Protein 4R21 (pdb70)

InterPro domains:
  IPR001128 Cytochrome P450 [PF00067] (37-490)
  IPR001128 Cytochrome P450 [PR00385] (302-319)
  IPR001128 Cytochrome P450 [PR00385] (355-366)
  IPR001128 Cytochrome P450 [PR00385] (431-440)
  IPR001128 Cytochrome P450 [PR00385] (440-451)
  IPR002401 Cytochrome P450, E-class, group I [PR00463] (64-83)
  IPR002401 Cytochrome P450, E-class, group I [PR00463] (88-109)
  IPR002401 Cytochrome P450, E-class, group I [PR00463] (181-199)
  IPR002401 Cytochrome P450, E-class, group I [PR00463] (291-308)
  IPR002401 Cytochrome P450, E-class, group I [PR00463] (311-337)
  IPR002401 Cytochrome P450, E-class, group I [PR00463] (354-372)
  IPR002401 Cytochrome P450, E-class, group I [PR00463] (395-419)
  IPR002401 Cytochrome P450, E-class, group I [PR00463] (430-440)
  IPR002401 Cytochrome P450, E-class, group I [PR00463] (440-463)
  IPR017972 Cytochrome P450, conserved site [PS00086] (433-442)
  IPR036396 Cytochrome P450 superfamily [G3DSA:1.10.630.10] (53-495)
  IPR036396 Cytochrome P450 superfamily [SSF48264] (35-494)

Structure (mmCIF, N/CA/C/O backbone):
data_4R21
#
_entry.id   4R21
#
_cell.length_a   55.940
_cell.length_b   78.630
_cell.length_c   95.410
_cell.angle_alpha   90.00
_cell.angle_beta   92.03
_cell.angle_gamma   90.00
#
_symmetry.space_group_name_H-M   'P 1 21 1'
#
loop_
_entity.id
_entity.type
_entity.pdbx_description
1 polymer 'Cytochrome P450 family 17 polypeptide 2'
2 non-polymer 'PROTOPORPHYRIN IX CONTAINING FE'
3 non-polymer PROGESTERONE
4 water water
#
loop_
_atom_site.group_PDB
_atom_site.id
_atom_site.type_symbol
_atom_site.label_atom_id
_atom_site.label_alt_id
_atom_site.label_comp_id
_atom_site.label_asym_id
_atom_site.label_entity_id
_atom_site.label_seq_id
_atom_site.pdbx_PDB_ins_code
_atom_site.Cartn_x
_atom_site.Cartn_y
_atom_site.Cartn_z
_atom_site.occupancy
_atom_site.B_iso_or_equiv
_atom_site.auth_seq_id
_atom_site.auth_comp_id
_atom_site.auth_asym_id
_atom_site.auth_atom_id
_atom_site.pdbx_PDB_model_num
ATOM 1 N N . ASN A 1 38 ? -3.729 -8.159 -18.399 1.00 74.66 53 ASN A N 1
ATOM 2 C CA . ASN A 1 38 ? -2.854 -8.609 -19.537 1.00 74.09 53 ASN A CA 1
ATOM 3 C C . ASN A 1 38 ? -1.376 -8.519 -19.155 1.00 71.40 53 ASN A C 1
ATOM 4 O O . ASN A 1 38 ? -0.669 -9.532 -19.172 1.00 80.39 53 ASN A O 1
ATOM 6 N N . LEU A 1 39 ? -0.910 -7.326 -18.788 1.00 62.84 54 LEU A N 1
ATOM 7 C CA . LEU A 1 39 ? 0.523 -7.101 -18.580 1.00 56.11 54 LEU A CA 1
ATOM 8 C C . LEU A 1 39 ? 0.756 -5.927 -17.639 1.00 50.36 54 LEU A C 1
ATOM 9 O O . LEU A 1 39 ? 0.180 -4.871 -17.807 1.00 49.12 54 LEU A O 1
ATOM 14 N N . PRO A 1 40 ? 1.611 -6.097 -16.638 1.00 47.20 55 PRO A N 1
ATOM 15 C CA . PRO A 1 40 ? 1.663 -5.019 -15.653 1.00 44.21 55 PRO A CA 1
ATOM 16 C C . PRO A 1 40 ? 2.110 -3.690 -16.247 1.00 42.39 55 PRO A C 1
ATOM 17 O O . PRO A 1 40 ? 2.906 -3.646 -17.170 1.00 43.18 55 PRO A O 1
ATOM 21 N N . PRO A 1 41 ? 1.597 -2.594 -15.719 1.00 40.51 56 PRO A N 1
ATOM 22 C CA . PRO A 1 41 ? 1.999 -1.325 -16.310 1.00 40.08 56 PRO A CA 1
ATOM 23 C C . PRO A 1 41 ? 3.521 -1.093 -16.472 1.00 39.57 56 PRO A C 1
ATOM 24 O O . PRO A 1 41 ? 3.921 -0.469 -17.468 1.00 41.12 56 PRO A O 1
ATOM 28 N N . HIS A 1 42 ? 4.357 -1.559 -15.541 1.00 37.72 57 HIS A N 1
ATOM 29 C CA . HIS A 1 42 ? 5.785 -1.243 -15.638 1.00 36.97 57 HIS A CA 1
ATOM 30 C C . HIS A 1 42 ? 6.407 -1.893 -16.846 1.00 37.77 57 HIS A C 1
ATOM 31 O O . HIS A 1 42 ? 7.247 -1.271 -17.499 1.00 37.92 57 HIS A O 1
ATOM 38 N N . LEU A 1 43 ? 5.996 -3.125 -17.146 1.00 38.07 58 LEU A N 1
ATOM 39 C CA . LEU A 1 43 ? 6.449 -3.801 -18.370 1.00 39.38 58 LEU A CA 1
ATOM 40 C C . LEU A 1 43 ? 5.773 -3.255 -19.633 1.00 40.50 58 LEU A C 1
ATOM 41 O O . LEU A 1 43 ? 6.401 -3.126 -20.684 1.00 40.59 58 LEU A O 1
ATOM 46 N N . LEU A 1 44 ? 4.493 -2.926 -19.523 1.00 41.05 59 LEU A N 1
ATOM 47 C CA . LEU A 1 44 ? 3.748 -2.454 -20.680 1.00 42.80 59 LEU A CA 1
ATOM 48 C C . LEU A 1 44 ? 4.403 -1.217 -21.255 1.00 41.76 59 LEU A C 1
ATOM 49 O O . LEU A 1 44 ? 4.699 -1.176 -22.432 1.00 42.27 59 LEU A O 1
ATOM 54 N N . PHE A 1 45 ? 4.680 -0.235 -20.404 1.00 40.49 60 PHE A N 1
ATOM 55 C CA . PHE A 1 45 ? 5.251 1.035 -20.860 1.00 39.70 60 PHE A CA 1
ATOM 56 C C . PHE A 1 45 ? 6.723 0.874 -21.190 1.00 39.50 60 PHE A C 1
ATOM 57 O O . PHE A 1 45 ? 7.270 1.629 -21.995 1.00 39.84 60 PHE A O 1
ATOM 65 N N . THR A 1 46 ? 7.369 -0.114 -20.589 1.00 38.72 61 THR A N 1
ATOM 66 C CA . THR A 1 46 ? 8.741 -0.378 -20.967 1.00 39.32 61 THR A CA 1
ATOM 67 C C . THR A 1 46 ? 8.749 -0.863 -22.423 1.00 41.37 61 THR A C 1
ATOM 68 O O . THR A 1 46 ? 9.459 -0.308 -23.252 1.00 41.16 61 THR A O 1
ATOM 72 N N . GLN A 1 47 ? 7.921 -1.870 -22.692 1.00 42.90 62 GLN A N 1
ATOM 73 C CA . GLN A 1 47 ? 7.710 -2.427 -24.012 1.00 45.78 62 GLN A CA 1
ATOM 74 C C . GLN A 1 47 ? 7.274 -1.411 -25.084 1.00 46.26 62 GLN A C 1
ATOM 75 O O . GLN A 1 47 ? 7.697 -1.505 -26.229 1.00 47.16 62 GLN A O 1
ATOM 81 N N . LEU A 1 48 ? 6.450 -0.433 -24.738 1.00 45.60 63 LEU A N 1
ATOM 82 C CA . LEU A 1 48 ? 6.020 0.520 -25.765 1.00 47.30 63 LEU A CA 1
ATOM 83 C C . LEU A 1 48 ? 7.089 1.526 -26.102 1.00 47.52 63 LEU A C 1
ATOM 84 O O . LEU A 1 48 ? 6.949 2.254 -27.069 1.00 48.73 63 LEU A O 1
ATOM 89 N N . SER A 1 49 ? 8.132 1.611 -25.294 1.00 48.01 64 SER A N 1
ATOM 90 C CA . SER A 1 49 ? 9.083 2.694 -25.443 1.00 48.84 64 SER A CA 1
ATOM 91 C C . SER A 1 49 ? 9.979 2.489 -26.629 1.00 51.37 64 SER A C 1
ATOM 92 O O . SER A 1 49 ? 10.438 3.439 -27.237 1.00 50.72 64 SER A O 1
ATOM 95 N N . SER A 1 50 ? 10.184 1.236 -26.989 1.00 54.94 65 SER A N 1
ATOM 96 C CA . SER A 1 50 ? 10.873 0.912 -28.215 1.00 59.95 65 SER A CA 1
ATOM 97 C C . SER A 1 50 ? 10.198 1.577 -29.411 1.00 63.03 65 SER A C 1
ATOM 98 O O . SER A 1 50 ? 10.806 2.389 -30.116 1.00 66.03 65 SER A O 1
ATOM 101 N N . GLN A 1 51 ? 8.931 1.249 -29.629 1.00 62.42 66 GLN A N 1
ATOM 102 C CA . GLN A 1 51 ? 8.291 1.590 -30.908 1.00 64.07 66 GLN A CA 1
ATOM 103 C C . GLN A 1 51 ? 7.712 2.992 -30.881 1.00 59.99 66 GLN A C 1
ATOM 104 O O . GLN A 1 51 ? 7.883 3.746 -31.829 1.00 59.08 66 GLN A O 1
ATOM 110 N N . TYR A 1 52 ? 7.034 3.331 -29.790 1.00 55.73 67 TYR A N 1
ATOM 111 C CA . TYR A 1 52 ? 6.463 4.660 -29.607 1.00 53.98 67 TYR A CA 1
ATOM 112 C C . TYR A 1 52 ? 7.424 5.291 -28.632 1.00 52.23 67 TYR A C 1
ATOM 113 O O . TYR A 1 52 ? 8.421 4.665 -28.300 1.00 53.65 67 TYR A O 1
ATOM 122 N N . GLY A 1 53 ? 7.225 6.521 -28.192 1.00 50.83 68 GLY A N 1
ATOM 123 C CA . GLY A 1 53 ? 8.307 7.163 -27.392 1.00 50.05 68 GLY A CA 1
ATOM 124 C C . GLY A 1 53 ? 8.589 6.577 -25.998 1.00 47.86 68 GLY A C 1
ATOM 125 O O . GLY A 1 53 ? 8.076 5.519 -25.633 1.00 48.04 68 GLY A O 1
ATOM 126 N N . PRO A 1 54 ? 9.414 7.267 -25.198 1.00 46.01 69 PRO A N 1
ATOM 127 C CA . PRO A 1 54 ? 9.598 6.936 -23.772 1.00 43.83 69 PRO A CA 1
ATOM 128 C C . PRO A 1 54 ? 8.808 7.844 -22.797 1.00 42.09 69 PRO A C 1
ATOM 129 O O . PRO A 1 54 ? 8.853 7.656 -21.605 1.00 40.76 69 PRO A O 1
ATOM 133 N N . LEU A 1 55 ? 8.071 8.796 -23.333 1.00 42.28 70 LEU A N 1
ATOM 134 C CA . LEU A 1 55 ? 7.174 9.639 -22.578 1.00 41.42 70 LEU A CA 1
ATOM 135 C C . LEU A 1 55 ? 5.716 9.458 -23.110 1.00 43.13 70 LEU A C 1
ATOM 136 O O . LEU A 1 55 ? 5.430 9.615 -24.298 1.00 45.00 70 LEU A O 1
ATOM 141 N N . PHE A 1 56 ? 4.811 9.141 -22.200 1.00 43.95 71 PHE A N 1
ATOM 142 C CA . PHE A 1 56 ? 3.445 8.764 -22.498 1.00 45.20 71 PHE A CA 1
ATOM 143 C C . PHE A 1 56 ? 2.523 9.547 -21.616 1.00 44.23 71 PHE A C 1
ATOM 144 O O . PHE A 1 56 ? 2.773 9.640 -20.428 1.00 44.02 71 PHE A O 1
ATOM 152 N N . GLY A 1 57 ? 1.432 10.041 -22.180 1.00 44.40 72 GLY A N 1
ATOM 153 C CA . GLY A 1 57 ? 0.429 10.796 -21.443 1.00 43.97 72 GLY A CA 1
ATOM 154 C C . GLY A 1 57 ? -0.904 10.064 -21.381 1.00 44.35 72 GLY A C 1
ATOM 155 O O . GLY A 1 57 ? -1.560 9.807 -22.395 1.00 45.21 72 GLY A O 1
ATOM 156 N N . LEU A 1 58 ? -1.290 9.719 -20.169 1.00 43.71 73 LEU A N 1
ATOM 157 C CA . LEU A 1 58 ? -2.548 9.080 -19.904 1.00 43.90 73 LEU A CA 1
ATOM 158 C C . LEU A 1 58 ? -3.473 10.155 -19.371 1.00 45.76 73 LEU A C 1
ATOM 159 O O . LEU A 1 58 ? -3.022 11.033 -18.619 1.00 45.15 73 LEU A O 1
ATOM 164 N N . TYR A 1 59 ? -4.749 10.100 -19.758 1.00 48.29 74 TYR A N 1
ATOM 165 C CA . TYR A 1 59 ? -5.737 11.039 -19.237 1.00 51.10 74 TYR A CA 1
ATOM 166 C C . TYR A 1 59 ? -6.816 10.361 -18.402 1.00 55.25 74 TYR A C 1
ATOM 167 O O . TYR A 1 59 ? -7.296 9.299 -18.750 1.00 59.74 74 TYR A O 1
ATOM 176 N N . ALA A 1 60 ? -7.187 10.978 -17.287 1.00 59.88 75 ALA A N 1
ATOM 177 C CA . ALA A 1 60 ? -8.272 10.470 -16.444 1.00 63.59 75 ALA A CA 1
ATOM 178 C C . ALA A 1 60 ? -8.750 11.544 -15.477 1.00 67.03 75 ALA A C 1
ATOM 179 O O . ALA A 1 60 ? -8.064 11.887 -14.541 1.00 64.31 75 ALA A O 1
ATOM 181 N N . GLY A 1 61 ? -9.946 12.063 -15.703 1.00 78.57 76 GLY A N 1
ATOM 182 C CA . GLY A 1 61 ? -10.459 13.152 -14.886 1.00 84.47 76 GLY A CA 1
ATOM 183 C C . GLY A 1 61 ? -9.806 14.441 -15.337 1.00 87.76 76 GLY A C 1
ATOM 184 O O . GLY A 1 61 ? -9.560 14.627 -16.525 1.00 86.66 76 GLY A O 1
ATOM 185 N N . PRO A 1 62 ? -9.515 15.340 -14.393 1.00 90.57 77 PRO A N 1
ATOM 186 C CA . PRO A 1 62 ? -8.884 16.580 -14.806 1.00 87.96 77 PRO A CA 1
ATOM 187 C C . PRO A 1 62 ? -7.359 16.471 -14.907 1.00 81.27 77 PRO A C 1
ATOM 188 O O . PRO A 1 62 ? -6.746 17.331 -15.534 1.00 81.12 77 PRO A O 1
ATOM 192 N N . HIS A 1 63 ? -6.754 15.437 -14.312 1.00 74.28 78 HIS A N 1
ATOM 193 C CA . HIS A 1 63 ? -5.289 15.365 -14.194 1.00 70.67 78 HIS A CA 1
ATOM 194 C C . HIS A 1 63 ? -4.607 14.600 -15.320 1.00 61.79 78 HIS A C 1
ATOM 195 O O . HIS A 1 63 ? -4.987 13.477 -15.669 1.00 60.75 78 HIS A O 1
ATOM 202 N N . LEU A 1 64 ? -3.563 15.203 -15.865 1.00 54.05 79 LEU A N 1
ATOM 203 C CA . LEU A 1 64 ? -2.734 14.510 -16.821 1.00 49.97 79 LEU A CA 1
ATOM 204 C C . LEU A 1 64 ? -1.752 13.643 -16.043 1.00 46.30 79 LEU A C 1
ATOM 205 O O . LEU A 1 64 ? -1.275 14.042 -14.980 1.00 45.61 79 LEU A O 1
ATOM 210 N N . THR A 1 65 ? -1.480 12.445 -16.558 1.00 44.07 80 THR A N 1
ATOM 211 C CA . THR A 1 65 ? -0.474 11.569 -15.969 1.00 42.08 80 THR A CA 1
ATOM 212 C C . THR A 1 65 ? 0.592 11.143 -17.011 1.00 41.97 80 THR A C 1
ATOM 213 O O . THR A 1 65 ? 0.286 10.381 -17.945 1.00 42.73 80 THR A O 1
ATOM 217 N N . LEU A 1 66 ? 1.827 11.638 -16.842 1.00 39.50 81 LEU A N 1
ATOM 218 C CA . LEU A 1 66 ? 2.933 11.296 -17.720 1.00 39.00 81 LEU A CA 1
ATOM 219 C C . LEU A 1 66 ? 3.669 10.058 -17.209 1.00 38.46 81 LEU A C 1
ATOM 220 O O . LEU A 1 66 ? 3.932 9.935 -16.037 1.00 38.64 81 LEU A O 1
ATOM 225 N N . VAL A 1 67 ? 4.047 9.146 -18.079 1.00 39.05 82 VAL A N 1
ATOM 226 C CA . VAL A 1 67 ? 4.876 8.036 -17.657 1.00 38.35 82 VAL A CA 1
ATOM 227 C C . VAL A 1 67 ? 6.226 8.165 -18.358 1.00 38.78 82 VAL A C 1
ATOM 228 O O . VAL A 1 67 ? 6.281 8.248 -19.598 1.00 39.90 82 VAL A O 1
ATOM 232 N N . VAL A 1 68 ? 7.299 8.140 -17.564 1.00 37.00 83 VAL A N 1
ATOM 233 C CA . VAL A 1 68 ? 8.658 8.402 -18.033 1.00 36.54 83 VAL A CA 1
ATOM 234 C C . VAL A 1 68 ? 9.552 7.157 -17.991 1.00 35.88 83 VAL A C 1
ATOM 235 O O . VAL A 1 68 ? 9.885 6.686 -16.896 1.00 35.31 83 VAL A O 1
ATOM 239 N N . SER A 1 69 ? 9.979 6.659 -19.159 1.00 36.01 84 SER A N 1
ATOM 240 C CA . SER A 1 69 ? 10.722 5.384 -19.249 1.00 36.27 84 SER A CA 1
ATOM 241 C C . SER A 1 69 ? 12.154 5.465 -19.791 1.00 36.71 84 SER A C 1
ATOM 242 O O . SER A 1 69 ? 12.645 4.513 -20.357 1.00 37.74 84 SER A O 1
ATOM 245 N N . GLU A 1 70 ? 12.831 6.581 -19.596 1.00 36.94 85 GLU A N 1
ATOM 246 C CA . GLU A 1 70 ? 14.160 6.748 -20.142 1.00 38.74 85 GLU A CA 1
ATOM 247 C C . GLU A 1 70 ? 14.941 7.663 -19.236 1.00 39.15 85 GLU A C 1
ATOM 248 O O . GLU A 1 70 ? 14.411 8.692 -18.801 1.00 38.15 85 GLU A O 1
ATOM 254 N N . ILE A 1 71 ? 16.210 7.286 -18.993 1.00 40.37 86 ILE A N 1
ATOM 255 C CA . ILE A 1 71 ? 17.079 7.893 -17.966 1.00 39.68 86 ILE A CA 1
ATOM 256 C C . ILE A 1 71 ? 17.199 9.399 -18.060 1.00 39.49 86 ILE A C 1
ATOM 257 O O . ILE A 1 71 ? 17.027 10.074 -17.068 1.00 39.60 86 ILE A O 1
ATOM 262 N N . GLY A 1 72 ? 17.454 9.946 -19.234 1.00 39.98 87 GLY A N 1
ATOM 263 C CA . GLY A 1 72 ? 17.546 11.409 -19.355 1.00 40.22 87 GLY A CA 1
ATOM 264 C C . GLY A 1 72 ? 16.268 12.100 -18.937 1.00 39.03 87 GLY A C 1
ATOM 265 O O . GLY A 1 72 ? 16.263 13.112 -18.246 1.00 39.11 87 GLY A O 1
ATOM 266 N N . LEU A 1 73 ? 15.154 11.551 -19.360 1.00 38.40 88 LEU A N 1
ATOM 267 C CA . LEU A 1 73 ? 13.911 12.139 -18.962 1.00 37.44 88 LEU A CA 1
ATOM 268 C C . LEU A 1 73 ? 13.803 11.988 -17.489 1.00 36.08 88 LEU A C 1
ATOM 269 O O . LEU A 1 73 ? 13.562 12.981 -16.820 1.00 36.47 88 LEU A O 1
ATOM 274 N N . VAL A 1 74 ? 14.017 10.791 -16.944 1.00 35.27 89 VAL A N 1
ATOM 275 C CA . VAL A 1 74 ? 13.814 10.691 -15.504 1.00 34.79 89 VAL A CA 1
ATOM 276 C C . VAL A 1 74 ? 14.780 11.609 -14.760 1.00 34.95 89 VAL A C 1
ATOM 277 O O . VAL A 1 74 ? 14.404 12.216 -13.774 1.00 33.86 89 VAL A O 1
ATOM 281 N N . ARG A 1 75 ? 16.001 11.761 -15.261 1.00 36.26 90 ARG A N 1
ATOM 282 C CA . ARG A 1 75 ? 16.932 12.631 -14.598 1.00 37.65 90 ARG A CA 1
ATOM 283 C C . ARG A 1 75 ? 16.392 14.038 -14.633 1.00 37.46 90 ARG A C 1
ATOM 284 O O . ARG A 1 75 ? 16.593 14.815 -13.721 1.00 37.05 90 ARG A O 1
ATOM 292 N N . GLU A 1 76 ? 15.693 14.386 -15.691 1.00 38.38 91 GLU A N 1
ATOM 293 C CA . GLU A 1 76 ? 15.169 15.734 -15.780 1.00 39.09 91 GLU A CA 1
ATOM 294 C C . GLU A 1 76 ? 14.178 15.977 -14.649 1.00 38.73 91 GLU A C 1
ATOM 295 O O . GLU A 1 76 ? 14.134 17.059 -14.073 1.00 37.17 91 GLU A O 1
ATOM 301 N N . VAL A 1 77 ? 13.389 14.945 -14.339 1.00 39.37 92 VAL A N 1
ATOM 302 C CA . VAL A 1 77 ? 12.329 15.049 -13.328 1.00 39.21 92 VAL A CA 1
ATOM 303 C C . VAL A 1 77 ? 12.907 15.012 -11.915 1.00 39.76 92 VAL A C 1
ATOM 304 O O . VAL A 1 77 ? 12.385 15.689 -11.024 1.00 42.85 92 VAL A O 1
ATOM 308 N N . LEU A 1 78 ? 13.962 14.231 -11.699 1.00 38.15 93 LEU A N 1
ATOM 309 C CA . LEU A 1 78 ? 14.427 14.008 -10.357 1.00 37.89 93 LEU A CA 1
ATOM 310 C C . LEU A 1 78 ? 15.494 15.008 -9.949 1.00 40.18 93 LEU A C 1
ATOM 311 O O . LEU A 1 78 ? 15.357 15.666 -8.920 1.00 39.96 93 LEU A O 1
ATOM 316 N N . LEU A 1 79 ? 16.569 15.085 -10.741 1.00 42.52 94 LEU A N 1
ATOM 317 C CA . LEU A 1 79 ? 17.610 16.079 -10.580 1.00 42.79 94 LEU A CA 1
ATOM 318 C C . LEU A 1 79 ? 17.283 17.414 -11.231 1.00 44.35 94 LEU A C 1
ATOM 319 O O . LEU A 1 79 ? 17.040 18.375 -10.532 1.00 45.55 94 LEU A O 1
ATOM 324 N N . GLN A 1 80 ? 17.296 17.478 -12.562 1.00 46.41 95 GLN A N 1
ATOM 325 C CA . GLN A 1 80 ? 17.390 18.765 -13.289 1.00 48.61 95 GLN A CA 1
ATOM 326 C C . GLN A 1 80 ? 16.302 19.775 -12.942 1.00 49.06 95 GLN A C 1
ATOM 327 O O . GLN A 1 80 ? 16.589 20.954 -12.815 1.00 49.14 95 GLN A O 1
ATOM 333 N N . ARG A 1 81 ? 15.058 19.324 -12.836 1.00 51.16 96 ARG A N 1
ATOM 334 C CA . ARG A 1 81 ? 13.956 20.173 -12.370 1.00 53.47 96 ARG A CA 1
ATOM 335 C C . ARG A 1 81 ? 13.300 19.430 -11.213 1.00 52.06 96 ARG A C 1
ATOM 336 O O . ARG A 1 81 ? 12.062 19.338 -11.124 1.00 50.92 96 ARG A O 1
ATOM 344 N N . GLY A 1 82 ? 14.153 18.898 -10.338 1.00 49.73 97 GLY A N 1
ATOM 345 C CA . GLY A 1 82 ? 13.725 18.180 -9.159 1.00 48.93 97 GLY A CA 1
ATOM 346 C C . GLY A 1 82 ? 12.741 18.953 -8.302 1.00 50.19 97 GLY A C 1
ATOM 347 O O . GLY A 1 82 ? 11.791 18.371 -7.774 1.00 51.51 97 GLY A O 1
ATOM 348 N N . ARG A 1 83 ? 12.953 20.258 -8.171 1.00 51.53 98 ARG A N 1
ATOM 349 C CA . ARG A 1 83 ? 12.131 21.092 -7.301 1.00 53.86 98 ARG A CA 1
ATOM 350 C C . ARG A 1 83 ? 10.724 21.310 -7.857 1.00 53.38 98 ARG A C 1
ATOM 351 O O . ARG A 1 83 ? 9.730 21.266 -7.134 1.00 53.16 98 ARG A O 1
ATOM 359 N N . GLU A 1 84 ? 10.643 21.514 -9.162 1.00 52.95 99 GLU A N 1
ATOM 360 C CA . GLU A 1 84 ? 9.360 21.706 -9.826 1.00 51.56 99 GLU A CA 1
ATOM 361 C C . GLU A 1 84 ? 8.417 20.501 -9.673 1.00 48.53 99 GLU A C 1
ATOM 362 O O . GLU A 1 84 ? 7.191 20.652 -9.542 1.00 48.85 99 GLU A O 1
ATOM 368 N N . PHE A 1 85 ? 9.001 19.310 -9.697 1.00 44.68 100 PHE A N 1
ATOM 369 C CA . PHE A 1 85 ? 8.249 18.081 -9.758 1.00 42.07 100 PHE A CA 1
ATOM 370 C C . PHE A 1 85 ? 8.280 17.388 -8.410 1.00 39.25 100 PHE A C 1
ATOM 371 O O . PHE A 1 85 ? 8.075 16.188 -8.332 1.00 36.21 100 PHE A O 1
ATOM 379 N N . ALA A 1 86 ? 8.515 18.157 -7.349 1.00 39.17 101 ALA A N 1
ATOM 380 C CA . ALA A 1 86 ? 8.676 17.612 -5.982 1.00 38.42 101 ALA A CA 1
ATOM 381 C C . ALA A 1 86 ? 7.384 17.611 -5.159 1.00 37.41 101 ALA A C 1
ATOM 382 O O . ALA A 1 86 ? 7.419 17.577 -3.902 1.00 36.80 101 ALA A O 1
ATOM 384 N N . GLY A 1 87 ? 6.249 17.618 -5.861 1.00 36.12 102 GLY A N 1
ATOM 385 C CA . GLY A 1 87 ? 4.950 17.649 -5.202 1.00 35.40 102 GLY A CA 1
ATOM 386 C C . GLY A 1 87 ? 4.465 16.240 -5.082 1.00 33.59 102 GLY A C 1
ATOM 387 O O . GLY A 1 87 ? 4.963 15.380 -5.784 1.00 32.88 102 GLY A O 1
ATOM 388 N N . ARG A 1 88 ? 3.505 16.006 -4.191 1.00 33.40 103 ARG A N 1
ATOM 389 C CA . ARG A 1 88 ? 2.841 14.693 -4.045 1.00 32.72 103 ARG A CA 1
ATOM 390 C C . ARG A 1 88 ? 1.327 14.811 -4.117 1.00 34.06 103 ARG A C 1
ATOM 391 O O . ARG A 1 88 ? 0.737 15.872 -3.903 1.00 34.68 103 ARG A O 1
ATOM 399 N N . PRO A 1 89 ? 0.683 13.713 -4.438 1.00 35.96 104 PRO A N 1
ATOM 400 C CA . PRO A 1 89 ? -0.750 13.753 -4.683 1.00 38.75 104 PRO A CA 1
ATOM 401 C C . PRO A 1 89 ? -1.515 13.455 -3.411 1.00 41.02 104 PRO A C 1
ATOM 402 O O . PRO A 1 89 ? -1.072 12.638 -2.614 1.00 40.99 104 PRO A O 1
ATOM 406 N N . LYS A 1 90 ? -2.645 14.120 -3.204 1.00 44.96 105 LYS A N 1
ATOM 407 C CA . LYS A 1 90 ? -3.369 13.970 -1.956 1.00 47.71 105 LYS A CA 1
ATOM 408 C C . LYS A 1 90 ? -4.550 13.021 -2.145 1.00 50.76 105 LYS A C 1
ATOM 409 O O . LYS A 1 90 ? -5.645 13.427 -2.507 1.00 51.36 105 LYS A O 1
ATOM 415 N N . MET A 1 91 ? -4.300 11.740 -1.908 1.00 54.73 106 MET A N 1
ATOM 416 C CA . MET A 1 91 ? -5.314 10.715 -2.063 1.00 59.31 106 MET A CA 1
ATOM 417 C C . MET A 1 91 ? -5.948 10.555 -0.688 1.00 61.50 106 MET A C 1
ATOM 418 O O . MET A 1 91 ? -5.450 11.107 0.303 1.00 62.81 106 MET A O 1
ATOM 423 N N . VAL A 1 92 ? -7.047 9.807 -0.614 1.00 60.38 107 VAL A N 1
ATOM 424 C CA . VAL A 1 92 ? -7.705 9.576 0.671 1.00 57.62 107 VAL A CA 1
ATOM 425 C C . VAL A 1 92 ? -7.103 8.439 1.488 1.00 53.69 107 VAL A C 1
ATOM 426 O O . VAL A 1 92 ? -7.087 8.528 2.698 1.00 53.90 107 VAL A O 1
ATOM 430 N N . THR A 1 93 ? -6.662 7.360 0.857 1.00 50.58 108 THR A N 1
ATOM 431 C CA . THR A 1 93 ? -5.927 6.350 1.578 1.00 51.30 108 THR A CA 1
ATOM 432 C C . THR A 1 93 ? -4.717 7.022 2.256 1.00 50.21 108 THR A C 1
ATOM 433 O O . THR A 1 93 ? -4.553 6.945 3.469 1.00 48.86 108 THR A O 1
ATOM 437 N N . THR A 1 94 ? -3.904 7.715 1.458 1.00 47.66 109 THR A N 1
ATOM 438 C CA . THR A 1 94 ? -2.707 8.368 1.950 1.00 45.93 109 THR A CA 1
ATOM 439 C C . THR A 1 94 ? -3.006 9.293 3.107 1.00 45.38 109 THR A C 1
ATOM 440 O O . THR A 1 94 ? -2.309 9.277 4.123 1.00 45.96 109 THR A O 1
ATOM 444 N N . ASP A 1 95 ? -4.022 10.118 2.958 1.00 45.74 110 ASP A N 1
ATOM 445 C CA . ASP A 1 95 ? -4.445 10.988 4.065 1.00 47.26 110 ASP A CA 1
ATOM 446 C C . ASP A 1 95 ? -4.652 10.210 5.381 1.00 48.16 110 ASP A C 1
ATOM 447 O O . ASP A 1 95 ? -4.181 10.630 6.451 1.00 48.57 110 ASP A O 1
ATOM 452 N N . LEU A 1 96 ? -5.337 9.073 5.299 1.00 47.61 111 LEU A N 1
ATOM 453 C CA . LEU A 1 96 ? -5.513 8.233 6.472 1.00 48.58 111 LEU A CA 1
ATOM 454 C C . LEU A 1 96 ? -4.169 7.804 7.022 1.00 46.35 111 LEU A C 1
ATOM 455 O O . LEU A 1 96 ? -3.909 7.870 8.217 1.00 46.73 111 LEU A O 1
ATOM 460 N N . LEU A 1 97 ? -3.336 7.334 6.118 1.00 44.79 112 LEU A N 1
ATOM 461 C CA . LEU A 1 97 ? -2.023 6.834 6.453 1.00 44.47 112 LEU A CA 1
ATOM 462 C C . LEU A 1 97 ? -1.110 7.831 7.175 1.00 42.63 112 LEU A C 1
ATOM 463 O O . LEU A 1 97 ? -0.393 7.460 8.100 1.00 40.89 112 LEU A O 1
ATOM 468 N N . THR A 1 98 ? -1.165 9.081 6.740 1.00 40.80 113 THR A N 1
ATOM 469 C CA . THR A 1 98 ? -0.169 10.059 7.095 1.00 38.97 113 THR A CA 1
ATOM 470 C C . THR A 1 98 ? -0.833 11.146 7.915 1.00 39.71 113 THR A C 1
ATOM 471 O O . THR A 1 98 ? -0.332 12.257 8.015 1.00 40.04 113 THR A O 1
ATOM 475 N N . GLN A 1 99 ? -1.982 10.837 8.491 1.00 41.02 114 GLN A N 1
ATOM 476 C CA . GLN A 1 99 ? -2.742 11.834 9.204 1.00 42.16 114 GLN A CA 1
ATOM 477 C C . GLN A 1 99 ? -2.743 13.117 8.410 1.00 41.57 114 GLN A C 1
ATOM 478 O O . GLN A 1 99 ? -2.317 14.155 8.893 1.00 41.45 114 GLN A O 1
ATOM 484 N N . GLY A 1 100 ? -3.201 13.026 7.168 1.00 41.23 115 GLY A N 1
ATOM 485 C CA . GLY A 1 100 ? -3.334 14.188 6.308 1.00 41.52 115 GLY A CA 1
ATOM 486 C C . GLY A 1 100 ? -2.021 14.719 5.751 1.00 40.80 115 GLY A C 1
ATOM 487 O O . GLY A 1 100 ? -1.806 15.921 5.745 1.00 42.34 115 GLY A O 1
ATOM 488 N N . GLY A 1 101 ? -1.138 13.849 5.280 1.00 39.12 116 GLY A N 1
ATOM 489 C CA . GLY A 1 101 ? 0.070 14.319 4.629 1.00 38.62 116 GLY A CA 1
ATOM 490 C C . GLY A 1 101 ? 1.123 14.931 5.548 1.00 39.46 116 GLY A C 1
ATOM 491 O O . GLY A 1 101 ? 1.931 15.775 5.113 1.00 39.01 116 GLY A O 1
ATOM 492 N N . LYS A 1 102 ? 1.150 14.485 6.808 1.00 39.92 117 LYS A N 1
ATOM 493 C CA . LYS A 1 102 ? 2.183 14.918 7.765 1.00 39.64 117 LYS A CA 1
ATOM 494 C C . LYS A 1 102 ? 3.436 14.025 7.785 1.00 36.86 117 LYS A C 1
ATOM 495 O O . LYS A 1 102 ? 4.329 14.238 8.591 1.00 36.81 117 LYS A O 1
ATOM 501 N N . ASP A 1 103 ? 3.530 13.039 6.901 1.00 34.38 118 ASP A N 1
ATOM 502 C CA . ASP A 1 103 ? 4.725 12.204 6.860 1.00 32.66 118 ASP A CA 1
ATOM 503 C C . ASP A 1 103 ? 5.787 12.865 5.988 1.00 32.34 118 ASP A C 1
ATOM 504 O O . ASP A 1 103 ? 5.790 14.077 5.814 1.00 32.42 118 ASP A O 1
ATOM 509 N N . ILE A 1 104 ? 6.694 12.071 5.437 1.00 32.53 119 ILE A N 1
ATOM 510 C CA . ILE A 1 104 ? 7.605 12.539 4.382 1.00 33.03 119 ILE A CA 1
ATOM 511 C C . ILE A 1 104 ? 7.192 12.157 2.940 1.00 32.67 119 ILE A C 1
ATOM 512 O O . ILE A 1 104 ? 7.244 12.988 2.015 1.00 33.13 119 ILE A O 1
ATOM 517 N N . ALA A 1 105 ? 6.808 10.906 2.746 1.00 32.41 120 ALA A N 1
ATOM 518 C CA . ALA A 1 105 ? 6.624 10.370 1.391 1.00 32.64 120 ALA A CA 1
ATOM 519 C C . ALA A 1 105 ? 5.448 11.018 0.632 1.00 32.99 120 ALA A C 1
ATOM 520 O O . ALA A 1 105 ? 5.588 11.385 -0.532 1.00 32.16 120 ALA A O 1
ATOM 522 N N . PHE A 1 106 ? 4.324 11.185 1.313 1.00 33.75 121 PHE A N 1
ATOM 523 C CA . PHE A 1 106 ? 3.133 11.724 0.690 1.00 35.16 121 PHE A CA 1
ATOM 524 C C . PHE A 1 106 ? 2.828 13.177 1.031 1.00 37.05 121 PHE A C 1
ATOM 525 O O . PHE A 1 106 ? 1.675 13.612 0.887 1.00 38.80 121 PHE A O 1
ATOM 533 N N . ALA A 1 107 ? 3.841 13.938 1.452 1.00 37.40 122 ALA A N 1
ATOM 534 C CA . ALA A 1 107 ? 3.660 15.365 1.672 1.00 38.48 122 ALA A CA 1
ATOM 535 C C . ALA A 1 107 ? 4.301 16.196 0.554 1.00 39.79 122 ALA A C 1
ATOM 536 O O . ALA A 1 107 ? 5.259 15.765 -0.065 1.00 37.98 122 ALA A O 1
ATOM 538 N N . ASP A 1 108 ? 3.770 17.398 0.333 1.00 42.34 123 ASP A N 1
ATOM 539 C CA . ASP A 1 108 ? 4.256 18.319 -0.686 1.00 43.92 123 ASP A CA 1
ATOM 540 C C . ASP A 1 108 ? 5.535 18.991 -0.246 1.00 46.05 123 ASP A C 1
ATOM 541 O O . ASP A 1 108 ? 5.716 19.235 0.941 1.00 51.03 123 ASP A O 1
ATOM 546 N N . TYR A 1 109 ? 6.410 19.302 -1.202 1.00 47.58 124 TYR A N 1
ATOM 547 C CA . TYR A 1 109 ? 7.632 20.089 -0.968 1.00 48.02 124 TYR A CA 1
ATOM 548 C C . TYR A 1 109 ? 7.293 21.476 -0.475 1.00 49.35 124 TYR A C 1
ATOM 549 O O . TYR A 1 109 ? 6.472 22.159 -1.090 1.00 51.28 124 TYR A O 1
ATOM 558 N N . SER A 1 110 ? 7.950 21.911 0.599 1.00 48.65 125 SER A N 1
ATOM 559 C CA . SER A 1 110 ? 7.555 23.123 1.302 1.00 49.62 125 SER A CA 1
ATOM 560 C C . SER A 1 110 ? 8.516 23.424 2.422 1.00 51.57 125 SER A C 1
ATOM 561 O O . SER A 1 110 ? 9.178 22.506 2.942 1.00 52.98 125 SER A O 1
ATOM 564 N N . PRO A 1 111 ? 8.548 24.691 2.867 1.00 51.46 126 PRO A N 1
ATOM 565 C CA . PRO A 1 111 ? 9.333 25.070 4.042 1.00 51.26 126 PRO A CA 1
ATOM 566 C C . PRO A 1 111 ? 9.239 24.073 5.201 1.00 50.22 126 PRO A C 1
ATOM 567 O O . PRO A 1 111 ? 10.262 23.712 5.793 1.00 50.57 126 PRO A O 1
ATOM 571 N N . LEU A 1 112 ? 8.027 23.616 5.496 1.00 49.19 127 LEU A N 1
ATOM 572 C CA . LEU A 1 112 ? 7.799 22.711 6.616 1.00 48.14 127 LEU A CA 1
ATOM 573 C C . LEU A 1 112 ? 8.397 21.371 6.307 1.00 46.89 127 LEU A C 1
ATOM 574 O O . LEU A 1 112 ? 8.952 20.705 7.182 1.00 47.82 127 LEU A O 1
ATOM 579 N N . TRP A 1 113 ? 8.299 20.974 5.048 1.00 45.98 128 TRP A N 1
ATOM 580 C CA . TRP A 1 113 ? 8.759 19.648 4.641 1.00 44.51 128 TRP A CA 1
ATOM 581 C C . TRP A 1 113 ? 10.295 19.599 4.529 1.00 46.09 128 TRP A C 1
ATOM 582 O O . TRP A 1 113 ? 10.909 18.564 4.785 1.00 46.06 128 TRP A O 1
ATOM 593 N N . LYS A 1 114 ? 10.917 20.709 4.152 1.00 49.18 129 LYS A N 1
ATOM 594 C CA . LYS A 1 114 ? 12.380 20.760 4.128 1.00 51.30 129 LYS A CA 1
ATOM 595 C C . LYS A 1 114 ? 12.990 20.651 5.548 1.00 51.88 129 LYS A C 1
ATOM 596 O O . LYS A 1 114 ? 13.926 19.886 5.761 1.00 52.95 129 LYS A O 1
ATOM 602 N N . ASN A 1 115 ? 12.465 21.393 6.520 1.00 52.43 130 ASN A N 1
ATOM 603 C CA . ASN A 1 115 ? 12.967 21.274 7.901 1.00 52.68 130 ASN A CA 1
ATOM 604 C C . ASN A 1 115 ? 12.719 19.888 8.452 1.00 50.36 130 ASN A C 1
ATOM 605 O O . ASN A 1 115 ? 13.535 19.321 9.171 1.00 47.81 130 ASN A O 1
ATOM 610 N N . HIS A 1 116 ? 11.569 19.346 8.085 1.00 49.34 131 HIS A N 1
ATOM 611 C CA . HIS A 1 116 ? 11.141 18.063 8.595 1.00 47.11 131 HIS A CA 1
ATOM 612 C C . HIS A 1 116 ? 12.088 16.989 8.111 1.00 45.54 131 HIS A C 1
ATOM 613 O O . HIS A 1 116 ? 12.537 16.156 8.906 1.00 44.93 131 HIS A O 1
ATOM 620 N N . ARG A 1 117 ? 12.419 17.043 6.823 1.00 44.22 132 ARG A N 1
ATOM 621 C CA . ARG A 1 117 ? 13.263 16.034 6.213 1.00 43.75 132 ARG A CA 1
ATOM 622 C C . ARG A 1 117 ? 14.694 16.273 6.624 1.00 43.96 132 ARG A C 1
ATOM 623 O O . ARG A 1 117 ? 15.413 15.335 6.930 1.00 43.26 132 ARG A O 1
ATOM 631 N N . ARG A 1 118 ? 15.128 17.523 6.645 1.00 45.88 133 ARG A N 1
ATOM 632 C CA . ARG A 1 118 ? 16.444 17.793 7.204 1.00 48.41 133 ARG A CA 1
ATOM 633 C C . ARG A 1 118 ? 16.553 17.139 8.589 1.00 48.34 133 ARG A C 1
ATOM 634 O O . ARG A 1 118 ? 17.551 16.463 8.872 1.00 47.66 133 ARG A O 1
ATOM 642 N N . LEU A 1 119 ? 15.521 17.299 9.425 1.00 47.46 134 LEU A N 1
ATOM 643 C CA . LEU A 1 119 ? 15.513 16.678 10.744 1.00 47.36 134 LEU A CA 1
ATOM 644 C C . LEU A 1 119 ? 15.598 15.188 10.635 1.00 47.07 134 LEU A C 1
ATOM 645 O O . LEU A 1 119 ? 16.305 14.546 11.378 1.00 47.45 134 LEU A O 1
ATOM 650 N N . VAL A 1 120 ? 14.858 14.613 9.710 1.00 48.56 135 VAL A N 1
ATOM 651 C CA . VAL A 1 120 ? 14.880 13.171 9.607 1.00 48.40 135 VAL A CA 1
ATOM 652 C C . VAL A 1 120 ? 16.276 12.717 9.181 1.00 50.00 135 VAL A C 1
ATOM 653 O O . VAL A 1 120 ? 16.919 11.931 9.882 1.00 50.37 135 VAL A O 1
ATOM 657 N N . HIS A 1 121 ? 16.737 13.241 8.047 1.00 51.14 136 HIS A N 1
ATOM 658 C CA . HIS A 1 121 ? 17.974 12.796 7.413 1.00 51.16 136 HIS A CA 1
ATOM 659 C C . HIS A 1 121 ? 19.131 12.722 8.394 1.00 50.22 136 HIS A C 1
ATOM 660 O O . HIS A 1 121 ? 19.874 11.743 8.423 1.00 49.23 136 HIS A O 1
ATOM 667 N N . SER A 1 122 ? 19.263 13.775 9.190 1.00 50.11 137 SER A N 1
ATOM 668 C CA . SER A 1 122 ? 20.322 13.876 10.175 1.00 49.34 137 SER A CA 1
ATOM 669 C C . SER A 1 122 ? 20.133 12.794 11.223 1.00 49.20 137 SER A C 1
ATOM 670 O O . SER A 1 122 ? 21.074 12.089 11.561 1.00 50.82 137 SER A O 1
ATOM 673 N N . SER A 1 123 ? 18.915 12.616 11.716 1.00 50.25 138 SER A N 1
ATOM 674 C CA . SER A 1 123 ? 18.667 11.548 12.683 1.00 51.33 138 SER A CA 1
ATOM 675 C C . SER A 1 123 ? 19.272 10.230 12.200 1.00 53.26 138 SER A C 1
ATOM 676 O O . SER A 1 123 ? 20.001 9.594 12.942 1.00 53.29 138 SER A O 1
ATOM 679 N N . PHE A 1 124 ? 18.991 9.834 10.955 1.00 55.88 139 PHE A N 1
ATOM 680 C CA . PHE A 1 124 ? 19.474 8.542 10.440 1.00 57.33 139 PHE A CA 1
ATOM 681 C C . PHE A 1 124 ? 20.983 8.505 10.347 1.00 61.72 139 PHE A C 1
ATOM 682 O O . PHE A 1 124 ? 21.604 7.514 10.730 1.00 64.45 139 PHE A O 1
ATOM 690 N N . THR A 1 125 ? 21.557 9.591 9.827 1.00 66.74 140 THR A N 1
ATOM 691 C CA . THR A 1 125 ? 22.999 9.722 9.638 1.00 67.37 140 THR A CA 1
ATOM 692 C C . THR A 1 125 ? 23.721 9.430 10.932 1.00 73.20 140 THR A C 1
ATOM 693 O O . THR A 1 125 ? 24.732 8.739 10.926 1.00 80.05 140 THR A O 1
ATOM 697 N N . LEU A 1 126 ? 23.203 9.981 12.031 1.00 75.92 141 LEU A N 1
ATOM 698 C CA . LEU A 1 126 ? 23.801 9.830 13.366 1.00 77.61 141 LEU A CA 1
ATOM 699 C C . LEU A 1 126 ? 23.824 8.375 13.857 1.00 79.73 141 LEU A C 1
ATOM 700 O O . LEU A 1 126 ? 24.792 7.923 14.490 1.00 80.69 141 LEU A O 1
ATOM 705 N N . PHE A 1 127 ? 22.758 7.646 13.564 1.00 79.28 142 PHE A N 1
ATOM 706 C CA . PHE A 1 127 ? 22.635 6.267 14.018 1.00 81.41 142 PHE A CA 1
ATOM 707 C C . PHE A 1 127 ? 23.422 5.250 13.176 1.00 83.94 142 PHE A C 1
ATOM 708 O O . PHE A 1 127 ? 23.905 4.240 13.720 1.00 80.44 142 PHE A O 1
ATOM 716 N N . GLY A 1 128 ? 23.554 5.525 11.869 1.00 82.13 143 GLY A N 1
ATOM 717 C CA . GLY A 1 128 ? 24.331 4.688 10.936 1.00 80.24 143 GLY A CA 1
ATOM 718 C C . GLY A 1 128 ? 25.813 5.038 10.786 1.00 81.39 143 GLY A C 1
ATOM 719 O O . GLY A 1 128 ? 26.677 4.316 11.277 1.00 78.35 143 GLY A O 1
ATOM 720 N N . GLU A 1 129 ? 26.104 6.126 10.079 1.00 88.15 144 GLU A N 1
ATOM 721 C CA . GLU A 1 129 ? 27.486 6.601 9.882 1.00 96.02 144 GLU A CA 1
ATOM 722 C C . GLU A 1 129 ? 28.099 7.141 11.180 1.00 97.15 144 GLU A C 1
ATOM 723 O O . GLU A 1 129 ? 29.185 6.717 11.583 1.00 101.20 144 GLU A O 1
ATOM 729 N N . GLY A 1 130 ? 27.402 8.082 11.816 1.00 98.69 145 GLY A N 1
ATOM 730 C CA . GLY A 1 130 ? 27.882 8.748 13.032 1.00 103.43 145 GLY A CA 1
ATOM 731 C C . GLY A 1 130 ? 28.432 7.834 14.120 1.00 106.62 145 GLY A C 1
ATOM 732 O O . GLY A 1 130 ? 29.403 8.189 14.797 1.00 110.70 145 GLY A O 1
ATOM 733 N N . SER A 1 131 ? 27.817 6.665 14.300 1.00 104.61 146 SER A N 1
ATOM 734 C CA . SER A 1 131 ? 28.310 5.685 15.276 1.00 104.19 146 SER A CA 1
ATOM 735 C C . SER A 1 131 ? 27.892 4.244 14.923 1.00 95.06 146 SER A C 1
ATOM 736 O O . SER A 1 131 ? 27.700 3.928 13.748 1.00 93.54 146 SER A O 1
ATOM 739 N N . ASN A 1 132 ? 27.764 3.379 15.929 1.00 86.28 147 ASN A N 1
ATOM 740 C CA . ASN A 1 132 ? 27.522 1.956 15.708 1.00 81.27 147 ASN A CA 1
ATOM 741 C C . ASN A 1 132 ? 26.242 1.453 16.372 1.00 74.46 147 ASN A C 1
ATOM 742 O O . ASN A 1 132 ? 26.109 0.257 16.622 1.00 73.81 147 ASN A O 1
ATOM 747 N N . LYS A 1 133 ? 25.298 2.349 16.650 1.00 69.57 148 LYS A N 1
ATOM 748 C CA . LYS A 1 133 ? 24.008 1.921 17.200 1.00 70.91 148 LYS A CA 1
ATOM 749 C C . LYS A 1 133 ? 23.233 1.101 16.153 1.00 64.45 148 LYS A C 1
ATOM 750 O O . LYS A 1 133 ? 22.694 0.040 16.460 1.00 61.77 148 LYS A O 1
ATOM 756 N N . LEU A 1 134 ? 23.204 1.574 14.914 1.00 58.24 149 LEU A N 1
ATOM 757 C CA . LEU A 1 134 ? 22.588 0.801 13.874 1.00 54.44 149 LEU A CA 1
ATOM 758 C C . LEU A 1 134 ? 23.347 -0.497 13.657 1.00 51.97 149 LEU A C 1
ATOM 759 O O . LEU A 1 134 ? 22.748 -1.556 13.548 1.00 53.80 149 LEU A O 1
ATOM 764 N N . GLN A 1 135 ? 24.662 -0.428 13.586 1.00 49.57 150 GLN A N 1
ATOM 765 C CA . GLN A 1 135 ? 25.449 -1.624 13.305 1.00 48.18 150 GLN A CA 1
ATOM 766 C C . GLN A 1 135 ? 25.132 -2.677 14.350 1.00 46.74 150 GLN A C 1
ATOM 767 O O . GLN A 1 135 ? 24.893 -3.838 14.047 1.00 46.65 150 GLN A O 1
ATOM 773 N N . THR A 1 136 ? 25.093 -2.245 15.593 1.00 45.73 151 THR A N 1
ATOM 774 C CA . THR A 1 136 ? 24.837 -3.143 16.681 1.00 45.49 151 THR A CA 1
ATOM 775 C C . THR A 1 136 ? 23.417 -3.671 16.570 1.00 44.22 151 THR A C 1
ATOM 776 O O . THR A 1 136 ? 23.200 -4.877 16.585 1.00 44.05 151 THR A O 1
ATOM 780 N N . ILE A 1 137 ? 22.450 -2.772 16.442 1.00 43.39 152 ILE A N 1
ATOM 781 C CA . ILE A 1 137 ? 21.066 -3.186 16.293 1.00 42.98 152 ILE A CA 1
ATOM 782 C C . ILE A 1 137 ? 21.003 -4.249 15.208 1.00 42.55 152 ILE A C 1
ATOM 783 O O . ILE A 1 137 ? 20.397 -5.291 15.382 1.00 42.79 152 ILE A O 1
ATOM 788 N N . VAL A 1 138 ? 21.650 -3.999 14.082 1.00 42.34 153 VAL A N 1
ATOM 789 C CA . VAL A 1 138 ? 21.461 -4.870 12.920 1.00 42.98 153 VAL A CA 1
ATOM 790 C C . VAL A 1 138 ? 22.261 -6.176 13.062 1.00 44.99 153 VAL A C 1
ATOM 791 O O . VAL A 1 138 ? 21.813 -7.263 12.651 1.00 44.55 153 VAL A O 1
ATOM 795 N N . GLN A 1 139 ? 23.431 -6.092 13.671 1.00 47.79 154 GLN A N 1
ATOM 796 C CA . GLN A 1 139 ? 24.174 -7.313 13.944 1.00 49.82 154 GLN A CA 1
ATOM 797 C C . GLN A 1 139 ? 23.414 -8.181 14.945 1.00 51.00 154 GLN A C 1
ATOM 798 O O . GLN A 1 139 ? 23.205 -9.369 14.702 1.00 49.88 154 GLN A O 1
ATOM 804 N N . GLU A 1 140 ? 22.955 -7.589 16.048 1.00 52.87 155 GLU A N 1
ATOM 805 C CA . GLU A 1 140 ? 22.333 -8.383 17.107 1.00 54.45 155 GLU A CA 1
ATOM 806 C C . GLU A 1 140 ? 21.044 -9.021 16.653 1.00 53.29 155 GLU A C 1
ATOM 807 O O . GLU A 1 140 ? 20.636 -10.052 17.191 1.00 52.60 155 GLU A O 1
ATOM 813 N N . ALA A 1 141 ? 20.413 -8.394 15.665 1.00 52.85 156 ALA A N 1
ATOM 814 C CA . ALA A 1 141 ? 19.209 -8.918 15.045 1.00 53.85 156 ALA A CA 1
ATOM 815 C C . ALA A 1 141 ? 19.538 -10.024 14.058 1.00 54.13 156 ALA A C 1
ATOM 816 O O . ALA A 1 141 ? 18.873 -11.058 14.028 1.00 58.04 156 ALA A O 1
ATOM 818 N N . ALA A 1 142 ? 20.566 -9.825 13.252 1.00 53.00 157 ALA A N 1
ATOM 819 C CA . ALA A 1 142 ? 21.020 -10.903 12.386 1.00 54.64 157 ALA A CA 1
ATOM 820 C C . ALA A 1 142 ? 21.366 -12.158 13.195 1.00 56.05 157 ALA A C 1
ATOM 821 O O . ALA A 1 142 ? 21.250 -13.270 12.690 1.00 56.37 157 ALA A O 1
ATOM 823 N N . ASP A 1 143 ? 21.796 -11.984 14.442 1.00 59.91 158 ASP A N 1
ATOM 824 C CA . ASP A 1 143 ? 22.010 -13.125 15.345 1.00 62.56 158 ASP A CA 1
ATOM 825 C C . ASP A 1 143 ? 20.734 -13.884 15.495 1.00 60.40 158 ASP A C 1
ATOM 826 O O . ASP A 1 143 ? 20.669 -15.078 15.203 1.00 58.54 158 ASP A O 1
ATOM 831 N N . SER A 1 144 ? 19.716 -13.168 15.964 1.00 59.22 159 SER A N 1
ATOM 832 C CA . SER A 1 144 ? 18.453 -13.789 16.240 1.00 60.03 159 SER A CA 1
ATOM 833 C C . SER A 1 144 ? 18.041 -14.474 14.961 1.00 60.62 159 SER A C 1
ATOM 834 O O . SER A 1 144 ? 17.673 -15.655 14.987 1.00 63.86 159 SER A O 1
ATOM 837 N N . LEU A 1 145 ? 18.142 -13.757 13.838 1.00 57.43 160 LEU A N 1
ATOM 838 C CA . LEU A 1 145 ? 17.720 -14.324 12.564 1.00 56.90 160 LEU A CA 1
ATOM 839 C C . LEU A 1 145 ? 18.490 -15.611 12.301 1.00 58.77 160 LEU A C 1
ATOM 840 O O . LEU A 1 145 ? 17.887 -16.637 11.969 1.00 59.07 160 LEU A O 1
ATOM 845 N N . CYS A 1 146 ? 19.813 -15.554 12.455 1.00 59.03 161 CYS A N 1
ATOM 846 C CA . CYS A 1 146 ? 20.636 -16.742 12.266 1.00 60.66 161 CYS A CA 1
ATOM 847 C C . CYS A 1 146 ? 20.180 -17.836 13.223 1.00 63.41 161 CYS A C 1
ATOM 848 O O . CYS A 1 146 ? 19.960 -18.965 12.803 1.00 65.15 161 CYS A O 1
ATOM 851 N N . GLU A 1 147 ? 19.983 -17.501 14.491 1.00 66.65 162 GLU A N 1
ATOM 852 C CA . GLU A 1 147 ? 19.519 -18.501 15.452 1.00 71.26 162 GLU A CA 1
ATOM 853 C C . GLU A 1 147 ? 18.206 -19.162 15.011 1.00 69.92 162 GLU A C 1
ATOM 854 O O . GLU A 1 147 ? 18.131 -20.382 14.913 1.00 68.81 162 GLU A O 1
ATOM 860 N N . GLU A 1 148 ? 17.188 -18.357 14.718 1.00 69.82 163 GLU A N 1
ATOM 861 C CA . GLU A 1 148 ? 15.923 -18.873 14.173 1.00 70.54 163 GLU A CA 1
ATOM 862 C C . GLU A 1 148 ? 16.117 -19.842 13.018 1.00 70.55 163 GLU A C 1
ATOM 863 O O . GLU A 1 148 ? 15.391 -20.813 12.898 1.00 70.43 163 GLU A O 1
ATOM 869 N N . LEU A 1 149 ? 17.090 -19.563 12.159 1.00 72.31 164 LEU A N 1
ATOM 870 C CA . LEU A 1 149 ? 17.353 -20.408 11.000 1.00 74.43 164 LEU A CA 1
ATOM 871 C C . LEU A 1 149 ? 18.000 -21.741 11.372 1.00 79.84 164 LEU A C 1
ATOM 872 O O . LEU A 1 149 ? 17.719 -22.761 10.740 1.00 81.86 164 LEU A O 1
ATOM 877 N N . GLN A 1 150 ? 18.856 -21.749 12.392 1.00 83.33 165 GLN A N 1
ATOM 878 C CA . GLN A 1 150 ? 19.426 -23.007 12.877 1.00 86.98 165 GLN A CA 1
ATOM 879 C C . GLN A 1 150 ? 18.286 -23.981 13.186 1.00 91.52 165 GLN A C 1
ATOM 880 O O . GLN A 1 150 ? 18.216 -25.071 12.623 1.00 93.37 165 GLN A O 1
ATOM 886 N N . ALA A 1 151 ? 17.369 -23.551 14.048 1.00 94.62 166 ALA A N 1
ATOM 887 C CA . ALA A 1 151 ? 16.239 -24.374 14.467 1.00 97.75 166 ALA A CA 1
ATOM 888 C C . ALA A 1 151 ? 15.382 -24.849 13.292 1.00 104.73 166 ALA A C 1
ATOM 889 O O . ALA A 1 151 ? 14.753 -25.905 13.367 1.00 105.68 166 ALA A O 1
ATOM 891 N N . CYS A 1 152 ? 15.346 -24.066 12.215 1.00 114.48 167 CYS A N 1
ATOM 892 C CA . CYS A 1 152 ? 14.587 -24.441 11.019 1.00 122.45 167 CYS A CA 1
ATOM 893 C C . CYS A 1 152 ? 15.271 -25.552 10.204 1.00 124.07 167 CYS A C 1
ATOM 894 O O . CYS A 1 152 ? 14.610 -26.198 9.401 1.00 124.90 167 CYS A O 1
ATOM 897 N N . ARG A 1 153 ? 16.579 -25.770 10.383 1.00 122.96 168 ARG A N 1
ATOM 898 C CA . ARG A 1 153 ? 17.211 -26.987 9.851 1.00 121.10 168 ARG A CA 1
ATOM 899 C C . ARG A 1 153 ? 16.530 -28.185 10.536 1.00 121.57 168 ARG A C 1
ATOM 900 O O . ARG A 1 153 ? 16.163 -28.090 11.708 1.00 121.65 168 ARG A O 1
ATOM 908 N N . GLY A 1 154 ? 16.316 -29.294 9.828 1.00 121.95 169 GLY A N 1
ATOM 909 C CA . GLY A 1 154 ? 16.666 -29.454 8.419 1.00 123.35 169 GLY A CA 1
ATOM 910 C C . GLY A 1 154 ? 15.441 -29.386 7.537 1.00 124.75 169 GLY A C 1
ATOM 911 O O . GLY A 1 154 ? 15.237 -30.252 6.687 1.00 131.22 169 GLY A O 1
ATOM 912 N N . GLN A 1 155 ? 14.622 -28.355 7.735 1.00 122.20 170 GLN A N 1
ATOM 913 C CA . GLN A 1 155 ? 13.416 -28.174 6.930 1.00 116.55 170 GLN A CA 1
ATOM 914 C C . GLN A 1 155 ? 13.758 -27.513 5.602 1.00 107.20 170 GLN A C 1
ATOM 915 O O . GLN A 1 155 ? 14.884 -27.071 5.371 1.00 100.98 170 GLN A O 1
ATOM 921 N N . SER A 1 156 ? 12.766 -27.466 4.728 1.00 101.42 171 SER A N 1
ATOM 922 C CA . SER A 1 156 ? 12.850 -26.675 3.527 1.00 96.91 171 SER A CA 1
ATOM 923 C C . SER A 1 156 ? 11.963 -25.459 3.770 1.00 95.14 171 SER A C 1
ATOM 924 O O . SER A 1 156 ? 10.959 -25.231 3.098 1.00 97.39 171 SER A O 1
ATOM 927 N N . SER A 1 157 ? 12.377 -24.678 4.761 1.00 92.92 172 SER A N 1
ATOM 928 C CA . SER A 1 157 ? 11.570 -23.611 5.334 1.00 88.47 172 SER A CA 1
ATOM 929 C C . SER A 1 157 ? 11.139 -22.585 4.300 1.00 85.94 172 SER A C 1
ATOM 930 O O . SER A 1 157 ? 11.801 -22.419 3.284 1.00 82.13 172 SER A O 1
ATOM 933 N N . ASP A 1 158 ? 10.016 -21.915 4.553 1.00 85.89 173 ASP A N 1
ATOM 934 C CA . ASP A 1 158 ? 9.790 -20.610 3.952 1.00 83.28 173 ASP A CA 1
ATOM 935 C C . ASP A 1 158 ? 10.266 -19.540 4.930 1.00 79.44 173 ASP A C 1
ATOM 936 O O . ASP A 1 158 ? 9.755 -19.421 6.046 1.00 78.46 173 ASP A O 1
ATOM 941 N N . LEU A 1 159 ? 11.255 -18.770 4.501 1.00 74.95 174 LEU A N 1
ATOM 942 C CA . LEU A 1 159 ? 11.643 -17.558 5.208 1.00 72.06 174 LEU A CA 1
ATOM 943 C C . LEU A 1 159 ? 10.829 -16.473 4.586 1.00 68.41 174 LEU A C 1
ATOM 944 O O . LEU A 1 159 ? 10.266 -16.679 3.527 1.00 78.23 174 LEU A O 1
ATOM 949 N N . SER A 1 160 ? 10.754 -15.323 5.221 1.00 62.84 175 SER A N 1
ATOM 950 C CA . SER A 1 160 ? 9.851 -14.262 4.780 1.00 61.10 175 SER A CA 1
ATOM 951 C C . SER A 1 160 ? 9.149 -13.741 5.989 1.00 59.91 175 SER A C 1
ATOM 952 O O . SER A 1 160 ? 9.097 -12.541 6.210 1.00 59.90 175 SER A O 1
ATOM 955 N N . VAL A 1 161 ? 8.588 -14.668 6.751 1.00 58.48 176 VAL A N 1
ATOM 956 C CA . VAL A 1 161 ? 8.083 -14.369 8.064 1.00 57.85 176 VAL A CA 1
ATOM 957 C C . VAL A 1 161 ? 9.258 -14.030 8.920 1.00 56.11 176 VAL A C 1
ATOM 958 O O . VAL A 1 161 ? 9.302 -12.978 9.562 1.00 55.71 176 VAL A O 1
ATOM 962 N N . VAL A 1 162 ? 10.225 -14.936 8.898 1.00 56.80 177 VAL A N 1
ATOM 963 C CA . VAL A 1 162 ? 11.373 -14.817 9.761 1.00 57.98 177 VAL A CA 1
ATOM 964 C C . VAL A 1 162 ? 12.065 -13.493 9.448 1.00 57.63 177 VAL A C 1
ATOM 965 O O . VAL A 1 162 ? 12.320 -12.736 10.366 1.00 60.17 177 VAL A O 1
ATOM 969 N N . LEU A 1 163 ? 12.280 -13.175 8.165 1.00 56.68 178 LEU A N 1
ATOM 970 C CA . LEU A 1 163 ? 12.971 -11.931 7.760 1.00 56.13 178 LEU A CA 1
ATOM 971 C C . LEU A 1 163 ? 12.165 -10.701 8.066 1.00 55.51 178 LEU A C 1
ATOM 972 O O . LEU A 1 163 ? 12.695 -9.678 8.489 1.00 52.57 178 LEU A O 1
ATOM 977 N N . MET A 1 164 ? 10.881 -10.795 7.762 1.00 59.84 179 MET A N 1
ATOM 978 C CA . MET A 1 164 ? 9.914 -9.786 8.150 1.00 60.72 179 MET A CA 1
ATOM 979 C C . MET A 1 164 ? 10.092 -9.477 9.595 1.00 55.66 179 MET A C 1
ATOM 980 O O . MET A 1 164 ? 10.157 -8.328 9.987 1.00 55.42 179 MET A O 1
ATOM 985 N N . ARG A 1 165 ? 10.146 -10.518 10.397 1.00 52.31 180 ARG A N 1
ATOM 986 C CA . ARG A 1 165 ? 10.294 -10.315 11.801 1.00 53.05 180 ARG A CA 1
ATOM 987 C C . ARG A 1 165 ? 11.579 -9.541 12.098 1.00 49.92 180 ARG A C 1
ATOM 988 O O . ARG A 1 165 ? 11.584 -8.539 12.812 1.00 50.32 180 ARG A O 1
ATOM 996 N N . ALA A 1 166 ? 12.670 -10.007 11.521 1.00 46.96 181 ALA A N 1
ATOM 997 C CA . ALA A 1 166 ? 13.952 -9.455 11.806 1.00 43.98 181 ALA A CA 1
ATOM 998 C C . ALA A 1 166 ? 14.004 -7.995 11.435 1.00 42.67 181 ALA A C 1
ATOM 999 O O . ALA A 1 166 ? 14.435 -7.183 12.260 1.00 41.58 181 ALA A O 1
ATOM 1001 N N . VAL A 1 167 ? 13.538 -7.627 10.235 1.00 41.80 182 VAL A N 1
ATOM 1002 C CA . VAL A 1 167 ? 13.650 -6.200 9.837 1.00 41.77 182 VAL A CA 1
ATOM 1003 C C . VAL A 1 167 ? 12.672 -5.347 10.623 1.00 41.34 182 VAL A C 1
ATOM 1004 O O . VAL A 1 167 ? 13.009 -4.238 11.041 1.00 41.96 182 VAL A O 1
ATOM 1008 N N . THR A 1 168 ? 11.479 -5.870 10.860 1.00 41.08 183 THR A N 1
ATOM 1009 C CA . THR A 1 168 ? 10.551 -5.185 11.748 1.00 41.38 183 THR A CA 1
ATOM 1010 C C . THR A 1 168 ? 11.193 -4.946 13.108 1.00 40.34 183 THR A C 1
ATOM 1011 O O . THR A 1 168 ? 11.157 -3.827 13.583 1.00 38.54 183 THR A O 1
ATOM 1015 N N . ASN A 1 169 ? 11.834 -5.968 13.689 1.00 41.69 184 ASN A N 1
ATOM 1016 C CA . ASN A 1 169 ? 12.467 -5.818 15.013 1.00 43.12 184 ASN A CA 1
ATOM 1017 C C . ASN A 1 169 ? 13.547 -4.767 14.971 1.00 42.04 184 ASN A C 1
ATOM 1018 O O . ASN A 1 169 ? 13.630 -3.929 15.853 1.00 41.97 184 ASN A O 1
ATOM 1023 N N . VAL A 1 170 ? 14.354 -4.780 13.918 1.00 41.54 185 VAL A N 1
ATOM 1024 C CA . VAL A 1 170 ? 15.387 -3.751 13.752 1.00 41.25 185 VAL A CA 1
ATOM 1025 C C . VAL A 1 170 ? 14.799 -2.341 13.866 1.00 40.80 185 VAL A C 1
ATOM 1026 O O . VAL A 1 170 ? 15.408 -1.477 14.496 1.00 40.87 185 VAL A O 1
ATOM 1030 N N . ILE A 1 171 ? 13.631 -2.118 13.234 1.00 39.24 186 ILE A N 1
ATOM 1031 C CA . ILE A 1 171 ? 13.002 -0.802 13.152 1.00 37.26 186 ILE A CA 1
ATOM 1032 C C . ILE A 1 171 ? 12.304 -0.472 14.473 1.00 37.41 186 ILE A C 1
ATOM 1033 O O . ILE A 1 171 ? 12.341 0.677 14.908 1.00 36.33 186 ILE A O 1
ATOM 1038 N N . CYS A 1 172 ? 11.662 -1.455 15.105 1.00 38.48 187 CYS A N 1
ATOM 1039 C CA . CYS A 1 172 ? 11.213 -1.277 16.506 1.00 41.57 187 CYS A CA 1
ATOM 1040 C C . CYS A 1 172 ? 12.352 -0.790 17.388 1.00 42.47 187 CYS A C 1
ATOM 1041 O O . CYS A 1 172 ? 12.168 0.153 18.143 1.00 41.84 187 CYS A O 1
ATOM 1044 N N . ARG A 1 173 ? 13.513 -1.445 17.266 1.00 44.02 188 ARG A N 1
ATOM 1045 C CA . ARG A 1 173 ? 14.731 -1.118 18.040 1.00 46.84 188 ARG A CA 1
ATOM 1046 C C . ARG A 1 173 ? 15.218 0.294 17.746 1.00 46.85 188 ARG A C 1
ATOM 1047 O O . ARG A 1 173 ? 15.438 1.088 18.648 1.00 49.77 188 ARG A O 1
ATOM 1055 N N . LEU A 1 174 ? 15.380 0.598 16.471 1.00 45.51 189 LEU A N 1
ATOM 1056 C CA . LEU A 1 174 ? 15.933 1.870 16.041 1.00 45.39 189 LEU A CA 1
ATOM 1057 C C . LEU A 1 174 ? 15.009 3.063 16.345 1.00 45.85 189 LEU A C 1
ATOM 1058 O O . LEU A 1 174 ? 15.470 4.165 16.713 1.00 46.54 189 LEU A O 1
ATOM 1063 N N . VAL A 1 175 ? 13.709 2.851 16.197 1.00 45.18 190 VAL A N 1
ATOM 1064 C CA . VAL A 1 175 ? 12.758 3.896 16.513 1.00 45.85 190 VAL A CA 1
ATOM 1065 C C . VAL A 1 175 ? 12.354 4.014 17.999 1.00 47.38 190 VAL A C 1
ATOM 1066 O O . VAL A 1 175 ? 12.271 5.135 18.481 1.00 47.60 190 VAL A O 1
ATOM 1070 N N . PHE A 1 176 ? 12.065 2.915 18.711 1.00 49.46 191 PHE A N 1
ATOM 1071 C CA . PHE A 1 176 ? 11.635 3.022 20.150 1.00 52.45 191 PHE A CA 1
ATOM 1072 C C . PHE A 1 176 ? 12.628 2.520 21.163 1.00 53.03 191 PHE A C 1
ATOM 1073 O O . PHE A 1 176 ? 12.363 2.665 22.352 1.00 57.96 191 PHE A O 1
ATOM 1081 N N . SER A 1 177 ? 13.708 1.877 20.732 1.00 50.85 192 SER A N 1
ATOM 1082 C CA . SER A 1 177 ? 14.570 1.094 21.644 1.00 50.10 192 SER A CA 1
ATOM 1083 C C . SER A 1 177 ? 13.789 -0.073 22.220 1.00 51.55 192 SER A C 1
ATOM 1084 O O . SER A 1 177 ? 13.954 -0.407 23.384 1.00 52.08 192 SER A O 1
ATOM 1087 N N . SER A 1 178 ? 12.938 -0.690 21.402 1.00 51.69 193 SER A N 1
ATOM 1088 C CA . SER A 1 178 ? 12.275 -1.922 21.806 1.00 53.07 193 SER A CA 1
ATOM 1089 C C . SER A 1 178 ? 13.299 -3.003 22.143 1.00 54.58 193 SER A C 1
ATOM 1090 O O . SER A 1 178 ? 14.446 -2.995 21.662 1.00 54.75 193 SER A O 1
ATOM 1093 N N . SER A 1 179 ? 12.869 -3.958 22.953 1.00 57.12 194 SER A N 1
ATOM 1094 C CA . SER A 1 179 ? 13.737 -5.052 23.341 1.00 58.96 194 SER A CA 1
ATOM 1095 C C . SER A 1 179 ? 13.072 -6.398 23.156 1.00 60.25 194 SER A C 1
ATOM 1096 O O . SER A 1 179 ? 13.459 -7.392 23.770 1.00 61.01 194 SER A O 1
ATOM 1099 N N . TYR A 1 180 ? 12.093 -6.415 22.264 1.00 62.37 195 TYR A N 1
ATOM 1100 C CA . TYR A 1 180 ? 11.347 -7.611 21.931 1.00 64.62 195 TYR A CA 1
ATOM 1101 C C . TYR A 1 180 ? 12.290 -8.703 21.552 1.00 66.58 195 TYR A C 1
ATOM 1102 O O . TYR A 1 180 ? 13.326 -8.454 20.945 1.00 68.41 195 TYR A O 1
ATOM 1111 N N . GLN A 1 181 ? 11.912 -9.919 21.899 1.00 71.58 196 GLN A N 1
ATOM 1112 C CA . GLN A 1 181 ? 12.507 -11.097 21.301 1.00 74.67 196 GLN A CA 1
ATOM 1113 C C . GLN A 1 181 ? 11.470 -11.661 20.324 1.00 73.34 196 GLN A C 1
ATOM 1114 O O . GLN A 1 181 ? 10.354 -11.164 20.278 1.00 76.63 196 GLN A O 1
ATOM 1120 N N . PRO A 1 182 ? 11.844 -12.645 19.495 1.00 73.58 197 PRO A N 1
ATOM 1121 C CA . PRO A 1 182 ? 10.947 -13.131 18.437 1.00 74.17 197 PRO A CA 1
ATOM 1122 C C . PRO A 1 182 ? 9.516 -13.443 18.868 1.00 75.77 197 PRO A C 1
ATOM 1123 O O . PRO A 1 182 ? 8.566 -13.048 18.185 1.00 78.10 197 PRO A O 1
ATOM 1127 N N . SER A 1 183 ? 9.371 -14.144 19.988 1.00 75.29 198 SER A N 1
ATOM 1128 C CA . SER A 1 183 ? 8.065 -14.597 20.448 1.00 75.68 198 SER A CA 1
ATOM 1129 C C . SER A 1 183 ? 7.152 -13.429 20.856 1.00 76.35 198 SER A C 1
ATOM 1130 O O . SER A 1 183 ? 5.920 -13.526 20.768 1.00 77.73 198 SER A O 1
ATOM 1133 N N . ASP A 1 184 ? 7.776 -12.332 21.288 1.00 74.83 199 ASP A N 1
ATOM 1134 C CA . ASP A 1 184 ? 7.092 -11.220 21.950 1.00 73.54 199 ASP A CA 1
ATOM 1135 C C . ASP A 1 184 ? 5.779 -10.893 21.278 1.00 70.57 199 ASP A C 1
ATOM 1136 O O . ASP A 1 184 ? 5.721 -10.756 20.054 1.00 71.46 199 ASP A O 1
ATOM 1141 N N . PRO A 1 185 ? 4.724 -10.762 22.081 1.00 67.59 200 PRO A N 1
ATOM 1142 C CA . PRO A 1 185 ? 3.417 -10.420 21.546 1.00 65.42 200 PRO A CA 1
ATOM 1143 C C . PRO A 1 185 ? 3.286 -9.008 20.972 1.00 61.66 200 PRO A C 1
ATOM 1144 O O . PRO A 1 185 ? 2.546 -8.829 20.012 1.00 61.49 200 PRO A O 1
ATOM 1148 N N . GLU A 1 186 ? 3.951 -8.013 21.556 1.00 59.46 201 GLU A N 1
ATOM 1149 C CA . GLU A 1 186 ? 3.775 -6.629 21.098 1.00 57.85 201 GLU A CA 1
ATOM 1150 C C . GLU A 1 186 ? 4.412 -6.447 19.734 1.00 55.31 201 GLU A C 1
ATOM 1151 O O . GLU A 1 186 ? 3.918 -5.689 18.919 1.00 54.51 201 GLU A O 1
ATOM 1157 N N . LEU A 1 187 ? 5.518 -7.140 19.507 1.00 54.18 202 LEU A N 1
ATOM 1158 C CA . LEU A 1 187 ? 6.148 -7.185 18.205 1.00 53.78 202 LEU A CA 1
ATOM 1159 C C . LEU A 1 187 ? 5.165 -7.803 17.229 1.00 54.11 202 LEU A C 1
ATOM 1160 O O . LEU A 1 187 ? 4.953 -7.288 16.140 1.00 50.54 202 LEU A O 1
ATOM 1165 N N . GLN A 1 188 ? 4.570 -8.909 17.652 1.00 57.55 203 GLN A N 1
ATOM 1166 C CA . GLN A 1 188 ? 3.570 -9.619 16.869 1.00 60.62 203 GLN A CA 1
ATOM 1167 C C . GLN A 1 188 ? 2.367 -8.728 16.505 1.00 58.82 203 GLN A C 1
ATOM 1168 O O . GLN A 1 188 ? 1.824 -8.837 15.406 1.00 56.68 203 GLN A O 1
ATOM 1174 N N . THR A 1 189 ? 1.971 -7.846 17.423 1.00 57.82 204 THR A N 1
ATOM 1175 C CA . THR A 1 189 ? 0.924 -6.854 17.161 1.00 57.99 204 THR A CA 1
ATOM 1176 C C . THR A 1 189 ? 1.269 -5.965 15.975 1.00 55.88 204 THR A C 1
ATOM 1177 O O . THR A 1 189 ? 0.433 -5.723 15.110 1.00 57.88 204 THR A O 1
ATOM 1181 N N . VAL A 1 190 ? 2.507 -5.478 15.977 1.00 53.96 205 VAL A N 1
ATOM 1182 C CA . VAL A 1 190 ? 3.038 -4.538 14.992 1.00 51.79 205 VAL A CA 1
ATOM 1183 C C . VAL A 1 190 ? 3.103 -5.164 13.624 1.00 50.91 205 VAL A C 1
ATOM 1184 O O . VAL A 1 190 ? 2.738 -4.549 12.635 1.00 50.05 205 VAL A O 1
ATOM 1188 N N . ILE A 1 191 ? 3.603 -6.387 13.561 1.00 51.89 206 ILE A N 1
ATOM 1189 C CA . ILE A 1 191 ? 3.634 -7.087 12.290 1.00 52.15 206 ILE A CA 1
ATOM 1190 C C . ILE A 1 191 ? 2.215 -7.258 11.802 1.00 52.41 206 ILE A C 1
ATOM 1191 O O . ILE A 1 191 ? 1.977 -7.192 10.615 1.00 51.34 206 ILE A O 1
ATOM 1196 N N . GLN A 1 192 ? 1.284 -7.498 12.719 1.00 55.31 207 GLN A N 1
ATOM 1197 C CA . GLN A 1 192 ? -0.103 -7.696 12.326 1.00 57.61 207 GLN A CA 1
ATOM 1198 C C . GLN A 1 192 ? -0.783 -6.422 11.814 1.00 55.83 207 GLN A C 1
ATOM 1199 O O . GLN A 1 192 ? -1.533 -6.513 10.836 1.00 55.93 207 GLN A O 1
ATOM 1205 N N . TYR A 1 193 ? -0.515 -5.249 12.394 1.00 53.17 208 TYR A N 1
ATOM 1206 C CA . TYR A 1 193 ? -1.128 -4.050 11.826 1.00 53.01 208 TYR A CA 1
ATOM 1207 C C . TYR A 1 193 ? -0.424 -3.539 10.575 1.00 50.75 208 TYR A C 1
ATOM 1208 O O . TYR A 1 193 ? -1.096 -3.121 9.620 1.00 47.92 208 TYR A O 1
ATOM 1217 N N . ASN A 1 194 ? 0.912 -3.581 10.573 1.00 49.44 209 ASN A N 1
ATOM 1218 C CA . ASN A 1 194 ? 1.655 -3.359 9.346 1.00 47.29 209 ASN A CA 1
ATOM 1219 C C . ASN A 1 194 ? 1.098 -4.291 8.268 1.00 48.13 209 ASN A C 1
ATOM 1220 O O . ASN A 1 194 ? 0.639 -3.818 7.230 1.00 46.86 209 ASN A O 1
ATOM 1225 N N . ASP A 1 195 ? 1.073 -5.596 8.533 1.00 49.62 210 ASP A N 1
ATOM 1226 C CA . ASP A 1 195 ? 0.549 -6.578 7.557 1.00 52.13 210 ASP A CA 1
ATOM 1227 C C . ASP A 1 195 ? -0.848 -6.211 7.003 1.00 54.28 210 ASP A C 1
ATOM 1228 O O . ASP A 1 195 ? -1.090 -6.269 5.784 1.00 52.26 210 ASP A O 1
ATOM 1233 N N . GLY A 1 196 ? -1.752 -5.814 7.900 1.00 55.51 211 GLY A N 1
ATOM 1234 C CA . GLY A 1 196 ? -3.098 -5.401 7.499 1.00 55.44 211 GLY A CA 1
ATOM 1235 C C . GLY A 1 196 ? -3.115 -4.229 6.535 1.00 53.70 211 GLY A C 1
ATOM 1236 O O . GLY A 1 196 ? -3.896 -4.200 5.596 1.00 55.14 211 GLY A O 1
ATOM 1237 N N . ILE A 1 197 ? -2.250 -3.260 6.786 1.00 51.53 212 ILE A N 1
ATOM 1238 C CA . ILE A 1 197 ? -2.127 -2.089 5.941 1.00 50.16 212 ILE A CA 1
ATOM 1239 C C . ILE A 1 197 ? -1.624 -2.481 4.545 1.00 51.03 212 ILE A C 1
ATOM 1240 O O . ILE A 1 197 ? -2.220 -2.091 3.520 1.00 52.49 212 ILE A O 1
ATOM 1245 N N . VAL A 1 198 ? -0.554 -3.276 4.516 1.00 50.59 213 VAL A N 1
ATOM 1246 C CA . VAL A 1 198 ? -0.027 -3.827 3.277 1.00 50.61 213 VAL A CA 1
ATOM 1247 C C . VAL A 1 198 ? -1.141 -4.541 2.495 1.00 53.37 213 VAL A C 1
ATOM 1248 O O . VAL A 1 198 ? -1.384 -4.219 1.342 1.00 53.30 213 VAL A O 1
ATOM 1252 N N . GLN A 1 199 ? -1.816 -5.493 3.136 1.00 56.19 214 GLN A N 1
ATOM 1253 C CA . GLN A 1 199 ? -2.878 -6.286 2.497 1.00 57.80 214 GLN A CA 1
ATOM 1254 C C . GLN A 1 199 ? -3.917 -5.349 1.889 1.00 58.16 214 GLN A C 1
ATOM 1255 O O . GLN A 1 199 ? -4.400 -5.551 0.759 1.00 56.02 214 GLN A O 1
ATOM 1261 N N . THR A 1 200 ? -4.265 -4.323 2.656 1.00 57.71 215 THR A N 1
ATOM 1262 C CA . THR A 1 200 ? -5.383 -3.468 2.303 1.00 60.33 215 THR A CA 1
ATOM 1263 C C . THR A 1 200 ? -5.045 -2.696 1.038 1.00 59.26 215 THR A C 1
ATOM 1264 O O . THR A 1 200 ? -5.769 -2.737 0.066 1.00 60.66 215 THR A O 1
ATOM 1268 N N . ILE A 1 201 ? -3.920 -2.002 1.076 1.00 59.18 216 ILE A N 1
ATOM 1269 C CA . ILE A 1 201 ? -3.429 -1.208 -0.051 1.00 57.80 216 ILE A CA 1
ATOM 1270 C C . ILE A 1 201 ? -3.123 -2.057 -1.286 1.00 58.00 216 ILE A C 1
ATOM 1271 O O . ILE A 1 201 ? -3.317 -1.606 -2.402 1.00 57.11 216 ILE A O 1
ATOM 1276 N N . ALA A 1 202 ? -2.626 -3.272 -1.068 1.00 59.41 217 ALA A N 1
ATOM 1277 C CA . ALA A 1 202 ? -2.274 -4.191 -2.144 1.00 59.76 217 ALA A CA 1
ATOM 1278 C C . ALA A 1 202 ? -3.446 -4.435 -3.073 1.00 62.81 217 ALA A C 1
ATOM 1279 O O . ALA A 1 202 ? -3.279 -4.415 -4.290 1.00 64.59 217 ALA A O 1
ATOM 1281 N N . ARG A 1 203 ? -4.621 -4.680 -2.499 1.00 66.21 218 ARG A N 1
ATOM 1282 C CA . ARG A 1 203 ? -5.825 -4.908 -3.286 1.00 68.60 218 ARG A CA 1
ATOM 1283 C C . ARG A 1 203 ? -6.198 -3.634 -4.011 1.00 69.62 218 ARG A C 1
ATOM 1284 O O . ARG A 1 203 ? -6.497 -3.683 -5.197 1.00 68.47 218 ARG A O 1
ATOM 1292 N N . GLY A 1 204 ? -6.147 -2.502 -3.303 1.00 70.26 219 GLY A N 1
ATOM 1293 C CA . GLY A 1 204 ? -6.777 -1.257 -3.753 1.00 73.01 219 GLY A CA 1
ATOM 1294 C C . GLY A 1 204 ? -5.877 -0.125 -4.217 1.00 76.40 219 GLY A C 1
ATOM 1295 O O . GLY A 1 204 ? -4.962 -0.336 -5.010 1.00 82.75 219 GLY A O 1
ATOM 1296 N N . GLY A 1 205 ? -6.127 1.078 -3.698 1.00 81.03 220 GLY A N 1
ATOM 1297 C CA . GLY A 1 205 ? -5.650 2.317 -4.322 1.00 83.17 220 GLY A CA 1
ATOM 1298 C C . GLY A 1 205 ? -4.396 3.068 -3.858 1.00 84.12 220 GLY A C 1
ATOM 1299 O O . GLY A 1 205 ? -4.178 3.283 -2.670 1.00 79.29 220 GLY A O 1
ATOM 1300 N N . LEU A 1 206 ? -3.553 3.388 -4.850 1.00 87.43 221 LEU A N 1
ATOM 1301 C CA . LEU A 1 206 ? -2.861 4.687 -5.008 1.00 84.69 221 LEU A CA 1
ATOM 1302 C C . LEU A 1 206 ? -3.748 5.577 -5.887 1.00 80.10 221 LEU A C 1
ATOM 1303 O O . LEU A 1 206 ? -3.661 6.802 -5.925 1.00 75.81 221 LEU A O 1
ATOM 1308 N N . VAL A 1 207 ? -4.624 4.876 -6.585 1.00 77.43 222 VAL A N 1
ATOM 1309 C CA . VAL A 1 207 ? -5.180 5.224 -7.880 1.00 74.16 222 VAL A CA 1
ATOM 1310 C C . VAL A 1 207 ? -4.350 6.091 -8.831 1.00 71.43 222 VAL A C 1
ATOM 1311 O O . VAL A 1 207 ? -4.884 6.971 -9.495 1.00 71.85 222 VAL A O 1
ATOM 1315 N N . ASP A 1 208 ? -3.051 5.814 -8.938 1.00 70.41 223 ASP A N 1
ATOM 1316 C CA . ASP A 1 208 ? -2.335 6.132 -10.169 1.00 66.75 223 ASP A CA 1
ATOM 1317 C C . ASP A 1 208 ? -2.932 5.129 -11.152 1.00 66.70 223 ASP A C 1
ATOM 1318 O O . ASP A 1 208 ? -3.300 4.021 -10.742 1.00 68.33 223 ASP A O 1
ATOM 1323 N N . ILE A 1 209 ? -3.110 5.516 -12.410 1.00 65.13 224 ILE A N 1
ATOM 1324 C CA . ILE A 1 209 ? -3.652 4.585 -13.411 1.00 65.59 224 ILE A CA 1
ATOM 1325 C C . ILE A 1 209 ? -5.037 4.084 -12.955 1.00 67.74 224 ILE A C 1
ATOM 1326 O O . ILE A 1 209 ? -5.824 3.535 -13.733 1.00 69.96 224 ILE A O 1
ATOM 1331 N N . LYS A 1 219 ? -15.600 -0.919 -0.266 1.00 81.07 234 LYS A N 1
ATOM 1332 C CA . LYS A 1 219 ? -14.385 -0.715 0.500 1.00 81.15 234 LYS A CA 1
ATOM 1333 C C . LYS A 1 219 ? -14.675 -0.290 1.918 1.00 83.29 234 LYS A C 1
ATOM 1334 O O . LYS A 1 219 ? -15.526 0.549 2.116 1.00 86.76 234 LYS A O 1
ATOM 1340 N N . ASP A 1 220 ? -14.032 -0.873 2.925 1.00 93.21 235 ASP A N 1
ATOM 1341 C CA . ASP A 1 220 ? -12.721 -1.536 2.900 1.00 93.17 235 ASP A CA 1
ATOM 1342 C C . ASP A 1 220 ? -11.633 -0.491 3.099 1.00 85.51 235 ASP A C 1
ATOM 1343 O O . ASP A 1 220 ? -10.551 -0.804 3.509 1.00 76.36 235 ASP A O 1
ATOM 1348 N N . LEU A 1 221 ? -11.954 0.764 2.851 1.00 82.57 236 LEU A N 1
ATOM 1349 C CA . LEU A 1 221 ? -11.085 1.820 3.334 1.00 79.91 236 LEU A CA 1
ATOM 1350 C C . LEU A 1 221 ? -11.319 2.000 4.829 1.00 76.84 236 LEU A C 1
ATOM 1351 O O . LEU A 1 221 ? -10.724 2.865 5.443 1.00 78.15 236 LEU A O 1
ATOM 1356 N N . LYS A 1 222 ? -12.198 1.200 5.418 1.00 77.29 237 LYS A N 1
ATOM 1357 C CA . LYS A 1 222 ? -12.380 1.210 6.871 1.00 79.34 237 LYS A CA 1
ATOM 1358 C C . LYS A 1 222 ? -11.401 0.256 7.583 1.00 74.48 237 LYS A C 1
ATOM 1359 O O . LYS A 1 222 ? -11.007 0.496 8.718 1.00 73.23 237 LYS A O 1
ATOM 1365 N N . ARG A 1 223 ? -11.002 -0.811 6.904 1.00 68.95 238 ARG A N 1
ATOM 1366 C CA . ARG A 1 223 ? -10.061 -1.781 7.456 1.00 65.52 238 ARG A CA 1
ATOM 1367 C C . ARG A 1 223 ? -8.682 -1.159 7.689 1.00 63.27 238 ARG A C 1
ATOM 1368 O O . ARG A 1 223 ? -7.923 -1.574 8.571 1.00 60.32 238 ARG A O 1
ATOM 1376 N N . LEU A 1 224 ? -8.367 -0.167 6.865 1.00 62.32 239 LEU A N 1
ATOM 1377 C CA . LEU A 1 224 ? -7.129 0.575 6.964 1.00 60.28 239 LEU A CA 1
ATOM 1378 C C . LEU A 1 224 ? -7.135 1.469 8.202 1.00 63.56 239 LEU A C 1
ATOM 1379 O O . LEU A 1 224 ? -6.182 1.438 8.985 1.00 65.95 239 LEU A O 1
ATOM 1384 N N . LYS A 1 225 ? -8.204 2.261 8.359 1.00 66.80 240 LYS A N 1
ATOM 1385 C CA . LYS A 1 225 ? -8.409 3.147 9.524 1.00 66.92 240 LYS A CA 1
ATOM 1386 C C . LYS A 1 225 ? -8.236 2.389 10.813 1.00 63.10 240 LYS A C 1
ATOM 1387 O O . LYS A 1 225 ? -7.684 2.905 11.774 1.00 61.62 240 LYS A O 1
ATOM 1393 N N . GLU A 1 226 ? -8.757 1.172 10.830 1.00 61.94 241 GLU A N 1
ATOM 1394 C CA . GLU A 1 226 ? -8.665 0.322 11.996 1.00 61.88 241 GLU A CA 1
ATOM 1395 C C . GLU A 1 226 ? -7.207 -0.004 12.208 1.00 59.67 241 GLU A C 1
ATOM 1396 O O . GLU A 1 226 ? -6.666 0.235 13.296 1.00 61.74 241 GLU A O 1
ATOM 1402 N N . CYS A 1 227 ? -6.561 -0.543 11.174 1.00 55.54 242 CYS A N 1
ATOM 1403 C CA . CYS A 1 227 ? -5.133 -0.842 11.276 1.00 51.68 242 CYS A CA 1
ATOM 1404 C C . CYS A 1 227 ? -4.366 0.399 11.683 1.00 49.19 242 CYS A C 1
ATOM 1405 O O . CYS A 1 227 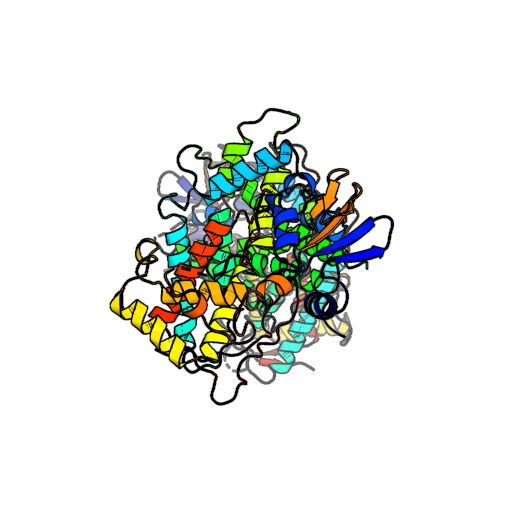? -3.496 0.359 12.537 1.00 48.03 242 CYS A O 1
ATOM 1408 N N . VAL A 1 228 ? -4.729 1.515 11.085 1.00 47.86 243 VAL A N 1
ATOM 1409 C CA . VAL A 1 228 ? -4.012 2.739 11.316 1.00 47.23 243 VAL A CA 1
ATOM 1410 C C . VAL A 1 228 ? -4.159 3.175 12.762 1.00 48.15 243 VAL A C 1
ATOM 1411 O O . VAL A 1 228 ? -3.182 3.568 13.376 1.00 48.71 243 VAL A O 1
ATOM 1415 N N . SER A 1 229 ? -5.352 3.039 13.330 1.00 49.98 244 SER A N 1
ATOM 1416 C CA . SER A 1 229 ? -5.602 3.443 14.735 1.00 50.33 244 SER A CA 1
ATOM 1417 C C . SER A 1 229 ? -4.747 2.712 15.799 1.00 49.62 244 SER A C 1
ATOM 1418 O O . SER A 1 229 ? -4.119 3.337 16.647 1.00 49.07 244 SER A O 1
ATOM 1421 N N . ILE A 1 230 ? -4.742 1.389 15.749 1.00 49.16 245 ILE A N 1
ATOM 1422 C CA . ILE A 1 230 ? -3.939 0.581 16.660 1.00 48.87 245 ILE A CA 1
ATOM 1423 C C . ILE A 1 230 ? -2.481 0.980 16.518 1.00 48.18 245 ILE A C 1
ATOM 1424 O O . ILE A 1 230 ? -1.743 1.078 17.509 1.00 46.78 245 ILE A O 1
ATOM 1429 N N . ARG A 1 231 ? -2.085 1.253 15.265 1.00 47.65 246 ARG A N 1
ATOM 1430 C CA . ARG A 1 231 ? -0.733 1.701 14.970 1.00 45.87 246 ARG A CA 1
ATOM 1431 C C . ARG A 1 231 ? -0.506 3.068 15.601 1.00 46.01 246 ARG A C 1
ATOM 1432 O O . ARG A 1 231 ? 0.429 3.256 16.383 1.00 45.33 246 ARG A O 1
ATOM 1440 N N . ASP A 1 232 ? -1.372 4.019 15.283 1.00 46.34 247 ASP A N 1
ATOM 1441 C CA . ASP A 1 232 ? -1.208 5.347 15.837 1.00 47.63 247 ASP A CA 1
ATOM 1442 C C . ASP A 1 232 ? -1.160 5.317 17.372 1.00 49.05 247 ASP A C 1
ATOM 1443 O O . ASP A 1 232 ? -0.425 6.079 17.973 1.00 48.26 247 ASP A O 1
ATOM 1448 N N . GLN A 1 233 ? -1.908 4.431 18.015 1.00 50.36 248 GLN A N 1
ATOM 1449 C CA . GLN A 1 233 ? -1.977 4.474 19.478 1.00 52.49 248 GLN A CA 1
ATOM 1450 C C . GLN A 1 233 ? -0.708 3.928 20.088 1.00 51.55 248 GLN A C 1
ATOM 1451 O O . GLN A 1 233 ? -0.046 4.593 20.849 1.00 51.46 248 GLN A O 1
ATOM 1457 N N . LEU A 1 234 ? -0.375 2.707 19.716 1.00 51.76 249 LEU A N 1
ATOM 1458 C CA . LEU A 1 234 ? 0.870 2.065 20.128 1.00 52.00 249 LEU A CA 1
ATOM 1459 C C . LEU A 1 234 ? 2.130 2.924 20.001 1.00 50.45 249 LEU A C 1
ATOM 1460 O O . LEU A 1 234 ? 2.970 2.883 20.869 1.00 49.27 249 LEU A O 1
ATOM 1465 N N . LEU A 1 235 ? 2.271 3.673 18.913 1.00 50.29 250 LEU A N 1
ATOM 1466 C CA . LEU A 1 235 ? 3.418 4.565 18.757 1.00 50.12 250 LEU A CA 1
ATOM 1467 C C . LEU A 1 235 ? 3.309 5.750 19.672 1.00 51.44 250 LEU A C 1
ATOM 1468 O O . LEU A 1 235 ? 4.294 6.095 20.341 1.00 52.69 250 LEU A O 1
ATOM 1473 N N . TYR A 1 236 ? 2.135 6.381 19.695 1.00 51.56 251 TYR A N 1
ATOM 1474 C CA . TYR A 1 236 ? 1.903 7.533 20.560 1.00 53.08 251 TYR A CA 1
ATOM 1475 C C . TYR A 1 236 ? 2.299 7.169 21.985 1.00 54.86 251 TYR A C 1
ATOM 1476 O O . TYR A 1 236 ? 2.927 7.966 22.684 1.00 55.48 251 TYR A O 1
ATOM 1485 N N . LYS A 1 237 ? 1.952 5.951 22.395 1.00 55.84 252 LYS A N 1
ATOM 1486 C CA . LYS A 1 237 ? 2.294 5.463 23.721 1.00 58.33 252 LYS A CA 1
ATOM 1487 C C . LYS A 1 237 ? 3.792 5.477 23.858 1.00 56.44 252 LYS A C 1
ATOM 1488 O O . LYS A 1 237 ? 4.342 6.139 24.714 1.00 58.53 252 LYS A O 1
ATOM 1494 N N . LYS A 1 238 ? 4.457 4.763 22.980 1.00 53.85 253 LYS A N 1
ATOM 1495 C CA . LYS A 1 238 ? 5.891 4.849 22.919 1.00 52.22 253 LYS A CA 1
ATOM 1496 C C . LYS A 1 238 ? 6.363 6.316 22.933 1.00 52.38 253 LYS A C 1
ATOM 1497 O O . LYS A 1 238 ? 7.247 6.679 23.678 1.00 52.63 253 LYS A O 1
ATOM 1503 N N . LEU A 1 239 ? 5.729 7.170 22.148 1.00 52.97 254 LEU A N 1
ATOM 1504 C CA . LEU A 1 239 ? 6.094 8.591 22.102 1.00 52.69 254 LEU A CA 1
ATOM 1505 C C . LEU A 1 239 ? 5.983 9.267 23.469 1.00 54.24 254 LEU A C 1
ATOM 1506 O O . LEU A 1 239 ? 6.895 9.988 23.882 1.00 53.94 254 LEU A O 1
ATOM 1511 N N . LEU A 1 240 ? 4.889 9.022 24.182 1.00 55.80 255 LEU A N 1
ATOM 1512 C CA . LEU A 1 240 ? 4.728 9.549 25.565 1.00 58.04 255 LEU A CA 1
ATOM 1513 C C . LEU A 1 240 ? 5.802 9.059 26.536 1.00 58.31 255 LEU A C 1
ATOM 1514 O O . LEU A 1 240 ? 6.386 9.840 27.277 1.00 59.48 255 LEU A O 1
ATOM 1519 N N . GLU A 1 241 ? 6.033 7.755 26.512 1.00 57.46 256 GLU A N 1
ATOM 1520 C CA . GLU A 1 241 ? 7.102 7.125 27.257 1.00 58.30 256 GLU A CA 1
ATOM 1521 C C . GLU A 1 241 ? 8.471 7.759 26.979 1.00 58.30 256 GLU A C 1
ATOM 1522 O O . GLU A 1 241 ? 9.314 7.849 27.869 1.00 62.40 256 GLU A O 1
ATOM 1528 N N . HIS A 1 242 ? 8.678 8.199 25.74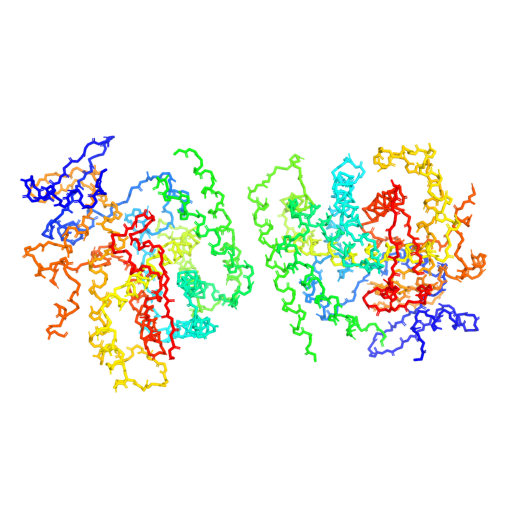8 1.00 56.25 257 HIS A N 1
ATOM 1529 C CA . HIS A 1 242 ? 9.925 8.834 25.329 1.00 55.29 257 HIS A CA 1
ATOM 1530 C C . HIS A 1 242 ? 10.017 10.299 25.725 1.00 58.21 257 HIS A C 1
ATOM 1531 O O . HIS A 1 242 ? 11.065 10.745 26.156 1.00 58.81 257 HIS A O 1
ATOM 1538 N N . LYS A 1 243 ? 8.937 11.057 25.565 1.00 61.97 258 LYS A N 1
ATOM 1539 C CA . LYS A 1 243 ? 8.990 12.489 25.862 1.00 65.71 258 LYS A CA 1
ATOM 1540 C C . LYS A 1 243 ? 9.335 12.749 27.327 1.00 71.21 258 LYS A C 1
ATOM 1541 O O . LYS A 1 243 ? 10.012 13.743 27.626 1.00 71.25 258 LYS A O 1
ATOM 1547 N N . LYS A 1 244 ? 8.863 11.852 28.214 1.00 77.15 259 LYS A N 1
ATOM 1548 C CA . LYS A 1 244 ? 9.135 11.904 29.670 1.00 82.74 259 LYS A CA 1
ATOM 1549 C C . LYS A 1 244 ? 10.620 11.700 30.028 1.00 83.35 259 LYS A C 1
ATOM 1550 O O . LYS A 1 244 ? 11.151 12.429 30.853 1.00 82.95 259 LYS A O 1
ATOM 1556 N N . SER A 1 245 ? 11.269 10.718 29.402 1.00 84.77 260 SER A N 1
ATOM 1557 C CA . SER A 1 245 ? 12.701 10.477 29.563 1.00 87.12 260 SER A CA 1
ATOM 1558 C C . SER A 1 245 ? 13.408 11.009 28.329 1.00 87.80 260 SER A C 1
ATOM 1559 O O . SER A 1 245 ? 13.373 10.360 27.278 1.00 89.68 260 SER A O 1
ATOM 1562 N N . LEU A 1 246 ? 14.047 12.177 28.444 1.00 88.09 261 LEU A N 1
ATOM 1563 C CA . LEU A 1 246 ? 14.598 12.863 27.267 1.00 86.09 261 LEU A CA 1
ATOM 1564 C C . LEU A 1 246 ? 15.853 13.675 27.540 1.00 87.41 261 LEU A C 1
ATOM 1565 O O . LEU A 1 246 ? 15.777 14.737 28.147 1.00 92.39 261 LEU A O 1
ATOM 1570 N N . THR A 1 247 ? 16.993 13.186 27.054 1.00 86.63 262 THR A N 1
ATOM 1571 C CA . THR A 1 247 ? 18.287 13.856 27.214 1.00 84.75 262 THR A CA 1
ATOM 1572 C C . THR A 1 247 ? 18.744 14.359 25.833 1.00 81.73 262 THR A C 1
ATOM 1573 O O . THR A 1 247 ? 19.125 13.556 24.984 1.00 79.16 262 THR A O 1
ATOM 1577 N N . PRO A 1 248 ? 18.665 15.684 25.593 1.00 82.96 263 PRO A N 1
ATOM 1578 C CA . PRO A 1 248 ? 19.040 16.333 24.323 1.00 85.10 263 PRO A CA 1
ATOM 1579 C C . PRO A 1 248 ? 20.477 16.142 23.822 1.00 89.57 263 PRO A C 1
ATOM 1580 O O . PRO A 1 248 ? 20.665 15.948 22.620 1.00 87.41 263 PRO A O 1
ATOM 1584 N N . GLY A 1 249 ? 21.468 16.244 24.710 1.00 98.90 264 GLY A N 1
ATOM 1585 C CA . GLY A 1 249 ? 22.868 16.010 24.335 1.00 104.30 264 GLY A CA 1
ATOM 1586 C C . GLY A 1 249 ? 22.891 14.783 23.453 1.00 107.11 264 GLY A C 1
ATOM 1587 O O . GLY A 1 249 ? 23.085 14.888 22.244 1.00 107.30 264 GLY A O 1
ATOM 1588 N N . GLU A 1 250 ? 22.690 13.624 24.079 1.00 113.75 265 GLU A N 1
ATOM 1589 C CA . GLU A 1 250 ? 22.209 12.404 23.404 1.00 116.71 265 GLU A CA 1
ATOM 1590 C C . GLU A 1 250 ? 21.417 11.606 24.454 1.00 113.81 265 GLU A C 1
ATOM 1591 O O . GLU A 1 250 ? 21.492 11.963 25.632 1.00 116.00 265 GLU A O 1
ATOM 1597 N N . PRO A 1 251 ? 20.721 10.515 24.095 1.00 105.94 266 PRO A N 1
ATOM 1598 C CA . PRO A 1 251 ? 20.935 9.744 22.868 1.00 97.38 266 PRO A CA 1
ATOM 1599 C C . PRO A 1 251 ? 19.625 9.682 22.042 1.00 83.76 266 PRO A C 1
ATOM 1600 O O . PRO A 1 251 ? 19.431 10.636 21.301 1.00 80.17 266 PRO A O 1
ATOM 1604 N N . ARG A 1 252 ? 18.754 8.657 22.058 1.00 74.73 267 ARG A N 1
ATOM 1605 C CA . ARG A 1 252 ? 19.022 7.204 22.178 1.00 70.78 267 ARG A CA 1
ATOM 1606 C C . ARG A 1 252 ? 18.151 6.430 21.205 1.00 62.55 267 ARG A C 1
ATOM 1607 O O . ARG A 1 252 ? 17.975 5.231 21.324 1.00 60.14 267 ARG A O 1
ATOM 1615 N N . ASP A 1 253 ? 17.591 7.138 20.245 1.00 57.91 268 ASP A N 1
ATOM 1616 C CA . ASP A 1 253 ? 16.471 6.647 19.490 1.00 54.77 268 ASP A CA 1
ATOM 1617 C C . ASP A 1 253 ? 16.154 7.604 18.403 1.00 53.29 268 ASP A C 1
ATOM 1618 O O . ASP A 1 253 ? 16.324 8.820 18.563 1.00 52.85 268 ASP A O 1
ATOM 1623 N N . LEU A 1 254 ? 15.618 7.063 17.324 1.00 50.76 269 LEU A N 1
ATOM 1624 C CA . LEU A 1 254 ? 15.148 7.901 16.264 1.00 50.35 269 LEU A CA 1
ATOM 1625 C C . LEU A 1 254 ? 14.028 8.774 16.792 1.00 48.19 269 LEU A C 1
ATOM 1626 O O . LEU A 1 254 ? 13.906 9.953 16.447 1.00 46.50 269 LEU A O 1
ATOM 1631 N N . LEU A 1 255 ? 13.203 8.182 17.642 1.00 48.26 270 LEU A N 1
ATOM 1632 C CA . LEU A 1 255 ? 12.054 8.886 18.213 1.00 49.31 270 LEU A CA 1
ATOM 1633 C C . LEU A 1 255 ? 12.509 10.030 19.152 1.00 51.28 270 LEU A C 1
ATOM 1634 O O . LEU A 1 255 ? 12.035 11.165 19.047 1.00 52.64 270 LEU A O 1
ATOM 1639 N N . ASP A 1 256 ? 13.452 9.738 20.041 1.00 51.10 271 ASP A N 1
ATOM 1640 C CA . ASP A 1 256 ? 14.135 10.786 20.769 1.00 52.70 271 ASP A CA 1
ATOM 1641 C C . ASP A 1 256 ? 14.624 11.892 19.863 1.00 50.00 271 ASP A C 1
ATOM 1642 O O . ASP A 1 256 ? 14.284 13.049 20.083 1.00 51.01 271 ASP A O 1
ATOM 1647 N N . ALA A 1 257 ? 15.421 11.522 18.860 1.00 47.08 272 ALA A N 1
ATOM 1648 C CA . ALA A 1 257 ? 16.021 12.469 17.876 1.00 46.02 272 ALA A CA 1
ATOM 1649 C C . ALA A 1 257 ? 15.044 13.419 17.179 1.00 45.43 272 ALA A C 1
ATOM 1650 O O . ALA A 1 257 ? 15.359 14.585 16.972 1.00 45.00 272 ALA A O 1
ATOM 1652 N N . LEU A 1 258 ? 13.876 12.906 16.807 1.00 45.47 273 LEU A N 1
ATOM 1653 C CA . LEU A 1 258 ? 12.810 13.743 16.271 1.00 46.83 273 LEU A CA 1
ATOM 1654 C C . LEU A 1 258 ? 12.239 14.661 17.347 1.00 49.36 273 LEU A C 1
ATOM 1655 O O . LEU A 1 258 ? 12.005 15.849 17.104 1.00 50.70 273 LEU A O 1
ATOM 1660 N N . LEU A 1 259 ? 11.996 14.111 18.535 1.00 50.59 274 LEU A N 1
ATOM 1661 C CA . LEU A 1 259 ? 11.373 14.890 19.605 1.00 51.87 274 LEU A CA 1
ATOM 1662 C C . LEU A 1 259 ? 12.231 16.041 20.052 1.00 53.26 274 LEU A C 1
ATOM 1663 O O . LEU A 1 259 ? 11.712 17.146 20.245 1.00 55.25 274 LEU A O 1
ATOM 1668 N N . ILE A 1 260 ? 13.529 15.787 20.216 1.00 52.82 275 ILE A N 1
ATOM 1669 C CA . ILE A 1 260 ? 14.503 16.869 20.361 1.00 53.85 275 ILE A CA 1
ATOM 1670 C C . ILE A 1 260 ? 14.286 17.904 19.252 1.00 53.05 275 ILE A C 1
ATOM 1671 O O . ILE A 1 260 ? 14.127 19.088 19.509 1.00 53.58 275 ILE A O 1
ATOM 1676 N N . GLY A 1 261 ? 14.296 17.452 18.009 1.00 51.81 276 GLY A N 1
ATOM 1677 C CA . GLY A 1 261 ? 14.208 18.376 16.889 1.00 53.27 276 GLY A CA 1
ATOM 1678 C C . GLY A 1 261 ? 12.941 19.202 16.957 1.00 54.95 276 GLY A C 1
ATOM 1679 O O . GLY A 1 261 ? 12.921 20.384 16.600 1.00 55.04 276 GLY A O 1
ATOM 1680 N N . GLN A 1 262 ? 11.886 18.557 17.430 1.00 56.16 277 GLN A N 1
ATOM 1681 C CA . GLN A 1 262 ? 10.599 19.177 17.558 1.00 58.60 277 GLN A CA 1
ATOM 1682 C C . GLN A 1 262 ? 10.558 20.026 18.839 1.00 62.23 277 GLN A C 1
ATOM 1683 O O . GLN A 1 262 ? 9.889 21.061 18.884 1.00 63.53 277 GLN A O 1
ATOM 1689 N N . GLN A 1 263 ? 11.281 19.594 19.865 1.00 65.19 278 GLN A N 1
ATOM 1690 C CA . GLN A 1 263 ? 11.605 20.458 21.008 1.00 71.25 278 GLN A CA 1
ATOM 1691 C C . GLN A 1 263 ? 11.980 21.862 20.552 1.00 72.23 278 GLN A C 1
ATOM 1692 O O . GLN A 1 263 ? 11.436 22.841 21.038 1.00 74.57 278 GLN A O 1
ATOM 1698 N N . ARG A 1 264 ? 12.914 21.944 19.612 1.00 73.84 279 ARG A N 1
ATOM 1699 C CA . ARG A 1 264 ? 13.408 23.227 19.113 1.00 77.78 279 ARG A CA 1
ATOM 1700 C C . ARG A 1 264 ? 12.386 23.754 18.116 1.00 78.73 279 ARG A C 1
ATOM 1701 O O . ARG A 1 264 ? 12.601 23.650 16.924 1.00 79.80 279 ARG A O 1
ATOM 1709 N N . GLY A 1 265 ? 11.270 24.298 18.593 1.00 79.72 280 GLY A N 1
ATOM 1710 C CA . GLY A 1 265 ? 10.111 24.518 17.735 1.00 79.08 280 GLY A CA 1
ATOM 1711 C C . GLY A 1 265 ? 9.396 25.831 17.954 1.00 81.32 280 GLY A C 1
ATOM 1712 O O . GLY A 1 265 ? 8.180 25.858 18.197 1.00 80.36 280 GLY A O 1
ATOM 1713 N N . SER A 1 266 ? 10.156 26.915 17.826 1.00 82.97 281 SER A N 1
ATOM 1714 C CA . SER A 1 266 ? 9.643 28.282 17.975 1.00 85.26 281 SER A CA 1
ATOM 1715 C C . SER A 1 266 ? 8.134 28.424 17.703 1.00 85.75 281 SER A C 1
ATOM 1716 O O . SER A 1 266 ? 7.355 28.426 18.653 1.00 84.72 281 SER A O 1
ATOM 1719 N N . GLY A 1 267 ? 7.732 28.511 16.428 1.00 86.01 282 GLY A N 1
ATOM 1720 C CA . GLY A 1 267 ? 6.347 28.845 16.062 1.00 86.82 282 GLY A CA 1
ATOM 1721 C C . GLY A 1 267 ? 5.848 28.269 14.741 1.00 87.26 282 GLY A C 1
ATOM 1722 O O . GLY A 1 267 ? 6.617 27.969 13.834 1.00 88.92 282 GLY A O 1
ATOM 1723 N N . GLY A 1 268 ? 4.531 28.169 14.632 1.00 87.55 283 GLY A N 1
ATOM 1724 C CA . GLY A 1 268 ? 3.851 27.392 13.595 1.00 86.68 283 GLY A CA 1
ATOM 1725 C C . GLY A 1 268 ? 4.405 27.281 12.187 1.00 83.88 283 GLY A C 1
ATOM 1726 O O . GLY A 1 268 ? 4.726 26.180 11.739 1.00 82.81 283 GLY A O 1
ATOM 1727 N N . ALA A 1 269 ? 4.492 28.408 11.482 1.00 84.14 284 ALA A N 1
ATOM 1728 C CA . ALA A 1 269 ? 4.701 28.412 10.017 1.00 82.38 284 ALA A CA 1
ATOM 1729 C C . ALA A 1 269 ? 5.370 27.142 9.453 1.00 77.64 284 ALA A C 1
ATOM 1730 O O . ALA A 1 269 ? 4.706 26.298 8.844 1.00 77.59 284 ALA A O 1
ATOM 1732 N N . ASP A 1 270 ? 6.676 27.007 9.670 1.00 72.36 285 ASP A N 1
ATOM 1733 C CA . ASP A 1 270 ? 7.452 25.958 9.026 1.00 68.00 285 ASP A CA 1
ATOM 1734 C C . ASP A 1 270 ? 8.021 24.990 10.062 1.00 65.48 285 ASP A C 1
ATOM 1735 O O . ASP A 1 270 ? 8.940 24.228 9.756 1.00 64.28 285 ASP A O 1
ATOM 1740 N N . ASP A 1 271 ? 7.477 25.019 11.280 1.00 64.22 286 ASP A N 1
ATOM 1741 C CA . ASP A 1 271 ? 7.922 24.133 12.362 1.00 61.71 286 ASP A CA 1
ATOM 1742 C C . ASP A 1 271 ? 7.079 22.890 12.446 1.00 60.64 286 ASP A C 1
ATOM 1743 O O . ASP A 1 271 ? 5.878 22.935 12.208 1.00 62.48 286 ASP A O 1
ATOM 1748 N N . ILE A 1 272 ? 7.709 21.784 12.822 1.00 59.27 287 ILE A N 1
ATOM 1749 C CA . ILE A 1 272 ? 7.014 20.509 12.887 1.00 58.78 287 ILE A CA 1
ATOM 1750 C C . ILE A 1 272 ? 6.240 20.377 14.188 1.00 58.88 287 ILE A C 1
ATOM 1751 O O . ILE A 1 272 ? 6.749 20.644 15.261 1.00 60.45 287 ILE A O 1
ATOM 1756 N N . THR A 1 273 ? 4.976 20.007 14.075 1.00 59.56 288 THR A N 1
ATOM 1757 C CA . THR A 1 273 ? 4.232 19.569 15.236 1.00 60.21 288 THR A CA 1
ATOM 1758 C C . THR A 1 273 ? 4.723 18.193 15.643 1.00 57.73 288 THR A C 1
ATOM 1759 O O . THR A 1 273 ? 5.522 17.564 14.967 1.00 54.28 288 THR A O 1
ATOM 1763 N N . GLU A 1 274 ? 4.194 17.748 16.773 1.00 59.10 289 GLU A N 1
ATOM 1764 C CA . GLU A 1 274 ? 4.380 16.395 17.293 1.00 57.46 289 GLU A CA 1
ATOM 1765 C C . GLU A 1 274 ? 3.768 15.306 16.367 1.00 53.81 289 GLU A C 1
ATOM 1766 O O . GLU A 1 274 ? 4.214 14.158 16.384 1.00 52.40 289 GLU A O 1
ATOM 1772 N N . ASP A 1 275 ? 2.748 15.655 15.583 1.00 50.09 290 ASP A N 1
ATOM 1773 C CA . ASP A 1 275 ? 2.081 14.680 14.751 1.00 48.33 290 ASP A CA 1
ATOM 1774 C C . ASP A 1 275 ? 3.001 14.146 13.657 1.00 45.54 290 ASP A C 1
ATOM 1775 O O . ASP A 1 275 ? 2.925 12.983 13.299 1.00 43.04 290 ASP A O 1
ATOM 1780 N N . HIS A 1 276 ? 3.887 15.002 13.152 1.00 45.49 291 HIS A N 1
ATOM 1781 C CA . HIS A 1 276 ? 4.948 14.618 12.206 1.00 43.87 291 HIS A CA 1
ATOM 1782 C C . HIS A 1 276 ? 5.958 13.644 12.809 1.00 43.23 291 HIS A C 1
ATOM 1783 O O . HIS A 1 276 ? 6.521 12.810 12.109 1.00 43.33 291 HIS A O 1
ATOM 1790 N N . VAL A 1 277 ? 6.231 13.775 14.098 1.00 43.32 292 VAL A N 1
ATOM 1791 C CA . VAL A 1 277 ? 7.145 12.852 14.758 1.00 42.64 292 VAL A CA 1
ATOM 1792 C C . VAL A 1 277 ? 6.523 11.494 14.690 1.00 41.54 292 VAL A C 1
ATOM 1793 O O . VAL A 1 277 ? 7.137 10.520 14.251 1.00 40.85 292 VAL A O 1
ATOM 1797 N N . LEU A 1 278 ? 5.289 11.426 15.148 1.00 41.81 293 LEU A N 1
ATOM 1798 C CA . LEU A 1 278 ? 4.592 10.175 15.141 1.00 41.20 293 LEU A CA 1
ATOM 1799 C C . LEU A 1 278 ? 4.540 9.634 13.699 1.00 39.96 293 LEU A C 1
ATOM 1800 O O . LEU A 1 278 ? 4.924 8.495 13.441 1.00 39.49 293 LEU A O 1
ATOM 1805 N N . MET A 1 279 ? 4.117 10.459 12.748 1.00 39.33 294 MET A N 1
ATOM 1806 C CA . MET A 1 279 ? 4.005 9.988 11.376 1.00 38.19 294 MET A CA 1
ATOM 1807 C C . MET A 1 279 ? 5.349 9.537 10.818 1.00 37.76 294 MET A C 1
ATOM 1808 O O . MET A 1 279 ? 5.437 8.509 10.147 1.00 37.88 294 MET A O 1
ATOM 1813 N N . THR A 1 280 ? 6.413 10.251 11.135 1.00 37.88 295 THR A N 1
ATOM 1814 C CA . THR A 1 280 ? 7.714 9.815 10.685 1.00 37.39 295 THR A CA 1
ATOM 1815 C C . THR A 1 280 ? 8.144 8.464 11.282 1.00 37.16 295 THR A C 1
ATOM 1816 O O . THR A 1 280 ? 8.836 7.677 10.629 1.00 36.05 295 THR A O 1
ATOM 1820 N N . ALA A 1 281 ? 7.739 8.192 12.519 1.00 37.97 296 ALA A N 1
ATOM 1821 C CA . ALA A 1 281 ? 8.018 6.894 13.143 1.00 37.18 296 ALA A CA 1
ATOM 1822 C C . ALA A 1 281 ? 7.223 5.793 12.459 1.00 36.77 296 ALA A C 1
ATOM 1823 O O . ALA A 1 281 ? 7.718 4.695 12.243 1.00 35.49 296 ALA A O 1
ATOM 1825 N N . ALA A 1 282 ? 5.972 6.093 12.128 1.00 37.13 297 ALA A N 1
ATOM 1826 C CA . ALA A 1 282 ? 5.112 5.119 11.488 1.00 36.85 297 ALA A CA 1
ATOM 1827 C C . ALA A 1 282 ? 5.692 4.805 10.142 1.00 35.90 297 ALA A C 1
ATOM 1828 O O . ALA A 1 282 ? 5.791 3.643 9.742 1.00 35.68 297 ALA A O 1
ATOM 1830 N N . GLU A 1 283 ? 6.107 5.852 9.448 1.00 35.41 298 GLU A N 1
ATOM 1831 C CA . GLU A 1 283 ? 6.679 5.687 8.120 1.00 34.89 298 GLU A CA 1
ATOM 1832 C C . GLU A 1 283 ? 7.986 4.895 8.095 1.00 34.64 298 GLU A C 1
ATOM 1833 O O . GLU A 1 283 ? 8.288 4.260 7.104 1.00 34.47 298 GLU A O 1
ATOM 1839 N N . ALA A 1 284 ? 8.772 4.926 9.171 1.00 35.08 299 ALA A N 1
ATOM 1840 C CA . ALA A 1 284 ? 10.002 4.163 9.153 1.00 34.98 299 ALA A CA 1
ATOM 1841 C C . ALA A 1 284 ? 9.704 2.689 8.919 1.00 34.47 299 ALA A C 1
ATOM 1842 O O . ALA A 1 284 ? 10.485 1.980 8.306 1.00 34.56 299 ALA A O 1
ATOM 1844 N N . PHE A 1 285 ? 8.548 2.253 9.381 1.00 35.12 300 PHE A N 1
ATOM 1845 C CA . PHE A 1 285 ? 8.037 0.925 9.084 1.00 35.12 300 PHE A CA 1
ATOM 1846 C C . PHE A 1 285 ? 7.434 0.931 7.693 1.00 34.23 300 PHE A C 1
ATOM 1847 O O . PHE A 1 285 ? 7.884 0.241 6.794 1.00 33.73 300 PHE A O 1
ATOM 1855 N N . GLY A 1 286 ? 6.412 1.732 7.507 1.00 34.51 301 GLY A N 1
ATOM 1856 C CA . GLY A 1 286 ? 5.740 1.791 6.197 1.00 35.76 301 GLY A CA 1
ATOM 1857 C C . GLY A 1 286 ? 6.664 1.689 4.991 1.00 34.99 301 GLY A C 1
ATOM 1858 O O . GLY A 1 286 ? 6.504 0.816 4.160 1.00 35.15 301 GLY A O 1
ATOM 1859 N N . ALA A 1 287 ? 7.661 2.559 4.953 1.00 35.12 302 ALA A N 1
ATOM 1860 C CA . ALA A 1 287 ? 8.640 2.605 3.886 1.00 34.52 302 ALA A CA 1
ATOM 1861 C C . ALA A 1 287 ? 9.765 1.608 4.040 1.00 34.64 302 ALA A C 1
ATOM 1862 O O . ALA A 1 287 ? 10.389 1.213 3.045 1.00 36.53 302 ALA A O 1
ATOM 1864 N N . GLY A 1 288 ? 10.076 1.230 5.269 1.00 33.77 303 GLY A N 1
ATOM 1865 C CA . GLY A 1 288 ? 11.309 0.494 5.527 1.00 32.93 303 GLY A CA 1
ATOM 1866 C C . GLY A 1 288 ? 11.245 -1.013 5.564 1.00 33.30 303 GLY A C 1
ATOM 1867 O O . GLY A 1 288 ? 12.231 -1.684 5.298 1.00 34.08 303 GLY A O 1
ATOM 1868 N N . VAL A 1 289 ? 10.098 -1.574 5.911 1.00 33.79 304 VAL A N 1
ATOM 1869 C CA . VAL A 1 289 ? 10.036 -3.000 6.165 1.00 34.19 304 VAL A CA 1
ATOM 1870 C C . VAL A 1 289 ? 9.904 -3.778 4.878 1.00 35.80 304 VAL A C 1
ATOM 1871 O O . VAL A 1 289 ? 10.805 -4.562 4.513 1.00 37.02 304 VAL A O 1
ATOM 1875 N N . GLU A 1 290 ? 8.790 -3.559 4.189 1.00 36.14 305 GLU A N 1
ATOM 1876 C CA . GLU A 1 290 ? 8.492 -4.372 3.066 1.00 37.30 305 GLU A CA 1
ATOM 1877 C C . GLU A 1 290 ? 9.550 -4.203 1.951 1.00 37.02 305 GLU A C 1
ATOM 1878 O O . GLU A 1 290 ? 9.877 -5.167 1.252 1.00 38.14 305 GLU A O 1
ATOM 1884 N N . THR A 1 291 ? 10.115 -3.005 1.806 1.00 35.90 306 THR A N 1
ATOM 1885 C CA . THR A 1 291 ? 11.209 -2.794 0.864 1.00 35.54 306 THR A CA 1
ATOM 1886 C C . THR A 1 291 ? 12.449 -3.591 1.240 1.00 38.34 306 THR A C 1
ATOM 1887 O O . THR A 1 291 ? 13.115 -4.194 0.369 1.00 38.89 306 THR A O 1
ATOM 1891 N N . THR A 1 292 ? 12.793 -3.574 2.530 1.00 39.68 307 THR A N 1
ATOM 1892 C CA . THR A 1 292 ? 14.010 -4.231 2.946 1.00 42.07 307 THR A CA 1
ATOM 1893 C C . THR A 1 292 ? 13.778 -5.726 2.912 1.00 41.06 307 THR A C 1
ATOM 1894 O O . THR A 1 292 ? 14.526 -6.429 2.221 1.00 42.24 307 THR A O 1
ATOM 1898 N N . SER A 1 293 ? 12.763 -6.222 3.628 1.00 38.84 308 SER A N 1
ATOM 1899 C CA . SER A 1 293 ? 12.470 -7.664 3.584 1.00 40.01 308 SER A CA 1
ATOM 1900 C C . SER A 1 293 ? 12.443 -8.182 2.144 1.00 38.69 308 SER A C 1
ATOM 1901 O O . SER A 1 293 ? 12.995 -9.243 1.857 1.00 39.15 308 SER A O 1
ATOM 1904 N N . THR A 1 294 ? 11.780 -7.471 1.241 1.00 36.07 309 THR A N 1
ATOM 1905 C CA . THR A 1 294 ? 11.674 -7.996 -0.116 1.00 36.41 309 THR A CA 1
ATOM 1906 C C . THR A 1 294 ? 13.035 -8.054 -0.836 1.00 35.57 309 THR A C 1
ATOM 1907 O O . THR A 1 294 ? 13.331 -9.023 -1.544 1.00 35.10 309 THR A O 1
ATOM 1911 N N . THR A 1 295 ? 13.848 -7.018 -0.656 1.00 34.44 310 THR A N 1
ATOM 1912 C CA . THR A 1 295 ? 15.151 -7.004 -1.274 1.00 34.79 310 THR A CA 1
ATOM 1913 C C . THR A 1 295 ? 15.969 -8.208 -0.800 1.00 35.76 310 THR A C 1
ATOM 1914 O O . THR A 1 295 ? 16.683 -8.821 -1.599 1.00 37.20 310 THR A O 1
ATOM 1918 N N . LEU A 1 296 ? 15.836 -8.577 0.478 1.00 35.52 311 LEU A N 1
ATOM 1919 C CA . LEU A 1 296 ? 16.434 -9.817 0.991 1.00 35.87 311 LEU A CA 1
ATOM 1920 C C . LEU A 1 296 ? 15.828 -11.061 0.330 1.00 36.32 311 LEU A C 1
ATOM 1921 O O . LEU A 1 296 ? 16.545 -12.016 -0.023 1.00 37.01 311 LEU A O 1
ATOM 1926 N N . LEU A 1 297 ? 14.502 -11.082 0.202 1.00 35.63 312 LEU A N 1
ATOM 1927 C CA . LEU A 1 297 ? 13.849 -12.243 -0.400 1.00 35.45 312 LEU A CA 1
ATOM 1928 C C . LEU A 1 297 ? 14.322 -12.451 -1.828 1.00 35.71 312 LEU A C 1
ATOM 1929 O O . LEU A 1 297 ? 14.534 -13.588 -2.219 1.00 36.92 312 LEU A O 1
ATOM 1934 N N . TRP A 1 298 ? 14.534 -11.372 -2.583 1.00 34.56 313 TRP A N 1
ATOM 1935 C CA . TRP A 1 298 ? 15.060 -11.504 -3.950 1.00 34.98 313 TRP A CA 1
ATOM 1936 C C . TRP A 1 298 ? 16.517 -12.019 -3.953 1.00 35.87 313 TRP A C 1
ATOM 1937 O O . TRP A 1 298 ? 16.878 -12.929 -4.712 1.00 35.62 313 TRP A O 1
ATOM 1948 N N . THR A 1 299 ? 17.344 -11.421 -3.093 1.00 35.84 314 THR A N 1
ATOM 1949 C CA . THR A 1 299 ? 18.742 -11.774 -3.009 1.00 36.44 314 THR A CA 1
ATOM 1950 C C . THR A 1 299 ? 18.895 -13.283 -2.903 1.00 38.76 314 THR A C 1
ATOM 1951 O O . THR A 1 299 ? 19.617 -13.917 -3.677 1.00 41.70 314 THR A O 1
ATOM 1955 N N . ILE A 1 300 ? 18.196 -13.854 -1.947 1.00 39.38 315 ILE A N 1
ATOM 1956 C CA . ILE A 1 300 ? 18.252 -15.273 -1.686 1.00 40.97 315 ILE A CA 1
ATOM 1957 C C . ILE A 1 300 ? 17.659 -16.004 -2.854 1.00 42.10 315 ILE A C 1
ATOM 1958 O O . ILE A 1 300 ? 18.180 -17.023 -3.287 1.00 43.60 315 ILE A O 1
ATOM 1963 N N . ALA A 1 301 ? 16.548 -15.495 -3.371 1.00 42.09 316 ALA A N 1
ATOM 1964 C CA . ALA A 1 301 ? 15.904 -16.151 -4.504 1.00 42.89 316 ALA A CA 1
ATOM 1965 C C . ALA A 1 301 ? 16.878 -16.288 -5.672 1.00 43.36 316 ALA A C 1
ATOM 1966 O O . ALA A 1 301 ? 16.922 -17.331 -6.329 1.00 44.75 316 ALA A O 1
ATOM 1968 N N . PHE A 1 302 ? 17.675 -15.253 -5.903 1.00 42.93 317 PHE A N 1
ATOM 1969 C CA . PHE A 1 302 ? 18.596 -15.262 -7.013 1.00 44.71 317 PHE A CA 1
ATOM 1970 C C . PHE A 1 302 ? 19.807 -16.144 -6.733 1.00 47.13 317 PHE A C 1
ATOM 1971 O O . PHE A 1 302 ? 20.362 -16.758 -7.647 1.00 50.96 317 PHE A O 1
ATOM 1979 N N . LEU A 1 303 ? 20.222 -16.230 -5.482 1.00 47.56 318 LEU A N 1
ATOM 1980 C CA . LEU A 1 303 ? 21.368 -17.061 -5.150 1.00 48.29 318 LEU A CA 1
ATOM 1981 C C . LEU A 1 303 ? 21.011 -18.519 -5.309 1.00 48.88 318 LEU A C 1
ATOM 1982 O O . LEU A 1 303 ? 21.871 -19.330 -5.575 1.00 49.55 318 LEU A O 1
ATOM 1987 N N . LEU A 1 304 ? 19.740 -18.864 -5.165 1.00 49.51 319 LEU A N 1
ATOM 1988 C CA . LEU A 1 304 ? 19.325 -20.230 -5.472 1.00 52.14 319 LEU A CA 1
ATOM 1989 C C . LEU A 1 304 ? 19.562 -20.558 -6.937 1.00 53.33 319 LEU A C 1
ATOM 1990 O O . LEU A 1 304 ? 20.097 -21.614 -7.249 1.00 55.05 319 LEU A O 1
ATOM 1995 N N . HIS A 1 305 ? 19.215 -19.644 -7.835 1.00 53.80 320 HIS A N 1
ATOM 1996 C CA . HIS A 1 305 ? 19.442 -19.884 -9.268 1.00 56.38 320 HIS A CA 1
ATOM 1997 C C . HIS A 1 305 ? 20.929 -19.873 -9.616 1.00 56.44 320 HIS A C 1
ATOM 1998 O O . HIS A 1 305 ? 21.343 -20.434 -10.628 1.00 57.46 320 HIS A O 1
ATOM 2005 N N . HIS A 1 306 ? 21.733 -19.255 -8.766 1.00 55.18 321 HIS A N 1
ATOM 2006 C CA . HIS A 1 306 ? 23.139 -19.126 -9.033 1.00 56.51 321 HIS A CA 1
ATOM 2007 C C . HIS A 1 306 ? 24.020 -19.686 -7.907 1.00 56.37 321 HIS A C 1
ATOM 2008 O O . HIS A 1 306 ? 24.760 -18.933 -7.284 1.00 55.29 321 HIS A O 1
ATOM 2015 N N . PRO A 1 307 ? 23.977 -21.019 -7.674 1.00 57.78 322 PRO A N 1
ATOM 2016 C CA . PRO A 1 307 ? 24.720 -21.582 -6.545 1.00 58.69 322 PRO A CA 1
ATOM 2017 C C . PRO A 1 307 ? 26.213 -21.277 -6.606 1.00 61.11 322 PRO A C 1
ATOM 2018 O O . PRO A 1 307 ? 26.839 -21.076 -5.558 1.00 59.80 322 PRO A O 1
ATOM 2022 N N . GLN A 1 308 ? 26.771 -21.254 -7.820 1.00 63.23 323 GLN A N 1
ATOM 2023 C CA . GLN A 1 308 ? 28.193 -20.943 -8.005 1.00 65.13 323 GLN A CA 1
ATOM 2024 C C . GLN A 1 308 ? 28.486 -19.576 -7.407 1.00 62.57 323 GLN A C 1
ATOM 2025 O O . GLN A 1 308 ? 29.384 -19.426 -6.578 1.00 63.94 323 GLN A O 1
ATOM 2031 N N . LEU A 1 309 ? 27.667 -18.602 -7.776 1.00 61.40 324 LEU A N 1
ATOM 2032 C CA . LEU A 1 309 ? 27.810 -17.223 -7.317 1.00 59.44 324 LEU A CA 1
ATOM 2033 C C . LEU A 1 309 ? 27.667 -17.129 -5.800 1.00 57.54 324 LEU A C 1
ATOM 2034 O O . LEU A 1 309 ? 28.351 -16.340 -5.166 1.00 57.29 324 LEU A O 1
ATOM 2039 N N . GLN A 1 310 ? 26.778 -17.934 -5.222 1.00 56.83 325 GLN A N 1
ATOM 2040 C CA . GLN A 1 310 ? 26.615 -17.969 -3.775 1.00 55.99 325 GLN A CA 1
ATOM 2041 C C . GLN A 1 310 ? 27.892 -18.453 -3.112 1.00 56.59 325 GLN A C 1
ATOM 2042 O O . GLN A 1 310 ? 28.291 -17.920 -2.072 1.00 55.51 325 GLN A O 1
ATOM 2048 N N . GLU A 1 311 ? 28.514 -19.469 -3.725 1.00 58.79 326 GLU A N 1
ATOM 2049 C CA . GLU A 1 311 ? 29.833 -19.988 -3.308 1.00 59.38 326 GLU A CA 1
ATOM 2050 C C . GLU A 1 311 ? 30.909 -18.927 -3.477 1.00 57.66 326 GLU A C 1
ATOM 2051 O O . GLU A 1 311 ? 31.778 -18.785 -2.622 1.00 55.97 326 GLU A O 1
ATOM 2057 N N . ARG A 1 312 ? 30.850 -18.155 -4.556 1.00 56.31 327 ARG A N 1
ATOM 2058 C CA . ARG A 1 312 ? 31.866 -17.122 -4.750 1.00 57.11 327 ARG A CA 1
ATOM 2059 C C . ARG A 1 312 ? 31.839 -15.994 -3.723 1.00 56.31 327 ARG A C 1
ATOM 2060 O O . ARG A 1 312 ? 32.885 -15.502 -3.311 1.00 56.04 327 ARG A O 1
ATOM 2068 N N . VAL A 1 313 ? 30.639 -15.591 -3.323 1.00 55.95 328 VAL A N 1
ATOM 2069 C CA . VAL A 1 313 ? 30.452 -14.600 -2.258 1.00 53.83 328 VAL A CA 1
ATOM 2070 C C . VAL A 1 313 ? 30.842 -15.201 -0.914 1.00 53.82 328 VAL A C 1
ATOM 2071 O O . VAL A 1 313 ? 31.344 -14.509 -0.045 1.00 54.04 328 VAL A O 1
ATOM 2075 N N . GLN A 1 314 ? 30.562 -16.485 -0.735 1.00 54.60 329 GLN A N 1
ATOM 2076 C CA . GLN A 1 314 ? 30.927 -17.170 0.498 1.00 55.04 329 GLN A CA 1
ATOM 2077 C C . GLN A 1 314 ? 32.450 -17.275 0.630 1.00 55.40 329 GLN A C 1
ATOM 2078 O O . GLN A 1 314 ? 32.964 -17.296 1.742 1.00 55.34 329 GLN A O 1
ATOM 2084 N N . ALA A 1 315 ? 33.162 -17.337 -0.500 1.00 56.40 330 ALA A N 1
ATOM 2085 C CA . ALA A 1 315 ? 34.638 -17.362 -0.495 1.00 56.38 330 ALA A CA 1
ATOM 2086 C C . ALA A 1 315 ? 35.133 -15.998 -0.100 1.00 55.68 330 ALA A C 1
ATOM 2087 O O . ALA A 1 315 ? 36.086 -15.871 0.669 1.00 56.84 330 ALA A O 1
ATOM 2089 N N . GLU A 1 316 ? 34.458 -14.976 -0.611 1.00 54.50 331 GLU A N 1
ATOM 2090 C CA . GLU A 1 316 ? 34.855 -13.614 -0.348 1.00 54.19 331 GLU A CA 1
ATOM 2091 C C . GLU A 1 316 ? 34.816 -13.380 1.153 1.00 54.04 331 GLU A C 1
ATOM 2092 O O . GLU A 1 316 ? 35.761 -12.866 1.729 1.00 54.65 331 GLU A O 1
ATOM 2098 N N . LEU A 1 317 ? 33.724 -13.797 1.778 1.00 53.37 332 LEU A N 1
ATOM 2099 C CA . LEU A 1 317 ? 33.527 -13.617 3.206 1.00 52.24 332 LEU A CA 1
ATOM 2100 C C . LEU A 1 317 ? 34.582 -14.347 4.044 1.00 53.57 332 LEU A C 1
ATOM 2101 O O . LEU A 1 317 ? 35.075 -13.809 5.016 1.00 52.79 332 LEU A O 1
ATOM 2106 N N . ASP A 1 318 ? 34.904 -15.568 3.639 1.00 55.10 333 ASP A N 1
ATOM 2107 C CA . ASP A 1 318 ? 35.869 -16.419 4.325 1.00 57.48 333 ASP A CA 1
ATOM 2108 C C . ASP A 1 318 ? 37.286 -15.845 4.306 1.00 60.31 333 ASP A C 1
ATOM 2109 O O . ASP A 1 318 ? 37.963 -15.870 5.332 1.00 64.16 333 ASP A O 1
ATOM 2114 N N . GLU A 1 319 ? 37.728 -15.347 3.152 1.00 60.90 334 GLU A N 1
ATOM 2115 C CA . GLU A 1 319 ? 39.043 -14.741 3.015 1.00 62.83 334 GLU A CA 1
ATOM 2116 C C . GLU A 1 319 ? 39.111 -13.476 3.838 1.00 63.11 334 GLU A C 1
ATOM 2117 O O . GLU A 1 319 ? 40.016 -13.302 4.680 1.00 67.74 334 GLU A O 1
ATOM 2123 N N . CYS A 1 320 ? 38.137 -12.607 3.610 1.00 61.72 335 CYS A N 1
ATOM 2124 C CA . CYS A 1 320 ? 38.137 -11.261 4.166 1.00 63.58 335 CYS A CA 1
ATOM 2125 C C . CYS A 1 320 ? 37.692 -11.228 5.623 1.00 61.38 335 CYS A C 1
ATOM 2126 O O . CYS A 1 320 ? 38.368 -10.669 6.471 1.00 61.39 335 CYS A O 1
ATOM 2129 N N . VAL A 1 321 ? 36.561 -11.838 5.918 1.00 61.30 336 VAL A N 1
ATOM 2130 C CA . VAL A 1 321 ? 36.085 -11.925 7.295 1.00 62.11 336 VAL A CA 1
ATOM 2131 C C . VAL A 1 321 ? 36.514 -13.268 7.839 1.00 64.39 336 VAL A C 1
ATOM 2132 O O . VAL A 1 321 ? 36.873 -14.173 7.080 1.00 64.61 336 VAL A O 1
ATOM 2136 N N . GLY A 1 322 ? 36.482 -13.423 9.150 1.00 66.47 337 GLY A N 1
ATOM 2137 C CA . GLY A 1 322 ? 36.698 -14.747 9.717 1.00 70.44 337 GLY A CA 1
ATOM 2138 C C . GLY A 1 322 ? 35.599 -15.695 9.260 1.00 70.81 337 GLY A C 1
ATOM 2139 O O . GLY A 1 322 ? 34.814 -15.380 8.379 1.00 65.78 337 GLY A O 1
ATOM 2140 N N . VAL A 1 323 ? 35.579 -16.882 9.839 1.00 75.23 338 VAL A N 1
ATOM 2141 C CA . VAL A 1 323 ? 34.371 -17.672 9.873 1.00 76.76 338 VAL A CA 1
ATOM 2142 C C . VAL A 1 323 ? 33.692 -17.487 11.242 1.00 77.90 338 VAL A C 1
ATOM 2143 O O . VAL A 1 323 ? 32.531 -17.864 11.397 1.00 82.23 338 VAL A O 1
ATOM 2147 N N . ASP A 1 324 ? 34.388 -16.881 12.214 1.00 76.95 339 ASP A N 1
ATOM 2148 C CA . ASP A 1 324 ? 33.777 -16.557 13.516 1.00 77.84 339 ASP A CA 1
ATOM 2149 C C . ASP A 1 324 ? 33.274 -15.100 13.615 1.00 76.89 339 ASP A C 1
ATOM 2150 O O . ASP A 1 324 ? 32.073 -14.870 13.836 1.00 78.89 339 ASP A O 1
ATOM 2155 N N . ARG A 1 325 ? 34.160 -14.125 13.421 1.00 73.63 340 ARG A N 1
ATOM 2156 C CA . ARG A 1 325 ? 33.803 -12.704 13.543 1.00 69.66 340 ARG A CA 1
ATOM 2157 C C . ARG A 1 325 ? 32.507 -12.420 12.803 1.00 69.24 340 ARG A C 1
ATOM 2158 O O . ARG A 1 325 ? 32.244 -13.036 11.779 1.00 72.47 340 ARG A O 1
ATOM 2166 N N . PRO A 1 326 ? 31.679 -11.497 13.319 1.00 67.26 341 PRO A N 1
ATOM 2167 C CA . PRO A 1 326 ? 30.572 -11.012 12.510 1.00 61.91 341 PRO A CA 1
ATOM 2168 C C . PRO A 1 326 ? 31.064 -9.938 11.537 1.00 60.95 341 PRO A C 1
ATOM 2169 O O . PRO A 1 326 ? 31.912 -9.129 11.907 1.00 63.59 341 PRO A O 1
ATOM 2173 N N . PRO A 1 327 ? 30.568 -9.937 10.289 1.00 59.33 342 PRO A N 1
ATOM 2174 C CA . PRO A 1 327 ? 30.990 -8.880 9.390 1.00 58.65 342 PRO A CA 1
ATOM 2175 C C . PRO A 1 327 ? 30.403 -7.548 9.818 1.00 59.00 342 PRO A C 1
ATOM 2176 O O . PRO A 1 327 ? 29.248 -7.493 10.266 1.00 60.71 342 PRO A O 1
ATOM 2180 N N . CYS A 1 328 ? 31.196 -6.487 9.672 1.00 58.52 343 CYS A N 1
ATOM 2181 C CA . CYS A 1 328 ? 30.807 -5.157 10.127 1.00 57.61 343 CYS A CA 1
ATOM 2182 C C . CYS A 1 328 ? 31.072 -4.199 8.999 1.00 54.63 343 CYS A C 1
ATOM 2183 O O . CYS A 1 328 ? 31.651 -4.584 7.993 1.00 51.86 343 CYS A O 1
ATOM 2186 N N . LEU A 1 329 ? 30.649 -2.953 9.153 1.00 53.81 344 LEU A N 1
ATOM 2187 C CA . LEU A 1 329 ? 30.630 -2.055 8.010 1.00 54.01 344 LEU A CA 1
ATOM 2188 C C . LEU A 1 329 ? 32.032 -1.807 7.444 1.00 54.25 344 LEU A C 1
ATOM 2189 O O . LEU A 1 329 ? 32.202 -1.665 6.244 1.00 51.57 344 LEU A O 1
ATOM 2194 N N . SER A 1 330 ? 33.052 -1.798 8.288 1.00 57.27 345 SER A N 1
ATOM 2195 C CA . SER A 1 330 ? 34.415 -1.544 7.783 1.00 59.20 345 SER A CA 1
ATOM 2196 C C . SER A 1 330 ? 34.899 -2.585 6.745 1.00 59.53 345 SER A C 1
ATOM 2197 O O . SER A 1 330 ? 35.824 -2.299 5.963 1.00 61.36 345 SER A O 1
ATOM 2200 N N . ASP A 1 331 ? 34.280 -3.770 6.731 1.00 57.04 346 ASP A N 1
ATOM 2201 C CA . ASP A 1 331 ? 34.616 -4.809 5.752 1.00 56.11 346 ASP A CA 1
ATOM 2202 C C . ASP A 1 331 ? 34.089 -4.491 4.363 1.00 57.96 346 ASP A C 1
ATOM 2203 O O . ASP A 1 331 ? 34.570 -5.080 3.390 1.00 59.15 346 ASP A O 1
ATOM 2208 N N . ARG A 1 332 ? 33.106 -3.579 4.276 1.00 59.03 347 ARG A N 1
ATOM 2209 C CA . ARG A 1 332 ? 32.418 -3.242 3.016 1.00 59.63 347 ARG A CA 1
ATOM 2210 C C . ARG A 1 332 ? 33.330 -3.072 1.801 1.00 59.36 347 ARG A C 1
ATOM 2211 O O . ARG A 1 332 ? 33.131 -3.749 0.798 1.00 59.18 347 ARG A O 1
ATOM 2219 N N . PRO A 1 333 ? 34.339 -2.181 1.889 1.00 59.72 348 PRO A N 1
ATOM 2220 C CA . PRO A 1 333 ? 35.304 -1.997 0.792 1.00 60.18 348 PRO A CA 1
ATOM 2221 C C . PRO A 1 333 ? 36.006 -3.291 0.374 1.00 59.85 348 PRO A C 1
ATOM 2222 O O . PRO A 1 333 ? 36.312 -3.467 -0.813 1.00 60.33 348 PRO A O 1
ATOM 2226 N N . HIS A 1 334 ? 36.227 -4.184 1.340 1.00 56.24 349 HIS A N 1
ATOM 2227 C CA . HIS A 1 334 ? 36.846 -5.473 1.091 1.00 55.92 349 HIS A CA 1
ATOM 2228 C C . HIS A 1 334 ? 35.919 -6.601 0.658 1.00 54.01 349 HIS A C 1
ATOM 2229 O O . HIS A 1 334 ? 36.366 -7.741 0.556 1.00 52.10 349 HIS A O 1
ATOM 2236 N N . LEU A 1 335 ? 34.651 -6.282 0.363 1.00 53.09 350 LEU A N 1
ATOM 2237 C CA . LEU A 1 335 ? 33.676 -7.274 -0.127 1.00 52.50 350 LEU A CA 1
ATOM 2238 C C . LEU A 1 335 ? 32.995 -6.853 -1.459 1.00 50.75 350 LEU A C 1
ATOM 2239 O O . LEU A 1 335 ? 31.783 -6.729 -1.534 1.00 48.84 350 LEU A O 1
ATOM 2244 N N . PRO A 1 336 ? 33.797 -6.675 -2.528 1.00 51.27 351 PRO A N 1
ATOM 2245 C CA . PRO A 1 336 ? 33.354 -6.051 -3.778 1.00 50.28 351 PRO A CA 1
ATOM 2246 C C . PRO A 1 336 ? 32.252 -6.808 -4.516 1.00 50.50 351 PRO A C 1
ATOM 2247 O O . PRO A 1 336 ? 31.359 -6.197 -5.134 1.00 49.31 351 PRO A O 1
ATOM 2251 N N . LEU A 1 337 ? 32.329 -8.130 -4.469 1.00 50.25 352 LEU A N 1
ATOM 2252 C CA . LEU A 1 337 ? 31.353 -8.963 -5.136 1.00 49.72 352 LEU A CA 1
ATOM 2253 C C . LEU A 1 337 ? 30.008 -8.813 -4.430 1.00 48.34 352 LEU A C 1
ATOM 2254 O O . LEU A 1 337 ? 29.029 -8.385 -5.025 1.00 47.81 352 LEU A O 1
ATOM 2259 N N . LEU A 1 338 ? 29.977 -9.131 -3.143 1.00 48.10 353 LEU A N 1
ATOM 2260 C CA . LEU A 1 338 ? 28.767 -8.940 -2.351 1.00 46.84 353 LEU A CA 1
ATOM 2261 C C . LEU A 1 338 ? 28.069 -7.645 -2.731 1.00 44.93 353 LEU A C 1
ATOM 2262 O O . LEU A 1 338 ? 26.886 -7.648 -2.998 1.00 43.11 353 LEU A O 1
ATOM 2267 N N . ASP A 1 339 ? 28.807 -6.544 -2.769 1.00 45.18 354 ASP A N 1
ATOM 2268 C CA . ASP A 1 339 ? 28.183 -5.269 -3.072 1.00 45.07 354 ASP A CA 1
ATOM 2269 C C . ASP A 1 339 ? 27.571 -5.259 -4.472 1.00 44.55 354 ASP A C 1
ATOM 2270 O O . ASP A 1 339 ? 26.514 -4.658 -4.712 1.00 43.09 354 ASP A O 1
ATOM 2275 N N . ALA A 1 340 ? 28.266 -5.921 -5.386 1.00 44.26 355 ALA A N 1
ATOM 2276 C CA . ALA A 1 340 ? 27.784 -6.086 -6.717 1.00 43.37 355 ALA A CA 1
ATOM 2277 C C . ALA A 1 340 ? 26.468 -6.868 -6.699 1.00 42.73 355 ALA A C 1
ATOM 2278 O O . ALA A 1 340 ? 25.489 -6.489 -7.340 1.00 43.24 355 ALA A O 1
ATOM 2280 N N . VAL A 1 341 ? 26.441 -7.957 -5.955 1.00 42.14 356 VAL A N 1
ATOM 2281 C CA . VAL A 1 341 ? 25.266 -8.803 -5.893 1.00 41.26 356 VAL A CA 1
ATOM 2282 C C . VAL A 1 341 ? 24.095 -7.938 -5.471 1.00 40.76 356 VAL A C 1
ATOM 2283 O O . VAL A 1 341 ? 23.070 -7.904 -6.137 1.00 40.51 356 VAL A O 1
ATOM 2287 N N . LEU A 1 342 ? 24.280 -7.211 -4.379 1.00 40.76 357 LEU A N 1
ATOM 2288 C CA . LEU A 1 342 ? 23.261 -6.339 -3.833 1.00 39.99 357 LEU A CA 1
ATOM 2289 C C . LEU A 1 342 ? 22.794 -5.296 -4.849 1.00 39.68 357 LEU A C 1
ATOM 2290 O O . LEU A 1 342 ? 21.603 -5.013 -4.981 1.00 38.29 357 LEU A O 1
ATOM 2295 N N . CYS A 1 343 ? 23.739 -4.718 -5.579 1.00 40.47 358 CYS A N 1
ATOM 2296 C CA . CYS A 1 343 ? 23.380 -3.703 -6.555 1.00 39.99 358 CYS A CA 1
ATOM 2297 C C . CYS A 1 343 ? 22.579 -4.355 -7.665 1.00 40.57 358 CYS A C 1
ATOM 2298 O O . CYS A 1 343 ? 21.674 -3.772 -8.208 1.00 40.33 358 CYS A O 1
ATOM 2301 N N . GLU A 1 344 ? 22.917 -5.582 -7.993 1.00 41.45 359 GLU A N 1
ATOM 2302 C CA . GLU A 1 344 ? 22.297 -6.224 -9.106 1.00 42.08 359 GLU A CA 1
ATOM 2303 C C . GLU A 1 344 ? 20.866 -6.579 -8.783 1.00 42.22 359 GLU A C 1
ATOM 2304 O O . GLU A 1 344 ? 19.990 -6.356 -9.608 1.00 45.40 359 GLU A O 1
ATOM 2310 N N . VAL A 1 345 ? 20.638 -7.147 -7.604 1.00 41.75 360 VAL A N 1
ATOM 2311 C CA . VAL A 1 345 ? 19.302 -7.499 -7.100 1.00 40.49 360 VAL A CA 1
ATOM 2312 C C . VAL A 1 345 ? 18.422 -6.267 -7.131 1.00 39.41 360 VAL A C 1
ATOM 2313 O O . VAL A 1 345 ? 17.282 -6.318 -7.549 1.00 41.10 360 VAL A O 1
ATOM 2317 N N . MET A 1 346 ? 18.951 -5.148 -6.673 1.00 38.41 361 MET A N 1
ATOM 2318 C CA . MET A 1 346 ? 18.177 -3.919 -6.663 1.00 37.64 361 MET A CA 1
ATOM 2319 C C . MET A 1 346 ? 17.860 -3.415 -8.059 1.00 37.45 361 MET A C 1
ATOM 2320 O O . MET A 1 346 ? 16.818 -2.801 -8.265 1.00 39.25 361 MET A O 1
ATOM 2325 N N . ARG A 1 347 ? 18.757 -3.646 -9.010 1.00 38.03 362 ARG A N 1
ATOM 2326 C CA . ARG A 1 347 ? 18.545 -3.273 -10.404 1.00 37.68 362 ARG A CA 1
ATOM 2327 C C . ARG A 1 347 ? 17.494 -4.135 -11.073 1.00 38.58 362 ARG A C 1
ATOM 2328 O O . ARG A 1 347 ? 16.534 -3.631 -11.644 1.00 38.69 362 ARG A O 1
ATOM 2336 N N . ILE A 1 348 ? 17.695 -5.441 -11.007 1.00 39.19 363 ILE A N 1
ATOM 2337 C CA . ILE A 1 348 ? 16.943 -6.378 -11.830 1.00 39.66 363 ILE A CA 1
ATOM 2338 C C . ILE A 1 348 ? 15.487 -6.547 -11.365 1.00 40.27 363 ILE A C 1
ATOM 2339 O O . ILE A 1 348 ? 14.605 -6.872 -12.186 1.00 41.84 363 ILE A O 1
ATOM 2344 N N . ARG A 1 349 ? 15.237 -6.354 -10.063 1.00 38.39 364 ARG A N 1
ATOM 2345 C CA . ARG A 1 349 ? 13.884 -6.415 -9.513 1.00 37.20 364 ARG A CA 1
ATOM 2346 C C . ARG A 1 349 ? 13.575 -5.202 -8.603 1.00 36.20 364 ARG A C 1
ATOM 2347 O O . ARG A 1 349 ? 13.463 -5.323 -7.371 1.00 36.04 364 ARG A O 1
ATOM 2355 N N . PRO A 1 350 ? 13.401 -4.025 -9.218 1.00 34.78 365 PRO A N 1
ATOM 2356 C CA . PRO A 1 350 ? 13.133 -2.858 -8.414 1.00 33.62 365 PRO A CA 1
ATOM 2357 C C . PRO A 1 350 ? 11.880 -3.025 -7.607 1.00 32.98 365 PRO A C 1
ATOM 2358 O O . PRO A 1 350 ? 10.821 -3.276 -8.182 1.00 33.74 365 PRO A O 1
ATOM 2362 N N . VAL A 1 351 ? 12.016 -2.911 -6.287 1.00 32.03 366 VAL A N 1
ATOM 2363 C CA . VAL A 1 351 ? 10.886 -2.977 -5.343 1.00 31.35 366 VAL A CA 1
ATOM 2364 C C . VAL A 1 351 ? 9.657 -2.100 -5.711 1.00 31.11 366 VAL A C 1
ATOM 2365 O O . VAL A 1 351 ? 8.537 -2.503 -5.469 1.00 31.88 366 VAL A O 1
ATOM 2369 N N . SER A 1 352 ? 9.857 -0.909 -6.257 1.00 30.86 367 SER A N 1
ATOM 2370 C CA . SER A 1 352 ? 8.747 -0.113 -6.780 1.00 31.26 367 SER A CA 1
ATOM 2371 C C . SER A 1 352 ? 9.021 0.295 -8.200 1.00 31.22 367 SER A C 1
ATOM 2372 O O . SER A 1 352 ? 9.366 1.449 -8.433 1.00 30.95 367 SER A O 1
ATOM 2375 N N . PRO A 1 353 ? 8.780 -0.632 -9.157 1.00 31.42 368 PRO A N 1
ATOM 2376 C CA . PRO A 1 353 ? 9.050 -0.440 -10.580 1.00 31.64 368 PRO A CA 1
ATOM 2377 C C . PRO A 1 353 ? 8.417 0.821 -11.147 1.00 31.11 368 PRO A C 1
ATOM 2378 O O . PRO A 1 353 ? 8.805 1.287 -12.197 1.00 30.86 368 PRO A O 1
ATOM 2382 N N . ILE A 1 354 ? 7.424 1.343 -10.458 1.00 30.91 369 ILE A N 1
ATOM 2383 C CA . ILE A 1 354 ? 6.954 2.677 -10.705 1.00 31.19 369 ILE A CA 1
ATOM 2384 C C . ILE A 1 354 ? 6.961 3.435 -9.405 1.00 31.68 369 ILE A C 1
ATOM 2385 O O . ILE A 1 354 ? 6.382 2.973 -8.437 1.00 32.53 369 ILE A O 1
ATOM 2390 N N . LEU A 1 355 ? 7.581 4.605 -9.367 1.00 32.20 370 LEU A N 1
ATOM 2391 C CA . LEU A 1 355 ? 7.623 5.367 -8.128 1.00 32.85 370 LEU A CA 1
ATOM 2392 C C . LEU A 1 355 ? 6.252 5.974 -7.779 1.00 34.19 370 LEU A C 1
ATOM 2393 O O . LEU A 1 355 ? 5.348 5.985 -8.601 1.00 35.87 370 LEU A O 1
ATOM 2398 N N . ILE A 1 356 ? 6.137 6.490 -6.551 1.00 35.27 371 ILE A N 1
ATOM 2399 C CA . ILE A 1 356 ? 4.976 7.246 -6.104 1.00 36.45 371 ILE A CA 1
ATOM 2400 C C . ILE A 1 356 ? 4.986 8.414 -7.078 1.00 36.34 371 ILE A C 1
ATOM 2401 O O . ILE A 1 356 ? 6.054 8.841 -7.504 1.00 37.66 371 ILE A O 1
ATOM 2406 N N . PRO A 1 357 ? 3.818 8.962 -7.437 1.00 35.69 372 PRO A N 1
ATOM 2407 C CA . PRO A 1 357 ? 3.894 10.022 -8.468 1.00 34.93 372 PRO A CA 1
ATOM 2408 C C . PRO A 1 357 ? 4.680 11.228 -8.011 1.00 34.01 372 PRO A C 1
ATOM 2409 O O . PRO A 1 357 ? 4.631 11.554 -6.857 1.00 33.98 372 PRO A O 1
ATOM 2413 N N . HIS A 1 358 ? 5.400 11.872 -8.917 1.00 34.41 373 HIS A N 1
ATOM 2414 C CA . HIS A 1 358 ? 5.961 13.191 -8.675 1.00 34.32 373 HIS A CA 1
ATOM 2415 C C . HIS A 1 358 ? 5.051 14.209 -9.284 1.00 36.08 373 HIS A C 1
ATOM 2416 O O . HIS A 1 358 ? 4.847 14.185 -10.514 1.00 37.77 373 HIS A O 1
ATOM 2423 N N . VAL A 1 359 ? 4.541 15.136 -8.476 1.00 36.58 374 VAL A N 1
ATOM 2424 C CA . VAL A 1 359 ? 3.623 16.145 -8.999 1.00 37.82 374 VAL A CA 1
ATOM 2425 C C . VAL A 1 359 ? 4.282 17.456 -9.375 1.00 40.45 374 VAL A C 1
ATOM 2426 O O . VAL A 1 359 ? 5.146 17.964 -8.663 1.00 43.06 374 VAL A O 1
ATOM 2430 N N . ALA A 1 360 ? 3.829 18.011 -10.494 1.00 42.75 375 ALA A N 1
ATOM 2431 C CA . ALA A 1 360 ? 4.340 19.249 -11.016 1.00 44.83 375 ALA A CA 1
ATOM 2432 C C . ALA A 1 360 ? 3.839 20.417 -10.192 1.00 47.29 375 ALA A C 1
ATOM 2433 O O . ALA A 1 360 ? 2.704 20.870 -10.382 1.00 47.52 375 ALA A O 1
ATOM 2435 N N . MET A 1 361 ? 4.727 20.935 -9.337 1.00 49.36 376 MET A N 1
ATOM 2436 C CA . MET A 1 361 ? 4.418 22.016 -8.407 1.00 52.54 376 MET A CA 1
ATOM 2437 C C . MET A 1 361 ? 4.086 23.363 -9.049 1.00 55.25 376 MET A C 1
ATOM 2438 O O . MET A 1 361 ? 3.467 24.226 -8.410 1.00 58.91 376 MET A O 1
ATOM 2443 N N . GLN A 1 362 ? 4.542 23.565 -10.278 1.00 54.95 377 GLN A N 1
ATOM 2444 C CA . GLN A 1 362 ? 4.353 24.811 -10.998 1.00 54.79 377 GLN A CA 1
ATOM 2445 C C . GLN A 1 362 ? 4.306 24.425 -12.463 1.00 53.75 377 GLN A C 1
ATOM 2446 O O . GLN A 1 362 ? 4.661 23.303 -12.798 1.00 53.45 377 GLN A O 1
ATOM 2452 N N . ASP A 1 363 ? 3.904 25.328 -13.352 1.00 53.36 378 ASP A N 1
ATOM 2453 C CA . ASP A 1 363 ? 3.937 24.986 -14.768 1.00 53.24 378 ASP A CA 1
ATOM 2454 C C . ASP A 1 363 ? 5.400 24.787 -15.125 1.00 51.64 378 ASP A C 1
ATOM 2455 O O . ASP A 1 363 ? 6.217 25.666 -14.903 1.00 51.41 378 ASP A O 1
ATOM 2460 N N . THR A 1 364 ? 5.728 23.627 -15.671 1.00 50.84 379 THR A N 1
ATOM 2461 C CA . THR A 1 364 ? 7.087 23.353 -16.102 1.00 51.19 379 THR A CA 1
ATOM 2462 C C . THR A 1 364 ? 7.134 22.655 -17.460 1.00 50.41 379 THR A C 1
ATOM 2463 O O . THR A 1 364 ? 6.233 22.823 -18.276 1.00 51.10 379 THR A O 1
ATOM 2467 N N . SER A 1 365 ? 8.193 21.895 -17.702 1.00 49.52 380 SER A N 1
ATOM 2468 C CA . SER A 1 365 ? 8.410 21.263 -18.995 1.00 51.18 380 SER A CA 1
ATOM 2469 C C . SER A 1 365 ? 9.038 19.900 -18.762 1.00 50.80 380 SER A C 1
ATOM 2470 O O . SER A 1 365 ? 9.486 19.611 -17.676 1.00 49.54 380 SER A O 1
ATOM 2473 N N . LEU A 1 366 ? 9.051 19.059 -19.784 1.00 52.13 381 LEU A N 1
ATOM 2474 C CA . LEU A 1 366 ? 9.641 17.728 -19.680 1.00 52.98 381 LEU A CA 1
ATOM 2475 C C . LEU A 1 366 ? 9.767 17.278 -21.098 1.00 53.45 381 LEU A C 1
ATOM 2476 O O . LEU A 1 366 ? 8.905 17.593 -21.894 1.00 52.94 381 LEU A O 1
ATOM 2481 N N . GLY A 1 367 ? 10.857 16.606 -21.443 1.00 55.25 382 GLY A N 1
ATOM 2482 C CA . GLY A 1 367 ? 11.249 16.563 -22.843 1.00 58.81 382 GLY A CA 1
ATOM 2483 C C . GLY A 1 367 ? 11.339 18.043 -23.160 1.00 61.09 382 GLY A C 1
ATOM 2484 O O . GLY A 1 367 ? 11.711 18.832 -22.258 1.00 66.69 382 GLY A O 1
ATOM 2485 N N . GLY A 1 368 ? 10.980 18.445 -24.377 1.00 58.29 383 GLY A N 1
ATOM 2486 C CA . GLY A 1 368 ? 10.842 19.868 -24.671 1.00 59.05 383 GLY A CA 1
ATOM 2487 C C . GLY A 1 368 ? 9.389 20.318 -24.621 1.00 59.53 383 GLY A C 1
ATOM 2488 O O . GLY A 1 368 ? 9.000 21.269 -25.309 1.00 62.60 383 GLY A O 1
ATOM 2489 N N . HIS A 1 369 ? 8.579 19.628 -23.821 1.00 56.75 384 HIS A N 1
ATOM 2490 C CA . HIS A 1 369 ? 7.124 19.758 -23.874 1.00 54.63 384 HIS A CA 1
ATOM 2491 C C . HIS A 1 369 ? 6.652 20.380 -22.593 1.00 52.86 384 HIS A C 1
ATOM 2492 O O . HIS A 1 369 ? 7.140 20.040 -21.521 1.00 52.50 384 HIS A O 1
ATOM 2499 N N . SER A 1 370 ? 5.695 21.281 -22.686 1.00 52.37 385 SER A N 1
ATOM 2500 C CA . SER A 1 370 ? 5.270 21.988 -21.501 1.00 52.94 385 SER A CA 1
ATOM 2501 C C . SER A 1 370 ? 4.464 21.026 -20.630 1.00 51.79 385 SER A C 1
ATOM 2502 O O . SER A 1 370 ? 3.835 20.088 -21.130 1.00 53.38 385 SER A O 1
ATOM 2505 N N . VAL A 1 371 ? 4.515 21.243 -19.326 1.00 49.98 386 VAL A N 1
ATOM 2506 C CA . VAL A 1 371 ? 3.878 20.346 -18.377 1.00 48.66 386 VAL A CA 1
ATOM 2507 C C . VAL A 1 371 ? 3.117 21.177 -17.344 1.00 49.39 386 VAL A C 1
ATOM 2508 O O . VAL A 1 371 ? 3.723 21.719 -16.411 1.00 48.52 386 VAL A O 1
ATOM 2512 N N . PRO A 1 372 ? 1.783 21.281 -17.508 1.00 49.31 387 PRO A N 1
ATOM 2513 C CA . PRO A 1 372 ? 0.943 22.090 -16.609 1.00 49.10 387 PRO A CA 1
ATOM 2514 C C . PRO A 1 372 ? 1.183 21.767 -15.150 1.00 47.05 387 PRO A C 1
ATOM 2515 O O . PRO A 1 3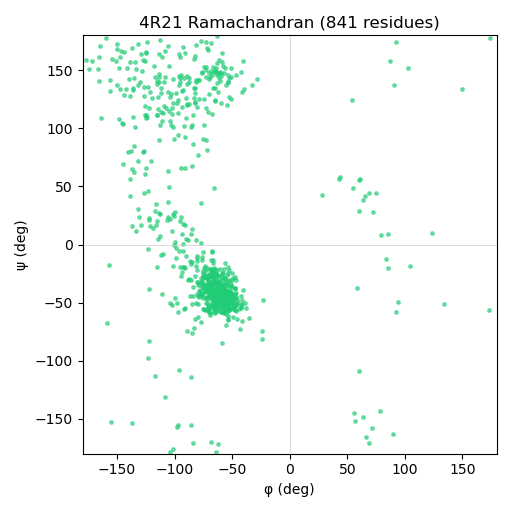72 ? 1.407 20.613 -14.822 1.00 45.88 387 PRO A O 1
ATOM 2519 N N . LYS A 1 373 ? 1.126 22.777 -14.291 1.00 46.90 388 LYS A N 1
ATOM 2520 C CA . LYS A 1 373 ? 1.031 22.555 -12.857 1.00 47.16 388 LYS A CA 1
ATOM 2521 C C . LYS A 1 373 ? 0.042 21.426 -12.575 1.00 46.63 388 LYS A C 1
ATOM 2522 O O . LYS A 1 373 ? -0.922 21.227 -13.328 1.00 49.43 388 LYS A O 1
ATOM 2528 N N . GLY A 1 374 ? 0.278 20.672 -11.516 1.00 44.12 389 GLY A N 1
ATOM 2529 C CA . GLY A 1 374 ? -0.626 19.594 -11.147 1.00 42.78 389 GLY A CA 1
ATOM 2530 C C . GLY A 1 374 ? -0.418 18.269 -11.862 1.00 42.02 389 GLY A C 1
ATOM 2531 O O . GLY A 1 374 ? -0.988 17.262 -11.431 1.00 41.58 389 GLY A O 1
ATOM 2532 N N . THR A 1 375 ? 0.379 18.251 -12.937 1.00 41.56 390 THR A N 1
ATOM 2533 C CA . THR A 1 375 ? 0.614 17.030 -13.715 1.00 41.80 390 THR A CA 1
ATOM 2534 C C . THR A 1 375 ? 1.307 15.972 -12.850 1.00 41.17 390 THR A C 1
ATOM 2535 O O . THR A 1 375 ? 2.210 16.297 -12.079 1.00 37.96 390 THR A O 1
ATOM 2539 N N . ARG A 1 376 ? 0.872 14.718 -13.000 1.00 41.76 391 ARG A N 1
ATOM 2540 C CA . ARG A 1 376 ? 1.445 13.600 -12.266 1.00 42.49 391 ARG A CA 1
ATOM 2541 C C . ARG A 1 376 ? 2.466 12.934 -13.128 1.00 41.21 391 ARG A C 1
ATOM 2542 O O . ARG A 1 376 ? 2.212 12.735 -14.295 1.00 43.11 391 ARG A O 1
ATOM 2550 N N . VAL A 1 377 ? 3.616 12.575 -12.570 1.00 39.45 392 VAL A N 1
ATOM 2551 C CA . VAL A 1 377 ? 4.694 11.982 -13.382 1.00 38.53 392 VAL A CA 1
ATOM 2552 C C . VAL A 1 377 ? 5.137 10.646 -12.794 1.00 37.29 392 VAL A C 1
ATOM 2553 O O . VAL A 1 377 ? 5.734 10.608 -11.734 1.00 36.93 392 VAL A O 1
ATOM 2557 N N . LEU A 1 378 ? 4.858 9.560 -13.502 1.00 36.44 393 LEU A N 1
ATOM 2558 C CA . LEU A 1 378 ? 5.235 8.234 -13.059 1.00 35.25 393 LEU A CA 1
ATOM 2559 C C . LEU A 1 378 ? 6.620 7.896 -13.566 1.00 34.94 393 LEU A C 1
ATOM 2560 O O . LEU A 1 378 ? 6.862 7.915 -14.757 1.00 36.02 393 LEU A O 1
ATOM 2565 N N . VAL A 1 379 ? 7.548 7.637 -12.647 1.00 34.23 394 VAL A N 1
ATOM 2566 C CA . VAL A 1 379 ? 8.899 7.284 -13.036 1.00 33.41 394 VAL A CA 1
ATOM 2567 C C . VAL A 1 379 ? 8.948 5.786 -13.167 1.00 33.33 394 VAL A C 1
ATOM 2568 O O . VAL A 1 379 ? 8.568 5.077 -12.251 1.00 31.87 394 VAL A O 1
ATOM 2572 N N . ASN A 1 380 ? 9.392 5.313 -14.329 1.00 34.66 395 ASN A N 1
ATOM 2573 C CA . ASN A 1 380 ? 9.388 3.890 -14.611 1.00 35.35 395 ASN A CA 1
ATOM 2574 C C . ASN A 1 380 ? 10.765 3.335 -14.330 1.00 36.29 395 ASN A C 1
ATOM 2575 O O . ASN A 1 380 ? 11.658 3.338 -15.149 1.00 35.73 395 ASN A O 1
ATOM 2580 N N . MET A 1 381 ? 10.894 2.831 -13.129 1.00 38.88 396 MET A N 1
ATOM 2581 C CA . MET A 1 381 ? 12.156 2.388 -12.613 1.00 41.06 396 MET A CA 1
ATOM 2582 C C . MET A 1 381 ? 12.610 1.108 -13.303 1.00 39.89 396 MET A C 1
ATOM 2583 O O . MET A 1 381 ? 13.810 0.858 -13.434 1.00 41.74 396 MET A O 1
ATOM 2588 N N . TRP A 1 382 ? 11.669 0.298 -13.755 1.00 38.96 397 TRP A N 1
ATOM 2589 C CA . TRP A 1 382 ? 12.013 -0.948 -14.442 1.00 38.45 397 TRP A CA 1
ATOM 2590 C C . TRP A 1 382 ? 12.669 -0.622 -15.782 1.00 39.13 397 TRP A C 1
ATOM 2591 O O . TRP A 1 382 ? 13.688 -1.191 -16.122 1.00 40.45 397 TRP A O 1
ATOM 2602 N N . ALA A 1 383 ? 12.091 0.322 -16.518 1.00 38.76 398 ALA A N 1
ATOM 2603 C CA . ALA A 1 383 ? 12.587 0.723 -17.820 1.00 38.93 398 ALA A CA 1
ATOM 2604 C C . ALA A 1 383 ? 14.024 1.152 -17.722 1.00 39.11 398 ALA A C 1
ATOM 2605 O O . ALA A 1 383 ? 14.902 0.599 -18.392 1.00 39.99 398 ALA A O 1
ATOM 2607 N N . ILE A 1 384 ? 14.283 2.126 -16.866 1.00 39.20 399 ILE A N 1
ATOM 2608 C CA . ILE A 1 384 ? 15.636 2.681 -16.784 1.00 39.75 399 ILE A CA 1
ATOM 2609 C C . ILE A 1 384 ? 16.634 1.666 -16.230 1.00 39.61 399 ILE A C 1
ATOM 2610 O O . ILE A 1 384 ? 17.842 1.760 -16.501 1.00 39.95 399 ILE A O 1
ATOM 2615 N N . HIS A 1 385 ? 16.126 0.682 -15.503 1.00 38.66 400 HIS A N 1
ATOM 2616 C CA . HIS A 1 385 ? 16.964 -0.410 -15.063 1.00 39.64 400 HIS A CA 1
ATOM 2617 C C . HIS A 1 385 ? 17.041 -1.580 -15.989 1.00 40.32 400 HIS A C 1
ATOM 2618 O O . HIS A 1 385 ? 17.878 -2.467 -15.784 1.00 40.47 400 HIS A O 1
ATOM 2625 N N . HIS A 1 386 ? 16.186 -1.600 -17.004 1.00 40.00 401 HIS A N 1
ATOM 2626 C CA . HIS A 1 386 ? 16.267 -2.650 -17.978 1.00 40.46 401 HIS A CA 1
ATOM 2627 C C . HIS A 1 386 ? 16.541 -2.135 -19.336 1.00 41.94 401 HIS A C 1
ATOM 2628 O O . HIS A 1 386 ? 16.425 -2.887 -20.296 1.00 44.70 401 HIS A O 1
ATOM 2635 N N . ASP A 1 387 ? 16.948 -0.876 -19.444 1.00 41.90 402 ASP A N 1
ATOM 2636 C CA . ASP A 1 387 ? 17.185 -0.313 -20.762 1.00 43.31 402 ASP A CA 1
ATOM 2637 C C . ASP A 1 387 ? 18.438 -0.899 -21.445 1.00 44.85 402 ASP A C 1
ATOM 2638 O O . ASP A 1 387 ? 19.557 -0.635 -20.990 1.00 43.61 402 ASP A O 1
ATOM 2643 N N . PRO A 1 388 ? 18.258 -1.655 -22.567 1.00 46.26 403 PRO A N 1
ATOM 2644 C CA . PRO A 1 388 ? 19.380 -2.299 -23.302 1.00 48.25 403 PRO A CA 1
ATOM 2645 C C . PRO A 1 388 ? 20.371 -1.314 -23.938 1.00 49.75 403 PRO A C 1
ATOM 2646 O O . PRO A 1 388 ? 21.542 -1.652 -24.243 1.00 49.22 403 PRO A O 1
ATOM 2650 N N . LYS A 1 389 ? 19.884 -0.101 -24.134 1.00 50.37 404 LYS A N 1
ATOM 2651 C CA . LYS A 1 389 ? 20.738 0.997 -24.489 1.00 52.49 404 LYS A CA 1
ATOM 2652 C C . LYS A 1 389 ? 21.776 1.247 -23.409 1.00 51.29 404 LYS A C 1
ATOM 2653 O O . LYS A 1 389 ? 22.861 1.662 -23.689 1.00 50.99 404 LYS A O 1
ATOM 2659 N N . HIS A 1 390 ? 21.437 1.036 -22.147 1.00 51.10 405 HIS A N 1
ATOM 2660 C CA . HIS A 1 390 ? 22.389 1.357 -21.079 1.00 48.87 405 HIS A CA 1
ATOM 2661 C C . HIS A 1 390 ? 22.923 0.155 -20.341 1.00 47.72 405 HIS A C 1
ATOM 2662 O O . HIS A 1 390 ? 23.837 0.308 -19.593 1.00 48.07 405 HIS A O 1
ATOM 2669 N N . TRP A 1 391 ? 22.393 -1.040 -20.566 1.00 48.03 406 TRP A N 1
ATOM 2670 C CA . TRP A 1 391 ? 22.811 -2.218 -19.814 1.00 48.05 406 TRP A CA 1
ATOM 2671 C C . TRP A 1 391 ? 23.002 -3.393 -20.752 1.00 51.08 406 TRP A C 1
ATOM 2672 O O . TRP A 1 391 ? 22.125 -3.658 -21.574 1.00 51.87 406 TRP A O 1
ATOM 2683 N N . ASP A 1 392 ? 24.117 -4.115 -20.624 1.00 53.39 407 ASP A N 1
ATOM 2684 C CA . ASP A 1 392 ? 24.365 -5.255 -21.493 1.00 56.93 407 ASP A CA 1
ATOM 2685 C C . ASP A 1 392 ? 23.735 -6.478 -20.899 1.00 57.72 407 ASP A C 1
ATOM 2686 O O . ASP A 1 392 ? 24.103 -6.874 -19.821 1.00 56.90 407 ASP A O 1
ATOM 2691 N N . GLN A 1 393 ? 22.820 -7.106 -21.624 1.00 61.95 408 GLN A N 1
ATOM 2692 C CA . GLN A 1 393 ? 22.107 -8.283 -21.120 1.00 64.52 408 GLN A CA 1
ATOM 2693 C C . GLN A 1 393 ? 21.353 -7.895 -19.871 1.00 63.04 408 GLN A C 1
ATOM 2694 O O . GLN A 1 393 ? 21.518 -8.507 -18.812 1.00 64.68 408 GLN A O 1
ATOM 2700 N N . PRO A 1 394 ? 20.500 -6.870 -19.989 1.00 61.51 409 PRO A N 1
ATOM 2701 C CA . PRO A 1 394 ? 19.874 -6.250 -18.807 1.00 57.76 409 PRO A CA 1
ATOM 2702 C C . PRO A 1 394 ? 18.921 -7.174 -18.080 1.00 56.90 409 PRO A C 1
ATOM 2703 O O . PRO A 1 394 ? 18.495 -6.872 -16.984 1.00 54.03 409 PRO A O 1
ATOM 2707 N N . GLU A 1 395 ? 18.552 -8.275 -18.716 1.00 61.36 410 GLU A N 1
ATOM 2708 C CA . GLU A 1 395 ? 17.576 -9.187 -18.162 1.00 63.88 410 GLU A CA 1
ATOM 2709 C C . GLU A 1 395 ? 18.293 -10.376 -17.505 1.00 61.94 410 GLU A C 1
ATOM 2710 O O . GLU A 1 395 ? 17.651 -11.279 -16.983 1.00 61.64 410 GLU A O 1
ATOM 2716 N N . GLN A 1 396 ? 19.624 -10.364 -17.511 1.00 60.94 411 GLN A N 1
ATOM 2717 C CA . GLN A 1 396 ? 20.400 -11.440 -16.899 1.00 62.40 411 GLN A CA 1
ATOM 2718 C C . GLN A 1 396 ? 21.078 -10.972 -15.590 1.00 57.47 411 GLN A C 1
ATOM 2719 O O . GLN A 1 396 ? 21.520 -9.821 -15.477 1.00 53.29 411 GLN A O 1
ATOM 2725 N N . PHE A 1 397 ? 21.144 -11.883 -14.623 1.00 54.19 412 PHE A N 1
ATOM 2726 C CA . PHE A 1 397 ? 21.636 -11.569 -13.306 1.00 55.30 412 PHE A CA 1
ATOM 2727 C C . PHE A 1 397 ? 23.153 -11.679 -13.250 1.00 57.41 412 PHE A C 1
ATOM 2728 O O . PHE A 1 397 ? 23.717 -12.780 -13.153 1.00 59.20 412 PHE A O 1
ATOM 2736 N N . ASN A 1 398 ? 23.824 -10.539 -13.276 1.00 57.24 413 ASN A N 1
ATOM 2737 C CA . ASN A 1 398 ? 25.260 -10.532 -13.499 1.00 58.34 413 ASN A CA 1
ATOM 2738 C C . ASN A 1 398 ? 26.003 -9.499 -12.643 1.00 57.18 413 ASN A C 1
ATOM 2739 O O . ASN A 1 398 ? 26.384 -8.440 -13.129 1.00 56.95 413 ASN A O 1
ATOM 2744 N N . PRO A 1 399 ? 26.241 -9.821 -11.371 1.00 56.43 414 PRO A N 1
ATOM 2745 C CA . PRO A 1 399 ? 26.823 -8.860 -10.434 1.00 57.07 414 PRO A CA 1
ATOM 2746 C C . PRO A 1 399 ? 28.103 -8.254 -10.956 1.00 57.70 414 PRO A C 1
ATOM 2747 O O . PRO A 1 399 ? 28.408 -7.110 -10.647 1.00 55.97 414 PRO A O 1
ATOM 2751 N N . GLU A 1 400 ? 28.822 -9.035 -11.758 1.00 59.93 415 GLU A N 1
ATOM 2752 C CA . GLU A 1 400 ? 30.033 -8.588 -12.452 1.00 61.07 415 GLU A CA 1
ATOM 2753 C C . GLU A 1 400 ? 29.882 -7.307 -13.284 1.00 56.32 415 GLU A C 1
ATOM 2754 O O . GLU A 1 400 ? 30.862 -6.637 -13.536 1.00 53.60 415 GLU A O 1
ATOM 2760 N N . ARG A 1 401 ? 28.665 -6.949 -13.686 1.00 54.39 416 ARG A N 1
ATOM 2761 C CA . ARG A 1 401 ? 28.443 -5.668 -14.391 1.00 52.28 416 ARG A CA 1
ATOM 2762 C C . ARG A 1 401 ? 28.668 -4.455 -13.487 1.00 51.87 416 ARG A C 1
ATOM 2763 O O . ARG A 1 401 ? 28.866 -3.367 -13.991 1.00 52.98 416 ARG A O 1
ATOM 2771 N N . PHE A 1 402 ? 28.593 -4.631 -12.168 1.00 50.82 417 PHE A N 1
ATOM 2772 C CA . PHE A 1 402 ? 28.904 -3.549 -11.230 1.00 50.99 417 PHE A CA 1
ATOM 2773 C C . PHE A 1 402 ? 30.382 -3.591 -10.806 1.00 54.65 417 PHE A C 1
ATOM 2774 O O . PHE A 1 402 ? 30.820 -2.772 -10.012 1.00 54.48 417 PHE A O 1
ATOM 2782 N N . LEU A 1 403 ? 31.135 -4.550 -11.343 1.00 59.08 418 LEU A N 1
ATOM 2783 C CA . LEU A 1 403 ? 32.564 -4.671 -11.097 1.00 62.53 418 LEU A CA 1
ATOM 2784 C C . LEU A 1 403 ? 33.396 -4.149 -12.264 1.00 70.59 418 LEU A C 1
ATOM 2785 O O . LEU A 1 403 ? 33.355 -4.671 -13.394 1.00 70.41 418 LEU A O 1
ATOM 2790 N N . GLU A 1 404 ? 34.168 -3.114 -11.979 1.00 79.74 419 GLU A N 1
ATOM 2791 C CA . GLU A 1 404 ? 35.306 -2.784 -12.818 1.00 88.96 419 GLU A CA 1
ATOM 2792 C C . GLU A 1 404 ? 36.282 -1.946 -12.011 1.00 89.87 419 GLU A C 1
ATOM 2793 O O . GLU A 1 404 ? 37.019 -2.488 -11.191 1.00 95.32 419 GLU A O 1
ATOM 2799 N N . SER A 1 413 ? 25.674 4.703 -13.994 1.00 64.62 428 SER A N 1
ATOM 2800 C CA . SER A 1 413 ? 25.284 5.923 -14.719 1.00 65.44 428 SER A CA 1
ATOM 2801 C C . SER A 1 413 ? 23.769 6.132 -14.725 1.00 63.86 428 SER A C 1
ATOM 2802 O O . SER A 1 413 ? 23.318 7.187 -14.299 1.00 67.94 428 SER A O 1
ATOM 2805 N N . SER A 1 414 ? 22.994 5.151 -15.216 1.00 57.30 429 SER A N 1
ATOM 2806 C CA . SER A 1 414 ? 21.522 5.205 -15.120 1.00 52.09 429 SER A CA 1
ATOM 2807 C C . SER A 1 414 ? 20.990 4.237 -14.046 1.00 49.57 429 SER A C 1
ATOM 2808 O O . SER A 1 414 ? 19.929 3.636 -14.187 1.00 48.97 429 SER A O 1
ATOM 2811 N N . PHE A 1 415 ? 21.749 4.110 -12.958 1.00 48.77 430 PHE A N 1
ATOM 2812 C CA . PHE A 1 415 ? 21.384 3.303 -11.772 1.00 44.60 430 PHE A CA 1
ATOM 2813 C C . PHE A 1 415 ? 20.896 4.265 -10.701 1.00 41.06 430 PHE A C 1
ATOM 2814 O O . PHE A 1 415 ? 21.661 5.083 -10.212 1.00 40.88 430 PHE A O 1
ATOM 2822 N N . LEU A 1 416 ? 19.612 4.206 -10.390 1.00 39.36 431 LEU A N 1
ATOM 2823 C CA . LEU A 1 416 ? 19.001 5.016 -9.328 1.00 37.56 431 LEU A CA 1
ATOM 2824 C C . LEU A 1 416 ? 18.073 4.205 -8.458 1.00 36.39 431 LEU A C 1
ATOM 2825 O O . LEU A 1 416 ? 16.899 4.509 -8.398 1.00 36.42 431 LEU A O 1
ATOM 2830 N N . PRO A 1 417 ? 18.602 3.189 -7.751 1.00 36.98 432 PRO A N 1
ATOM 2831 C CA . PRO A 1 417 ? 17.799 2.355 -6.838 1.00 36.30 432 PRO A CA 1
ATOM 2832 C C . PRO A 1 417 ? 17.077 3.129 -5.761 1.00 34.57 432 PRO A C 1
ATOM 2833 O O . PRO A 1 417 ? 15.994 2.703 -5.331 1.00 35.61 432 PRO A O 1
ATOM 2837 N N . PHE A 1 418 ? 17.630 4.261 -5.363 1.00 32.91 433 PHE A N 1
ATOM 2838 C CA . PHE A 1 418 ? 16.989 5.067 -4.347 1.00 32.68 433 PHE A CA 1
ATOM 2839 C C . PHE A 1 418 ? 16.329 6.364 -4.848 1.00 32.08 433 PHE A C 1
ATOM 2840 O O . PHE A 1 418 ? 16.093 7.274 -4.088 1.00 32.05 433 PHE A O 1
ATOM 2848 N N . GLY A 1 419 ? 16.000 6.464 -6.119 1.00 31.98 434 GLY A N 1
ATOM 2849 C CA . GLY A 1 419 ? 15.676 7.778 -6.667 1.00 31.74 434 GLY A CA 1
ATOM 2850 C C . GLY A 1 419 ? 16.872 8.748 -6.623 1.00 31.97 434 GLY A C 1
ATOM 2851 O O . GLY A 1 419 ? 18.020 8.351 -6.753 1.00 31.85 434 GLY A O 1
ATOM 2852 N N . ALA A 1 420 ? 16.579 10.033 -6.457 1.00 31.85 435 ALA A N 1
ATOM 2853 C CA . ALA A 1 420 ? 17.578 11.087 -6.452 1.00 31.60 435 ALA A CA 1
ATOM 2854 C C . ALA A 1 420 ? 16.824 12.417 -6.384 1.00 31.19 435 ALA A C 1
ATOM 2855 O O . ALA A 1 420 ? 15.594 12.418 -6.374 1.00 32.20 435 ALA A O 1
ATOM 2857 N N . GLY A 1 421 ? 17.546 13.530 -6.317 1.00 30.86 436 GLY A N 1
ATOM 2858 C CA . GLY A 1 421 ? 16.946 14.853 -6.267 1.00 30.88 436 GLY A CA 1
ATOM 2859 C C . GLY A 1 421 ? 16.214 15.132 -4.981 1.00 30.76 436 GLY A C 1
ATOM 2860 O O . GLY A 1 421 ? 16.276 14.336 -4.043 1.00 31.23 436 GLY A O 1
ATOM 2861 N N . PRO A 1 422 ? 15.476 16.239 -4.911 1.00 30.93 437 PRO A N 1
ATOM 2862 C CA . PRO A 1 422 ? 14.877 16.536 -3.621 1.00 31.50 437 PRO A CA 1
ATOM 2863 C C . PRO A 1 422 ? 14.145 15.376 -2.922 1.00 31.66 437 PRO A C 1
ATOM 2864 O O . PRO A 1 422 ? 14.122 15.339 -1.709 1.00 32.88 437 PRO A O 1
ATOM 2868 N N . ARG A 1 423 ? 13.609 14.422 -3.674 1.00 31.87 438 ARG A N 1
ATOM 2869 C CA . ARG A 1 423 ? 12.744 13.370 -3.131 1.00 31.82 438 ARG A CA 1
ATOM 2870 C C . ARG A 1 423 ? 13.421 12.031 -2.945 1.00 30.50 438 ARG A C 1
ATOM 2871 O O . ARG A 1 423 ? 12.741 11.028 -2.777 1.00 28.96 438 ARG A O 1
ATOM 2879 N N . VAL A 1 424 ? 14.743 12.011 -3.051 1.00 30.61 439 VAL A N 1
ATOM 2880 C CA . VAL A 1 424 ? 15.575 10.804 -2.813 1.00 31.13 439 VAL A CA 1
ATOM 2881 C C . VAL A 1 424 ? 15.312 10.068 -1.501 1.00 31.04 439 VAL A C 1
ATOM 2882 O O . VAL A 1 424 ? 14.922 10.668 -0.502 1.00 31.53 439 VAL A O 1
ATOM 2886 N N . CYS A 1 425 ? 15.556 8.772 -1.485 1.00 31.48 440 CYS A N 1
ATOM 2887 C CA . CYS A 1 425 ? 15.250 8.002 -0.299 1.00 33.19 440 CYS A CA 1
ATOM 2888 C C . CYS A 1 425 ? 15.889 8.616 0.940 1.00 34.79 440 CYS A C 1
ATOM 2889 O O . CYS A 1 425 ? 17.079 8.912 0.945 1.00 36.12 440 CYS A O 1
ATOM 2892 N N . VAL A 1 426 ? 15.097 8.862 1.970 1.00 37.02 441 VAL A N 1
ATOM 2893 C CA . VAL A 1 426 ? 15.665 9.342 3.247 1.00 39.60 441 VAL A CA 1
ATOM 2894 C C . VAL A 1 426 ? 16.253 8.226 4.112 1.00 37.98 441 VAL A C 1
ATOM 2895 O O . VAL A 1 426 ? 16.936 8.537 5.061 1.00 38.44 441 VAL A O 1
ATOM 2899 N N . GLY A 1 427 ? 15.993 6.960 3.769 1.00 36.27 442 GLY A N 1
ATOM 2900 C CA . GLY A 1 427 ? 16.494 5.799 4.509 1.00 35.59 442 GLY A CA 1
ATOM 2901 C C . GLY A 1 427 ? 17.482 4.956 3.731 1.00 35.87 442 GLY A C 1
ATOM 2902 O O . GLY A 1 427 ? 17.598 3.749 3.974 1.00 33.99 442 GLY A O 1
ATOM 2903 N N . GLU A 1 428 ? 18.191 5.600 2.796 1.00 37.19 443 GLU A N 1
ATOM 2904 C CA . GLU A 1 428 ? 19.149 4.932 1.914 1.00 38.34 443 GLU A CA 1
ATOM 2905 C C . GLU A 1 428 ? 20.350 4.421 2.668 1.00 39.86 443 GLU A C 1
ATOM 2906 O O . GLU A 1 428 ? 20.728 3.272 2.515 1.00 38.92 443 GLU A O 1
ATOM 2912 N N . SER A 1 429 ? 20.972 5.296 3.445 1.00 43.69 444 SER A N 1
ATOM 2913 C CA . SER A 1 429 ? 22.072 4.910 4.319 1.00 48.63 444 SER A CA 1
ATOM 2914 C C . SER A 1 429 ? 21.647 3.783 5.264 1.00 49.08 444 SER A C 1
ATOM 2915 O O . SER A 1 429 ? 22.381 2.821 5.516 1.00 52.08 444 SER A O 1
ATOM 2918 N N . LEU A 1 430 ? 20.452 3.888 5.784 1.00 46.54 445 LEU A N 1
ATOM 2919 C CA . LEU A 1 430 ? 20.013 2.870 6.688 1.00 47.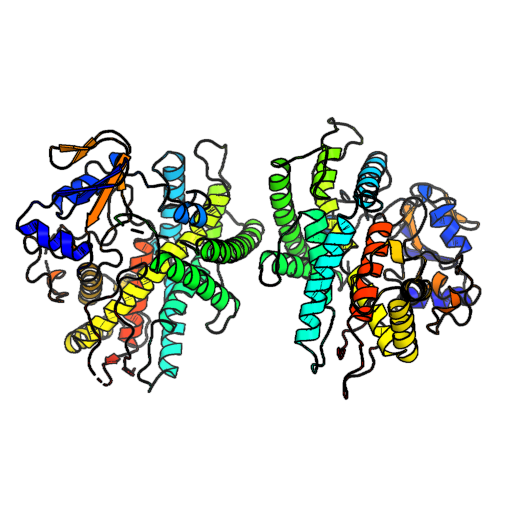57 445 LEU A CA 1
ATOM 2920 C C . LEU A 1 430 ? 19.760 1.556 5.965 1.00 43.75 445 LEU A C 1
ATOM 2921 O O . LEU A 1 430 ? 20.083 0.477 6.462 1.00 44.42 445 LEU A O 1
ATOM 2926 N N . ALA A 1 431 ? 19.149 1.658 4.801 1.00 41.12 446 ALA A N 1
ATOM 2927 C CA . ALA A 1 431 ? 18.831 0.500 3.975 1.00 39.51 446 ALA A CA 1
ATOM 2928 C C . ALA A 1 431 ? 20.079 -0.293 3.623 1.00 38.50 446 ALA A C 1
ATOM 2929 O O . ALA A 1 431 ? 20.165 -1.502 3.844 1.00 37.32 446 ALA A O 1
ATOM 2931 N N . ARG A 1 432 ? 21.038 0.424 3.062 1.00 38.46 447 ARG A N 1
ATOM 2932 C CA . ARG A 1 432 ? 22.297 -0.139 2.590 1.00 39.23 447 ARG A CA 1
ATOM 2933 C C . ARG A 1 432 ? 23.052 -0.891 3.677 1.00 39.05 447 ARG A C 1
ATOM 2934 O O . ARG A 1 432 ? 23.475 -2.032 3.494 1.00 39.90 447 ARG A O 1
ATOM 2942 N N . ILE A 1 433 ? 23.200 -0.229 4.814 1.00 37.66 448 ILE A N 1
ATOM 2943 C CA . ILE A 1 433 ? 23.712 -0.838 6.024 1.00 36.66 448 ILE A CA 1
ATOM 2944 C C . ILE A 1 433 ? 22.885 -2.049 6.474 1.00 36.15 448 ILE A C 1
ATOM 2945 O O . ILE A 1 433 ? 23.420 -3.111 6.727 1.00 36.06 448 ILE A O 1
ATOM 2950 N N . GLU A 1 434 ? 21.576 -1.899 6.580 1.00 36.15 449 GLU A N 1
ATOM 2951 C CA . GLU A 1 434 ? 20.736 -3.060 6.848 1.00 36.48 449 GLU A CA 1
ATOM 2952 C C . GLU A 1 434 ? 21.119 -4.226 5.896 1.00 35.97 449 GLU A C 1
ATOM 2953 O O . GLU A 1 434 ? 21.494 -5.304 6.338 1.00 34.55 449 GLU A O 1
ATOM 2959 N N . LEU A 1 435 ? 21.071 -4.003 4.585 1.00 36.20 450 LEU A N 1
ATOM 2960 C CA . LEU A 1 435 ? 21.224 -5.137 3.642 1.00 37.37 450 LEU A CA 1
ATOM 2961 C C . LEU A 1 435 ? 22.635 -5.682 3.636 1.00 38.57 450 LEU A C 1
ATOM 2962 O O . LEU A 1 435 ? 22.851 -6.876 3.475 1.00 38.81 450 LEU A O 1
ATOM 2967 N N . PHE A 1 436 ? 23.615 -4.810 3.800 1.00 38.81 451 PHE A N 1
ATOM 2968 C CA . PHE A 1 436 ? 24.958 -5.310 3.854 1.00 39.18 451 PHE A CA 1
ATOM 2969 C C . PHE A 1 436 ? 25.081 -6.248 5.040 1.00 38.23 451 PHE A C 1
ATOM 2970 O O . PHE A 1 436 ? 25.430 -7.422 4.875 1.00 37.75 451 PHE A O 1
ATOM 2978 N N . LEU A 1 437 ? 24.768 -5.719 6.224 1.00 37.45 452 LEU A N 1
ATOM 2979 C CA . LEU A 1 437 ? 24.964 -6.441 7.484 1.00 37.35 452 LEU A CA 1
ATOM 2980 C C . LEU A 1 437 ? 24.140 -7.712 7.484 1.00 38.06 452 LEU A C 1
ATOM 2981 O O . LEU A 1 437 ? 24.623 -8.771 7.805 1.00 39.04 452 LEU A O 1
ATOM 2986 N N . PHE A 1 438 ? 22.888 -7.626 7.079 1.00 39.35 453 PHE A N 1
ATOM 2987 C CA . PHE A 1 438 ? 22.057 -8.819 7.090 1.00 40.41 453 PHE A CA 1
ATOM 2988 C C . PHE A 1 438 ? 22.604 -9.892 6.191 1.00 41.95 453 PHE A C 1
ATOM 2989 O O . PHE A 1 438 ? 22.485 -11.039 6.540 1.00 43.28 453 PHE A O 1
ATOM 2997 N N . VAL A 1 439 ? 23.145 -9.532 5.027 1.00 41.65 454 VAL A N 1
ATOM 2998 C CA . VAL A 1 439 ? 23.372 -10.506 3.987 1.00 42.42 454 VAL A CA 1
ATOM 2999 C C . VAL A 1 439 ? 24.727 -11.150 4.158 1.00 45.32 454 VAL A C 1
ATOM 3000 O O . VAL A 1 439 ? 24.917 -12.302 3.782 1.00 46.40 454 VAL A O 1
ATOM 3004 N N . SER A 1 440 ? 25.680 -10.410 4.715 1.00 47.40 455 SER A N 1
ATOM 3005 C CA . SER A 1 440 ? 26.986 -10.963 4.999 1.00 48.81 455 SER A CA 1
ATOM 3006 C C . SER A 1 440 ? 26.887 -12.037 6.065 1.00 51.20 455 SER A C 1
ATOM 3007 O O . SER A 1 440 ? 27.531 -13.080 5.942 1.00 52.40 455 SER A O 1
ATOM 3010 N N . ARG A 1 441 ? 26.067 -11.811 7.091 1.00 53.10 456 ARG A N 1
ATOM 3011 C CA . ARG A 1 441 ? 25.947 -12.799 8.155 1.00 56.21 456 ARG A CA 1
ATOM 3012 C C . ARG A 1 441 ? 25.301 -14.115 7.747 1.00 54.64 456 ARG A C 1
ATOM 3013 O O . ARG A 1 441 ? 25.834 -15.160 8.101 1.00 57.35 456 ARG A O 1
ATOM 3021 N N . PRO A 1 442 ? 24.171 -14.100 7.011 1.00 52.62 457 PRO A N 1
ATOM 3022 C CA . PRO A 1 442 ? 23.585 -15.386 6.713 1.00 53.15 457 PRO A CA 1
ATOM 3023 C C . PRO A 1 442 ? 24.446 -16.129 5.717 1.00 52.22 457 PRO A C 1
ATOM 3024 O O . PRO A 1 442 ? 24.508 -17.350 5.782 1.00 54.05 457 PRO A O 1
ATOM 3028 N N . LEU A 1 443 ? 25.142 -15.426 4.831 1.00 50.82 458 LEU A N 1
ATOM 3029 C CA . LEU A 1 443 ? 26.008 -16.118 3.869 1.00 51.29 458 LEU A CA 1
ATOM 3030 C C . LEU A 1 443 ? 27.224 -16.703 4.559 1.00 51.71 458 LEU A C 1
ATOM 3031 O O . LEU A 1 443 ? 27.643 -17.811 4.246 1.00 54.37 458 LEU A O 1
ATOM 3036 N N . GLN A 1 444 ? 27.773 -15.965 5.514 1.00 51.01 459 GLN A N 1
ATOM 3037 C CA . GLN A 1 444 ? 28.838 -16.476 6.364 1.00 51.14 459 GLN A CA 1
ATOM 3038 C C . GLN A 1 444 ? 28.374 -17.677 7.176 1.00 53.21 459 GLN A C 1
ATOM 3039 O O . GLN A 1 444 ? 29.085 -18.639 7.279 1.00 55.62 459 GLN A O 1
ATOM 3045 N N . ARG A 1 445 ? 27.188 -17.636 7.758 1.00 55.82 460 ARG A N 1
ATOM 3046 C CA . ARG A 1 445 ? 26.763 -18.732 8.623 1.00 58.82 460 ARG A CA 1
ATOM 3047 C C . ARG A 1 445 ? 26.003 -19.843 7.902 1.00 57.70 460 ARG A C 1
ATOM 3048 O O . ARG A 1 445 ? 25.927 -20.946 8.426 1.00 59.56 460 ARG A O 1
ATOM 3056 N N . PHE A 1 446 ? 25.446 -19.572 6.723 1.00 55.96 461 PHE A N 1
ATOM 3057 C CA . PHE A 1 446 ? 24.561 -20.531 6.037 1.00 54.91 461 PHE A CA 1
ATOM 3058 C C . PHE A 1 446 ? 24.740 -20.592 4.535 1.00 53.62 461 PHE A C 1
ATOM 3059 O O . PHE A 1 446 ? 25.073 -19.602 3.881 1.00 51.59 461 PHE A O 1
ATOM 3067 N N . SER A 1 447 ? 24.438 -21.766 4.000 1.00 54.26 462 SER A N 1
ATOM 3068 C CA . SER A 1 447 ? 24.329 -22.008 2.570 1.00 54.05 462 SER A CA 1
ATOM 3069 C C . SER A 1 447 ? 22.838 -22.285 2.232 1.00 53.25 462 SER A C 1
ATOM 3070 O O . SER A 1 447 ? 22.165 -23.094 2.881 1.00 52.32 462 SER A O 1
ATOM 3073 N N . PHE A 1 448 ? 22.336 -21.587 1.218 1.00 52.71 463 PHE A N 1
ATOM 3074 C CA . PHE A 1 448 ? 20.924 -21.641 0.825 1.00 51.89 463 PHE A CA 1
ATOM 3075 C C . PHE A 1 448 ? 20.793 -22.359 -0.491 1.00 53.38 463 PHE A C 1
ATOM 3076 O O . PHE A 1 448 ? 21.246 -21.838 -1.506 1.00 53.07 463 PHE A O 1
ATOM 3084 N N . SER A 1 449 ? 20.170 -23.537 -0.482 1.00 55.50 464 SER A N 1
ATOM 3085 C CA . SER A 1 449 ? 19.957 -24.292 -1.705 1.00 58.11 464 SER A CA 1
ATOM 3086 C C . SER A 1 449 ? 18.492 -24.627 -1.900 1.00 62.19 464 SER A C 1
ATOM 3087 O O . SER A 1 449 ? 17.676 -24.502 -0.988 1.00 63.50 464 SER A O 1
ATOM 3090 N N . CYS A 1 450 ? 18.165 -25.054 -3.109 1.00 66.83 465 CYS A N 1
ATOM 3091 C CA . CYS A 1 450 ? 16.832 -25.524 -3.413 1.00 71.28 465 CYS A CA 1
ATOM 3092 C C . CYS A 1 450 ? 16.738 -26.951 -2.885 1.00 69.74 465 CYS A C 1
ATOM 3093 O O . CYS A 1 450 ? 17.707 -27.694 -2.979 1.00 70.18 465 CYS A O 1
ATOM 3096 N N . PRO A 1 451 ? 15.585 -27.341 -2.314 1.00 68.45 466 PRO A N 1
ATOM 3097 C CA . PRO A 1 451 ? 15.399 -28.740 -1.874 1.00 69.09 466 PRO A CA 1
ATOM 3098 C C . PRO A 1 451 ? 15.125 -29.734 -3.006 1.00 68.92 466 PRO A C 1
ATOM 3099 O O . PRO A 1 451 ? 15.859 -29.773 -3.990 1.00 66.10 466 PRO A O 1
ATOM 3103 N N . SER A 1 455 ? 12.522 -27.972 -7.013 1.00 73.26 470 SER A N 1
ATOM 3104 C CA . SER A 1 455 ? 12.388 -27.059 -8.145 1.00 74.20 470 SER A CA 1
ATOM 3105 C C . SER A 1 455 ? 12.559 -25.576 -7.744 1.00 73.33 470 SER A C 1
ATOM 3106 O O . SER A 1 455 ? 12.037 -25.138 -6.714 1.00 72.97 470 SER A O 1
ATOM 3109 N N . LEU A 1 456 ? 13.258 -24.816 -8.598 1.00 73.60 471 LEU A N 1
ATOM 3110 C CA . LEU A 1 456 ? 13.727 -23.446 -8.289 1.00 71.50 471 LEU A CA 1
ATOM 3111 C C . LEU A 1 456 ? 12.605 -22.406 -8.276 1.00 68.99 471 LEU A C 1
ATOM 3112 O O . LEU A 1 456 ? 11.682 -22.478 -9.090 1.00 68.09 471 LEU A O 1
ATOM 3117 N N . PRO A 1 457 ? 12.706 -21.410 -7.371 1.00 65.14 472 PRO A N 1
ATOM 3118 C CA . PRO A 1 457 ? 11.664 -20.402 -7.250 1.00 62.03 472 PRO A CA 1
ATOM 3119 C C . PRO A 1 457 ? 11.484 -19.602 -8.520 1.00 60.90 472 PRO A C 1
ATOM 3120 O O . PRO A 1 457 ? 12.388 -19.525 -9.341 1.00 61.22 472 PRO A O 1
ATOM 3124 N N . ASP A 1 458 ? 10.314 -18.996 -8.638 1.00 59.17 473 ASP A N 1
ATOM 3125 C CA . ASP A 1 458 ? 9.902 -18.314 -9.831 1.00 58.23 473 ASP A CA 1
ATOM 3126 C C . ASP A 1 458 ? 10.367 -16.890 -9.713 1.00 54.31 473 ASP A C 1
ATOM 3127 O O . ASP A 1 458 ? 9.950 -16.195 -8.787 1.00 54.70 473 ASP A O 1
ATOM 3132 N N . LEU A 1 459 ? 11.195 -16.444 -10.655 1.00 51.84 474 LEU A N 1
ATOM 3133 C CA . LEU A 1 459 ? 11.793 -15.103 -10.587 1.00 50.79 474 LEU A CA 1
ATOM 3134 C C . LEU A 1 459 ? 11.043 -14.008 -11.361 1.00 51.27 474 LEU A C 1
ATOM 3135 O O . LEU A 1 459 ? 11.602 -12.956 -11.658 1.00 50.21 474 LEU A O 1
ATOM 3140 N N . GLN A 1 460 ? 9.774 -14.231 -11.661 1.00 54.61 475 GLN A N 1
ATOM 3141 C CA . GLN A 1 460 ? 8.987 -13.221 -12.373 1.00 57.84 475 GLN A CA 1
ATOM 3142 C C . GLN A 1 460 ? 8.635 -12.073 -11.443 1.00 56.30 475 GLN A C 1
ATOM 3143 O O . GLN A 1 460 ? 8.903 -10.911 -11.759 1.00 56.68 475 GLN A O 1
ATOM 3149 N N . GLY A 1 461 ? 8.005 -12.407 -10.324 1.00 54.42 476 GLY A N 1
ATOM 3150 C CA . GLY A 1 461 ? 7.596 -11.411 -9.371 1.00 55.31 476 GLY A CA 1
ATOM 3151 C C . GLY A 1 461 ? 6.119 -11.082 -9.403 1.00 58.19 476 GLY A C 1
ATOM 3152 O O . GLY A 1 461 ? 5.462 -11.168 -10.436 1.00 61.76 476 GLY A O 1
ATOM 3153 N N . ARG A 1 462 ? 5.620 -10.672 -8.247 1.00 59.24 477 ARG A N 1
ATOM 3154 C CA . ARG A 1 462 ? 4.229 -10.367 -8.022 1.00 60.46 477 ARG A CA 1
ATOM 3155 C C . ARG A 1 462 ? 4.241 -8.994 -7.414 1.00 56.33 477 ARG A C 1
ATOM 3156 O O . ARG A 1 462 ? 5.176 -8.650 -6.711 1.00 54.22 477 ARG A O 1
ATOM 3164 N N . PHE A 1 463 ? 3.206 -8.209 -7.651 1.00 55.39 478 PHE A N 1
ATOM 3165 C CA . PHE A 1 463 ? 3.137 -6.879 -7.072 1.00 53.10 478 PHE A CA 1
ATOM 3166 C C . PHE A 1 463 ? 2.171 -6.820 -5.887 1.00 51.62 478 PHE A C 1
ATOM 3167 O O . PHE A 1 463 ? 0.977 -6.875 -6.042 1.00 51.31 478 PHE A O 1
ATOM 3175 N N . GLY A 1 464 ? 2.715 -6.739 -4.684 1.00 52.62 479 GLY A N 1
ATOM 3176 C CA . GLY A 1 464 ? 1.910 -6.450 -3.501 1.00 51.80 479 GLY A CA 1
ATOM 3177 C C . GLY A 1 464 ? 1.793 -4.944 -3.397 1.00 48.33 479 GLY A C 1
ATOM 3178 O O . GLY A 1 464 ? 1.182 -4.297 -4.254 1.00 47.24 479 GLY A O 1
ATOM 3179 N N . VAL A 1 465 ? 2.395 -4.398 -2.347 1.00 45.14 480 VAL A N 1
ATOM 3180 C CA . VAL A 1 465 ? 2.664 -2.968 -2.268 1.00 42.43 480 VAL A CA 1
ATOM 3181 C C . VAL A 1 465 ? 4.096 -2.696 -2.732 1.00 40.11 480 VAL A C 1
ATOM 3182 O O . VAL A 1 465 ? 4.501 -1.564 -2.825 1.00 39.22 480 VAL A O 1
ATOM 3186 N N . VAL A 1 466 ? 4.847 -3.762 -3.000 1.00 39.26 481 VAL A N 1
ATOM 3187 C CA . VAL A 1 466 ? 6.132 -3.719 -3.688 1.00 38.49 481 VAL A CA 1
ATOM 3188 C C . VAL A 1 466 ? 6.189 -4.868 -4.706 1.00 38.76 481 VAL A C 1
ATOM 3189 O O . VAL A 1 466 ? 5.337 -5.759 -4.685 1.00 39.46 481 VAL A O 1
ATOM 3193 N N . LEU A 1 467 ? 7.187 -4.864 -5.587 1.00 38.28 482 LEU A N 1
ATOM 3194 C CA . LEU A 1 467 ? 7.435 -6.009 -6.486 1.00 38.72 482 LEU A CA 1
ATOM 3195 C C . LEU A 1 467 ? 8.248 -7.110 -5.772 1.00 40.99 482 LEU A C 1
ATOM 3196 O O . LEU A 1 467 ? 9.383 -6.873 -5.312 1.00 42.01 482 LEU A O 1
ATOM 3201 N N . GLN A 1 468 ? 7.703 -8.320 -5.700 1.00 43.63 483 GLN A N 1
ATOM 3202 C CA . GLN A 1 468 ? 8.291 -9.344 -4.849 1.00 45.88 483 GLN A CA 1
ATOM 3203 C C . GLN A 1 468 ? 8.101 -10.735 -5.404 1.00 48.90 483 GLN A C 1
ATOM 3204 O O . GLN A 1 468 ? 7.122 -10.994 -6.104 1.00 50.19 483 GLN A O 1
ATOM 3210 N N . PRO A 1 469 ? 9.029 -11.644 -5.076 1.00 51.12 484 PRO A N 1
ATOM 3211 C CA . PRO A 1 469 ? 8.975 -12.978 -5.613 1.00 53.47 484 PRO A CA 1
ATOM 3212 C C . PRO A 1 469 ? 7.880 -13.741 -4.934 1.00 57.45 484 PRO A C 1
ATOM 3213 O O . PRO A 1 469 ? 7.570 -13.435 -3.793 1.00 59.35 484 PRO A O 1
ATOM 3217 N N . GLU A 1 470 ? 7.309 -14.730 -5.617 1.00 62.22 485 GLU A N 1
ATOM 3218 C CA . GLU A 1 470 ? 6.278 -15.568 -5.006 1.00 65.87 485 GLU A CA 1
ATOM 3219 C C . GLU A 1 470 ? 6.935 -16.393 -3.908 1.00 66.58 485 GLU A C 1
ATOM 3220 O O . GLU A 1 470 ? 8.097 -16.785 -4.040 1.00 65.33 485 GLU A O 1
ATOM 3226 N N . ARG A 1 471 ? 6.173 -16.634 -2.840 1.00 66.96 486 ARG A N 1
ATOM 3227 C CA . ARG A 1 471 ? 6.571 -17.459 -1.713 1.00 67.11 486 ARG A CA 1
ATOM 3228 C C . ARG A 1 471 ? 7.327 -18.668 -2.232 1.00 63.74 486 ARG A C 1
ATOM 3229 O O . ARG A 1 471 ? 6.889 -19.270 -3.205 1.00 60.63 486 ARG A O 1
ATOM 3237 N N . TYR A 1 472 ? 8.471 -19.000 -1.619 1.00 59.82 487 TYR A N 1
ATOM 3238 C CA . TYR A 1 472 ? 9.231 -20.193 -2.004 1.00 59.58 487 TYR A CA 1
ATOM 3239 C C . TYR A 1 472 ? 9.767 -20.933 -0.776 1.00 61.48 487 TYR A C 1
ATOM 3240 O O . TYR A 1 472 ? 9.904 -20.349 0.310 1.00 62.53 487 TYR A O 1
ATOM 3249 N N . THR A 1 473 ? 10.042 -22.228 -0.950 1.00 62.18 488 THR A N 1
ATOM 3250 C CA . THR A 1 473 ? 10.780 -23.018 0.037 1.00 61.48 488 THR A CA 1
ATOM 3251 C C . THR A 1 473 ? 12.248 -23.040 -0.339 1.00 60.23 488 THR A C 1
ATOM 3252 O O . THR A 1 473 ? 12.586 -23.135 -1.534 1.00 61.40 488 THR A O 1
ATOM 3256 N N . VAL A 1 474 ? 13.106 -22.999 0.680 1.00 57.39 489 VAL A N 1
ATOM 3257 C CA . VAL A 1 474 ? 14.543 -23.105 0.497 1.00 56.26 489 VAL A CA 1
ATOM 3258 C C . VAL A 1 474 ? 15.208 -23.911 1.621 1.00 57.16 489 VAL A C 1
ATOM 3259 O O . VAL A 1 474 ? 14.936 -23.702 2.790 1.00 57.42 489 VAL A O 1
ATOM 3263 N N . THR A 1 475 ? 16.092 -24.826 1.249 1.00 58.75 490 THR A N 1
ATOM 3264 C CA . THR A 1 475 ? 16.921 -25.529 2.213 1.00 60.12 490 THR A CA 1
ATOM 3265 C C . THR A 1 475 ? 18.049 -24.631 2.765 1.00 60.33 490 THR A C 1
ATOM 3266 O O . THR A 1 475 ? 18.843 -24.063 1.996 1.00 57.54 490 THR A O 1
ATOM 3270 N N . VAL A 1 476 ? 18.093 -24.532 4.107 1.00 62.19 491 VAL A N 1
ATOM 3271 C CA . VAL A 1 476 ? 19.053 -23.704 4.869 1.00 62.75 491 VAL A CA 1
ATOM 3272 C C . VAL A 1 476 ? 20.068 -24.584 5.614 1.00 63.65 491 VAL A C 1
ATOM 3273 O O . VAL A 1 476 ? 19.684 -25.368 6.483 1.00 64.56 491 VAL A O 1
ATOM 3277 N N . THR A 1 477 ? 21.357 -24.427 5.298 1.00 64.26 492 THR A N 1
ATOM 3278 C CA . THR A 1 477 ? 22.408 -25.314 5.830 1.00 65.54 492 THR A CA 1
ATOM 3279 C C . THR A 1 477 ? 23.669 -24.554 6.223 1.00 65.74 492 THR A C 1
ATOM 3280 O O . THR A 1 477 ? 24.199 -23.813 5.400 1.00 65.01 492 THR A O 1
ATOM 3284 N N . PRO A 1 478 ? 24.157 -24.748 7.436 1.00 68.41 493 PRO A N 1
ATOM 3285 C CA . PRO A 1 478 ? 25.308 -23.995 7.910 1.00 67.47 493 PRO A CA 1
ATOM 3286 C C . PRO A 1 478 ? 26.566 -24.775 7.764 1.00 67.41 493 PRO A C 1
ATOM 3287 O O . PRO A 1 478 ? 26.621 -25.675 6.972 1.00 65.64 493 PRO A O 1
ATOM 3291 N N . ARG A 1 479 ? 27.568 -24.423 8.550 1.00 70.75 494 ARG A N 1
ATOM 3292 C CA . ARG A 1 479 ? 28.755 -25.250 8.739 1.00 70.85 494 ARG A CA 1
ATOM 3293 C C . ARG A 1 479 ? 28.640 -26.192 9.955 1.00 71.83 494 ARG A C 1
ATOM 3294 O O . ARG A 1 479 ? 29.360 -26.078 10.944 1.00 72.00 494 ARG A O 1
ATOM 3302 N N . ASN B 1 38 ? 0.956 -5.735 62.721 1.00 77.62 53 ASN B N 1
ATOM 3303 C CA . ASN B 1 38 ? 0.236 -6.919 63.309 1.00 77.51 53 ASN B CA 1
ATOM 3304 C C . ASN B 1 38 ? -1.253 -6.911 62.949 1.00 74.97 53 ASN B C 1
ATOM 3305 O O . ASN B 1 38 ? -1.797 -7.919 62.486 1.00 74.72 53 ASN B O 1
ATOM 3310 N N . LEU B 1 39 ? -1.887 -5.757 63.172 1.00 70.52 54 LEU B N 1
ATOM 3311 C CA . LEU B 1 39 ? -3.272 -5.475 62.800 1.00 64.15 54 LEU B CA 1
ATOM 3312 C C . LEU B 1 39 ? -3.265 -4.190 61.989 1.00 61.37 54 LEU B C 1
ATOM 3313 O O . LEU B 1 39 ? -2.585 -3.233 62.373 1.00 63.95 54 LEU B O 1
ATOM 3318 N N . PRO B 1 40 ? -4.008 -4.140 60.875 1.00 57.12 55 PRO B N 1
ATOM 3319 C CA . PRO B 1 40 ? -4.055 -2.876 60.141 1.00 53.39 55 PRO B CA 1
ATOM 3320 C C . PRO B 1 40 ? -4.605 -1.798 61.054 1.00 51.23 55 PRO B C 1
ATOM 3321 O O . PRO B 1 40 ? -5.431 -2.106 61.921 1.00 51.85 55 PRO B O 1
ATOM 3325 N N . PRO B 1 41 ? -4.149 -0.547 60.887 1.00 49.15 56 PRO B N 1
ATOM 3326 C CA . PRO B 1 41 ? -4.630 0.521 61.777 1.00 48.27 56 PRO B CA 1
ATOM 3327 C C . PRO B 1 41 ? -6.159 0.488 61.982 1.00 47.79 56 PRO B C 1
ATOM 3328 O O . PRO B 1 41 ? -6.613 0.488 63.138 1.00 52.20 56 PRO B O 1
ATOM 3332 N N . HIS B 1 42 ? -6.949 0.404 60.907 1.00 43.50 57 HIS B N 1
ATOM 3333 C CA . HIS B 1 42 ? -8.406 0.448 61.073 1.00 41.54 57 HIS B CA 1
ATOM 3334 C C . HIS B 1 42 ? -8.909 -0.588 62.077 1.00 41.20 57 HIS B C 1
ATOM 3335 O O . HIS B 1 42 ? -9.724 -0.267 62.926 1.00 43.14 57 HIS B O 1
ATOM 3342 N N . LEU B 1 43 ? -8.404 -1.808 62.024 1.00 40.03 58 LEU B N 1
ATOM 3343 C CA . LEU B 1 43 ? -8.823 -2.802 62.983 1.00 40.82 58 LEU B CA 1
ATOM 3344 C C . LEU B 1 43 ? -8.221 -2.535 64.353 1.00 42.14 58 LEU B C 1
ATOM 3345 O O . LEU B 1 43 ? -8.802 -2.939 65.367 1.00 43.85 58 LEU B O 1
ATOM 3350 N N . LEU B 1 44 ? -7.048 -1.897 64.397 1.00 41.86 59 LEU B N 1
ATOM 3351 C CA . LEU B 1 44 ? -6.340 -1.680 65.681 1.00 42.32 59 LEU B CA 1
ATOM 3352 C C . LEU B 1 44 ? -7.090 -0.673 66.537 1.00 41.52 59 LEU B C 1
ATOM 3353 O O . LEU B 1 44 ? -7.550 -0.984 67.601 1.00 40.94 59 LEU B O 1
ATOM 3358 N N . PHE B 1 45 ? -7.240 0.525 66.015 1.00 42.23 60 PHE B N 1
ATOM 3359 C CA . PHE B 1 45 ? -7.929 1.583 66.698 1.00 44.15 60 PHE B CA 1
ATOM 3360 C C . PHE B 1 45 ? -9.402 1.326 66.869 1.00 45.17 60 PHE B C 1
ATOM 3361 O O . PHE B 1 45 ? -10.034 1.994 67.650 1.00 46.75 60 PHE B O 1
ATOM 3369 N N . THR B 1 46 ? -9.970 0.384 66.130 1.00 46.55 61 THR B N 1
ATOM 3370 C CA . THR B 1 46 ? -11.293 -0.103 66.461 1.00 49.03 61 THR B CA 1
ATOM 3371 C C . THR B 1 46 ? -11.197 -0.895 67.773 1.00 52.09 61 THR B C 1
ATOM 3372 O O . THR B 1 46 ? -12.003 -0.692 68.677 1.00 55.32 61 THR B O 1
ATOM 3376 N N . GLN B 1 47 ? -10.182 -1.752 67.874 1.00 53.86 62 GLN B N 1
ATOM 3377 C CA . GLN B 1 47 ? -9.954 -2.610 69.041 1.00 55.99 62 GLN B CA 1
ATOM 3378 C C . GLN B 1 47 ? -9.733 -1.810 70.310 1.00 54.70 62 GLN B C 1
ATOM 3379 O O . GLN B 1 47 ? -10.246 -2.153 71.373 1.00 52.50 62 GLN B O 1
ATOM 3385 N N . LEU B 1 48 ? -8.947 -0.748 70.184 1.00 54.04 63 LEU B N 1
ATOM 3386 C CA . LEU B 1 48 ? -8.584 0.073 71.327 1.00 55.98 63 LEU B CA 1
ATOM 3387 C C . LEU B 1 48 ? -9.755 0.898 71.842 1.00 57.68 63 LEU B C 1
ATOM 3388 O O . LEU B 1 48 ? -9.927 1.031 73.050 1.00 57.14 63 LEU B O 1
ATOM 3393 N N . SER B 1 49 ? -10.556 1.443 70.925 1.00 59.53 64 SER B N 1
ATOM 3394 C CA . SER B 1 49 ? -11.755 2.211 71.283 1.00 61.26 64 SER B CA 1
ATOM 3395 C C . SER B 1 49 ? -12.564 1.613 72.420 1.00 60.71 64 SER B C 1
ATOM 3396 O O . SER B 1 49 ? -12.958 2.307 73.353 1.00 59.96 64 SER B O 1
ATOM 3399 N N . SER B 1 50 ? -12.815 0.320 72.326 1.00 59.33 65 SER B N 1
ATOM 3400 C CA . SER B 1 50 ? -13.477 -0.396 73.392 1.00 61.15 65 SER B CA 1
ATOM 3401 C C . SER B 1 50 ? -12.943 0.019 74.744 1.00 59.99 65 SER B C 1
ATOM 3402 O O . SER B 1 50 ? -13.694 0.444 75.616 1.00 61.04 65 SER B O 1
ATOM 3405 N N . GLN B 1 51 ? -11.628 -0.075 74.892 1.00 58.30 66 GLN B N 1
ATOM 3406 C CA . GLN B 1 51 ? -11.003 -0.184 76.218 1.00 58.65 66 GLN B CA 1
ATOM 3407 C C . GLN B 1 51 ? -10.370 1.129 76.662 1.00 54.52 66 GLN B C 1
ATOM 3408 O O . GLN B 1 51 ? -10.657 1.616 77.750 1.00 55.90 66 GLN B O 1
ATOM 3414 N N . TYR B 1 52 ? -9.558 1.721 75.802 1.00 49.86 67 TYR B N 1
ATOM 3415 C CA . TYR B 1 52 ? -9.129 3.112 75.985 1.00 48.90 67 TYR B CA 1
ATOM 3416 C C . TYR B 1 52 ? -10.252 3.940 75.389 1.00 48.57 67 TYR B C 1
ATOM 3417 O O . TYR B 1 52 ? -11.277 3.372 75.080 1.00 52.33 67 TYR B O 1
ATOM 3426 N N . GLY B 1 53 ? -10.136 5.242 75.206 1.00 48.30 68 GLY B N 1
ATOM 3427 C CA . GLY B 1 53 ? -11.262 5.965 74.511 1.00 49.45 68 GLY B CA 1
ATOM 3428 C C . GLY B 1 53 ? -11.507 5.686 73.007 1.00 47.48 68 GLY B C 1
ATOM 3429 O O . GLY B 1 53 ? -10.682 5.028 72.355 1.00 46.73 68 GLY B O 1
ATOM 3430 N N . PRO B 1 54 ? -12.609 6.237 72.430 1.00 47.25 69 PRO B N 1
ATOM 3431 C CA . PRO B 1 54 ? -12.859 6.246 70.964 1.00 45.76 69 PRO B CA 1
ATOM 3432 C C . PRO B 1 54 ? -12.129 7.351 70.204 1.00 44.75 69 PRO B C 1
ATOM 3433 O O . PRO B 1 54 ? -12.316 7.490 69.020 1.00 46.49 69 PRO B O 1
ATOM 3437 N N . LEU B 1 55 ? -11.297 8.126 70.878 1.00 45.74 70 LEU B N 1
ATOM 3438 C CA . LEU B 1 55 ? -10.573 9.241 70.279 1.00 45.12 70 LEU B CA 1
ATOM 3439 C C . LEU B 1 55 ? -9.132 9.183 70.774 1.00 45.54 70 LEU B C 1
ATOM 3440 O O . LEU B 1 55 ? -8.873 9.429 71.938 1.00 47.26 70 LEU B O 1
ATOM 3445 N N . PHE B 1 56 ? -8.213 8.848 69.877 1.00 45.12 71 PHE B N 1
ATOM 3446 C CA . PHE B 1 56 ? -6.799 8.615 70.181 1.00 44.90 71 PHE B CA 1
ATOM 3447 C C . PHE B 1 56 ? -5.936 9.724 69.629 1.00 43.50 71 PHE B C 1
ATOM 3448 O O . PHE B 1 56 ? -6.139 10.162 68.503 1.00 43.57 71 PHE B O 1
ATOM 3456 N N . GLY B 1 57 ? -4.938 10.135 70.386 1.00 42.67 72 GLY B N 1
ATOM 3457 C CA . GLY B 1 57 ? -3.988 11.115 69.909 1.00 42.17 72 GLY B CA 1
ATOM 3458 C C . GLY B 1 57 ? -2.689 10.424 69.583 1.00 42.36 72 GLY B C 1
ATOM 3459 O O . GLY B 1 57 ? -2.186 9.629 70.390 1.00 41.86 72 GLY B O 1
ATOM 3460 N N . LEU B 1 58 ? -2.150 10.699 68.395 1.00 42.74 73 LEU B N 1
ATOM 3461 C CA . LEU B 1 58 ? -0.799 10.274 68.045 1.00 42.91 73 LEU B CA 1
ATOM 3462 C C . LEU B 1 58 ? 0.053 11.500 67.886 1.00 44.83 73 LEU B C 1
ATOM 3463 O O . LEU B 1 58 ? -0.420 12.541 67.488 1.00 44.74 73 LEU B O 1
ATOM 3468 N N . TYR B 1 59 ? 1.318 11.386 68.237 1.00 49.36 74 TYR B N 1
ATOM 3469 C CA . TYR B 1 59 ? 2.259 12.479 68.041 1.00 53.06 74 TYR B CA 1
ATOM 3470 C C . TYR B 1 59 ? 3.411 11.963 67.216 1.00 57.87 74 TYR B C 1
ATOM 3471 O O . TYR B 1 59 ? 4.189 11.120 67.668 1.00 63.37 74 TYR B O 1
ATOM 3480 N N . ALA B 1 60 ? 3.479 12.436 65.984 1.00 63.45 75 ALA B N 1
ATOM 3481 C CA . ALA B 1 60 ? 4.603 12.168 65.111 1.00 67.88 75 ALA B CA 1
ATOM 3482 C C . ALA B 1 60 ? 4.804 13.419 64.299 1.00 71.92 75 ALA B C 1
ATOM 3483 O O . ALA B 1 60 ? 3.856 13.940 63.711 1.00 79.79 75 ALA B O 1
ATOM 3485 N N . GLY B 1 61 ? 6.033 13.915 64.276 1.00 76.84 76 GLY B N 1
ATOM 3486 C CA . GLY B 1 61 ? 6.319 15.191 63.649 1.00 80.40 76 GLY B CA 1
ATOM 3487 C C . GLY B 1 61 ? 5.630 16.298 64.423 1.00 84.27 76 GLY B C 1
ATOM 3488 O O . GLY B 1 61 ? 5.160 16.073 65.547 1.00 81.78 76 GLY B O 1
ATOM 3489 N N . PRO B 1 62 ? 5.546 17.499 63.821 1.00 89.91 77 PRO B N 1
ATOM 3490 C CA . PRO B 1 62 ? 4.934 18.631 64.513 1.00 90.01 77 PRO B CA 1
ATOM 3491 C C . PRO B 1 62 ? 3.413 18.542 64.556 1.00 81.83 77 PRO B C 1
ATOM 3492 O O . PRO B 1 62 ? 2.776 19.364 65.214 1.00 82.54 77 PRO B O 1
ATOM 3496 N N . HIS B 1 63 ? 2.842 17.555 63.866 1.00 73.76 78 HIS B N 1
ATOM 3497 C CA . HIS B 1 63 ? 1.396 17.427 63.790 1.00 70.78 78 HIS B CA 1
ATOM 3498 C C . HIS B 1 63 ? 0.813 16.337 64.663 1.00 64.03 78 HIS B C 1
ATOM 3499 O O . HIS B 1 63 ? 1.215 15.164 64.618 1.00 63.79 78 HIS B O 1
ATOM 3506 N N . LEU B 1 64 ? -0.158 16.755 65.455 1.00 56.67 79 LEU B N 1
ATOM 3507 C CA . LEU B 1 64 ? -1.013 15.840 66.137 1.00 53.02 79 LEU B CA 1
ATOM 3508 C C . LEU B 1 64 ? -1.829 15.140 65.073 1.00 49.68 79 LEU B C 1
ATOM 3509 O O . LEU B 1 64 ? -2.309 15.772 64.128 1.00 49.09 79 LEU B O 1
ATOM 3514 N N . THR B 1 65 ? -1.939 13.826 65.206 1.00 47.69 80 THR B N 1
ATOM 3515 C CA . THR B 1 65 ? -2.874 13.039 64.418 1.00 45.34 80 THR B CA 1
ATOM 3516 C C . THR B 1 65 ? -3.926 12.415 65.354 1.00 44.54 80 THR B C 1
ATOM 3517 O O . THR B 1 65 ? -3.602 11.532 66.173 1.00 42.94 80 THR B O 1
ATOM 3521 N N . LEU B 1 66 ? -5.172 12.897 65.241 1.00 42.46 81 LEU B N 1
ATOM 3522 C CA . LEU B 1 66 ? -6.270 12.393 66.060 1.00 41.45 81 LEU B CA 1
ATOM 3523 C C . LEU B 1 66 ? -6.981 11.285 65.337 1.00 39.30 81 LEU B C 1
ATOM 3524 O O . LEU B 1 66 ? -7.305 11.431 64.195 1.00 37.90 81 LEU B O 1
ATOM 3529 N N . VAL B 1 67 ? -7.249 10.180 66.001 1.00 38.66 82 VAL B N 1
ATOM 3530 C CA . VAL B 1 67 ? -8.058 9.156 65.378 1.00 38.14 82 VAL B CA 1
ATOM 3531 C C . VAL B 1 67 ? -9.468 9.061 65.982 1.00 38.00 82 VAL B C 1
ATOM 3532 O O . VAL B 1 67 ? -9.628 8.703 67.123 1.00 39.19 82 VAL B O 1
ATOM 3536 N N . VAL B 1 68 ? -10.484 9.311 65.181 1.00 37.85 83 VAL B N 1
ATOM 3537 C CA . VAL B 1 68 ? -11.861 9.251 65.643 1.00 39.06 83 VAL B CA 1
ATOM 3538 C C . VAL B 1 68 ? -12.595 7.965 65.244 1.00 38.04 83 VAL B C 1
ATOM 3539 O O . VAL B 1 68 ? -12.729 7.664 64.060 1.00 37.10 83 VAL B O 1
ATOM 3543 N N . SER B 1 69 ? -13.093 7.232 66.240 1.00 37.35 84 SER B N 1
ATOM 3544 C CA . SER B 1 69 ? -13.706 5.927 66.006 1.00 37.28 84 SER B CA 1
ATOM 3545 C C . SER B 1 69 ? -15.166 5.815 66.504 1.00 37.81 84 SER B C 1
ATOM 3546 O O . SER B 1 69 ? -15.655 4.716 66.714 1.00 38.23 84 SER B O 1
ATOM 3549 N N . GLU B 1 70 ? -15.866 6.926 66.680 1.00 37.66 85 GLU B N 1
ATOM 3550 C CA . GLU B 1 70 ? -17.230 6.857 67.153 1.00 38.62 85 GLU B CA 1
ATOM 3551 C C . GLU B 1 70 ? -18.072 7.858 66.398 1.00 39.07 85 GLU B C 1
ATOM 3552 O O . GLU B 1 70 ? -17.617 8.962 66.093 1.00 38.57 85 GLU B O 1
ATOM 3558 N N . ILE B 1 71 ? -19.313 7.451 66.112 1.00 39.89 86 ILE B N 1
ATOM 3559 C CA . ILE B 1 71 ? -20.239 8.231 65.295 1.00 40.23 86 ILE B CA 1
ATOM 3560 C C . ILE B 1 71 ? -20.458 9.680 65.734 1.00 41.33 86 ILE B C 1
ATOM 3561 O O . ILE B 1 71 ? -20.444 10.585 64.919 1.00 41.32 86 ILE B O 1
ATOM 3566 N N . GLY B 1 72 ? -20.691 9.909 67.015 1.00 42.99 87 GLY B N 1
ATOM 3567 C CA . GLY B 1 72 ? -20.877 11.268 67.509 1.00 44.11 87 GLY B CA 1
ATOM 3568 C C . GLY B 1 72 ? -19.671 12.079 67.131 1.00 43.06 87 GLY B C 1
ATOM 3569 O O . GLY B 1 72 ? -19.775 13.146 66.528 1.00 43.54 87 GLY B O 1
ATOM 3570 N N . LEU B 1 73 ? -18.510 11.536 67.445 1.00 42.22 88 LEU B N 1
ATOM 3571 C CA . LEU B 1 73 ? -17.275 12.252 67.205 1.00 41.86 88 LEU B CA 1
ATOM 3572 C C . LEU B 1 73 ? -17.025 12.486 65.752 1.00 41.87 88 LEU B C 1
ATOM 3573 O O . LEU B 1 73 ? -16.585 13.576 65.424 1.00 42.22 88 LEU B O 1
ATOM 3578 N N . VAL B 1 74 ? -17.325 11.507 64.885 1.00 42.50 89 VAL B N 1
ATOM 3579 C CA . VAL B 1 74 ? -17.089 11.703 63.450 1.00 43.20 89 VAL B CA 1
ATOM 3580 C C . VAL B 1 74 ? -18.130 12.605 62.807 1.00 45.33 89 VAL B C 1
ATOM 3581 O O . VAL B 1 74 ? -17.819 13.276 61.830 1.00 46.11 89 VAL B O 1
ATOM 3585 N N . ARG B 1 75 ? -19.351 12.629 63.332 1.00 47.91 90 ARG B N 1
ATOM 3586 C CA . ARG B 1 75 ? -20.350 13.578 62.828 1.00 50.64 90 ARG B CA 1
ATOM 3587 C C . ARG B 1 75 ? -19.960 14.980 63.240 1.00 50.56 90 ARG B C 1
ATOM 3588 O O . ARG B 1 75 ? -20.247 15.933 62.522 1.00 51.68 90 ARG B O 1
ATOM 3596 N N . GLU B 1 76 ? -19.315 15.125 64.396 1.00 49.40 91 GLU B N 1
ATOM 3597 C CA . GLU B 1 76 ? -18.856 16.442 64.786 1.00 49.17 91 GLU B CA 1
ATOM 3598 C C . GLU B 1 76 ? -17.720 16.895 63.899 1.00 46.72 91 GLU B C 1
ATOM 3599 O O . GLU B 1 76 ? -17.597 18.068 63.639 1.00 46.84 91 GLU B O 1
ATOM 3605 N N . VAL B 1 77 ? -16.908 15.963 63.423 1.00 45.14 92 VAL B N 1
ATOM 3606 C CA . VAL B 1 77 ? -15.810 16.288 62.501 1.00 44.43 92 VAL B CA 1
ATOM 3607 C C . VAL B 1 77 ? -16.314 16.656 61.113 1.00 45.41 92 VAL B C 1
ATOM 3608 O O . VAL B 1 77 ? -16.021 17.737 60.601 1.00 46.91 92 VAL B O 1
ATOM 3612 N N . LEU B 1 78 ? -17.075 15.757 60.502 1.00 44.69 93 LEU B N 1
ATOM 3613 C CA . LEU B 1 78 ? -17.537 15.975 59.165 1.00 44.79 93 LEU B CA 1
ATOM 3614 C C . LEU B 1 78 ? -18.584 17.102 59.130 1.00 47.27 93 LEU B C 1
ATOM 3615 O O . LEU B 1 78 ? -18.376 18.092 58.455 1.00 48.52 93 LEU B O 1
ATOM 3620 N N . LEU B 1 79 ? -19.686 16.973 59.868 1.00 48.46 94 LEU B N 1
ATOM 3621 C CA . LEU B 1 79 ? -20.767 17.982 59.837 1.00 50.32 94 LEU B CA 1
ATOM 3622 C C . LEU B 1 79 ? -20.594 19.194 60.770 1.00 51.91 94 LEU B C 1
ATOM 3623 O O . LEU B 1 79 ? -20.274 20.288 60.277 1.00 52.82 94 LEU B O 1
ATOM 3628 N N . GLN B 1 80 ? -20.829 19.016 62.084 1.00 51.28 95 GLN B N 1
ATOM 3629 C CA . GLN B 1 80 ? -20.880 20.141 63.016 1.00 52.57 95 GLN B CA 1
ATOM 3630 C C . GLN B 1 80 ? -19.784 21.174 62.774 1.00 53.90 95 GLN B C 1
ATOM 3631 O O . GLN B 1 80 ? -20.080 22.365 62.678 1.00 55.66 95 GLN B O 1
ATOM 3637 N N . ARG B 1 81 ? -18.525 20.732 62.698 1.00 53.94 96 ARG B N 1
ATOM 3638 C CA . ARG B 1 81 ? -17.421 21.642 62.364 1.00 54.84 96 ARG B CA 1
ATOM 3639 C C . ARG B 1 81 ? -16.630 21.174 61.134 1.00 55.11 96 ARG B C 1
ATOM 3640 O O . ARG B 1 81 ? -15.403 21.198 61.105 1.00 55.05 96 ARG B O 1
ATOM 3648 N N . GLY B 1 82 ? -17.380 20.802 60.099 1.00 57.12 97 GLY B N 1
ATOM 3649 C CA . GLY B 1 82 ? -16.840 20.316 58.836 1.00 57.17 97 GLY B CA 1
ATOM 3650 C C . GLY B 1 82 ? -15.963 21.275 58.071 1.00 58.62 97 GLY B C 1
ATOM 3651 O O . GLY B 1 82 ? -15.019 20.841 57.379 1.00 58.06 97 GLY B O 1
ATOM 3652 N N . ARG B 1 83 ? -16.275 22.565 58.167 1.00 60.19 98 ARG B N 1
ATOM 3653 C CA . ARG B 1 83 ? -15.471 23.585 57.505 1.00 62.68 98 ARG B CA 1
ATOM 3654 C C . ARG B 1 83 ? -14.125 23.757 58.174 1.00 60.50 98 ARG B C 1
ATOM 3655 O O . ARG B 1 83 ? -13.122 23.980 57.504 1.00 62.07 98 ARG B O 1
ATOM 3663 N N . GLU B 1 84 ? -14.122 23.679 59.496 1.00 58.14 99 GLU B N 1
ATOM 3664 C CA . GLU B 1 84 ? -12.918 23.862 60.285 1.00 55.93 99 GLU B CA 1
ATOM 3665 C C . GLU B 1 84 ? -11.983 22.683 60.132 1.00 52.91 99 GLU B C 1
ATOM 3666 O O . GLU B 1 84 ? -10.774 22.849 60.274 1.00 53.21 99 GLU B O 1
ATOM 3672 N N . PHE B 1 85 ? -12.533 21.495 59.882 1.00 50.53 100 PHE B N 1
ATOM 3673 C CA . PHE B 1 85 ? -11.724 20.314 59.582 1.00 48.56 100 PHE B CA 1
ATOM 3674 C C . PHE B 1 85 ? -11.663 19.981 58.071 1.00 48.09 100 PHE B C 1
ATOM 3675 O O . PHE B 1 85 ? -11.436 18.838 57.718 1.00 46.31 100 PHE B O 1
ATOM 3683 N N . ALA B 1 86 ? -11.839 20.966 57.191 1.00 49.52 101 ALA B N 1
ATOM 3684 C CA . ALA B 1 86 ? -11.843 20.721 55.724 1.00 51.12 101 ALA B CA 1
ATOM 3685 C C . ALA B 1 86 ? -10.470 20.900 55.081 1.00 50.78 101 ALA B C 1
ATOM 3686 O O . ALA B 1 86 ? -10.361 21.053 53.852 1.00 50.30 101 ALA B O 1
ATOM 3688 N N . GLY B 1 87 ? -9.429 20.877 55.906 1.00 50.01 102 GLY B N 1
ATOM 3689 C CA . GLY B 1 87 ? -8.076 21.027 55.416 1.00 49.35 102 GLY B CA 1
ATOM 3690 C C . GLY B 1 87 ? -7.602 19.696 54.916 1.00 47.59 102 GLY B C 1
ATOM 3691 O O . GLY B 1 87 ? -8.201 18.671 55.233 1.00 46.33 102 GLY B O 1
ATOM 3692 N N . ARG B 1 88 ? -6.548 19.727 54.111 1.00 48.03 103 ARG B N 1
ATOM 3693 C CA . ARG B 1 88 ? -5.948 18.523 53.554 1.00 48.03 103 ARG B CA 1
ATOM 3694 C C . ARG B 1 88 ? -4.434 18.616 53.682 1.00 48.48 103 ARG B C 1
ATOM 3695 O O . ARG B 1 88 ? -3.862 19.697 53.528 1.00 51.42 103 ARG B O 1
ATOM 3703 N N . PRO B 1 89 ? -3.778 17.486 53.953 1.00 47.28 104 PRO B N 1
ATOM 3704 C CA . PRO B 1 89 ? -2.329 17.402 54.166 1.00 47.82 104 PRO B CA 1
ATOM 3705 C C . PRO B 1 89 ? -1.440 17.415 52.892 1.00 49.05 104 PRO B C 1
ATOM 3706 O O . PRO B 1 89 ? -1.787 16.786 51.876 1.00 46.87 104 PRO B O 1
ATOM 3710 N N . LYS B 1 90 ? -0.295 18.099 52.970 1.00 51.74 105 LYS B N 1
ATOM 3711 C CA . LYS B 1 90 ? 0.706 18.101 51.874 1.00 55.96 105 LYS B CA 1
ATOM 3712 C C . LYS B 1 90 ? 1.778 17.004 52.043 1.00 57.60 105 LYS B C 1
ATOM 3713 O O . LYS B 1 90 ? 2.712 17.139 52.830 1.00 53.67 105 LYS B O 1
ATOM 3719 N N . MET B 1 91 ? 1.615 15.919 51.285 1.00 64.48 106 MET B N 1
ATOM 3720 C CA . MET B 1 91 ? 2.594 14.820 51.220 1.00 67.97 106 MET B CA 1
ATOM 3721 C C . MET B 1 91 ? 3.287 14.883 49.845 1.00 65.02 106 MET B C 1
ATOM 3722 O O . MET B 1 91 ? 2.831 15.559 48.919 1.00 61.01 106 MET B O 1
ATOM 3727 N N . VAL B 1 92 ? 4.380 14.151 49.712 1.00 60.46 107 VAL B N 1
ATOM 3728 C CA . VAL B 1 92 ? 5.099 14.118 48.478 1.00 58.70 107 VAL B CA 1
ATOM 3729 C C . VAL B 1 92 ? 4.348 13.270 47.468 1.00 54.71 107 VAL B C 1
ATOM 3730 O O . VAL B 1 92 ? 4.217 13.642 46.285 1.00 54.00 107 VAL B O 1
ATOM 3734 N N . THR B 1 93 ? 3.867 12.126 47.925 1.00 50.13 108 THR B N 1
ATOM 3735 C CA . THR B 1 93 ? 3.135 11.245 47.059 1.00 50.12 108 THR B CA 1
ATOM 3736 C C . THR B 1 93 ? 1.961 11.976 46.426 1.00 50.26 108 THR B C 1
ATOM 3737 O O . THR B 1 93 ? 1.796 11.943 45.202 1.00 52.29 108 THR B O 1
ATOM 3741 N N . THR B 1 94 ? 1.169 12.657 47.249 1.00 47.55 109 THR B N 1
ATOM 3742 C CA . THR B 1 94 ? -0.018 13.329 46.765 1.00 47.03 109 THR B CA 1
ATOM 3743 C C . THR B 1 94 ? 0.352 14.490 45.888 1.00 47.33 109 THR B C 1
ATOM 3744 O O . THR B 1 94 ? -0.429 14.879 45.039 1.00 47.80 109 THR B O 1
ATOM 3748 N N . ASP B 1 95 ? 1.525 15.067 46.111 1.00 47.64 110 ASP B N 1
ATOM 3749 C CA . ASP B 1 95 ? 1.964 16.182 45.301 1.00 48.92 110 ASP B CA 1
ATOM 3750 C C . ASP B 1 95 ? 2.175 15.727 43.890 1.00 50.21 110 ASP B C 1
ATOM 3751 O O . ASP B 1 95 ? 1.686 16.361 42.959 1.00 51.59 110 ASP B O 1
ATOM 3756 N N . LEU B 1 96 ? 2.869 14.612 43.727 1.00 49.76 111 LEU B N 1
ATOM 3757 C CA . LEU B 1 96 ? 3.119 14.106 42.390 1.00 51.10 111 LEU B CA 1
ATOM 3758 C C . LEU B 1 96 ? 1.797 13.729 41.712 1.00 51.55 111 LEU B C 1
ATOM 3759 O O . LEU B 1 96 ? 1.642 13.882 40.499 1.00 56.25 111 LEU B O 1
ATOM 3764 N N . LEU B 1 97 ? 0.837 13.239 42.483 1.00 49.70 112 LEU B N 1
ATOM 3765 C CA . LEU B 1 97 ? -0.442 12.847 41.906 1.00 48.28 112 LEU B CA 1
ATOM 3766 C C . LEU B 1 97 ? -1.279 14.008 41.426 1.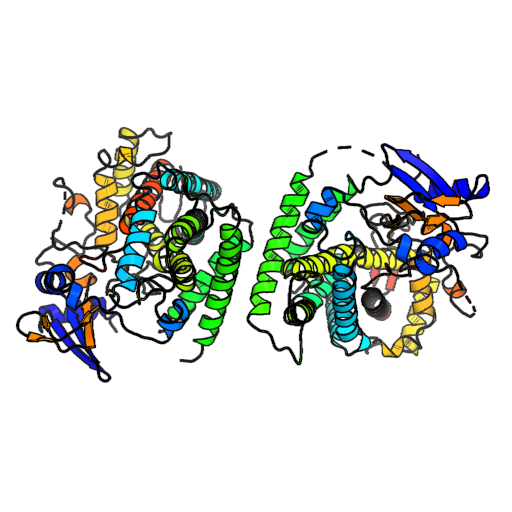00 48.03 112 LEU B C 1
ATOM 3767 O O . LEU B 1 97 ? -2.091 13.817 40.541 1.00 48.35 112 LEU B O 1
ATOM 3772 N N . THR B 1 98 ? -1.075 15.193 42.001 1.00 48.32 113 THR B N 1
ATOM 3773 C CA . THR B 1 98 ? -2.023 16.303 41.877 1.00 49.34 113 THR B CA 1
ATOM 3774 C C . THR B 1 98 ? -1.410 17.668 41.541 1.00 50.48 113 THR B C 1
ATOM 3775 O O . THR B 1 98 ? -2.076 18.685 41.643 1.00 50.80 113 THR B O 1
ATOM 3779 N N . GLN B 1 99 ? -0.146 17.705 41.170 1.00 53.34 114 GLN B N 1
ATOM 3780 C CA . GLN B 1 99 ? 0.524 18.971 40.861 1.00 56.94 114 GLN B CA 1
ATOM 3781 C C . GLN B 1 99 ? 0.394 19.933 42.047 1.00 57.73 114 GLN B C 1
ATOM 3782 O O . GLN B 1 99 ? 0.000 21.099 41.894 1.00 59.34 114 GLN B O 1
ATOM 3788 N N . GLY B 1 100 ? 0.702 19.420 43.238 1.00 56.41 115 GLY B N 1
ATOM 3789 C CA . GLY B 1 100 ? 0.618 20.213 44.462 1.00 55.74 115 GLY B CA 1
ATOM 3790 C C . GLY B 1 100 ? -0.809 20.562 44.869 1.00 55.62 115 GLY B C 1
ATOM 3791 O O . GLY B 1 100 ? -1.092 21.691 45.267 1.00 58.28 115 GLY B O 1
ATOM 3792 N N . GLY B 1 101 ? -1.718 19.602 44.804 1.00 52.82 116 GLY B N 1
ATOM 3793 C CA . GLY B 1 101 ? -3.094 19.874 45.191 1.00 52.59 116 GLY B CA 1
ATOM 3794 C C . GLY B 1 101 ? -3.806 20.867 44.287 1.00 53.63 116 GLY B C 1
ATOM 3795 O O . GLY B 1 101 ? -4.517 21.735 44.758 1.00 52.84 116 GLY B O 1
ATOM 3796 N N . LYS B 1 102 ? -3.604 20.741 42.977 1.00 56.16 117 LYS B N 1
ATOM 3797 C CA . LYS B 1 102 ? -4.497 21.391 41.983 1.00 59.05 117 LYS B CA 1
ATOM 3798 C C . LYS B 1 102 ? -5.647 20.448 41.571 1.00 57.47 117 LYS B C 1
ATOM 3799 O O . LYS B 1 102 ? -6.290 20.672 40.545 1.00 57.48 117 LYS B O 1
ATOM 3805 N N . ASP B 1 103 ? -5.873 19.402 42.388 1.00 54.01 118 ASP B N 1
ATOM 3806 C CA . ASP B 1 103 ? -6.977 18.455 42.249 1.00 50.87 118 ASP B CA 1
ATOM 3807 C C . ASP B 1 103 ? -8.099 18.881 43.186 1.00 50.86 118 ASP B C 1
ATOM 3808 O O . ASP B 1 103 ? -8.191 20.063 43.506 1.00 52.67 118 ASP B O 1
ATOM 3813 N N . ILE B 1 104 ? -8.951 17.940 43.605 1.00 49.68 119 ILE B N 1
ATOM 3814 C CA . ILE B 1 104 ? -9.941 18.175 44.657 1.00 49.36 119 ILE B CA 1
ATOM 3815 C C . ILE B 1 104 ? -9.658 17.413 45.948 1.00 48.30 119 ILE B C 1
ATOM 3816 O O . ILE B 1 104 ? -9.851 17.953 47.043 1.00 50.08 119 ILE B O 1
ATOM 3821 N N . ALA B 1 105 ? -9.259 16.148 45.850 1.00 46.37 120 ALA B N 1
ATOM 3822 C CA . ALA B 1 105 ? -9.127 15.309 47.059 1.00 44.92 120 ALA B CA 1
ATOM 3823 C C . ALA B 1 105 ? -8.119 15.846 48.104 1.00 43.98 120 ALA B C 1
ATOM 3824 O O . ALA B 1 105 ? -8.428 15.900 49.298 1.00 43.80 120 ALA B O 1
ATOM 3826 N N . PHE B 1 106 ? -6.943 16.263 47.646 1.00 43.58 121 PHE B N 1
ATOM 3827 C CA . PHE B 1 106 ? -5.869 16.713 48.528 1.00 43.42 121 PHE B CA 1
ATOM 3828 C C . PHE B 1 106 ? -5.587 18.195 48.389 1.00 44.50 121 PHE B C 1
ATOM 3829 O O . PHE B 1 106 ? -4.476 18.648 48.654 1.00 42.68 121 PHE B O 1
ATOM 3837 N N . ALA B 1 107 ? -6.605 18.944 47.976 1.00 46.82 122 ALA B N 1
ATOM 3838 C CA . ALA B 1 107 ? -6.544 20.407 47.949 1.00 50.28 122 ALA B CA 1
ATOM 3839 C C . ALA B 1 107 ? -7.175 20.994 49.214 1.00 52.95 122 ALA B C 1
ATOM 3840 O O . ALA B 1 107 ? -8.154 20.452 49.726 1.00 53.58 122 ALA B O 1
ATOM 3842 N N . ASP B 1 108 ? -6.631 22.104 49.708 1.00 54.57 123 ASP B N 1
ATOM 3843 C CA . ASP B 1 108 ? -7.210 22.771 50.861 1.00 55.34 123 ASP B CA 1
ATOM 3844 C C . ASP B 1 108 ? -8.543 23.392 50.527 1.00 58.04 123 ASP B C 1
ATOM 3845 O O . ASP B 1 108 ? -8.780 23.822 49.393 1.00 62.01 123 ASP B O 1
ATOM 3850 N N . TYR B 1 109 ? -9.413 23.452 51.524 1.00 58.13 124 TYR B N 1
ATOM 3851 C CA . TYR B 1 109 ? -10.670 24.173 51.390 1.00 60.08 124 TYR B CA 1
ATOM 3852 C C . TYR B 1 109 ? -10.336 25.651 51.203 1.00 62.69 124 TYR B C 1
ATOM 3853 O O . TYR B 1 109 ? -9.499 26.184 51.922 1.00 64.19 124 TYR B O 1
ATOM 3862 N N . SER B 1 110 ? -10.995 26.300 50.243 1.00 64.79 125 SER B N 1
ATOM 3863 C CA . SER B 1 110 ? -10.638 27.654 49.801 1.00 65.61 125 SER B CA 1
ATOM 3864 C C . SER B 1 110 ? -11.689 28.225 48.832 1.00 66.80 125 SER B C 1
ATOM 3865 O O . SER B 1 110 ? -12.425 27.475 48.182 1.00 65.95 125 SER B O 1
ATOM 3868 N N . PRO B 1 111 ? -11.750 29.558 48.708 1.00 67.92 126 PRO B N 1
ATOM 3869 C CA . PRO B 1 111 ? -12.563 30.084 47.615 1.00 69.45 126 PRO B CA 1
ATOM 3870 C C . PRO B 1 111 ? -12.248 29.385 46.271 1.00 68.95 126 PRO B C 1
ATOM 3871 O O . PRO B 1 111 ? -13.181 28.979 45.550 1.00 70.20 126 PRO B O 1
ATOM 3875 N N . LEU B 1 112 ? -10.968 29.220 45.936 1.00 66.16 127 LEU B N 1
ATOM 3876 C CA . LEU B 1 112 ? -10.640 28.502 44.707 1.00 66.00 127 LEU B CA 1
ATOM 3877 C C . LEU B 1 112 ? -11.330 27.143 44.718 1.00 64.07 127 LEU B C 1
ATOM 3878 O O . LEU B 1 112 ? -12.055 26.789 43.794 1.00 64.73 127 LEU B O 1
ATOM 3883 N N . TRP B 1 113 ? -11.144 26.409 45.805 1.00 62.66 128 TRP B N 1
ATOM 3884 C CA . TRP B 1 113 ? -11.652 25.047 45.899 1.00 61.00 128 TRP B CA 1
ATOM 3885 C C . TRP B 1 113 ? -13.177 24.949 45.841 1.00 61.81 128 TRP B C 1
ATOM 3886 O O . TRP B 1 113 ? -13.713 24.019 45.249 1.00 60.70 128 TRP B O 1
ATOM 3897 N N . LYS B 1 114 ? -13.875 25.892 46.461 1.00 64.34 129 LYS B N 1
ATOM 3898 C CA . LYS B 1 114 ? -15.329 25.847 46.470 1.00 65.86 129 LYS B CA 1
ATOM 3899 C C . LYS B 1 114 ? -15.864 25.944 45.049 1.00 68.42 129 LYS B C 1
ATOM 3900 O O . LYS B 1 114 ? -16.750 25.173 44.676 1.00 68.23 129 LYS B O 1
ATOM 3906 N N . ASN B 1 115 ? -15.324 26.881 44.260 1.00 70.75 130 ASN B N 1
ATOM 3907 C CA . ASN B 1 115 ? -15.730 27.047 42.843 1.00 72.59 130 ASN B CA 1
ATOM 3908 C C . ASN B 1 115 ? -15.374 25.808 42.068 1.00 69.75 130 ASN B C 1
ATOM 3909 O O . ASN B 1 115 ? -16.161 25.289 41.263 1.00 69.34 130 ASN B O 1
ATOM 3914 N N . HIS B 1 116 ? -14.165 25.332 42.327 1.00 66.68 131 HIS B N 1
ATOM 3915 C CA . HIS B 1 116 ? -13.688 24.147 41.663 1.00 64.82 131 HIS B CA 1
ATOM 3916 C C . HIS B 1 116 ? -14.650 22.972 41.889 1.00 65.14 131 HIS B C 1
ATOM 3917 O O . HIS B 1 116 ? -15.045 22.291 40.941 1.00 65.10 131 HIS B O 1
ATOM 3924 N N . ARG B 1 117 ? -15.078 22.778 43.133 1.00 66.14 132 ARG B N 1
ATOM 3925 C CA . ARG B 1 117 ? -15.961 21.658 43.462 1.00 66.05 132 ARG B CA 1
ATOM 3926 C C . ARG B 1 117 ? -17.378 21.787 42.890 1.00 68.71 132 ARG B C 1
ATOM 3927 O O . ARG B 1 117 ? -17.951 20.794 42.435 1.00 68.86 132 ARG B O 1
ATOM 3935 N N . ARG B 1 118 ? -17.940 22.997 42.929 1.00 72.46 133 ARG B N 1
ATOM 3936 C CA . ARG B 1 118 ? -19.309 23.249 42.431 1.00 75.45 133 ARG B CA 1
ATOM 3937 C C . ARG B 1 118 ? -19.383 22.921 40.949 1.00 78.11 133 ARG B C 1
ATOM 3938 O O . ARG B 1 118 ? -20.383 22.387 40.463 1.00 80.94 133 ARG B O 1
ATOM 3946 N N . LEU B 1 119 ? -18.311 23.238 40.234 1.00 76.46 134 LEU B N 1
ATOM 3947 C CA . LEU B 1 119 ? -18.224 22.888 38.849 1.00 77.02 134 LEU B CA 1
ATOM 3948 C C . LEU B 1 119 ? -18.332 21.370 38.688 1.00 75.16 134 LEU B C 1
ATOM 3949 O O . LEU B 1 119 ? -19.153 20.867 37.909 1.00 76.68 134 LEU B O 1
ATOM 3954 N N . VAL B 1 120 ? -17.520 20.646 39.449 1.00 72.08 135 VAL B N 1
ATOM 3955 C CA . VAL B 1 120 ? -17.468 19.190 39.340 1.00 70.12 135 VAL B CA 1
ATOM 3956 C C . VAL B 1 120 ? -18.803 18.539 39.715 1.00 71.00 135 VAL B C 1
ATOM 3957 O O . VAL B 1 120 ? -19.327 17.723 38.968 1.00 69.70 135 VAL B O 1
ATOM 3961 N N . HIS B 1 121 ? -19.353 18.897 40.871 1.00 73.85 136 HIS B N 1
ATOM 3962 C CA . HIS B 1 121 ? -20.624 18.311 41.301 1.00 76.44 136 HIS B CA 1
ATOM 3963 C C . HIS B 1 121 ? -21.713 18.602 40.268 1.00 79.61 136 HIS B C 1
ATOM 3964 O O . HIS B 1 121 ? -22.495 17.717 39.904 1.00 81.63 136 HIS B O 1
ATOM 3971 N N . SER B 1 122 ? -21.756 19.847 39.797 1.00 82.02 137 SER B N 1
ATOM 3972 C CA . SER B 1 122 ? -22.692 20.255 38.739 1.00 82.87 137 SER B CA 1
ATOM 3973 C C . SER B 1 122 ? -22.565 19.391 37.489 1.00 82.98 137 SER B C 1
ATOM 3974 O O . SER B 1 122 ? -23.568 18.991 36.895 1.00 84.70 137 SER B O 1
ATOM 3977 N N . SER B 1 123 ? -21.330 19.120 37.076 1.00 80.75 138 SER B N 1
ATOM 3978 C CA . SER B 1 123 ? -21.114 18.301 35.905 1.00 79.53 138 SER B CA 1
ATOM 3979 C C . SER B 1 123 ? -21.615 16.888 36.175 1.00 77.83 138 SER B C 1
ATOM 3980 O O . SER B 1 123 ? -22.526 16.434 35.498 1.00 78.29 138 SER B O 1
ATOM 3983 N N . PHE B 1 124 ? -21.082 16.218 37.196 1.00 75.93 139 PHE B N 1
ATOM 3984 C CA . PHE B 1 124 ? -21.556 14.867 37.547 1.00 75.51 139 PHE B CA 1
ATOM 3985 C C . PHE B 1 124 ? -23.066 14.746 37.719 1.00 76.99 139 PHE B C 1
ATOM 3986 O O . PHE B 1 124 ? -23.634 13.692 37.412 1.00 73.24 139 PHE B O 1
ATOM 3994 N N . THR B 1 125 ? -23.694 15.797 38.259 1.00 80.01 140 THR B N 1
ATOM 3995 C CA . THR B 1 125 ? -25.144 15.812 38.449 1.00 83.28 140 THR B CA 1
ATOM 3996 C C . THR B 1 125 ? -25.893 15.930 37.117 1.00 87.43 140 THR B C 1
ATOM 3997 O O . THR B 1 125 ? -27.008 15.426 37.039 1.00 91.92 140 THR B O 1
ATOM 4001 N N . LEU B 1 126 ? -25.322 16.562 36.077 1.00 88.45 141 LEU B N 1
ATOM 4002 C CA . LEU B 1 126 ? -25.957 16.540 34.730 1.00 91.53 141 LEU B CA 1
ATOM 4003 C C . LEU B 1 126 ? -25.945 15.100 34.191 1.00 94.41 141 LEU B C 1
ATOM 4004 O O . LEU B 1 126 ? -25.543 14.822 33.063 1.00 94.65 141 LEU B O 1
ATOM 4009 N N . PHE B 1 127 ? -26.393 14.197 35.062 1.00 98.19 142 PHE B N 1
ATOM 4010 C CA . PHE B 1 127 ? -26.497 12.750 34.837 1.00 97.41 142 PHE B CA 1
ATOM 4011 C C . PHE B 1 127 ? -27.565 12.165 35.816 1.00 97.55 142 PHE B C 1
ATOM 4012 O O . PHE B 1 127 ? -28.062 11.055 35.633 1.00 97.03 142 PHE B O 1
ATOM 4020 N N . GLY B 1 128 ? -27.904 12.923 36.860 1.00 99.08 143 GLY B N 1
ATOM 4021 C CA . GLY B 1 128 ? -29.236 12.879 37.462 1.00 101.62 143 GLY B CA 1
ATOM 4022 C C . GLY B 1 128 ? -30.231 13.454 36.472 1.00 107.02 143 GLY B C 1
ATOM 4023 O O . GLY B 1 128 ? -31.432 13.188 36.560 1.00 110.06 143 GLY B O 1
ATOM 4024 N N . GLU B 1 129 ? -29.736 14.294 35.561 1.00 110.46 144 GLU B N 1
ATOM 4025 C CA . GLU B 1 129 ? -30.359 14.464 34.249 1.00 115.46 144 GLU B CA 1
ATOM 4026 C C . GLU B 1 129 ? -29.320 14.006 33.225 1.00 116.64 144 GLU B C 1
ATOM 4027 O O . GLU B 1 129 ? -28.967 12.829 33.193 1.00 119.05 144 GLU B O 1
ATOM 4033 N N . GLY B 1 130 ? -28.806 14.917 32.407 1.00 116.82 145 GLY B N 1
ATOM 4034 C CA . GLY B 1 130 ? -27.803 14.584 31.422 1.00 110.94 145 GLY B CA 1
ATOM 4035 C C . GLY B 1 130 ? -28.007 13.583 30.309 1.00 107.05 145 GLY B C 1
ATOM 4036 O O . GLY B 1 130 ? -27.055 12.906 29.990 1.00 106.97 145 GLY B O 1
ATOM 4037 N N . SER B 1 131 ? -29.205 13.343 29.784 1.00 105.75 146 SER B N 1
ATOM 4038 C CA . SER B 1 131 ? -30.396 13.015 30.535 1.00 103.06 146 SER B CA 1
ATOM 4039 C C . SER B 1 131 ? -30.121 11.561 30.900 1.00 97.35 146 SER B C 1
ATOM 4040 O O . SER B 1 131 ? -30.387 11.116 31.998 1.00 95.72 146 SER B O 1
ATOM 4043 N N . ASN B 1 132 ? -29.603 10.830 29.922 1.00 96.22 147 ASN B N 1
ATOM 4044 C CA . ASN B 1 132 ? -29.171 9.467 30.083 1.00 93.67 147 ASN B CA 1
ATOM 4045 C C . ASN B 1 132 ? -27.766 9.289 29.489 1.00 94.28 147 ASN B C 1
ATOM 4046 O O . ASN B 1 132 ? -27.443 8.207 29.010 1.00 95.17 147 ASN B O 1
ATOM 4051 N N . LYS B 1 133 ? -26.932 10.338 29.514 1.00 96.64 148 LYS B N 1
ATOM 4052 C CA . LYS B 1 133 ? -25.534 10.227 29.047 1.00 96.90 148 LYS B CA 1
ATOM 4053 C C . LYS B 1 133 ? -24.831 9.149 29.815 1.00 89.25 148 LYS B C 1
ATOM 4054 O O . LYS B 1 133 ? -24.177 8.298 29.228 1.00 86.19 148 LYS B O 1
ATOM 4060 N N . LEU B 1 134 ? -24.999 9.181 31.133 1.00 86.82 149 LEU B N 1
ATOM 4061 C CA . LEU B 1 134 ? -24.298 8.270 32.021 1.00 83.67 149 LEU B CA 1
ATOM 4062 C C . LEU B 1 134 ? -24.913 6.896 31.952 1.00 80.77 149 LEU B C 1
ATOM 4063 O O . LEU B 1 134 ? -24.205 5.892 31.857 1.00 79.55 149 LEU B O 1
ATOM 4068 N N . GLN B 1 135 ? -26.237 6.851 32.004 1.00 78.22 150 GLN B N 1
ATOM 4069 C CA . GLN B 1 135 ? -26.932 5.589 31.896 1.00 76.87 150 GLN B CA 1
ATOM 4070 C C . GLN B 1 135 ? -26.455 4.803 30.682 1.00 77.06 150 GLN B C 1
ATOM 4071 O O . GLN B 1 135 ? -26.129 3.627 30.792 1.00 78.38 150 GLN B O 1
ATOM 4077 N N . THR B 1 136 ? -26.391 5.470 29.534 1.00 77.30 151 THR B N 1
ATOM 4078 C CA . THR B 1 136 ? -26.045 4.831 28.264 1.00 77.17 151 THR B CA 1
ATOM 4079 C C . THR B 1 136 ? -24.626 4.296 28.280 1.00 74.49 151 THR B C 1
ATOM 4080 O O . THR B 1 136 ? -24.371 3.102 28.064 1.00 72.21 151 THR B O 1
ATOM 4084 N N . ILE B 1 137 ? -23.704 5.207 28.541 1.00 73.07 152 ILE B N 1
ATOM 4085 C CA . ILE B 1 137 ? -22.327 4.857 28.693 1.00 70.16 152 ILE B CA 1
ATOM 4086 C C . ILE B 1 137 ? -22.288 3.572 29.518 1.00 69.76 152 ILE B C 1
ATOM 4087 O O . ILE B 1 137 ? -21.729 2.563 29.065 1.00 69.57 152 ILE B O 1
ATOM 4092 N N . VAL B 1 138 ? -22.918 3.587 30.697 1.00 68.62 153 VAL B N 1
ATOM 4093 C CA . VAL B 1 138 ? -22.743 2.481 31.651 1.00 67.53 153 VAL B CA 1
ATOM 4094 C C . VAL B 1 138 ? -23.514 1.241 31.215 1.00 67.68 153 VAL B C 1
ATOM 4095 O O . VAL B 1 138 ? -23.139 0.109 31.537 1.00 64.47 153 VAL B O 1
ATOM 4099 N N . GLN B 1 139 ? -24.584 1.457 30.463 1.00 71.30 154 GLN B N 1
ATOM 4100 C CA . GLN B 1 139 ? -25.384 0.350 29.954 1.00 73.11 154 GLN B CA 1
ATOM 4101 C C . GLN B 1 139 ? -24.624 -0.365 28.832 1.00 71.95 154 GLN B C 1
ATOM 4102 O O . GLN B 1 139 ? -24.520 -1.595 28.843 1.00 69.05 154 GLN B O 1
ATOM 4108 N N . GLU B 1 140 ? -24.058 0.402 27.900 1.00 73.34 155 GLU B N 1
ATOM 4109 C CA . GLU B 1 140 ? -23.237 -0.176 26.818 1.00 75.16 155 GLU B CA 1
ATOM 4110 C C . GLU B 1 140 ? -21.927 -0.743 27.358 1.00 73.38 155 GLU B C 1
ATOM 4111 O O . GLU B 1 140 ? -21.440 -1.773 26.885 1.00 73.11 155 GLU B O 1
ATOM 4117 N N . ALA B 1 141 ? -21.348 -0.059 28.337 1.00 71.32 156 ALA B N 1
ATOM 4118 C CA . ALA B 1 141 ? -20.181 -0.582 28.993 1.00 70.24 156 ALA B CA 1
ATOM 4119 C C . ALA B 1 141 ? -20.525 -1.901 29.678 1.00 69.54 156 ALA B C 1
ATOM 4120 O O . ALA B 1 141 ? -19.736 -2.843 29.643 1.00 71.22 156 ALA B O 1
ATOM 4122 N N . ALA B 1 142 ? -21.706 -1.992 30.274 1.00 69.32 157 ALA B N 1
ATOM 4123 C CA . ALA B 1 142 ? -22.095 -3.233 30.924 1.00 70.70 157 ALA B CA 1
ATOM 4124 C C . ALA B 1 142 ? -22.248 -4.376 29.916 1.00 73.17 157 ALA B C 1
ATOM 4125 O O . ALA B 1 142 ? -21.947 -5.525 30.231 1.00 74.41 157 ALA B O 1
ATOM 4127 N N . ASP B 1 143 ? -22.684 -4.063 28.700 1.00 77.43 158 ASP B N 1
ATOM 4128 C CA . ASP B 1 143 ? -22.828 -5.086 27.646 1.00 77.97 158 ASP B CA 1
ATOM 4129 C C . ASP B 1 143 ? -21.509 -5.714 27.150 1.00 76.36 158 ASP B C 1
ATOM 4130 O O . ASP B 1 143 ? -21.438 -6.936 26.975 1.00 75.18 158 ASP B O 1
ATOM 4135 N N . SER B 1 144 ? -20.471 -4.900 26.944 1.00 74.40 159 SER B N 1
ATOM 4136 C CA . SER B 1 144 ? -19.159 -5.434 26.540 1.00 73.31 159 SER B CA 1
ATOM 4137 C C . SER B 1 144 ? -18.721 -6.438 27.614 1.00 74.24 159 SER B C 1
ATOM 4138 O O . SER B 1 144 ? -18.339 -7.576 27.307 1.00 72.38 159 SER B O 1
ATOM 4141 N N . LEU B 1 145 ? -18.809 -5.992 28.876 1.00 75.05 160 LEU B N 1
ATOM 4142 C CA . LEU B 1 145 ? -18.514 -6.817 30.050 1.00 72.98 160 LEU B CA 1
ATOM 4143 C C . LEU B 1 145 ? -19.330 -8.094 30.019 1.00 72.93 160 LEU B C 1
ATOM 4144 O O . LEU B 1 145 ? -18.796 -9.197 30.130 1.00 69.40 160 LEU B O 1
ATOM 4149 N N . CYS B 1 146 ? -20.636 -7.934 29.852 1.00 75.53 161 CYS B N 1
ATOM 4150 C CA . CYS B 1 146 ? -21.514 -9.086 29.774 1.00 77.21 161 CYS B CA 1
ATOM 4151 C C . CYS B 1 146 ? -21.077 -10.042 28.671 1.00 79.96 161 CYS B C 1
ATOM 4152 O O . CYS B 1 146 ? -21.061 -11.256 28.884 1.00 81.01 161 CYS B O 1
ATOM 4155 N N . GLU B 1 147 ? -20.689 -9.506 27.516 1.00 82.39 162 GLU B N 1
ATOM 4156 C CA . GLU B 1 147 ? -20.217 -10.354 26.422 1.00 85.72 162 GLU B CA 1
ATOM 4157 C C . GLU B 1 147 ? -18.996 -11.138 26.831 1.00 85.03 162 GLU B C 1
ATOM 4158 O O . GLU B 1 147 ? -18.984 -12.368 26.756 1.00 85.37 162 GLU B O 1
ATOM 4164 N N . GLU B 1 148 ? -17.978 -10.419 27.288 1.00 84.55 163 GLU B N 1
ATOM 4165 C CA . GLU B 1 148 ? -16.736 -11.054 27.706 1.00 86.39 163 GLU B CA 1
ATOM 4166 C C . GLU B 1 148 ? -17.002 -12.208 28.657 1.00 86.40 163 GLU B C 1
ATOM 4167 O O . GLU B 1 148 ? -16.236 -13.159 28.709 1.00 84.86 163 GLU B O 1
ATOM 4173 N N . LEU B 1 149 ? -18.092 -12.124 29.408 1.00 89.23 164 LEU B N 1
ATOM 4174 C CA . LEU B 1 149 ? -18.349 -13.085 30.470 1.00 91.11 164 LEU B CA 1
ATOM 4175 C C . LEU B 1 149 ? -18.961 -14.389 29.957 1.00 94.64 164 LEU B C 1
ATOM 4176 O O . LEU B 1 149 ? -18.458 -15.473 30.276 1.00 92.63 164 LEU B O 1
ATOM 4181 N N . GLN B 1 150 ? -20.028 -14.296 29.165 1.00 97.62 165 GLN B N 1
ATOM 4182 C CA . GLN B 1 150 ? -20.640 -15.504 28.594 1.00 103.19 165 GLN B CA 1
ATOM 4183 C C . GLN B 1 150 ? -19.700 -16.209 27.606 1.00 104.55 165 GLN B C 1
ATOM 4184 O O . GLN B 1 150 ? -19.870 -17.397 27.337 1.00 105.45 165 GLN B O 1
ATOM 4190 N N . ALA B 1 151 ? -18.706 -15.481 27.089 1.00 103.30 166 ALA B N 1
ATOM 4191 C CA . ALA B 1 151 ? -17.653 -16.073 26.253 1.00 105.78 166 ALA B CA 1
ATOM 4192 C C . ALA B 1 151 ? -16.721 -17.035 27.012 1.00 110.33 166 ALA B C 1
ATOM 4193 O O . ALA B 1 151 ? -16.083 -17.888 26.392 1.00 112.27 166 ALA B O 1
ATOM 4195 N N . CYS B 1 152 ? -16.629 -16.886 28.334 1.00 115.27 167 CYS B N 1
ATOM 4196 C CA . CYS B 1 152 ? -15.809 -17.767 29.168 1.00 117.64 167 CYS B CA 1
ATOM 4197 C C . CYS B 1 152 ? -16.659 -18.560 30.161 1.00 124.38 167 CYS B C 1
ATOM 4198 O O . CYS B 1 152 ? -16.224 -18.811 31.285 1.00 131.16 167 CYS B O 1
ATOM 4201 N N . ARG B 1 153 ? -17.871 -18.950 29.762 1.00 129.20 168 ARG B N 1
ATOM 4202 C CA . ARG B 1 153 ? -18.680 -19.845 30.596 1.00 127.59 168 ARG B CA 1
ATOM 4203 C C . ARG B 1 153 ? -18.003 -21.224 30.550 1.00 125.00 168 ARG B C 1
ATOM 4204 O O . ARG B 1 153 ? -17.351 -21.576 29.559 1.00 121.70 168 ARG B O 1
ATOM 4212 N N . GLY B 1 154 ? -18.109 -21.970 31.646 1.00 122.16 169 GLY B N 1
ATOM 4213 C CA . GLY B 1 154 ? -17.346 -23.207 31.821 1.00 119.71 169 GLY B CA 1
ATOM 4214 C C . GLY B 1 154 ? -15.902 -22.968 32.241 1.00 112.99 169 GLY B C 1
ATOM 4215 O O . GLY B 1 154 ? -15.112 -23.908 32.291 1.00 112.12 169 GLY B O 1
ATOM 4216 N N . GLN B 1 155 ? -15.564 -21.715 32.553 1.00 107.13 170 GLN B N 1
ATOM 4217 C CA . GLN B 1 155 ? -14.197 -21.326 32.899 1.00 103.85 170 GLN B CA 1
ATOM 4218 C C . GLN B 1 155 ? -14.161 -20.705 34.291 1.00 98.30 170 GLN B C 1
ATOM 4219 O O . GLN B 1 155 ? -14.940 -19.802 34.604 1.00 94.99 170 GLN B O 1
ATOM 4225 N N . SER B 1 156 ? -13.231 -21.181 35.109 1.00 95.22 171 SER B N 1
ATOM 4226 C CA . SER B 1 156 ? -12.944 -20.582 36.397 1.00 91.98 171 SER B CA 1
ATOM 4227 C C . SER B 1 156 ? -12.232 -19.238 36.189 1.00 88.98 171 SER B C 1
ATOM 4228 O O . SER B 1 156 ? -11.006 -19.152 36.279 1.00 93.59 171 SER B O 1
ATOM 4231 N N . SER B 1 157 ? -13.007 -18.192 35.914 1.00 84.17 172 SER B N 1
ATOM 4232 C CA . SER B 1 157 ? -12.443 -16.878 35.631 1.00 78.03 172 SER B CA 1
ATOM 4233 C C . SER B 1 157 ? -12.098 -16.061 36.888 1.00 77.25 172 SER B C 1
ATOM 4234 O O . SER B 1 157 ? -12.601 -16.294 37.984 1.00 77.26 172 SER B O 1
ATOM 4237 N N . ASP B 1 158 ? -11.227 -15.085 36.688 1.00 74.47 173 ASP B N 1
ATOM 4238 C CA . ASP B 1 158 ? -10.842 -14.125 37.703 1.00 68.28 173 ASP B CA 1
ATOM 4239 C C . ASP B 1 158 ? -11.390 -12.774 37.242 1.00 64.77 173 ASP B C 1
ATOM 4240 O O . ASP B 1 158 ? -10.850 -12.144 36.328 1.00 60.66 173 ASP B O 1
ATOM 4245 N N . LEU B 1 159 ? -12.490 -12.338 37.841 1.00 64.29 174 LEU B N 1
ATOM 4246 C CA . LEU B 1 159 ? -13.062 -11.040 37.475 1.00 63.54 174 LEU B CA 1
ATOM 4247 C C . LEU B 1 159 ? -12.053 -9.976 37.839 1.00 63.25 174 LEU B C 1
ATOM 4248 O O . LEU B 1 159 ? -10.975 -10.309 38.321 1.00 68.40 174 LEU B O 1
ATOM 4253 N N . SER B 1 160 ? -12.365 -8.702 37.627 1.00 60.70 175 SER B N 1
ATOM 4254 C CA . SER B 1 160 ? -11.431 -7.615 38.018 1.00 59.10 175 SER B CA 1
ATOM 4255 C C . SER B 1 160 ? -10.564 -7.226 36.863 1.00 57.74 175 SER B C 1
ATOM 4256 O O . SER B 1 160 ? -10.426 -6.038 36.563 1.00 57.59 175 SER B O 1
ATOM 4259 N N . VAL B 1 161 ? -9.971 -8.225 36.220 1.00 56.09 176 VAL B N 1
ATOM 4260 C CA . VAL B 1 161 ? -9.304 -7.958 34.984 1.00 58.83 176 VAL B CA 1
ATOM 4261 C C . VAL B 1 161 ? -10.367 -7.390 34.070 1.00 58.97 176 VAL B C 1
ATOM 4262 O O . VAL B 1 161 ? -10.186 -6.312 33.506 1.00 63.87 176 VAL B O 1
ATOM 4266 N N . VAL B 1 162 ? -11.483 -8.099 33.959 1.00 57.42 177 VAL B N 1
ATOM 4267 C CA . VAL B 1 162 ? -12.621 -7.635 33.159 1.00 57.25 177 VAL B CA 1
ATOM 4268 C C . VAL B 1 162 ? -13.318 -6.387 33.719 1.00 56.30 177 VAL B C 1
ATOM 4269 O O . VAL B 1 162 ? -13.748 -5.530 32.955 1.00 56.41 177 VAL B O 1
ATOM 4273 N N . LEU B 1 163 ? -13.456 -6.284 35.043 1.00 56.64 178 LEU B N 1
ATOM 4274 C CA . LEU B 1 163 ? -14.211 -5.157 35.638 1.00 56.21 178 LEU B CA 1
ATOM 4275 C C . LEU B 1 163 ? -13.421 -3.859 35.660 1.00 57.25 178 LEU B C 1
ATOM 4276 O O . LEU B 1 163 ? -14.023 -2.775 35.627 1.00 57.22 178 LEU B O 1
ATOM 4281 N N . MET B 1 164 ? -12.092 -3.959 35.733 1.00 56.43 179 MET B N 1
ATOM 4282 C CA . MET B 1 164 ? -11.267 -2.781 35.606 1.00 57.77 179 MET B CA 1
ATOM 4283 C C . MET B 1 164 ? -11.554 -2.138 34.269 1.00 57.14 179 MET B C 1
ATOM 4284 O O . MET B 1 164 ? -11.967 -0.976 34.200 1.00 54.57 179 MET B O 1
ATOM 4289 N N . ARG B 1 165 ? -11.350 -2.917 33.209 1.00 58.06 180 ARG B N 1
ATOM 4290 C CA . ARG B 1 165 ? -11.602 -2.468 31.846 1.00 59.59 180 ARG B CA 1
ATOM 4291 C C . ARG B 1 165 ? -12.953 -1.762 31.735 1.00 56.76 180 ARG B C 1
ATOM 4292 O O . ARG B 1 165 ? -13.033 -0.639 31.229 1.00 53.66 180 ARG B O 1
ATOM 4300 N N . ALA B 1 166 ? -13.996 -2.431 32.239 1.00 55.50 181 ALA B N 1
ATOM 4301 C CA . ALA B 1 166 ? -15.366 -1.889 32.268 1.00 54.37 181 ALA B CA 1
ATOM 4302 C C . ALA B 1 166 ? -15.435 -0.529 32.940 1.00 53.29 181 ALA B C 1
ATOM 4303 O O . ALA B 1 166 ? -15.869 0.434 32.309 1.00 51.32 181 ALA B O 1
ATOM 4305 N N . VAL B 1 167 ? -14.972 -0.421 34.196 1.00 53.63 182 VAL B N 1
ATOM 4306 C CA . VAL B 1 167 ? -15.041 0.905 34.858 1.00 54.26 182 VAL B CA 1
ATOM 4307 C C . VAL B 1 167 ? -14.096 1.882 34.125 1.00 54.25 182 VAL B C 1
ATOM 4308 O O . VAL B 1 167 ? -14.514 2.984 33.741 1.00 53.71 182 VAL B O 1
ATOM 4312 N N . THR B 1 168 ? -12.865 1.462 33.848 1.00 54.18 183 THR B N 1
ATOM 4313 C CA . THR B 1 168 ? -11.937 2.334 33.120 1.00 54.76 183 THR B CA 1
ATOM 4314 C C . THR B 1 168 ? -12.509 2.968 31.848 1.00 57.49 183 THR B C 1
ATOM 4315 O O . THR B 1 168 ? -12.316 4.170 31.636 1.00 58.03 183 THR B O 1
ATOM 4319 N N . ASN B 1 169 ? -13.200 2.168 31.017 1.00 59.65 184 ASN B N 1
ATOM 4320 C CA . ASN B 1 169 ? -13.894 2.676 29.812 1.00 60.58 184 ASN B CA 1
ATOM 4321 C C . ASN B 1 169 ? -14.886 3.741 30.217 1.00 58.64 184 ASN B C 1
ATOM 4322 O O . ASN B 1 169 ? -14.802 4.885 29.793 1.00 57.26 184 ASN B O 1
ATOM 4327 N N . VAL B 1 170 ? -15.817 3.362 31.077 1.00 58.36 185 VAL B N 1
ATOM 4328 C CA . VAL B 1 170 ? -16.880 4.275 31.479 1.00 59.33 185 VAL B CA 1
ATOM 4329 C C . VAL B 1 170 ? -16.297 5.645 31.805 1.00 59.55 185 VAL B C 1
ATOM 4330 O O . VAL B 1 170 ? -16.785 6.655 31.331 1.00 62.43 185 VAL B O 1
ATOM 4334 N N . ILE B 1 171 ? -15.230 5.673 32.586 1.00 59.41 186 ILE B N 1
ATOM 4335 C CA . ILE B 1 171 ? -14.592 6.930 32.966 1.00 60.88 186 ILE B CA 1
ATOM 4336 C C . ILE B 1 171 ? -13.941 7.607 31.754 1.00 61.99 186 ILE B C 1
ATOM 4337 O O . ILE B 1 171 ? -14.113 8.806 31.551 1.00 60.89 186 ILE B O 1
ATOM 4342 N N . CYS B 1 172 ? -13.185 6.838 30.973 1.00 61.62 187 CYS B N 1
ATOM 4343 C CA . CYS B 1 172 ? -12.634 7.336 29.726 1.00 64.83 187 CYS B CA 1
ATOM 4344 C C . CYS B 1 172 ? -13.696 8.010 28.868 1.00 67.65 187 CYS B C 1
ATOM 4345 O O . CYS B 1 172 ? -13.454 9.073 28.265 1.00 66.32 187 CYS B O 1
ATOM 4348 N N . ARG B 1 173 ? -14.857 7.361 28.794 1.00 69.11 188 ARG B N 1
ATOM 4349 C CA . ARG B 1 173 ? -15.941 7.857 27.987 1.00 72.74 188 ARG B CA 1
ATOM 4350 C C . ARG B 1 173 ? -16.482 9.087 28.676 1.00 69.89 188 ARG B C 1
ATOM 4351 O O . ARG B 1 173 ? -16.532 10.167 28.102 1.00 69.71 188 ARG B O 1
ATOM 4359 N N . LEU B 1 174 ? -16.812 8.940 29.948 1.00 66.45 189 LEU B N 1
ATOM 4360 C CA . LEU B 1 174 ? -17.395 10.035 30.694 1.00 65.09 189 LEU B CA 1
ATOM 4361 C C . LEU B 1 174 ? -16.494 11.262 30.696 1.00 64.55 189 LEU B C 1
ATOM 4362 O O . LEU B 1 174 ? -16.951 12.384 30.812 1.00 64.32 189 LEU B O 1
ATOM 4367 N N . VAL B 1 175 ? -15.210 11.045 30.511 1.00 65.15 190 VAL B N 1
ATOM 4368 C CA . VAL B 1 175 ? -14.247 12.103 30.659 1.00 67.71 190 VAL B CA 1
ATOM 4369 C C . VAL B 1 175 ? -13.784 12.656 29.308 1.00 70.65 190 VAL B C 1
ATOM 4370 O O . VAL B 1 175 ? -13.830 13.873 29.147 1.00 71.05 190 VAL B O 1
ATOM 4374 N N . PHE B 1 176 ? -13.338 11.786 28.372 1.00 72.41 191 PHE B N 1
ATOM 4375 C CA . PHE B 1 176 ? -12.888 12.208 27.017 1.00 75.40 191 PHE B CA 1
ATOM 4376 C C . PHE B 1 176 ? -13.913 11.966 25.925 1.00 77.95 191 PHE B C 1
ATOM 4377 O O . PHE B 1 176 ? -13.785 12.500 24.837 1.00 81.59 191 PHE B O 1
ATOM 4385 N N . SER B 1 177 ? -14.878 11.101 26.183 1.00 78.74 192 SER B N 1
ATOM 4386 C CA . SER B 1 177 ? -15.635 10.453 25.127 1.00 80.21 192 SER B CA 1
ATOM 4387 C C . SER B 1 177 ? -14.670 9.618 24.256 1.00 79.72 192 SER B C 1
ATOM 4388 O O . SER B 1 177 ? -14.565 9.791 23.032 1.00 82.93 192 SER B O 1
ATOM 4391 N N . SER B 1 178 ? -13.961 8.712 24.927 1.00 77.08 193 SER B N 1
ATOM 4392 C CA . SER B 1 178 ? -13.204 7.645 24.270 1.00 76.89 193 SER B CA 1
ATOM 4393 C C . SER B 1 178 ? -14.134 6.787 23.444 1.00 78.50 193 SER B C 1
ATOM 4394 O O . SER B 1 178 ? -15.349 6.819 23.590 1.00 78.68 193 SER B O 1
ATOM 4397 N N . SER B 1 179 ? -13.536 6.001 22.578 1.00 81.14 194 SER B N 1
ATOM 4398 C CA . SER B 1 179 ? -14.285 5.146 21.705 1.00 83.25 194 SER B CA 1
ATOM 4399 C C . SER B 1 179 ? -13.707 3.742 21.819 1.00 83.91 194 SER B C 1
ATOM 4400 O O . SER B 1 179 ? -13.975 2.886 20.980 1.00 85.56 194 SER B O 1
ATOM 4403 N N . TYR B 1 180 ? -12.937 3.488 22.877 1.00 84.36 195 TYR B N 1
ATOM 4404 C CA . TYR B 1 180 ? -12.036 2.334 22.874 1.00 85.40 195 TYR B CA 1
ATOM 4405 C C . TYR B 1 180 ? -12.794 1.020 22.809 1.00 89.61 195 TYR B C 1
ATOM 4406 O O . TYR B 1 180 ? -13.909 0.912 23.328 1.00 90.70 195 TYR B O 1
ATOM 4415 N N . GLN B 1 181 ? -12.174 0.032 22.165 1.00 93.18 196 GLN B N 1
ATOM 4416 C CA . GLN B 1 181 ? -12.593 -1.354 22.288 1.00 95.81 196 GLN B CA 1
ATOM 4417 C C . GLN B 1 181 ? -11.421 -2.103 22.889 1.00 95.42 196 GLN B C 1
ATOM 4418 O O . GLN B 1 181 ? -10.285 -1.678 22.715 1.00 98.51 196 GLN B O 1
ATOM 4424 N N . PRO B 1 182 ? -11.682 -3.216 23.600 1.00 95.02 197 PRO B N 1
ATOM 4425 C CA . PRO B 1 182 ? -10.614 -3.857 24.359 1.00 92.17 197 PRO B CA 1
ATOM 4426 C C . PRO B 1 182 ? -9.265 -3.896 23.639 1.00 93.91 197 PRO B C 1
ATOM 4427 O O . PRO B 1 182 ? -8.234 -3.678 24.267 1.00 103.21 197 PRO B O 1
ATOM 4431 N N . SER B 1 183 ? -9.258 -4.137 22.334 1.00 93.33 198 SER B N 1
ATOM 4432 C CA . SER B 1 183 ? -7.995 -4.199 21.588 1.00 89.85 198 SER B CA 1
ATOM 4433 C C . SER B 1 183 ? -7.139 -2.927 21.671 1.00 85.10 198 SER B C 1
ATOM 4434 O O . SER B 1 183 ? -5.918 -3.018 21.657 1.00 85.91 198 SER B O 1
ATOM 4437 N N . ASP B 1 184 ? -7.771 -1.755 21.747 1.00 80.65 199 ASP B N 1
ATOM 4438 C CA . ASP B 1 184 ? -7.053 -0.474 21.705 1.00 78.51 199 ASP B CA 1
ATOM 4439 C C . ASP B 1 184 ? -5.888 -0.421 22.704 1.00 77.64 199 ASP B C 1
ATOM 4440 O O . ASP B 1 184 ? -6.076 -0.695 23.894 1.00 76.87 199 ASP B O 1
ATOM 4445 N N . PRO B 1 185 ? -4.666 -0.111 22.212 1.00 77.37 200 PRO B N 1
ATOM 4446 C CA . PRO B 1 185 ? -3.528 0.128 23.103 1.00 74.95 200 PRO B CA 1
ATOM 4447 C C . PRO B 1 185 ? -3.670 1.338 24.018 1.00 71.10 200 PRO B C 1
ATOM 4448 O O . PRO B 1 185 ? -3.130 1.317 25.110 1.00 69.06 200 PRO B O 1
ATOM 4452 N N . GLU B 1 186 ? -4.357 2.385 23.571 1.00 69.84 201 GLU B N 1
ATOM 4453 C CA . GLU B 1 186 ? -4.626 3.522 24.440 1.00 70.22 201 GLU B CA 1
ATOM 4454 C C . GLU B 1 186 ? -5.444 3.100 25.688 1.00 70.86 201 GLU B C 1
ATOM 4455 O O . GLU B 1 186 ? -5.165 3.557 26.813 1.00 66.90 201 GLU B O 1
ATOM 4461 N N . LEU B 1 187 ? -6.426 2.216 25.499 1.00 71.29 202 LEU B N 1
ATOM 4462 C CA . LEU B 1 187 ? -7.139 1.643 26.638 1.00 71.32 202 LEU B CA 1
ATOM 4463 C C . LEU B 1 187 ? -6.178 0.865 27.544 1.00 68.70 202 LEU B C 1
ATOM 4464 O O . LEU B 1 187 ? -6.211 0.996 28.759 1.00 63.54 202 LEU B O 1
ATOM 4469 N N . GLN B 1 188 ? -5.325 0.054 26.939 1.00 70.41 203 GLN B N 1
ATOM 4470 C CA . GLN B 1 188 ? -4.374 -0.720 27.699 1.00 70.58 203 GLN B CA 1
ATOM 4471 C C . GLN B 1 188 ? -3.416 0.167 28.477 1.00 66.81 203 GLN B C 1
ATOM 4472 O O . GLN B 1 188 ? -2.967 -0.205 29.557 1.00 65.41 203 GLN B O 1
ATOM 4478 N N . THR B 1 189 ? -3.111 1.331 27.917 1.00 64.95 204 THR B N 1
ATOM 4479 C CA . THR B 1 189 ? -2.136 2.262 28.487 1.00 64.51 204 THR B CA 1
ATOM 4480 C C . THR B 1 189 ? -2.719 2.994 29.689 1.00 61.84 204 THR B C 1
ATOM 4481 O O . THR B 1 189 ? -2.021 3.286 30.669 1.00 59.30 204 THR B O 1
ATOM 4485 N N . VAL B 1 190 ? -4.007 3.315 29.577 1.00 62.24 205 VAL B N 1
ATOM 4486 C CA . VAL B 1 190 ? -4.778 3.873 30.677 1.00 58.93 205 VAL B CA 1
ATOM 4487 C C . VAL B 1 190 ? -4.662 2.853 31.786 1.00 57.33 205 VAL B C 1
ATOM 4488 O O . VAL B 1 190 ? -4.129 3.174 32.851 1.00 58.18 205 VAL B O 1
ATOM 4492 N N . ILE B 1 191 ? -5.085 1.615 31.527 1.00 56.13 206 ILE B N 1
ATOM 4493 C CA . ILE B 1 191 ? -4.972 0.571 32.553 1.00 56.92 206 ILE B CA 1
ATOM 4494 C C . ILE B 1 191 ? -3.541 0.391 33.086 1.00 57.67 206 ILE B C 1
ATOM 4495 O O . ILE B 1 191 ? -3.361 0.210 34.279 1.00 55.70 206 ILE B O 1
ATOM 4500 N N . GLN B 1 192 ? -2.532 0.429 32.222 1.00 61.42 207 GLN B N 1
ATOM 4501 C CA . GLN B 1 192 ? -1.191 0.076 32.668 1.00 64.47 207 GLN B CA 1
ATOM 4502 C C . GLN B 1 192 ? -0.599 1.103 33.593 1.00 63.03 207 GLN B C 1
ATOM 4503 O O . GLN B 1 192 ? 0.106 0.745 34.536 1.00 61.74 207 GLN B O 1
ATOM 4509 N N . TYR B 1 193 ? -0.901 2.372 33.359 1.00 61.95 208 TYR B N 1
ATOM 4510 C CA . TYR B 1 193 ? -0.318 3.407 34.186 1.00 61.01 208 TYR B CA 1
ATOM 4511 C C . TYR B 1 193 ? -1.177 3.836 35.371 1.00 59.00 208 TYR B C 1
ATOM 4512 O O . TYR B 1 193 ? -0.617 4.312 36.360 1.00 59.65 208 TYR B O 1
ATOM 4521 N N . ASN B 1 194 ? -2.505 3.642 35.301 1.00 58.16 209 ASN B N 1
ATOM 4522 C CA . ASN B 1 194 ? -3.365 3.718 36.508 1.00 56.42 209 ASN B CA 1
ATOM 4523 C C . ASN B 1 194 ? -2.898 2.638 37.476 1.00 55.60 209 ASN B C 1
ATOM 4524 O O . ASN B 1 194 ? -2.558 2.919 38.618 1.00 54.56 209 ASN B O 1
ATOM 4529 N N . ASP B 1 195 ? -2.853 1.401 36.995 1.00 55.31 210 ASP B N 1
ATOM 4530 C CA . ASP B 1 195 ? -2.349 0.310 37.797 1.00 56.46 210 ASP B CA 1
ATOM 4531 C C . ASP B 1 195 ? -0.887 0.526 38.272 1.00 58.94 210 ASP B C 1
ATOM 4532 O O . ASP B 1 195 ? -0.548 0.183 39.414 1.00 60.51 210 ASP B O 1
ATOM 4537 N N . GLY B 1 196 ? -0.025 1.070 37.408 1.00 58.62 211 GLY B N 1
ATOM 4538 C CA . GLY B 1 196 ? 1.314 1.464 37.831 1.00 56.94 211 GLY B CA 1
ATOM 4539 C C . GLY B 1 196 ? 1.212 2.389 39.039 1.00 57.03 211 GLY B C 1
ATOM 4540 O O . GLY B 1 196 ? 1.740 2.093 40.121 1.00 55.69 211 GLY B O 1
ATOM 4541 N N . ILE B 1 197 ? 0.495 3.497 38.878 1.00 55.41 212 ILE B N 1
ATOM 4542 C CA . ILE B 1 197 ? 0.364 4.438 39.964 1.00 54.03 212 ILE B CA 1
ATOM 4543 C C . ILE B 1 197 ? -0.055 3.690 41.216 1.00 56.88 212 ILE B C 1
ATOM 4544 O O . ILE B 1 197 ? 0.559 3.840 42.261 1.00 61.84 212 ILE B O 1
ATOM 4549 N N . VAL B 1 198 ? -1.096 2.874 41.100 1.00 57.71 213 VAL B N 1
ATOM 4550 C CA . VAL B 1 198 ? -1.612 2.116 42.238 1.00 56.65 213 VAL B CA 1
ATOM 4551 C C . VAL B 1 198 ? -0.519 1.271 42.887 1.00 58.21 213 VAL B C 1
ATOM 4552 O O . VAL B 1 198 ? -0.097 1.575 43.985 1.00 54.81 213 VAL B O 1
ATOM 4556 N N . GLN B 1 199 ? -0.064 0.235 42.182 1.00 63.66 214 GLN B N 1
ATOM 4557 C CA . GLN B 1 199 ? 0.830 -0.766 42.747 1.00 68.10 214 GLN B CA 1
ATOM 4558 C C . GLN B 1 199 ? 1.944 -0.038 43.462 1.00 69.07 214 GLN B C 1
ATOM 4559 O O . GLN B 1 199 ? 2.188 -0.254 44.641 1.00 72.28 214 GLN B O 1
ATOM 4565 N N . THR B 1 200 ? 2.589 0.868 42.746 1.00 69.87 215 THR B N 1
ATOM 4566 C CA . THR B 1 200 ? 3.604 1.723 43.328 1.00 68.74 215 THR B CA 1
ATOM 4567 C C . THR B 1 200 ? 3.142 2.203 44.696 1.00 65.71 215 THR B C 1
ATOM 4568 O O . THR B 1 200 ? 3.696 1.812 45.702 1.00 66.37 215 THR B O 1
ATOM 4572 N N . ILE B 1 201 ? 2.087 2.998 44.743 1.00 66.92 216 ILE B N 1
ATOM 4573 C CA . ILE B 1 201 ? 1.625 3.559 46.021 1.00 67.32 216 ILE B CA 1
ATOM 4574 C C . ILE B 1 201 ? 1.410 2.465 47.067 1.00 70.36 216 ILE B C 1
ATOM 4575 O O . ILE B 1 201 ? 1.577 2.699 48.262 1.00 73.47 216 ILE B O 1
ATOM 4580 N N . ALA B 1 202 ? 1.024 1.273 46.625 1.00 72.90 217 ALA B N 1
ATOM 4581 C CA . ALA B 1 202 ? 0.654 0.211 47.559 1.00 74.66 217 ALA B CA 1
ATOM 4582 C C . ALA B 1 202 ? 1.714 0.001 48.635 1.00 75.22 217 ALA B C 1
ATOM 4583 O O . ALA B 1 202 ? 1.374 -0.269 49.789 1.00 71.24 217 ALA B O 1
ATOM 4585 N N . ARG B 1 203 ? 2.984 0.132 48.253 1.00 75.84 218 ARG B N 1
ATOM 4586 C CA . ARG B 1 203 ? 4.092 -0.037 49.186 1.00 78.20 218 ARG B CA 1
ATOM 4587 C C . ARG B 1 203 ? 4.564 1.302 49.779 1.00 76.25 218 ARG B C 1
ATOM 4588 O O . ARG B 1 203 ? 5.686 1.745 49.548 1.00 72.40 218 ARG B O 1
ATOM 4596 N N . GLY B 1 204 ? 3.683 1.921 50.565 1.00 77.66 219 GLY B N 1
ATOM 4597 C CA . GLY B 1 204 ? 3.957 3.192 51.237 1.00 77.38 219 GLY B CA 1
ATOM 4598 C C . GLY B 1 204 ? 3.520 4.391 50.420 1.00 77.82 219 GLY B C 1
ATOM 4599 O O . GLY B 1 204 ? 3.094 4.257 49.277 1.00 82.49 219 GLY B O 1
ATOM 4600 N N . GLY B 1 205 ? 3.633 5.575 51.008 1.00 75.02 220 GLY B N 1
ATOM 4601 C CA . GLY B 1 205 ? 3.223 6.802 50.334 1.00 72.75 220 GLY B CA 1
ATOM 4602 C C . GLY B 1 205 ? 1.752 6.812 49.948 1.00 69.83 220 GLY B C 1
ATOM 4603 O O . GLY B 1 205 ? 0.902 6.257 50.652 1.00 71.44 220 GLY B O 1
ATOM 4604 N N . ASN B 1 218 ? 10.219 6.579 50.139 1.00 66.21 233 ASN B N 1
ATOM 4605 C CA . ASN B 1 218 ? 11.557 6.140 49.719 1.00 70.58 233 ASN B CA 1
ATOM 4606 C C . ASN B 1 218 ? 11.831 6.307 48.200 1.00 74.63 233 ASN B C 1
ATOM 4607 O O . ASN B 1 218 ? 10.945 6.052 47.374 1.00 73.30 233 ASN B O 1
ATOM 4612 N N . LYS B 1 219 ? 12.745 6.913 47.700 1.00 84.91 234 LYS B N 1
ATOM 4613 C CA . LYS B 1 219 ? 12.867 7.167 46.240 1.00 84.50 234 LYS B CA 1
ATOM 4614 C C . LYS B 1 219 ? 12.428 5.888 45.540 1.00 82.01 234 LYS B C 1
ATOM 4615 O O . LYS B 1 219 ? 12.427 4.826 46.166 1.00 84.67 234 LYS B O 1
ATOM 4621 N N . ASP B 1 220 ? 12.003 5.967 44.251 1.00 76.32 235 ASP B N 1
ATOM 4622 C CA . ASP B 1 220 ? 10.969 5.073 43.640 1.00 72.79 235 ASP B CA 1
ATOM 4623 C C . ASP B 1 220 ? 9.533 5.662 43.938 1.00 68.16 235 ASP B C 1
ATOM 4624 O O . ASP B 1 220 ? 8.507 5.012 43.743 1.00 64.06 235 ASP B O 1
ATOM 4629 N N . LEU B 1 221 ? 9.520 6.887 44.477 1.00 64.72 236 LEU B N 1
ATOM 4630 C CA . LEU B 1 221 ? 8.650 7.965 44.027 1.00 63.68 236 LEU B CA 1
ATOM 4631 C C . LEU B 1 221 ? 8.901 8.310 42.551 1.00 67.85 236 LEU B C 1
ATOM 4632 O O . LEU B 1 221 ? 8.025 8.829 41.867 1.00 68.28 236 LEU B O 1
ATOM 4637 N N . LYS B 1 222 ? 10.125 8.099 42.082 1.00 71.66 237 LYS B N 1
ATOM 4638 C CA . LYS B 1 222 ? 10.462 8.398 40.701 1.00 75.38 237 LYS B CA 1
ATOM 4639 C C . LYS B 1 222 ? 9.653 7.522 39.746 1.00 72.52 237 LYS B C 1
ATOM 4640 O O . LYS B 1 222 ? 9.184 7.997 38.709 1.00 72.20 237 LYS B O 1
ATOM 4646 N N . ARG B 1 223 ? 9.462 6.258 40.110 1.00 69.16 238 ARG B N 1
ATOM 4647 C CA . ARG B 1 223 ? 8.665 5.360 39.289 1.00 68.17 238 ARG B CA 1
ATOM 4648 C C . ARG B 1 223 ? 7.211 5.808 39.284 1.00 68.51 238 ARG B C 1
ATOM 4649 O O . ARG B 1 223 ? 6.468 5.490 38.351 1.00 74.07 238 ARG B O 1
ATOM 4657 N N . LEU B 1 224 ? 6.811 6.538 40.328 1.00 64.29 239 LEU B N 1
ATOM 4658 C CA . LEU B 1 224 ? 5.498 7.169 40.391 1.00 59.05 239 LEU B CA 1
ATOM 4659 C C . LEU B 1 224 ? 5.470 8.415 39.555 1.00 58.21 239 LEU B C 1
ATOM 4660 O O . LEU B 1 224 ? 4.484 8.678 38.887 1.00 57.40 239 LEU B O 1
ATOM 4665 N N . LYS B 1 225 ? 6.534 9.208 39.622 1.00 59.63 240 LYS B N 1
ATOM 4666 C CA . LYS B 1 225 ? 6.699 10.316 38.681 1.00 61.68 240 LYS B CA 1
ATOM 4667 C C . LYS B 1 225 ? 6.545 9.831 37.234 1.00 59.92 240 LYS B C 1
ATOM 4668 O O . LYS B 1 225 ? 5.826 10.435 36.460 1.00 57.87 240 LYS B O 1
ATOM 4674 N N . GLU B 1 226 ? 7.183 8.728 36.883 1.00 59.12 241 GLU B N 1
ATOM 4675 C CA . GLU B 1 226 ? 6.976 8.170 35.563 1.00 61.65 241 GLU B CA 1
ATOM 4676 C C . GLU B 1 226 ? 5.491 7.947 35.255 1.00 61.80 241 GLU B C 1
ATOM 4677 O O . GLU B 1 226 ? 4.949 8.581 34.352 1.00 65.95 241 GLU B O 1
ATOM 4683 N N . CYS B 1 227 ? 4.838 7.049 35.986 1.00 59.25 242 CYS B N 1
ATOM 4684 C CA . CYS B 1 227 ? 3.496 6.618 35.612 1.00 57.73 242 CYS B CA 1
ATOM 4685 C C . CYS B 1 227 ? 2.551 7.790 35.498 1.00 55.50 242 CYS B C 1
ATOM 4686 O O . CYS B 1 227 ? 1.733 7.848 34.598 1.00 58.24 242 CYS B O 1
ATOM 4689 N N . VAL B 1 228 ? 2.671 8.718 36.431 1.00 53.35 243 VAL B N 1
ATOM 4690 C CA . VAL B 1 228 ? 1.889 9.945 36.429 1.00 51.75 243 VAL B CA 1
ATOM 4691 C C . VAL B 1 228 ? 2.137 10.743 35.154 1.00 51.76 243 VAL B C 1
ATOM 4692 O O . VAL B 1 228 ? 1.205 11.252 34.547 1.00 52.04 243 VAL B O 1
ATOM 4696 N N . SER B 1 229 ? 3.398 10.849 34.760 1.00 52.31 244 SER B N 1
ATOM 4697 C CA . SER B 1 229 ? 3.779 11.622 33.582 1.00 54.17 244 SER B CA 1
ATOM 4698 C C . SER B 1 229 ? 3.011 11.129 32.366 1.00 54.03 244 SER B C 1
ATOM 4699 O O . SER B 1 229 ? 2.337 11.909 31.691 1.00 53.49 244 SER B O 1
ATOM 4702 N N . ILE B 1 230 ? 3.080 9.827 32.123 1.00 53.77 245 ILE B N 1
ATOM 4703 C CA . ILE B 1 230 ? 2.341 9.230 31.022 1.00 55.01 245 ILE B CA 1
ATOM 4704 C C . ILE B 1 230 ? 0.841 9.423 31.186 1.00 55.00 245 ILE B C 1
ATOM 4705 O O . ILE B 1 230 ? 0.128 9.556 30.185 1.00 56.77 245 ILE B O 1
ATOM 4710 N N . ARG B 1 231 ? 0.356 9.450 32.425 1.00 53.19 246 ARG B N 1
ATOM 4711 C CA . ARG B 1 231 ? -1.063 9.670 32.641 1.00 53.14 246 ARG B CA 1
ATOM 4712 C C . ARG B 1 231 ? -1.443 11.085 32.227 1.00 53.80 246 ARG B C 1
ATOM 4713 O O . ARG B 1 231 ? -2.428 11.278 31.538 1.00 53.61 246 ARG B O 1
ATOM 4721 N N . ASP B 1 232 ? -0.652 12.067 32.646 1.00 54.98 247 ASP B N 1
ATOM 4722 C CA . ASP B 1 232 ? -0.987 13.483 32.433 1.00 56.74 247 ASP B CA 1
ATOM 4723 C C . ASP B 1 232 ? -0.853 13.904 30.965 1.00 58.04 247 ASP B C 1
ATOM 4724 O O . ASP B 1 232 ? -1.703 14.616 30.448 1.00 60.32 247 ASP B O 1
ATOM 4729 N N . GLN B 1 233 ? 0.238 13.499 30.320 1.00 56.97 248 GLN B N 1
ATOM 4730 C CA . GLN B 1 233 ? 0.495 13.862 28.938 1.00 58.60 248 GLN B CA 1
ATOM 4731 C C . GLN B 1 233 ? -0.700 13.477 28.098 1.00 58.35 248 GLN B C 1
ATOM 4732 O O . GLN B 1 233 ? -1.290 14.310 27.419 1.00 58.96 248 GLN B O 1
ATOM 4738 N N . LEU B 1 234 ? -1.049 12.200 28.181 1.00 56.80 249 LEU B N 1
ATOM 4739 C CA . LEU B 1 234 ? -2.135 11.635 27.419 1.00 56.95 249 LEU B CA 1
ATOM 4740 C C . LEU B 1 234 ? -3.397 12.454 27.630 1.00 59.13 249 LEU B C 1
ATOM 4741 O O . LEU B 1 234 ? -3.998 12.953 26.672 1.00 61.68 249 LEU B O 1
ATOM 4746 N N . LEU B 1 235 ? -3.793 12.603 28.887 1.00 59.21 250 LEU B N 1
ATOM 4747 C CA . LEU B 1 235 ? -4.890 13.492 29.229 1.00 60.77 250 LEU B CA 1
ATOM 4748 C C . LEU B 1 235 ? -4.698 14.874 28.603 1.00 64.20 250 LEU B C 1
ATOM 4749 O O . LEU B 1 235 ? -5.609 15.378 27.951 1.00 67.72 250 LEU B O 1
ATOM 4754 N N . TYR B 1 236 ? -3.518 15.466 28.760 1.00 64.93 251 TYR B N 1
ATOM 4755 C CA . TYR B 1 236 ? -3.273 16.814 28.260 1.00 67.61 251 TYR B CA 1
ATOM 4756 C C . TYR B 1 236 ? -3.526 16.911 26.745 1.00 71.04 251 TYR B C 1
ATOM 4757 O O . TYR B 1 236 ? -4.146 17.866 26.270 1.00 71.44 251 TYR B O 1
ATOM 4766 N N . LYS B 1 237 ? -3.063 15.912 25.997 1.00 73.04 252 LYS B N 1
ATOM 4767 C CA . LYS B 1 237 ? -3.360 15.820 24.570 1.00 75.94 252 LYS B CA 1
ATOM 4768 C C . LYS B 1 237 ? -4.858 15.785 24.430 1.00 76.38 252 LYS B C 1
ATOM 4769 O O . LYS B 1 237 ? -5.444 16.591 23.717 1.00 80.74 252 LYS B O 1
ATOM 4775 N N . LYS B 1 238 ? -5.482 14.857 25.132 1.00 74.29 253 LYS B N 1
ATOM 4776 C CA . LYS B 1 238 ? -6.919 14.684 25.024 1.00 74.77 253 LYS B CA 1
ATOM 4777 C C . LYS B 1 238 ? -7.663 15.990 25.414 1.00 75.16 253 LYS B C 1
ATOM 4778 O O . LYS B 1 238 ? -8.764 16.260 24.936 1.00 76.17 253 LYS B O 1
ATOM 4784 N N . LEU B 1 239 ? -7.031 16.814 26.246 1.00 74.40 254 LEU B N 1
ATOM 4785 C CA . LEU B 1 239 ? -7.551 18.147 26.590 1.00 75.13 254 LEU B CA 1
ATOM 4786 C C . LEU B 1 239 ? -7.484 19.128 25.426 1.00 75.73 254 LEU B C 1
ATOM 4787 O O . LEU B 1 239 ? -8.506 19.692 25.037 1.00 75.40 254 LEU B O 1
ATOM 4792 N N . LEU B 1 240 ? -6.279 19.355 24.905 1.00 74.77 255 LEU B N 1
ATOM 4793 C CA . LEU B 1 240 ? -6.090 20.257 23.768 1.00 75.91 255 LEU B CA 1
ATOM 4794 C C . LEU B 1 240 ? -7.073 19.885 22.664 1.00 77.09 255 LEU B C 1
ATOM 4795 O O . LEU B 1 240 ? -7.801 20.742 22.165 1.00 77.57 255 LEU B O 1
ATOM 4800 N N . GLU B 1 241 ? -7.116 18.591 22.341 1.00 76.62 256 GLU B N 1
ATOM 4801 C CA . GLU B 1 241 ? -8.096 18.015 21.411 1.00 77.80 256 GLU B CA 1
ATOM 4802 C C . GLU B 1 241 ? -9.542 18.398 21.715 1.00 78.69 256 GLU B C 1
ATOM 4803 O O . GLU B 1 241 ? -10.362 18.454 20.828 1.00 80.91 256 GLU B O 1
ATOM 4809 N N . HIS B 1 242 ? -9.861 18.626 22.980 1.00 80.25 257 HIS B N 1
ATOM 4810 C CA . HIS B 1 242 ? -11.217 19.038 23.376 1.00 80.30 257 HIS B CA 1
ATOM 4811 C C . HIS B 1 242 ? -11.458 20.512 23.152 1.00 82.98 257 HIS B C 1
ATOM 4812 O O . HIS B 1 242 ? -12.571 20.915 22.800 1.00 84.37 257 HIS B O 1
ATOM 4819 N N . LYS B 1 243 ? -10.412 21.307 23.359 1.00 84.02 258 LYS B N 1
ATOM 4820 C CA . LYS B 1 243 ? -10.535 22.743 23.276 1.00 87.75 258 LYS B CA 1
ATOM 4821 C C . LYS B 1 243 ? -10.943 23.196 21.875 1.00 93.40 258 LYS B C 1
ATOM 4822 O O . LYS B 1 243 ? -11.626 24.203 21.740 1.00 94.62 258 LYS B O 1
ATOM 4828 N N . LYS B 1 244 ? -10.536 22.457 20.843 1.00 97.97 259 LYS B N 1
ATOM 4829 C CA . LYS B 1 244 ? -11.124 22.653 19.532 1.00 103.13 259 LYS B CA 1
ATOM 4830 C C . LYS B 1 244 ? -12.645 22.405 19.625 1.00 105.52 259 LYS B C 1
ATOM 4831 O O . LYS B 1 244 ? -13.392 23.352 19.871 1.00 107.43 259 LYS B O 1
ATOM 4837 N N . SER B 1 245 ? -13.105 21.156 19.532 1.00 106.70 260 SER B N 1
ATOM 4838 C CA . SER B 1 245 ? -14.531 20.878 19.271 1.00 110.32 260 SER B CA 1
ATOM 4839 C C . SER B 1 245 ? -15.348 21.181 20.514 1.00 108.92 260 SER B C 1
ATOM 4840 O O . SER B 1 245 ? -15.541 20.306 21.354 1.00 108.53 260 SER B O 1
ATOM 4843 N N . LEU B 1 246 ? -15.822 22.419 20.634 1.00 109.46 261 LEU B N 1
ATOM 4844 C CA . LEU B 1 246 ? -16.300 22.910 21.924 1.00 109.88 261 LEU B CA 1
ATOM 4845 C C . LEU B 1 246 ? -17.733 23.451 21.914 1.00 112.66 261 LEU B C 1
ATOM 4846 O O . LEU B 1 246 ? -17.985 24.533 21.399 1.00 115.22 261 LEU B O 1
ATOM 4851 N N . THR B 1 247 ? -18.652 22.703 22.534 1.00 112.71 262 THR B N 1
ATOM 4852 C CA . THR B 1 247 ? -20.088 23.018 22.529 1.00 112.45 262 THR B CA 1
ATOM 4853 C C . THR B 1 247 ? -20.566 23.396 23.953 1.00 111.49 262 THR B C 1
ATOM 4854 O O . THR B 1 247 ? -20.963 22.521 24.737 1.00 109.93 262 THR B O 1
ATOM 4858 N N . PRO B 1 248 ? -20.500 24.702 24.304 1.00 111.00 263 PRO B N 1
ATOM 4859 C CA . PRO B 1 248 ? -20.988 25.190 25.601 1.00 111.17 263 PRO B CA 1
ATOM 4860 C C . PRO B 1 248 ? -22.447 24.847 25.944 1.00 115.37 263 PRO B C 1
ATOM 4861 O O . PRO B 1 248 ? -22.785 24.773 27.133 1.00 115.89 263 PRO B O 1
ATOM 4865 N N . GLY B 1 249 ? -23.290 24.644 24.929 1.00 118.34 264 GLY B N 1
ATOM 4866 C CA . GLY B 1 249 ? -24.711 24.341 25.132 1.00 120.60 264 GLY B CA 1
ATOM 4867 C C . GLY B 1 249 ? -24.978 22.908 25.557 1.00 118.56 264 GLY B C 1
ATOM 4868 O O . GLY B 1 249 ? -25.431 22.663 26.678 1.00 117.47 264 GLY B O 1
ATOM 4869 N N . GLU B 1 250 ? -24.709 21.970 24.650 1.00 119.52 265 GLU B N 1
ATOM 4870 C CA . GLU B 1 250 ? -24.823 20.537 24.932 1.00 119.26 265 GLU B CA 1
ATOM 4871 C C . GLU B 1 250 ? -23.399 19.999 25.185 1.00 117.96 265 GLU B C 1
ATOM 4872 O O . GLU B 1 250 ? -22.649 19.775 24.230 1.00 124.13 265 GLU B O 1
ATOM 4878 N N . PRO B 1 251 ? -23.010 19.800 26.460 1.00 111.75 266 PRO B N 1
ATOM 4879 C CA . PRO B 1 251 ? -21.672 19.259 26.740 1.00 107.67 266 PRO B CA 1
ATOM 4880 C C . PRO B 1 251 ? -21.599 17.730 26.632 1.00 103.70 266 PRO B C 1
ATOM 4881 O O . PRO B 1 251 ? -22.451 17.018 27.175 1.00 101.66 266 PRO B O 1
ATOM 4885 N N . ARG B 1 252 ? -20.556 17.245 25.960 1.00 100.90 267 ARG B N 1
ATOM 4886 C CA . ARG B 1 252 ? -20.422 15.820 25.609 1.00 96.88 267 ARG B CA 1
ATOM 4887 C C . ARG B 1 252 ? -19.590 15.053 26.620 1.00 91.17 267 ARG B C 1
ATOM 4888 O O . ARG B 1 252 ? -19.680 13.828 26.705 1.00 88.14 267 ARG B O 1
ATOM 4896 N N . ASP B 1 253 ? -18.806 15.784 27.405 1.00 88.53 268 ASP B N 1
ATOM 4897 C CA . ASP B 1 253 ? -17.776 15.198 28.245 1.00 84.50 268 ASP B CA 1
ATOM 4898 C C . ASP B 1 253 ? -17.594 15.979 29.522 1.00 83.19 268 ASP B C 1
ATOM 4899 O O . ASP B 1 253 ? -17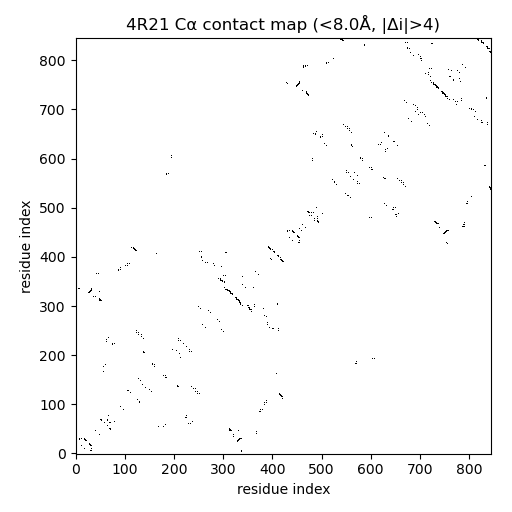.988 17.143 29.616 1.00 82.48 268 ASP B O 1
ATOM 4904 N N . LEU B 1 254 ? -16.972 15.327 30.500 1.00 80.69 269 LEU B N 1
ATOM 4905 C CA . LEU B 1 254 ? -16.591 15.990 31.734 1.00 78.87 269 LEU B CA 1
ATOM 4906 C C . LEU B 1 254 ? -15.471 16.959 31.462 1.00 76.65 269 LEU B C 1
ATOM 4907 O O . LEU B 1 254 ? -15.456 18.080 31.959 1.00 73.26 269 LEU B O 1
ATOM 4912 N N . LEU B 1 255 ? -14.525 16.503 30.656 1.00 77.70 270 LEU B N 1
ATOM 4913 C CA . LEU B 1 255 ? -13.450 17.351 30.187 1.00 79.35 270 LEU B CA 1
ATOM 4914 C C . LEU B 1 255 ? -14.037 18.613 29.560 1.00 83.03 270 LEU B C 1
ATOM 4915 O O . LEU B 1 255 ? -13.579 19.730 29.820 1.00 85.85 270 LEU B O 1
ATOM 4920 N N . ASP B 1 256 ? -15.072 18.415 28.750 1.00 84.93 271 ASP B N 1
ATOM 4921 C CA . ASP B 1 256 ? -15.841 19.515 28.166 1.00 85.86 271 ASP B CA 1
ATOM 4922 C C . ASP B 1 256 ? -16.337 20.453 29.247 1.00 82.30 271 ASP B C 1
ATOM 4923 O O . ASP B 1 256 ? -15.927 21.608 29.316 1.00 80.85 271 ASP B O 1
ATOM 4928 N N . ALA B 1 257 ? -17.200 19.932 30.107 1.00 79.70 272 ALA B N 1
ATOM 4929 C CA . ALA B 1 257 ? -17.810 20.740 31.147 1.00 81.00 272 ALA B CA 1
ATOM 4930 C C . ALA B 1 257 ? -16.750 21.540 31.888 1.00 80.31 272 ALA B C 1
ATOM 4931 O O . ALA B 1 257 ? -16.914 22.735 32.132 1.00 82.68 272 ALA B O 1
ATOM 4933 N N . LEU B 1 258 ? -15.654 20.878 32.231 1.00 77.50 273 LEU B N 1
ATOM 4934 C CA . LEU B 1 258 ? -14.602 21.533 32.962 1.00 76.84 273 LEU B CA 1
ATOM 4935 C C . LEU B 1 258 ? -14.072 22.726 32.192 1.00 79.83 273 LEU B C 1
ATOM 4936 O O . LEU B 1 258 ? -13.935 23.805 32.745 1.00 80.72 273 LEU B O 1
ATOM 4941 N N . LEU B 1 259 ? -13.824 22.556 30.904 1.00 83.16 274 LEU B N 1
ATOM 4942 C CA . LEU B 1 259 ? -13.436 23.689 30.073 1.00 87.40 274 LEU B CA 1
ATOM 4943 C C . LEU B 1 259 ? -14.544 24.760 29.985 1.00 91.66 274 LEU B C 1
ATOM 4944 O O . LEU B 1 259 ? -14.263 25.947 30.165 1.00 91.75 274 LEU B O 1
ATOM 4949 N N . ILE B 1 260 ? -15.791 24.342 29.743 1.00 95.04 275 ILE B N 1
ATOM 4950 C CA . ILE B 1 260 ? -16.938 25.278 29.671 1.00 99.62 275 ILE B CA 1
ATOM 4951 C C . ILE B 1 260 ? -16.934 26.221 30.868 1.00 102.51 275 ILE B C 1
ATOM 4952 O O . ILE B 1 260 ? -17.018 27.441 30.712 1.00 106.50 275 ILE B O 1
ATOM 4957 N N . GLY B 1 261 ? -16.864 25.636 32.061 1.00 100.93 276 GLY B N 1
ATOM 4958 C CA . GLY B 1 261 ? -16.757 26.404 33.293 1.00 102.57 276 GLY B CA 1
ATOM 4959 C C . GLY B 1 261 ? -15.457 27.183 33.389 1.00 101.98 276 GLY B C 1
ATOM 4960 O O . GLY B 1 261 ? -15.452 28.347 33.791 1.00 103.71 276 GLY B O 1
ATOM 4961 N N . GLN B 1 262 ? -14.353 26.547 33.013 1.00 99.71 277 GLN B N 1
ATOM 4962 C CA . GLN B 1 262 ? -13.047 27.187 33.086 1.00 100.91 277 GLN B CA 1
ATOM 4963 C C . GLN B 1 262 ? -12.933 28.362 32.110 1.00 104.96 277 GLN B C 1
ATOM 4964 O O . GLN B 1 262 ? -12.163 29.289 32.359 1.00 107.85 277 GLN B O 1
ATOM 4970 N N . GLN B 1 263 ? -13.703 28.326 31.018 1.00 106.83 278 GLN B N 1
ATOM 4971 C CA . GLN B 1 263 ? -13.851 29.475 30.106 1.00 109.96 278 GLN B CA 1
ATOM 4972 C C . GLN B 1 263 ? -14.199 30.751 30.857 1.00 108.61 278 GLN B C 1
ATOM 4973 O O . GLN B 1 263 ? -13.651 31.818 30.589 1.00 111.58 278 GLN B O 1
ATOM 4979 N N . ARG B 1 264 ? -15.106 30.615 31.814 1.00 104.94 279 ARG B N 1
ATOM 4980 C CA . ARG B 1 264 ? -15.782 31.746 32.432 1.00 106.26 279 ARG B CA 1
ATOM 4981 C C . ARG B 1 264 ? -14.890 32.259 33.552 1.00 105.39 279 ARG B C 1
ATOM 4982 O O . ARG B 1 264 ? -15.198 32.142 34.735 1.00 102.28 279 ARG B O 1
ATOM 4990 N N . GLY B 1 265 ? -13.756 32.819 33.162 1.00 107.03 280 GLY B N 1
ATOM 4991 C CA . GLY B 1 265 ? -12.726 33.152 34.121 1.00 107.24 280 GLY B CA 1
ATOM 4992 C C . GLY B 1 265 ? -11.820 34.245 33.616 1.00 111.29 280 GLY B C 1
ATOM 4993 O O . GLY B 1 265 ? -11.505 34.319 32.423 1.00 109.29 280 GLY B O 1
ATOM 4994 N N . SER B 1 266 ? -11.435 35.116 34.542 1.00 114.90 281 SER B N 1
ATOM 4995 C CA . SER B 1 266 ? -10.382 36.086 34.319 1.00 117.77 281 SER B CA 1
ATOM 4996 C C . SER B 1 266 ? -9.123 35.534 34.997 1.00 116.10 281 SER B C 1
ATOM 4997 O O . SER B 1 266 ? -9.122 34.401 35.495 1.00 110.42 281 SER B O 1
ATOM 5000 N N . GLY B 1 267 ? -8.046 36.318 34.978 1.00 118.92 282 GLY B N 1
ATOM 5001 C CA . GLY B 1 267 ? -6.924 36.104 35.887 1.00 116.57 282 GLY B CA 1
ATOM 5002 C C . GLY B 1 267 ? -7.355 36.606 37.256 1.00 115.75 282 GLY B C 1
ATOM 5003 O O . GLY B 1 267 ? -7.202 37.790 37.572 1.00 118.29 282 GLY B O 1
ATOM 5004 N N . GLY B 1 268 ? -7.925 35.709 38.058 1.00 110.93 283 GLY B N 1
ATOM 5005 C CA . GLY B 1 268 ? -8.520 36.093 39.333 1.00 109.90 283 GLY B CA 1
ATOM 5006 C C . GLY B 1 268 ? -7.943 35.330 40.501 1.00 105.91 283 GLY B C 1
ATOM 5007 O O . GLY B 1 268 ? -7.136 34.419 40.329 1.00 103.54 283 GLY B O 1
ATOM 5008 N N . ALA B 1 269 ? -8.359 35.705 41.702 1.00 104.57 284 ALA B N 1
ATOM 5009 C CA . ALA B 1 269 ? -7.860 35.054 42.904 1.00 101.76 284 ALA B CA 1
ATOM 5010 C C . ALA B 1 269 ? -8.375 33.619 43.038 1.00 96.95 284 ALA B C 1
ATOM 5011 O O . ALA B 1 269 ? -7.663 32.744 43.514 1.00 93.57 284 ALA B O 1
ATOM 5013 N N . ASP B 1 270 ? -9.610 33.390 42.604 1.00 96.37 285 ASP B N 1
ATOM 5014 C CA . ASP B 1 270 ? -10.317 32.145 42.887 1.00 92.66 285 ASP B CA 1
ATOM 5015 C C . ASP B 1 270 ? -10.733 31.399 41.614 1.00 91.83 285 ASP B C 1
ATOM 5016 O O . ASP B 1 270 ? -11.583 30.506 41.663 1.00 89.70 285 ASP B O 1
ATOM 5021 N N . ASP B 1 271 ? -10.144 31.763 40.475 1.00 92.17 286 ASP B N 1
ATOM 5022 C CA . ASP B 1 271 ? -10.460 31.112 39.202 1.00 90.78 286 ASP B CA 1
ATOM 5023 C C . ASP B 1 271 ? -9.577 29.890 39.020 1.00 88.03 286 ASP B C 1
ATOM 5024 O O . ASP B 1 271 ? -8.387 29.928 39.351 1.00 86.67 286 ASP B O 1
ATOM 5029 N N . ILE B 1 272 ? -10.151 28.806 38.502 1.00 85.47 287 ILE B N 1
ATOM 5030 C CA . ILE B 1 272 ? -9.367 27.594 38.281 1.00 82.80 287 ILE B CA 1
ATOM 5031 C C . ILE B 1 272 ? -8.591 27.655 36.968 1.00 82.70 287 ILE B C 1
ATOM 5032 O O . ILE B 1 272 ? -9.159 27.864 35.897 1.00 86.37 287 ILE B O 1
ATOM 5037 N N . THR B 1 273 ? -7.273 27.513 37.088 1.00 79.49 288 THR B N 1
ATOM 5038 C CA . THR B 1 273 ? -6.383 27.347 35.955 1.00 78.00 288 THR B CA 1
ATOM 5039 C C . THR B 1 273 ? -6.701 26.033 35.190 1.00 75.86 288 THR B C 1
ATOM 5040 O O . THR B 1 273 ? -7.642 25.309 35.529 1.00 74.13 288 THR B O 1
ATOM 5044 N N . GLU B 1 274 ? -5.956 25.768 34.123 1.00 76.02 289 GLU B N 1
ATOM 5045 C CA . GLU B 1 274 ? -6.154 24.557 33.328 1.00 74.40 289 GLU B CA 1
ATOM 5046 C C . GLU B 1 274 ? -5.481 23.336 33.967 1.00 70.15 289 GLU B C 1
ATOM 5047 O O . GLU B 1 274 ? -5.836 22.190 33.665 1.00 68.55 289 GLU B O 1
ATOM 5053 N N . ASP B 1 275 ? -4.489 23.589 34.815 1.00 67.64 290 ASP B N 1
ATOM 5054 C CA . ASP B 1 275 ? -3.892 22.540 35.624 1.00 65.57 290 ASP B CA 1
ATOM 5055 C C . ASP B 1 275 ? -4.990 21.828 36.445 1.00 64.57 290 ASP B C 1
ATOM 5056 O O . ASP B 1 275 ? -4.957 20.603 36.556 1.00 63.77 290 ASP B O 1
ATOM 5061 N N . HIS B 1 276 ? -5.960 22.583 36.984 1.00 64.21 291 HIS B N 1
ATOM 5062 C CA . HIS B 1 276 ? -7.087 22.021 37.751 1.00 64.17 291 HIS B CA 1
ATOM 5063 C C . HIS B 1 276 ? -8.050 21.170 36.949 1.00 64.55 291 HIS B C 1
ATOM 5064 O O . HIS B 1 276 ? -8.705 20.268 37.472 1.00 63.53 291 HIS B O 1
ATOM 5071 N N . VAL B 1 277 ? -8.174 21.509 35.681 1.00 66.59 292 VAL B N 1
ATOM 5072 C CA . VAL B 1 277 ? -9.002 20.767 34.756 1.00 66.85 292 VAL B CA 1
ATOM 5073 C C . VAL B 1 277 ? -8.386 19.395 34.550 1.00 63.06 292 VAL B C 1
ATOM 5074 O O . VAL B 1 277 ? -9.046 18.364 34.669 1.00 62.74 292 VAL B O 1
ATOM 5078 N N . LEU B 1 278 ? -7.099 19.415 34.243 1.00 60.47 293 LEU B N 1
ATOM 5079 C CA . LEU B 1 278 ? -6.337 18.220 33.996 1.00 58.19 293 LEU B CA 1
ATOM 5080 C C . LEU B 1 278 ? -6.251 17.313 35.218 1.00 56.25 293 LEU B C 1
ATOM 5081 O O . LEU B 1 278 ? -6.502 16.108 35.105 1.00 55.19 293 LEU B O 1
ATOM 5086 N N . MET B 1 279 ? -5.887 17.895 36.372 1.00 55.40 294 MET B N 1
ATOM 5087 C CA . MET B 1 279 ? -5.822 17.170 37.668 1.00 53.75 294 MET B CA 1
ATOM 5088 C C . MET B 1 279 ? -7.143 16.567 38.107 1.00 52.48 294 MET B C 1
ATOM 5089 O O . MET B 1 279 ? -7.159 15.507 38.732 1.00 49.80 294 MET B O 1
ATOM 5094 N N . THR B 1 280 ? -8.238 17.240 37.779 1.00 54.07 295 THR B N 1
ATOM 5095 C CA . THR B 1 280 ? -9.567 16.692 38.037 1.00 55.37 295 THR B CA 1
ATOM 5096 C C . THR B 1 280 ? -9.899 15.555 37.058 1.00 54.48 295 THR B C 1
ATOM 5097 O O . THR B 1 280 ? -10.474 14.525 37.440 1.00 51.28 295 THR B O 1
ATOM 5101 N N . ALA B 1 281 ? -9.525 15.744 35.799 1.00 56.11 296 ALA B N 1
ATOM 5102 C CA . ALA B 1 281 ? -9.675 14.688 34.791 1.00 57.20 296 ALA B CA 1
ATOM 5103 C C . ALA B 1 281 ? -8.931 13.437 35.244 1.00 55.10 296 ALA B C 1
ATOM 5104 O O . ALA B 1 281 ? -9.464 12.326 35.171 1.00 55.19 296 ALA B O 1
ATOM 5106 N N . ALA B 1 282 ? -7.704 13.625 35.705 1.00 53.55 297 ALA B N 1
ATOM 5107 C CA . ALA B 1 282 ? -6.945 12.530 36.279 1.00 53.48 297 ALA B CA 1
ATOM 5108 C C . ALA B 1 282 ? -7.652 11.920 37.508 1.00 52.76 297 ALA B C 1
ATOM 5109 O O . ALA B 1 282 ? -7.833 10.709 37.596 1.00 52.11 297 ALA B O 1
ATOM 5111 N N . GLU B 1 283 ? -8.069 12.757 38.449 1.00 53.03 298 GLU B N 1
ATOM 5112 C CA . GLU B 1 283 ? -8.712 12.254 39.675 1.00 53.89 298 GLU B CA 1
ATOM 5113 C C . GLU B 1 283 ? -9.958 11.379 39.478 1.00 55.51 298 GLU B C 1
ATOM 5114 O O . GLU B 1 283 ? -10.352 10.635 40.395 1.00 53.96 298 GLU B O 1
ATOM 5120 N N . ALA B 1 284 ? -10.590 11.509 38.310 1.00 55.90 299 ALA B N 1
ATOM 5121 C CA . ALA B 1 284 ? -11.764 10.737 37.988 1.00 56.50 299 ALA B CA 1
ATOM 5122 C C . ALA B 1 284 ? -11.380 9.294 37.748 1.00 55.39 299 ALA B C 1
ATOM 5123 O O . ALA B 1 284 ? -12.198 8.392 37.900 1.00 54.65 299 ALA B O 1
ATOM 5125 N N . PHE B 1 285 ? -10.145 9.068 37.338 1.00 55.72 300 PHE B N 1
ATOM 5126 C CA . PHE B 1 285 ? -9.644 7.708 37.297 1.00 57.85 300 PHE B CA 1
ATOM 5127 C C . PHE B 1 285 ? -9.106 7.306 38.662 1.00 57.14 300 PHE B C 1
ATOM 5128 O O . PHE B 1 285 ? -9.476 6.263 39.200 1.00 57.68 300 PHE B O 1
ATOM 5136 N N . GLY B 1 286 ? -8.230 8.142 39.211 1.00 56.90 301 GLY B N 1
ATOM 5137 C CA . GLY B 1 286 ? -7.648 7.902 40.526 1.00 55.79 301 GLY B CA 1
ATOM 5138 C C . GLY B 1 286 ? -8.700 7.491 41.525 1.00 54.15 301 GLY B C 1
ATOM 5139 O O . GLY B 1 286 ? -8.691 6.359 42.001 1.00 54.26 301 GLY B O 1
ATOM 5140 N N . ALA B 1 287 ? -9.633 8.400 41.794 1.00 53.03 302 ALA B N 1
ATOM 5141 C CA . ALA B 1 287 ? -10.678 8.164 42.795 1.00 52.86 302 ALA B CA 1
ATOM 5142 C C . ALA B 1 287 ? -11.843 7.313 42.312 1.00 53.14 302 ALA B C 1
ATOM 5143 O O . ALA B 1 287 ? -12.630 6.859 43.138 1.00 56.32 302 ALA B O 1
ATOM 5145 N N . GLY B 1 288 ? -11.979 7.106 41.004 1.00 50.86 303 GLY B N 1
ATOM 5146 C CA . GLY B 1 288 ? -13.186 6.480 40.467 1.00 50.63 303 GLY B CA 1
ATOM 5147 C C . GLY B 1 288 ? -13.043 5.004 40.201 1.00 50.03 303 GLY B C 1
ATOM 5148 O O . GLY B 1 288 ? -13.870 4.207 40.594 1.00 49.75 303 GLY B O 1
ATOM 5149 N N . VAL B 1 289 ? -11.984 4.647 39.496 1.00 51.65 304 VAL B N 1
ATOM 5150 C CA . VAL B 1 289 ? -11.680 3.257 39.209 1.00 50.81 304 VAL B CA 1
ATOM 5151 C C . VAL B 1 289 ? -11.209 2.781 40.536 1.00 50.23 304 VAL B C 1
ATOM 5152 O O . VAL B 1 289 ? -10.703 3.575 41.326 1.00 54.23 304 VAL B O 1
ATOM 5156 N N . GLU B 1 290 ? -11.361 1.509 40.820 1.00 49.29 305 GLU B N 1
ATOM 5157 C CA . GLU B 1 290 ? -10.785 0.990 42.059 1.00 48.56 305 GLU B CA 1
ATOM 5158 C C . GLU B 1 290 ? -11.798 1.033 43.194 1.00 44.47 305 GLU B C 1
ATOM 5159 O O . GLU B 1 290 ? -12.128 0.005 43.754 1.00 41.50 305 GLU B O 1
ATOM 5165 N N . THR B 1 291 ? -12.321 2.208 43.502 1.00 43.28 306 THR B N 1
ATOM 5166 C CA . THR B 1 291 ? -13.484 2.300 44.389 1.00 43.74 306 THR B CA 1
ATOM 5167 C C . THR B 1 291 ? -14.670 1.472 43.859 1.00 44.73 306 THR B C 1
ATOM 5168 O O . THR B 1 291 ? -15.290 0.672 44.571 1.00 44.93 306 THR B O 1
ATOM 5172 N N . THR B 1 292 ? -14.968 1.655 42.588 1.00 45.08 307 THR B N 1
ATOM 5173 C CA . THR B 1 292 ? -16.110 1.010 41.997 1.00 46.81 307 THR B CA 1
ATOM 5174 C C . THR B 1 292 ? -15.763 -0.451 41.663 1.00 46.60 307 THR B C 1
ATOM 5175 O O . THR B 1 292 ? -16.559 -1.369 41.937 1.00 48.05 307 THR B O 1
ATOM 5179 N N . SER B 1 293 ? -14.583 -0.667 41.081 1.00 44.72 308 SER B N 1
ATOM 5180 C CA . SER B 1 293 ? -14.145 -2.008 40.709 1.00 44.17 308 SER B CA 1
ATOM 5181 C C . SER B 1 293 ? -14.153 -2.834 41.968 1.00 42.26 308 SER B C 1
ATOM 5182 O O . SER B 1 293 ? -14.692 -3.931 42.021 1.00 41.60 308 SER B O 1
ATOM 5185 N N . THR B 1 294 ? -13.570 -2.259 43.004 1.00 40.94 309 THR B N 1
ATOM 5186 C CA . THR B 1 294 ? -13.437 -2.950 44.277 1.00 40.41 309 THR B CA 1
ATOM 5187 C C . THR B 1 294 ? -14.786 -3.263 44.869 1.00 39.39 309 THR B C 1
ATOM 5188 O O . THR B 1 294 ? -15.022 -4.397 45.310 1.00 37.66 309 THR B O 1
ATOM 5192 N N . THR B 1 295 ? -15.659 -2.264 44.863 1.00 39.87 310 THR B N 1
ATOM 5193 C CA . THR B 1 295 ? -17.008 -2.452 45.354 1.00 42.36 310 THR B CA 1
ATOM 5194 C C . THR B 1 295 ? -17.739 -3.538 44.554 1.00 43.83 310 THR B C 1
ATOM 5195 O O . THR B 1 295 ? -18.468 -4.369 45.114 1.00 45.92 310 THR B O 1
ATOM 5199 N N . LEU B 1 296 ? -17.529 -3.528 43.246 1.00 43.20 311 LEU B N 1
ATOM 5200 C CA . LEU B 1 296 ? -18.090 -4.536 42.397 1.00 44.23 311 LEU B CA 1
ATOM 5201 C C . LEU B 1 296 ? -17.555 -5.908 42.739 1.00 43.76 311 LEU B C 1
ATOM 5202 O O . LEU B 1 296 ? -18.321 -6.864 42.809 1.00 45.33 311 LEU B O 1
ATOM 5207 N N . LEU B 1 297 ? -16.247 -6.010 42.937 1.00 42.44 312 LEU B N 1
ATOM 5208 C CA . LEU B 1 297 ? -15.643 -7.261 43.387 1.00 41.79 312 LEU B CA 1
ATOM 5209 C C . LEU B 1 297 ? -16.164 -7.704 44.755 1.00 41.09 312 LEU B C 1
ATOM 5210 O O . LEU B 1 297 ? -16.513 -8.855 44.918 1.00 41.38 312 LEU B O 1
ATOM 5215 N N . TRP B 1 298 ? -16.209 -6.820 45.739 1.00 40.29 313 TRP B N 1
ATOM 5216 C CA . TRP B 1 298 ? -16.808 -7.209 47.042 1.00 41.73 313 TRP B CA 1
ATOM 5217 C C . TRP B 1 298 ? -18.223 -7.786 46.898 1.00 43.25 313 TRP B C 1
ATOM 5218 O O . TRP B 1 298 ? -18.532 -8.863 47.430 1.00 43.97 313 TRP B O 1
ATOM 5229 N N . THR B 1 299 ? -19.082 -7.069 46.187 1.00 43.50 314 THR B N 1
ATOM 5230 C CA . THR B 1 299 ? -20.443 -7.545 45.996 1.00 46.01 314 THR B CA 1
ATOM 5231 C C . THR B 1 299 ? -20.486 -9.004 45.560 1.00 47.42 314 THR B C 1
ATOM 5232 O O . THR B 1 299 ? -21.110 -9.839 46.198 1.00 48.43 314 THR B O 1
ATOM 5236 N N . ILE B 1 300 ? -19.796 -9.303 44.474 1.00 48.21 315 ILE B N 1
ATOM 5237 C CA . ILE B 1 300 ? -19.782 -10.648 43.942 1.00 49.80 315 ILE B CA 1
ATOM 5238 C C . ILE B 1 300 ? -19.155 -11.623 44.919 1.00 49.62 315 ILE B C 1
ATOM 5239 O O . ILE B 1 300 ? -19.649 -12.737 45.087 1.00 51.44 315 ILE B O 1
ATOM 5244 N N . ALA B 1 301 ? -18.092 -11.204 45.590 1.00 48.20 316 ALA B N 1
ATOM 5245 C CA . ALA B 1 301 ? -17.471 -12.055 46.597 1.00 47.88 316 ALA B CA 1
ATOM 5246 C C . ALA B 1 301 ? -18.498 -12.464 47.632 1.00 49.21 316 ALA B C 1
ATOM 5247 O O . ALA B 1 301 ? -18.508 -13.619 48.034 1.00 49.59 316 ALA B O 1
ATOM 5249 N N . PHE B 1 302 ? -19.362 -11.534 48.057 1.00 50.13 317 PHE B N 1
ATOM 5250 C CA . PHE B 1 302 ? -20.380 -11.854 49.076 1.00 51.75 317 PHE B CA 1
ATOM 5251 C C . PHE B 1 302 ? -21.517 -12.699 48.478 1.00 53.95 317 PHE B C 1
ATOM 5252 O O . PHE B 1 302 ? -22.071 -13.603 49.122 1.00 54.99 317 PHE B O 1
ATOM 5260 N N . LEU B 1 303 ? -21.852 -12.443 47.229 1.00 54.95 318 LEU B N 1
ATOM 5261 C CA . LEU B 1 303 ? -22.922 -13.222 46.631 1.00 57.17 318 LEU B CA 1
ATOM 5262 C C . LEU B 1 303 ? -22.454 -14.639 46.340 1.00 58.29 318 LEU B C 1
ATOM 5263 O O . LEU B 1 303 ? -23.290 -15.539 46.262 1.00 61.91 318 LEU B O 1
ATOM 5268 N N . LEU B 1 304 ? -21.141 -14.849 46.216 1.00 55.79 319 LEU B N 1
ATOM 5269 C CA . LEU B 1 304 ? -20.613 -16.203 46.139 1.00 56.60 319 LEU B CA 1
ATOM 5270 C C . LEU B 1 304 ? -20.853 -16.944 47.444 1.00 57.55 319 LEU B C 1
ATOM 5271 O O . LEU B 1 304 ? -21.242 -18.121 47.411 1.00 59.52 319 LEU B O 1
ATOM 5276 N N . HIS B 1 305 ? -20.652 -16.250 48.573 1.00 56.23 320 HIS B N 1
ATOM 5277 C CA . HIS B 1 305 ? -20.867 -16.817 49.925 1.00 57.35 320 HIS B CA 1
ATOM 5278 C C . HIS B 1 305 ? -22.339 -16.957 50.300 1.00 60.10 320 HIS B C 1
ATOM 5279 O O . HIS B 1 305 ? -22.697 -17.803 51.124 1.00 61.73 320 HIS B O 1
ATOM 5286 N N . HIS B 1 306 ? -23.194 -16.137 49.700 1.00 61.04 321 HIS B N 1
ATOM 5287 C CA . HIS B 1 306 ? -24.598 -16.154 50.029 1.00 63.05 321 HIS B CA 1
ATOM 5288 C C . HIS B 1 306 ? -25.441 -16.470 48.787 1.00 67.20 321 HIS B C 1
ATOM 5289 O O . HIS B 1 306 ? -26.143 -15.609 48.247 1.00 68.11 321 HIS B O 1
ATOM 5296 N N . PRO B 1 307 ? -25.382 -17.741 48.336 1.00 70.01 322 PRO B N 1
ATOM 5297 C CA . PRO B 1 307 ? -26.052 -18.107 47.097 1.00 71.50 322 PRO B CA 1
ATOM 5298 C C . PRO B 1 307 ? -27.558 -17.928 47.157 1.00 76.04 322 PRO B C 1
ATOM 5299 O O . PRO B 1 307 ? -28.147 -17.505 46.164 1.00 80.56 322 PRO B O 1
ATOM 5303 N N . GLN B 1 308 ? -28.182 -18.281 48.279 1.00 77.85 323 GLN B N 1
ATOM 5304 C CA . GLN B 1 308 ? -29.645 -18.086 48.445 1.00 81.27 323 GLN B CA 1
ATOM 5305 C C . GLN B 1 308 ? -30.057 -16.631 48.159 1.00 79.76 323 GLN B C 1
ATOM 5306 O O . GLN B 1 308 ? -31.054 -16.363 47.480 1.00 81.35 323 GLN B O 1
ATOM 5312 N N . LEU B 1 309 ? -29.231 -15.711 48.628 1.00 77.52 324 LEU B N 1
ATOM 5313 C CA . LEU B 1 309 ? -29.452 -14.286 48.475 1.00 77.68 324 LEU B CA 1
ATOM 5314 C C . LEU B 1 309 ? -29.223 -13.784 47.040 1.00 76.78 324 LEU B C 1
ATOM 5315 O O . LEU B 1 309 ? -29.888 -12.849 46.585 1.00 76.83 324 LEU B O 1
ATOM 5320 N N . GLN B 1 310 ? -28.268 -14.391 46.339 1.00 74.51 325 GLN B N 1
ATOM 5321 C CA . GLN B 1 310 ? -28.107 -14.158 44.905 1.00 72.84 325 GLN B CA 1
ATOM 5322 C C . GLN B 1 310 ? -29.448 -14.447 44.192 1.00 75.21 325 GLN B C 1
ATOM 5323 O O . GLN B 1 310 ? -30.009 -13.571 43.527 1.00 76.21 325 GLN B O 1
ATOM 5329 N N . GLU B 1 311 ? -29.974 -15.658 44.365 1.00 75.91 326 GLU B N 1
ATOM 5330 C CA . GLU B 1 311 ? -31.278 -16.038 43.795 1.00 77.71 326 GLU B CA 1
ATOM 5331 C C . GLU B 1 311 ? -32.377 -14.996 44.036 1.00 76.64 326 GLU B C 1
ATOM 5332 O O . GLU B 1 311 ? -33.154 -14.687 43.139 1.00 75.74 326 GLU B O 1
ATOM 5338 N N . ARG B 1 312 ? -32.435 -14.452 45.242 1.00 75.63 327 ARG B N 1
ATOM 5339 C CA . ARG B 1 312 ? -33.508 -13.534 45.582 1.00 77.60 327 ARG B CA 1
ATOM 5340 C C . ARG B 1 312 ? -33.419 -12.224 44.813 1.00 74.93 327 ARG B C 1
ATOM 5341 O O . ARG B 1 312 ? -34.421 -11.736 44.298 1.00 77.30 327 ARG B O 1
ATOM 5349 N N . VAL B 1 313 ? -32.227 -11.661 44.718 1.00 71.15 328 VAL B N 1
ATOM 5350 C CA . VAL B 1 313 ? -32.055 -10.405 43.998 1.00 69.47 328 VAL B CA 1
ATOM 5351 C C . VAL B 1 313 ? -32.428 -10.681 42.558 1.00 70.18 328 VAL B C 1
ATOM 5352 O O . VAL B 1 313 ? -33.216 -9.952 41.954 1.00 71.10 328 VAL B O 1
ATOM 5356 N N . GLN B 1 314 ? -31.874 -11.760 42.019 1.00 69.32 329 GLN B N 1
ATOM 5357 C CA . GLN B 1 314 ? -32.210 -12.194 40.663 1.00 70.69 329 GLN B CA 1
ATOM 5358 C C . GLN B 1 314 ? -33.726 -12.258 40.459 1.00 73.77 329 GLN B C 1
ATOM 5359 O O . GLN B 1 314 ? -34.238 -11.812 39.431 1.00 73.40 329 GLN B O 1
ATOM 5365 N N . ALA B 1 315 ? -34.431 -12.797 41.451 1.00 75.42 330 ALA B N 1
ATOM 5366 C CA . ALA B 1 315 ? -35.886 -12.895 41.388 1.00 79.43 330 ALA B CA 1
ATOM 5367 C C . ALA B 1 315 ? -36.543 -11.530 41.524 1.00 79.58 330 ALA B C 1
ATOM 5368 O O . ALA B 1 315 ? -37.580 -11.276 40.932 1.00 81.06 330 ALA B O 1
ATOM 5370 N N . GLU B 1 316 ? -35.959 -10.658 42.332 1.00 77.68 331 GLU B N 1
ATOM 5371 C CA . GLU B 1 316 ? -36.491 -9.317 42.449 1.00 77.77 331 GLU B CA 1
ATOM 5372 C C . GLU B 1 316 ? -36.432 -8.676 41.075 1.00 77.62 331 GLU B C 1
ATOM 5373 O O . GLU B 1 316 ? -37.394 -8.079 40.605 1.00 78.84 331 GLU B O 1
ATOM 5379 N N . LEU B 1 317 ? -35.278 -8.816 40.435 1.00 76.25 332 LEU B N 1
ATOM 5380 C CA . LEU B 1 317 ? -35.077 -8.271 39.113 1.00 76.16 332 LEU B CA 1
ATOM 5381 C C . LEU B 1 317 ? -36.065 -8.922 38.163 1.00 78.99 332 LEU B C 1
ATOM 5382 O O . LEU B 1 317 ? -36.760 -8.225 37.435 1.00 81.18 332 LEU B O 1
ATOM 5387 N N . ASP B 1 318 ? -36.140 -10.250 38.185 1.00 79.13 333 ASP B N 1
ATOM 5388 C CA . ASP B 1 318 ? -36.964 -10.981 37.224 1.00 82.18 333 ASP B CA 1
ATOM 5389 C C . ASP B 1 318 ? -38.400 -10.484 37.222 1.00 86.85 333 ASP B C 1
ATOM 5390 O O . ASP B 1 318 ? -38.974 -10.240 36.178 1.00 87.23 333 ASP B O 1
ATOM 5395 N N . GLU B 1 319 ? -38.956 -10.302 38.404 1.00 91.17 334 GLU B N 1
ATOM 5396 C CA . GLU B 1 319 ? -40.291 -9.763 38.549 1.00 97.51 334 GLU B CA 1
ATOM 5397 C C . GLU B 1 319 ? -40.417 -8.307 38.115 1.00 100.48 334 GLU B C 1
ATOM 5398 O O . GLU B 1 319 ? -41.389 -7.918 37.490 1.00 104.12 334 GLU B O 1
ATOM 5404 N N . CYS B 1 320 ? -39.443 -7.493 38.470 1.00 104.00 335 CYS B N 1
ATOM 5405 C CA . CYS B 1 320 ? -39.568 -6.061 38.273 1.00 108.93 335 CYS B CA 1
ATOM 5406 C C . CYS B 1 320 ? -39.137 -5.636 36.887 1.00 108.99 335 CYS B C 1
ATOM 5407 O O . CYS B 1 320 ? -39.654 -4.663 36.360 1.00 113.00 335 CYS B O 1
ATOM 5410 N N . VAL B 1 321 ? -38.186 -6.368 36.316 1.00 107.78 336 VAL B N 1
ATOM 5411 C CA . VAL B 1 321 ? -37.730 -6.187 34.938 1.00 107.60 336 VAL B CA 1
ATOM 5412 C C . VAL B 1 321 ? -37.885 -7.564 34.299 1.00 108.52 336 VAL B C 1
ATOM 5413 O O . VAL B 1 321 ? -37.926 -8.562 34.995 1.00 108.42 336 VAL B O 1
ATOM 5417 N N . GLY B 1 322 ? -37.989 -7.649 32.988 1.00 110.72 337 GLY B N 1
ATOM 5418 C CA . GLY B 1 322 ? -38.020 -8.967 32.376 1.00 115.85 337 GLY B CA 1
ATOM 5419 C C . GLY B 1 322 ? -36.650 -9.622 32.455 1.00 117.35 337 GLY B C 1
ATOM 5420 O O . GLY B 1 322 ? -35.655 -8.957 32.764 1.00 110.84 337 GLY B O 1
ATOM 5421 N N . VAL B 1 323 ? -36.601 -10.927 32.167 1.00 125.12 338 VAL B N 1
ATOM 5422 C CA . VAL B 1 323 ? -35.328 -11.638 31.881 1.00 126.93 338 VAL B CA 1
ATOM 5423 C C . VAL B 1 323 ? -34.858 -11.309 30.448 1.00 131.03 338 VAL B C 1
ATOM 5424 O O . VAL B 1 323 ? -34.275 -12.127 29.730 1.00 134.79 338 VAL B O 1
ATOM 5428 N N . ASP B 1 324 ? -35.117 -10.064 30.072 1.00 131.01 339 ASP B N 1
ATOM 5429 C CA . ASP B 1 324 ? -34.804 -9.488 28.787 1.00 126.65 339 ASP B CA 1
ATOM 5430 C C . ASP B 1 324 ? -35.008 -8.020 29.101 1.00 125.47 339 ASP B C 1
ATOM 5431 O O . ASP B 1 324 ? -35.807 -7.702 29.988 1.00 127.52 339 ASP B O 1
ATOM 5436 N N . ARG B 1 325 ? -34.294 -7.132 28.416 1.00 121.62 340 ARG B N 1
ATOM 5437 C CA . ARG B 1 325 ? -34.400 -5.679 28.655 1.00 115.47 340 ARG B CA 1
ATOM 5438 C C . ARG B 1 325 ? -33.398 -5.202 29.721 1.00 108.21 340 ARG B C 1
ATOM 5439 O O . ARG B 1 325 ? -33.242 -5.841 30.770 1.00 106.01 340 ARG B O 1
ATOM 5447 N N . PRO B 1 326 ? -32.742 -4.055 29.470 1.00 101.61 341 PRO B N 1
ATOM 5448 C CA . PRO B 1 326 ? -31.767 -3.576 30.408 1.00 98.08 341 PRO B CA 1
ATOM 5449 C C . PRO B 1 326 ? -32.460 -2.791 31.541 1.00 94.97 341 PRO B C 1
ATOM 5450 O O . PRO B 1 326 ? -33.351 -1.984 31.258 1.00 97.02 341 PRO B O 1
ATOM 5454 N N . PRO B 1 327 ? -32.078 -3.044 32.816 1.00 88.37 342 PRO B N 1
ATOM 5455 C CA . PRO B 1 327 ? -32.596 -2.233 33.913 1.00 85.20 342 PRO B CA 1
ATOM 5456 C C . PRO B 1 327 ? -32.026 -0.827 33.882 1.00 83.07 342 PRO B C 1
ATOM 5457 O O . PRO B 1 327 ? -30.815 -0.654 33.795 1.00 85.04 342 PRO B O 1
ATOM 5461 N N . CYS B 1 328 ? -32.892 0.167 33.951 1.00 82.61 343 CYS B N 1
ATOM 5462 C CA . CYS B 1 328 ? -32.477 1.557 33.930 1.00 80.91 343 CYS B CA 1
ATOM 5463 C C . CYS B 1 328 ? -32.784 2.147 35.294 1.00 79.87 343 CYS B C 1
ATOM 5464 O O . CYS B 1 328 ? -33.393 1.485 36.122 1.00 80.02 343 CYS B O 1
ATOM 5467 N N . LEU B 1 329 ? -32.391 3.401 35.504 1.00 79.63 344 LEU B N 1
ATOM 5468 C CA . LEU B 1 329 ? -32.455 4.053 36.820 1.00 79.05 344 LEU B CA 1
ATOM 5469 C C . LEU B 1 329 ? -33.850 4.218 37.412 1.00 81.06 344 LEU B C 1
ATOM 5470 O O . LEU B 1 329 ? -34.016 4.295 38.625 1.00 77.35 344 LEU B O 1
ATOM 5475 N N . SER B 1 330 ? -34.858 4.280 36.552 1.00 85.20 345 SER B N 1
ATOM 5476 C CA . SER B 1 330 ? -36.238 4.401 37.019 1.00 87.46 345 SER B CA 1
ATOM 5477 C C . SER B 1 330 ? -36.726 3.131 37.727 1.00 85.65 345 SER B C 1
ATOM 5478 O O . SER B 1 330 ? -37.744 3.160 38.397 1.00 85.30 345 SER B O 1
ATOM 5481 N N . ASP B 1 331 ? -35.982 2.032 37.582 1.00 83.95 346 ASP B N 1
ATOM 5482 C CA . ASP B 1 331 ? -36.272 0.769 38.269 1.00 83.43 346 ASP B CA 1
ATOM 5483 C C . ASP B 1 331 ? -35.803 0.693 39.713 1.00 82.01 346 ASP B C 1
ATOM 5484 O O . ASP B 1 331 ? -36.150 -0.258 40.413 1.00 80.81 346 ASP B O 1
ATOM 5489 N N . ARG B 1 332 ? -35.007 1.663 40.153 1.00 82.04 347 ARG B N 1
ATOM 5490 C CA . ARG B 1 332 ? -34.397 1.597 41.487 1.00 81.84 347 ARG B CA 1
ATOM 5491 C C . ARG B 1 332 ? -35.437 1.451 42.588 1.00 83.48 347 ARG B C 1
ATOM 5492 O O . ARG B 1 332 ? -35.339 0.550 43.423 1.00 84.41 347 ARG B O 1
ATOM 5500 N N . PRO B 1 333 ? -36.440 2.337 42.610 1.00 85.63 348 PRO B N 1
ATOM 5501 C CA . PRO B 1 333 ? -37.430 2.243 43.706 1.00 86.32 348 PRO B CA 1
ATOM 5502 C C . PRO B 1 333 ? -38.111 0.853 43.836 1.00 85.91 348 PRO B C 1
ATOM 5503 O O . PRO B 1 333 ? -38.429 0.422 44.949 1.00 83.66 348 PRO B O 1
ATOM 5507 N N . HIS B 1 334 ? -38.294 0.160 42.704 1.00 85.41 349 HIS B N 1
ATOM 5508 C CA . HIS B 1 334 ? -38.874 -1.201 42.669 1.00 86.17 349 HIS B CA 1
ATOM 5509 C C . HIS B 1 334 ? -37.856 -2.327 42.905 1.00 84.33 349 HIS B C 1
ATOM 5510 O O . HIS B 1 334 ? -38.168 -3.497 42.665 1.00 82.74 349 HIS B O 1
ATOM 5517 N N . LEU B 1 335 ? -36.652 -1.973 43.373 1.00 83.60 350 LEU B N 1
ATOM 5518 C CA . LEU B 1 335 ? -35.555 -2.920 43.590 1.00 80.46 350 LEU B CA 1
ATOM 5519 C C . LEU B 1 335 ? -34.897 -2.591 44.929 1.00 78.97 350 LEU B C 1
ATOM 5520 O O . LEU B 1 335 ? -33.725 -2.175 44.980 1.00 78.60 350 LEU B O 1
ATOM 5525 N N . PRO B 1 336 ? -35.664 -2.757 46.021 1.00 78.90 351 PRO B N 1
ATOM 5526 C CA . PRO B 1 336 ? -35.207 -2.420 47.364 1.00 77.01 351 PRO B CA 1
ATOM 5527 C C . PRO B 1 336 ? -34.130 -3.359 47.905 1.00 74.45 351 PRO B C 1
ATOM 5528 O O . PRO B 1 336 ? -33.267 -2.913 48.688 1.00 74.67 351 PRO B O 1
ATOM 5532 N N . LEU B 1 337 ? -34.198 -4.637 47.514 1.00 71.87 352 LEU B N 1
ATOM 5533 C CA . LEU B 1 337 ? -33.230 -5.647 47.962 1.00 68.73 352 LEU B CA 1
ATOM 5534 C C . LEU B 1 337 ? -31.873 -5.390 47.340 1.00 65.62 352 LEU B C 1
ATOM 5535 O O . LEU B 1 337 ? -30.898 -5.236 48.049 1.00 63.32 352 LEU B O 1
ATOM 5540 N N . LEU B 1 338 ? -31.819 -5.310 46.018 1.00 67.46 353 LEU B N 1
ATOM 5541 C CA . LEU B 1 338 ? -30.557 -5.016 45.338 1.00 66.56 353 LEU B CA 1
ATOM 5542 C C . LEU B 1 338 ? -29.906 -3.806 45.971 1.00 64.88 353 LEU B C 1
ATOM 5543 O O . LEU B 1 338 ? -28.766 -3.892 46.416 1.00 64.17 353 LEU B O 1
ATOM 5548 N N . ASP B 1 339 ? -30.640 -2.700 46.048 1.00 65.60 354 ASP B N 1
ATOM 5549 C CA . ASP B 1 339 ? -30.150 -1.500 46.724 1.00 65.14 354 ASP B CA 1
ATOM 5550 C C . ASP B 1 339 ? -29.531 -1.829 48.091 1.00 62.92 354 ASP B C 1
ATOM 5551 O O . ASP B 1 339 ? -28.405 -1.436 48.392 1.00 57.97 354 ASP B O 1
ATOM 5556 N N . ALA B 1 340 ? -30.304 -2.552 48.899 1.00 64.34 355 ALA B N 1
ATOM 5557 C CA . ALA B 1 340 ? -29.908 -2.939 50.244 1.00 63.06 355 ALA B CA 1
ATOM 5558 C C . ALA B 1 340 ? -28.596 -3.687 50.227 1.00 61.58 355 ALA B C 1
ATOM 5559 O O . ALA B 1 340 ? -27.754 -3.480 51.097 1.00 61.27 355 ALA B O 1
ATOM 5561 N N . VAL B 1 341 ? -28.404 -4.533 49.227 1.00 61.03 356 VAL B N 1
ATOM 5562 C CA . VAL B 1 341 ? -27.135 -5.235 49.094 1.00 60.01 356 VAL B CA 1
ATOM 5563 C C . VAL B 1 341 ? -25.952 -4.259 48.859 1.00 58.76 356 VAL B C 1
ATOM 5564 O O . VAL B 1 341 ? -24.954 -4.286 49.595 1.00 59.04 356 VAL B O 1
ATOM 5568 N N . LEU B 1 342 ? -26.063 -3.388 47.858 1.00 59.54 357 LEU B N 1
ATOM 5569 C CA . LEU B 1 342 ? -25.055 -2.322 47.637 1.00 57.05 357 LEU B CA 1
ATOM 5570 C C . LEU B 1 342 ? -24.777 -1.528 48.930 1.00 55.86 357 LEU B C 1
ATOM 5571 O O . LEU B 1 342 ? -23.665 -1.069 49.147 1.00 54.82 357 LEU B O 1
ATOM 5576 N N . CYS B 1 343 ? -25.794 -1.347 49.771 1.00 55.06 358 CYS B N 1
ATOM 5577 C CA . CYS B 1 343 ? -25.596 -0.617 50.986 1.00 54.98 358 CYS B CA 1
ATOM 5578 C C . CYS B 1 343 ? -24.786 -1.461 51.992 1.00 54.35 358 CYS B C 1
ATOM 5579 O O . CYS B 1 343 ? -23.756 -1.008 52.553 1.00 51.50 358 CYS B O 1
ATOM 5582 N N . GLU B 1 344 ? -25.245 -2.695 52.192 1.00 53.57 359 GLU B N 1
ATOM 5583 C CA . GLU B 1 344 ? -24.598 -3.599 53.107 1.00 51.44 359 GLU B CA 1
ATOM 5584 C C . GLU B 1 344 ? -23.160 -3.810 52.667 1.00 50.93 359 GLU B C 1
ATOM 5585 O O . GLU B 1 344 ? -22.255 -3.881 53.523 1.00 48.96 359 GLU B O 1
ATOM 5591 N N . VAL B 1 345 ? -22.925 -3.896 51.350 1.00 50.55 360 VAL B N 1
ATOM 5592 C CA . VAL B 1 345 ? -21.547 -4.145 50.883 1.00 49.47 360 VAL B CA 1
ATOM 5593 C C . VAL B 1 345 ? -20.672 -2.953 51.259 1.00 47.93 360 VAL B C 1
ATOM 5594 O O . VAL B 1 345 ? -19.699 -3.124 51.985 1.00 47.21 360 VAL B O 1
ATOM 5598 N N . MET B 1 346 ? -21.051 -1.757 50.793 1.00 47.63 361 MET B N 1
ATOM 5599 C CA . MET B 1 346 ? -20.385 -0.506 51.198 1.00 46.83 361 MET B CA 1
ATOM 5600 C C . MET B 1 346 ? -20.152 -0.382 52.730 1.00 46.19 361 MET B C 1
ATOM 5601 O O . MET B 1 346 ? -19.190 0.253 53.186 1.00 43.77 361 MET B O 1
ATOM 5606 N N . ARG B 1 347 ? -21.043 -0.976 53.520 1.00 47.56 362 ARG B N 1
ATOM 5607 C CA . ARG B 1 347 ? -20.948 -0.899 54.969 1.00 48.07 362 ARG B CA 1
ATOM 5608 C C . ARG B 1 347 ? -19.916 -1.862 55.568 1.00 46.49 362 ARG B C 1
ATOM 5609 O O . ARG B 1 347 ? -19.132 -1.487 56.429 1.00 45.52 362 ARG B O 1
ATOM 5617 N N . ILE B 1 348 ? -19.925 -3.099 55.099 1.00 45.70 363 ILE B N 1
ATOM 5618 C CA . ILE B 1 348 ? -19.197 -4.174 55.734 1.00 44.92 363 ILE B CA 1
ATOM 5619 C C . ILE B 1 348 ? -17.732 -4.251 55.309 1.00 44.07 363 ILE B C 1
ATOM 5620 O O . ILE B 1 348 ? -16.933 -4.948 55.948 1.00 44.40 363 ILE B O 1
ATOM 5625 N N . ARG B 1 349 ? -17.372 -3.573 54.230 1.00 42.69 364 ARG B N 1
ATOM 5626 C CA . ARG B 1 349 ? -15.967 -3.489 53.822 1.00 41.63 364 ARG B CA 1
ATOM 5627 C C . ARG B 1 349 ? -15.684 -2.106 53.215 1.00 41.07 364 ARG B C 1
ATOM 5628 O O . ARG B 1 349 ? -15.464 -1.963 52.024 1.00 41.04 364 ARG B O 1
ATOM 5636 N N . PRO B 1 350 ? -15.695 -1.068 54.046 1.00 40.58 365 PRO B N 1
ATOM 5637 C CA . PRO B 1 350 ? -15.517 0.270 53.485 1.00 40.03 365 PRO B CA 1
ATOM 5638 C C . PRO B 1 350 ? -14.271 0.352 52.630 1.00 40.32 365 PRO B C 1
ATOM 5639 O O . PRO B 1 350 ? -13.285 -0.304 52.905 1.00 39.05 365 PRO B O 1
ATOM 5643 N N . VAL B 1 351 ? -14.330 1.109 51.548 1.00 43.43 366 VAL B N 1
ATOM 5644 C CA . VAL B 1 351 ? -13.169 1.196 50.638 1.00 43.16 366 VAL B CA 1
ATOM 5645 C C . VAL B 1 351 ? -12.051 2.073 51.216 1.00 42.21 366 VAL B C 1
ATOM 5646 O O . VAL B 1 351 ? -10.895 1.961 50.804 1.00 42.70 366 VAL B O 1
ATOM 5650 N N . SER B 1 352 ? -12.411 2.967 52.131 1.00 41.97 367 SER B N 1
ATOM 5651 C CA . SER B 1 352 ? -11.426 3.713 52.898 1.00 41.94 367 SER B CA 1
ATOM 5652 C C . SER B 1 352 ? -11.816 3.520 54.349 1.00 41.12 367 SER B C 1
ATOM 5653 O O . SER B 1 352 ? -12.452 4.376 54.955 1.00 41.13 367 SER B O 1
ATOM 5656 N N . PRO B 1 353 ? -11.458 2.363 54.910 1.00 39.32 368 PRO B N 1
ATOM 5657 C CA . PRO B 1 353 ? -11.770 2.116 56.310 1.00 39.17 368 PRO B CA 1
ATOM 5658 C C . PRO B 1 353 ? -11.250 3.250 57.231 1.00 37.94 368 PRO B C 1
ATOM 5659 O O . PRO B 1 353 ? -11.771 3.431 58.346 1.00 38.20 368 PRO B O 1
ATOM 5663 N N . ILE B 1 354 ? -10.217 3.967 56.774 1.00 35.48 369 ILE B N 1
ATOM 5664 C CA . ILE B 1 354 ? -9.870 5.272 57.303 1.00 35.16 369 ILE B CA 1
ATOM 5665 C C . ILE B 1 354 ? -9.869 6.287 56.172 1.00 34.84 369 ILE B C 1
ATOM 5666 O O . ILE B 1 354 ? -9.320 6.025 55.113 1.00 34.68 369 ILE B O 1
ATOM 5671 N N . LEU B 1 355 ? -10.458 7.459 56.395 1.00 34.92 370 LEU B N 1
ATOM 5672 C CA . LEU B 1 355 ? -10.565 8.463 55.333 1.00 34.91 370 LEU B CA 1
ATOM 5673 C C . LEU B 1 355 ? -9.259 9.244 55.063 1.00 35.76 370 LEU B C 1
ATOM 5674 O O . LEU B 1 355 ? -8.253 9.107 55.755 1.00 35.64 370 LEU B O 1
ATOM 5679 N N . ILE B 1 356 ? -9.297 10.090 54.049 1.00 37.21 371 ILE B N 1
ATOM 5680 C CA . ILE B 1 356 ? -8.208 11.006 53.836 1.00 38.35 371 ILE B CA 1
ATOM 5681 C C . ILE B 1 356 ? -8.187 11.934 55.032 1.00 38.50 371 ILE B C 1
ATOM 5682 O O . ILE B 1 356 ? -9.170 12.585 55.300 1.00 40.86 371 ILE B O 1
ATOM 5687 N N . PRO B 1 357 ? -7.072 12.031 55.746 1.00 39.06 372 PRO B N 1
ATOM 5688 C CA . PRO B 1 357 ? -6.986 13.057 56.804 1.00 39.50 372 PRO B CA 1
ATOM 5689 C C . PRO B 1 357 ? -7.850 14.317 56.571 1.00 41.14 372 PRO B C 1
ATOM 5690 O O . PRO B 1 357 ? -7.986 14.778 55.430 1.00 41.11 372 PRO B O 1
ATOM 5694 N N . HIS B 1 358 ? -8.426 14.843 57.650 1.00 42.50 373 HIS B N 1
ATOM 5695 C CA . HIS B 1 358 ? -9.140 16.119 57.646 1.00 44.24 373 HIS B CA 1
ATOM 5696 C C . HIS B 1 358 ? -8.374 17.056 58.528 1.00 46.07 373 HIS B C 1
ATOM 5697 O O . HIS B 1 358 ? -8.361 16.858 59.732 1.00 51.04 373 HIS B O 1
ATOM 5704 N N . VAL B 1 359 ? -7.757 18.082 57.969 1.00 45.89 374 VAL B N 1
ATOM 5705 C CA . VAL B 1 359 ? -6.906 18.962 58.750 1.00 44.73 374 VAL B CA 1
ATOM 5706 C C . VAL B 1 359 ? -7.719 20.087 59.382 1.00 46.42 374 VAL B C 1
ATOM 5707 O O . VAL B 1 359 ? -8.662 20.615 58.805 1.00 46.30 374 VAL B O 1
ATOM 5711 N N . ALA B 1 360 ? -7.346 20.453 60.591 1.00 47.72 375 ALA B N 1
ATOM 5712 C CA . ALA B 1 360 ? -7.990 21.546 61.225 1.00 50.74 375 ALA B CA 1
ATOM 5713 C C . ALA B 1 360 ? -7.471 22.768 60.501 1.00 53.09 375 ALA B C 1
ATOM 5714 O O . ALA B 1 360 ? -6.269 23.017 60.516 1.00 54.12 375 ALA B O 1
ATOM 5716 N N . MET B 1 361 ? -8.362 23.507 59.839 1.00 55.85 376 MET B N 1
ATOM 5717 C CA . MET B 1 361 ? -7.993 24.766 59.181 1.00 57.54 376 MET B CA 1
ATOM 5718 C C . MET B 1 361 ? -7.828 25.906 60.183 1.00 57.61 376 MET B C 1
ATOM 5719 O O . MET B 1 361 ? -7.362 26.988 59.819 1.00 57.34 376 MET B O 1
ATOM 5724 N N . GLN B 1 362 ? -8.243 25.686 61.431 1.00 57.36 377 GLN B N 1
ATOM 5725 C CA . GLN B 1 362 ? -7.975 26.645 62.515 1.00 58.11 377 GLN B CA 1
ATOM 5726 C C . GLN B 1 362 ? -8.076 26.000 63.889 1.00 55.54 377 GLN B C 1
ATOM 5727 O O . GLN B 1 362 ? -8.386 24.818 64.021 1.00 53.44 377 GLN B O 1
ATOM 5733 N N . ASP B 1 363 ? -7.810 26.781 64.923 1.00 55.37 378 ASP B N 1
ATOM 5734 C CA . ASP B 1 363 ? -8.048 26.292 66.265 1.00 54.65 378 ASP B CA 1
ATOM 5735 C C . ASP B 1 363 ? -9.514 25.987 66.380 1.00 54.24 378 ASP B C 1
ATOM 5736 O O . ASP B 1 363 ? -10.366 26.702 65.847 1.00 55.66 378 ASP B O 1
ATOM 5741 N N . THR B 1 364 ? -9.802 24.904 67.066 1.00 52.40 379 THR B N 1
ATOM 5742 C CA . THR B 1 364 ? -11.112 24.317 67.019 1.00 52.55 379 THR B CA 1
ATOM 5743 C C . THR B 1 364 ? -11.178 23.346 68.186 1.00 52.53 379 THR B C 1
ATOM 5744 O O . THR B 1 364 ? -10.168 23.103 68.860 1.00 52.26 379 THR B O 1
ATOM 5748 N N . SER B 1 365 ? -12.360 22.822 68.466 1.00 52.09 380 SER B N 1
ATOM 5749 C CA . SER B 1 365 ? -12.457 21.792 69.463 1.00 51.61 380 SER B CA 1
ATOM 5750 C C . SER B 1 365 ? -12.865 20.535 68.767 1.00 48.58 380 SER B C 1
ATOM 5751 O O . SER B 1 365 ? -13.307 20.577 67.646 1.00 46.94 380 SER B O 1
ATOM 5754 N N . LEU B 1 366 ? -12.689 19.414 69.442 1.00 47.48 381 LEU B N 1
ATOM 5755 C CA . LEU B 1 366 ? -13.309 18.174 69.025 1.00 47.08 381 LEU B CA 1
ATOM 5756 C C . LEU B 1 366 ? -13.619 17.386 70.294 1.00 47.77 381 LEU B C 1
ATOM 5757 O O . LEU B 1 366 ? -12.765 17.305 71.177 1.00 47.48 381 LEU B O 1
ATOM 5762 N N . GLY B 1 367 ? -14.823 16.826 70.418 1.00 47.81 382 GLY B N 1
ATOM 5763 C CA . GLY B 1 367 ? -15.198 16.250 71.684 1.00 49.51 382 GLY B CA 1
ATOM 5764 C C . GLY B 1 367 ? -15.034 17.404 72.660 1.00 51.35 382 GLY B C 1
ATOM 5765 O O . GLY B 1 367 ? -15.131 18.550 72.242 1.00 54.00 382 GLY B O 1
ATOM 5766 N N . GLY B 1 368 ? -14.744 17.156 73.925 1.00 51.26 383 GLY B N 1
ATOM 5767 C CA . GLY B 1 368 ? -14.533 18.283 74.846 1.00 53.66 383 GLY B CA 1
ATOM 5768 C C . GLY B 1 368 ? -13.295 19.179 74.655 1.00 53.43 383 GLY B C 1
ATOM 5769 O O . GLY B 1 368 ? -13.159 20.211 75.311 1.00 55.42 383 GLY B O 1
ATOM 5770 N N . HIS B 1 369 ? -12.412 18.821 73.730 1.00 51.26 384 HIS B N 1
ATOM 5771 C CA . HIS B 1 369 ? -11.019 19.204 73.820 1.00 50.04 384 HIS B CA 1
ATOM 5772 C C . HIS B 1 369 ? -10.533 20.093 72.699 1.00 49.58 384 HIS B C 1
ATOM 5773 O O . HIS B 1 369 ? -10.948 19.942 71.547 1.00 50.57 384 HIS B O 1
ATOM 5780 N N . SER B 1 370 ? -9.643 21.017 73.040 1.00 49.21 385 SER B N 1
ATOM 5781 C CA . SER B 1 370 ? -9.102 21.936 72.077 1.00 48.98 385 SER B CA 1
ATOM 5782 C C . SER B 1 370 ? -8.314 21.151 71.058 1.00 48.41 385 SER B C 1
ATOM 5783 O O . SER B 1 370 ? -7.823 20.075 71.338 1.00 48.90 385 SER B O 1
ATOM 5786 N N . VAL B 1 371 ? -8.241 21.686 69.854 1.00 48.40 386 VAL B N 1
ATOM 5787 C CA . VAL B 1 371 ? -7.661 20.993 68.734 1.00 46.67 386 VAL B CA 1
ATOM 5788 C C . VAL B 1 371 ? -6.995 22.103 67.946 1.00 47.07 386 VAL B C 1
ATOM 5789 O O . VAL B 1 371 ? -7.682 22.900 67.326 1.00 47.22 386 VAL B O 1
ATOM 5793 N N . PRO B 1 372 ? -5.653 22.210 68.048 1.00 47.29 387 PRO B N 1
ATOM 5794 C CA . PRO B 1 372 ? -4.927 23.304 67.412 1.00 47.27 387 PRO B CA 1
ATOM 5795 C C . PRO B 1 372 ? -4.999 23.202 65.924 1.00 45.78 387 PRO B C 1
ATOM 5796 O O . PRO B 1 372 ? -5.144 22.122 65.388 1.00 43.60 387 PRO B O 1
ATOM 5800 N N . LYS B 1 373 ? -4.892 24.335 65.270 1.00 47.05 388 LYS B N 1
ATOM 5801 C CA . LYS B 1 373 ? -4.733 24.359 63.836 1.00 48.24 388 LYS B CA 1
ATOM 5802 C C . LYS B 1 373 ? -3.519 23.506 63.362 1.00 47.76 388 LYS B C 1
ATOM 5803 O O . LYS B 1 373 ? -2.418 23.523 63.956 1.00 48.48 388 LYS B O 1
ATOM 5809 N N . GLY B 1 374 ? -3.719 22.754 62.291 1.00 45.93 389 GLY B N 1
ATOM 5810 C CA . GLY B 1 374 ? -2.671 21.893 61.785 1.00 44.55 389 GLY B CA 1
ATOM 5811 C C . GLY B 1 374 ? -2.942 20.463 62.143 1.00 43.21 389 GLY B C 1
ATOM 5812 O O . GLY B 1 374 ? -2.402 19.579 61.529 1.00 42.95 389 GLY B O 1
ATOM 5813 N N . THR B 1 375 ? -3.801 20.226 63.119 1.00 44.12 390 THR B N 1
ATOM 5814 C CA . THR B 1 375 ? -4.104 18.871 63.554 1.00 44.37 390 THR B CA 1
ATOM 5815 C C . THR B 1 375 ? -4.799 18.091 62.467 1.00 45.34 390 THR B C 1
ATOM 5816 O O . THR B 1 375 ? -5.578 18.639 61.697 1.00 45.23 390 THR B O 1
ATOM 5820 N N . ARG B 1 376 ? -4.549 16.791 62.456 1.00 47.16 391 ARG B N 1
ATOM 5821 C CA . ARG B 1 376 ? -5.108 15.893 61.460 1.00 48.01 391 ARG B CA 1
ATOM 5822 C C . ARG B 1 376 ? -6.032 14.910 62.122 1.00 45.68 391 ARG B C 1
ATOM 5823 O O . ARG B 1 376 ? -5.739 14.418 63.221 1.00 48.36 391 ARG B O 1
ATOM 5831 N N . VAL B 1 377 ? -7.136 14.611 61.458 1.00 42.03 392 VAL B N 1
ATOM 5832 C CA . VAL B 1 377 ? -8.131 13.750 62.036 1.00 40.13 392 VAL B CA 1
ATOM 5833 C C . VAL B 1 377 ? -8.411 12.604 61.078 1.00 38.91 392 VAL B C 1
ATOM 5834 O O . VAL B 1 377 ? -8.840 12.793 59.942 1.00 41.87 392 VAL B O 1
ATOM 5838 N N . LEU B 1 378 ? -8.163 11.399 61.533 1.00 37.01 393 LEU B N 1
ATOM 5839 C CA . LEU B 1 378 ? -8.431 10.228 60.747 1.00 35.60 393 LEU B CA 1
ATOM 5840 C C . LEU B 1 378 ? -9.778 9.641 61.148 1.00 35.40 393 LEU B C 1
ATOM 5841 O O . LEU B 1 378 ? -9.936 9.109 62.231 1.00 34.46 393 LEU B O 1
ATOM 5846 N N . VAL B 1 379 ? -10.746 9.691 60.240 1.00 35.51 394 VAL B N 1
ATOM 5847 C CA . VAL B 1 379 ? -12.049 9.136 60.544 1.00 35.08 394 VAL B CA 1
ATOM 5848 C C . VAL B 1 379 ? -11.985 7.662 60.349 1.00 35.00 394 VAL B C 1
ATOM 5849 O O . VAL B 1 379 ? -11.679 7.226 59.276 1.00 35.15 394 VAL B O 1
ATOM 5853 N N . ASN B 1 380 ? -12.217 6.902 61.409 1.00 36.36 395 ASN B N 1
ATOM 5854 C CA . ASN B 1 380 ? -12.234 5.444 61.330 1.00 37.17 395 ASN B CA 1
ATOM 5855 C C . ASN B 1 380 ? -13.621 5.007 60.881 1.00 38.59 395 ASN 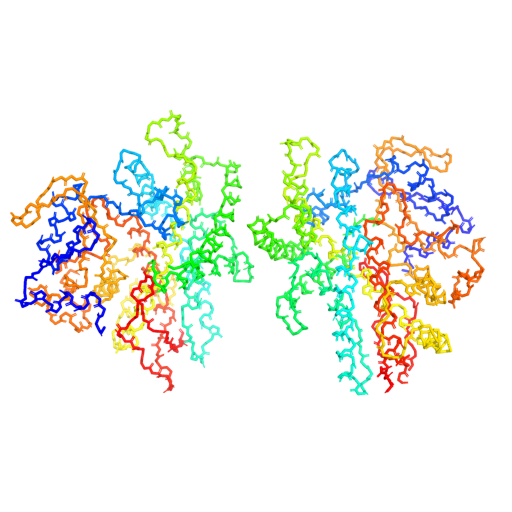B C 1
ATOM 5856 O O . ASN B 1 380 ? -14.521 4.694 61.674 1.00 39.99 395 ASN B O 1
ATOM 5861 N N . MET B 1 381 ? -13.759 4.982 59.578 1.00 39.26 396 MET B N 1
ATOM 5862 C CA . MET B 1 381 ? -14.959 4.537 58.908 1.00 41.15 396 MET B CA 1
ATOM 5863 C C . MET B 1 381 ? -15.206 3.062 59.188 1.00 40.07 396 MET B C 1
ATOM 5864 O O . MET B 1 381 ? -16.347 2.588 59.080 1.00 40.77 396 MET B O 1
ATOM 5869 N N . TRP B 1 382 ? -14.153 2.309 59.505 1.00 38.06 397 TRP B N 1
ATOM 5870 C CA . TRP B 1 382 ? -14.382 0.920 59.833 1.00 38.33 397 TRP B CA 1
ATOM 5871 C C . TRP B 1 382 ? -15.186 0.886 61.137 1.00 39.77 397 TRP B C 1
ATOM 5872 O O . TRP B 1 382 ? -16.246 0.288 61.229 1.00 41.41 397 TRP B O 1
ATOM 5883 N N . ALA B 1 383 ? -14.672 1.592 62.132 1.00 39.84 398 ALA B N 1
ATOM 5884 C CA . ALA B 1 383 ? -15.192 1.561 63.459 1.00 40.10 398 ALA B CA 1
ATOM 5885 C C . ALA B 1 383 ? -16.668 1.896 63.430 1.00 40.62 398 ALA B C 1
ATOM 5886 O O . ALA B 1 383 ? -17.493 1.109 63.876 1.00 41.13 398 ALA B O 1
ATOM 5888 N N . ILE B 1 384 ? -17.006 3.036 62.853 1.00 40.17 399 ILE B N 1
ATOM 5889 C CA . ILE B 1 384 ? -18.381 3.447 62.874 1.00 41.99 399 ILE B CA 1
ATOM 5890 C C . ILE B 1 384 ? -19.298 2.480 62.126 1.00 42.38 399 ILE B C 1
ATOM 5891 O O . ILE B 1 384 ? -20.465 2.377 62.456 1.00 43.43 399 ILE B O 1
ATOM 5896 N N . HIS B 1 385 ? -18.783 1.747 61.150 1.00 41.89 400 HIS B N 1
ATOM 5897 C CA . HIS B 1 385 ? -19.650 0.821 60.397 1.00 42.77 400 HIS B CA 1
ATOM 5898 C C . HIS B 1 385 ? -19.797 -0.547 61.027 1.00 42.46 400 HIS B C 1
ATOM 5899 O O . HIS B 1 385 ? -20.678 -1.336 60.589 1.00 42.62 400 HIS B O 1
ATOM 5906 N N . HIS B 1 386 ? -18.914 -0.845 61.986 1.00 41.20 401 HIS B N 1
ATOM 5907 C CA . HIS B 1 386 ? -18.893 -2.152 62.635 1.00 42.05 401 HIS B CA 1
ATOM 5908 C C . HIS B 1 386 ? -19.250 -2.111 64.122 1.00 43.35 401 HIS B C 1
ATOM 5909 O O . HIS B 1 386 ? -19.237 -3.131 64.829 1.00 44.19 401 HIS B O 1
ATOM 5916 N N . ASP B 1 387 ? -19.619 -0.923 64.568 1.00 43.98 402 ASP B N 1
ATOM 5917 C CA . ASP B 1 387 ? -19.846 -0.619 65.977 1.00 44.67 402 ASP B CA 1
ATOM 5918 C C . ASP B 1 387 ? -21.072 -1.349 66.544 1.00 46.14 402 ASP B C 1
ATOM 5919 O O . ASP B 1 387 ? -22.205 -1.018 66.182 1.00 47.15 402 ASP B O 1
ATOM 5924 N N . PRO B 1 388 ? -20.869 -2.314 67.465 1.00 46.78 403 PRO B N 1
ATOM 5925 C CA . PRO B 1 388 ? -22.037 -3.087 67.940 1.00 48.34 403 PRO B CA 1
ATOM 5926 C C . PRO B 1 388 ? -23.018 -2.291 68.744 1.00 49.55 403 PRO B C 1
ATOM 5927 O O . PRO B 1 388 ? -24.072 -2.794 69.061 1.00 51.43 403 PRO B O 1
ATOM 5931 N N . LYS B 1 389 ? -22.704 -1.052 69.063 1.00 49.57 404 LYS B N 1
ATOM 5932 C CA . LYS B 1 389 ? -23.664 -0.242 69.774 1.00 52.02 404 LYS B CA 1
ATOM 5933 C C . LYS B 1 389 ? -24.690 0.345 68.804 1.00 52.00 404 LYS B C 1
ATOM 5934 O O . LYS B 1 389 ? -25.745 0.754 69.240 1.00 53.99 404 LYS B O 1
ATOM 5940 N N . HIS B 1 390 ? -24.391 0.375 67.502 1.00 50.59 405 HIS B N 1
ATOM 5941 C CA . HIS B 1 390 ? -25.319 0.928 66.490 1.00 50.34 405 HIS B CA 1
ATOM 5942 C C . HIS B 1 390 ? -25.695 -0.037 65.387 1.00 50.73 405 HIS B C 1
ATOM 5943 O O . HIS B 1 390 ? -26.535 0.286 64.554 1.00 50.76 405 HIS B O 1
ATOM 5950 N N . TRP B 1 391 ? -25.114 -1.227 65.389 1.00 51.19 406 TRP B N 1
ATOM 5951 C CA . TRP B 1 391 ? -25.436 -2.214 64.375 1.00 52.55 406 TRP B CA 1
ATOM 5952 C C . TRP B 1 391 ? -25.605 -3.559 65.025 1.00 55.26 406 TRP B C 1
ATOM 5953 O O . TRP B 1 391 ? -24.759 -3.943 65.837 1.00 54.92 406 TRP B O 1
ATOM 5964 N N . ASP B 1 392 ? -26.659 -4.288 64.654 1.00 59.22 407 ASP B N 1
ATOM 5965 C CA . ASP B 1 392 ? -26.859 -5.635 65.187 1.00 64.25 407 ASP B CA 1
ATOM 5966 C C . ASP B 1 392 ? -26.058 -6.631 64.404 1.00 64.44 407 ASP B C 1
ATOM 5967 O O . ASP B 1 392 ? -26.207 -6.706 63.202 1.00 66.28 407 ASP B O 1
ATOM 5972 N N . GLN B 1 393 ? -25.244 -7.421 65.090 1.00 66.63 408 GLN B N 1
ATOM 5973 C CA . GLN B 1 393 ? -24.338 -8.362 64.440 1.00 67.41 408 GLN B CA 1
ATOM 5974 C C . GLN B 1 393 ? -23.630 -7.728 63.220 1.00 64.52 408 GLN B C 1
ATOM 5975 O O . GLN B 1 393 ? -23.719 -8.233 62.073 1.00 63.86 408 GLN B O 1
ATOM 5981 N N . PRO B 1 394 ? -22.899 -6.625 63.472 1.00 60.26 409 PRO B N 1
ATOM 5982 C CA . PRO B 1 394 ? -22.190 -5.882 62.424 1.00 57.81 409 PRO B CA 1
ATOM 5983 C C . PRO B 1 394 ? -21.202 -6.727 61.611 1.00 56.22 409 PRO B C 1
ATOM 5984 O O . PRO B 1 394 ? -20.758 -6.315 60.548 1.00 53.39 409 PRO B O 1
ATOM 5988 N N . GLU B 1 395 ? -20.854 -7.894 62.126 1.00 57.99 410 GLU B N 1
ATOM 5989 C CA . GLU B 1 395 ? -19.879 -8.755 61.494 1.00 58.41 410 GLU B CA 1
ATOM 5990 C C . GLU B 1 395 ? -20.527 -9.777 60.551 1.00 58.59 410 GLU B C 1
ATOM 5991 O O . GLU B 1 395 ? -19.872 -10.309 59.676 1.00 57.27 410 GLU B O 1
ATOM 5997 N N . GLN B 1 396 ? -21.817 -10.050 60.693 1.00 61.85 411 GLN B N 1
ATOM 5998 C CA . GLN B 1 396 ? -22.465 -10.907 59.704 1.00 62.33 411 GLN B CA 1
ATOM 5999 C C . GLN B 1 396 ? -23.021 -10.075 58.526 1.00 59.96 411 GLN B C 1
ATOM 6000 O O . GLN B 1 396 ? -23.443 -8.932 58.704 1.00 58.41 411 GLN B O 1
ATOM 6006 N N . PHE B 1 397 ? -22.981 -10.631 57.319 1.00 58.89 412 PHE B N 1
ATOM 6007 C CA . PHE B 1 397 ? -23.428 -9.884 56.142 1.00 61.08 412 PHE B CA 1
ATOM 6008 C C . PHE B 1 397 ? -24.970 -9.999 55.928 1.00 62.98 412 PHE B C 1
ATOM 6009 O O . PHE B 1 397 ? -25.466 -11.003 55.402 1.00 63.66 412 PHE B O 1
ATOM 6017 N N . ASN B 1 398 ? -25.711 -8.957 56.320 1.00 62.34 413 ASN B N 1
ATOM 6018 C CA . ASN B 1 398 ? -27.177 -8.981 56.303 1.00 63.39 413 ASN B CA 1
ATOM 6019 C C . ASN B 1 398 ? -27.884 -7.724 55.725 1.00 64.15 413 ASN B C 1
ATOM 6020 O O . ASN B 1 398 ? -28.313 -6.847 56.486 1.00 64.42 413 ASN B O 1
ATOM 6025 N N . PRO B 1 399 ? -28.056 -7.663 54.380 1.00 64.55 414 PRO B N 1
ATOM 6026 C CA . PRO B 1 399 ? -28.784 -6.558 53.690 1.00 65.00 414 PRO B CA 1
ATOM 6027 C C . PRO B 1 399 ? -30.177 -6.213 54.264 1.00 65.83 414 PRO B C 1
ATOM 6028 O O . PRO B 1 399 ? -30.669 -5.090 54.105 1.00 64.47 414 PRO B O 1
ATOM 6032 N N . GLU B 1 400 ? -30.806 -7.169 54.927 1.00 67.29 415 GLU B N 1
ATOM 6033 C CA . GLU B 1 400 ? -32.119 -6.913 55.500 1.00 71.53 415 GLU B CA 1
ATOM 6034 C C . GLU B 1 400 ? -32.073 -5.830 56.575 1.00 69.98 415 GLU B C 1
ATOM 6035 O O . GLU B 1 400 ? -33.083 -5.192 56.849 1.00 71.75 415 GLU B O 1
ATOM 6041 N N . ARG B 1 401 ? -30.900 -5.595 57.151 1.00 67.37 416 ARG B N 1
ATOM 6042 C CA . ARG B 1 401 ? -30.736 -4.538 58.139 1.00 64.97 416 ARG B CA 1
ATOM 6043 C C . ARG B 1 401 ? -31.110 -3.162 57.560 1.00 65.04 416 ARG B C 1
ATOM 6044 O O . ARG B 1 401 ? -31.456 -2.250 58.311 1.00 64.41 416 ARG B O 1
ATOM 6052 N N . PHE B 1 402 ? -31.023 -3.023 56.232 1.00 65.43 417 PHE B N 1
ATOM 6053 C CA . PHE B 1 402 ? -31.484 -1.821 55.527 1.00 66.65 417 PHE B CA 1
ATOM 6054 C C . PHE B 1 402 ? -32.923 -1.960 55.041 1.00 72.25 417 PHE B C 1
ATOM 6055 O O . PHE B 1 402 ? -33.497 -1.017 54.495 1.00 71.45 417 PHE B O 1
ATOM 6063 N N . LEU B 1 403 ? -33.490 -3.147 55.222 1.00 77.80 418 LEU B N 1
ATOM 6064 C CA . LEU B 1 403 ? -34.923 -3.345 55.056 1.00 84.38 418 LEU B CA 1
ATOM 6065 C C . LEU B 1 403 ? -35.706 -3.148 56.354 1.00 93.12 418 LEU B C 1
ATOM 6066 O O . LEU B 1 403 ? -35.819 -4.033 57.216 1.00 94.67 418 LEU B O 1
ATOM 6071 N N . GLU B 1 404 ? -36.145 -1.910 56.507 1.00 101.39 419 GLU B N 1
ATOM 6072 C CA . GLU B 1 404 ? -37.469 -1.599 57.024 1.00 105.89 419 GLU B CA 1
ATOM 6073 C C . GLU B 1 404 ? -38.150 -0.767 55.930 1.00 108.04 419 GLU B C 1
ATOM 6074 O O . GLU B 1 404 ? -39.346 -0.929 55.682 1.00 113.97 419 GLU B O 1
ATOM 6080 N N . PRO B 1 405 ? -37.369 0.113 55.285 1.00 105.18 420 PRO B N 1
ATOM 6081 C CA . PRO B 1 405 ? -37.769 0.839 54.083 1.00 104.50 420 PRO B CA 1
ATOM 6082 C C . PRO B 1 405 ? -37.373 0.046 52.842 1.00 106.51 420 PRO B C 1
ATOM 6083 O O . PRO B 1 405 ? -36.199 -0.317 52.671 1.00 102.88 420 PRO B O 1
ATOM 6085 N N . GLN B 1 412 ? -27.962 2.599 61.329 1.00 90.95 427 GLN B N 1
ATOM 6086 C CA . GLN B 1 412 ? -28.373 2.997 59.981 1.00 91.52 427 GLN B CA 1
ATOM 6087 C C . GLN B 1 412 ? -28.567 4.513 59.876 1.00 89.77 427 GLN B C 1
ATOM 6088 O O . GLN B 1 412 ? -29.132 5.006 58.901 1.00 94.53 427 GLN B O 1
ATOM 6094 N N . SER B 1 413 ? -28.143 5.237 60.905 1.00 84.99 428 SER B N 1
ATOM 6095 C CA . SER B 1 413 ? -27.880 6.671 60.801 1.00 83.36 428 SER B CA 1
ATOM 6096 C C . SER B 1 413 ? -26.383 6.933 61.023 1.00 79.85 428 SER B C 1
ATOM 6097 O O . SER B 1 413 ? -25.870 7.990 60.666 1.00 82.76 428 SER B O 1
ATOM 6100 N N . SER B 1 414 ? -25.686 5.984 61.643 1.00 71.81 429 SER B N 1
ATOM 6101 C CA . SER B 1 414 ? -24.247 6.014 61.685 1.00 64.28 429 SER B CA 1
ATOM 6102 C C . SER B 1 414 ? -23.781 5.232 60.467 1.00 61.18 429 SER B C 1
ATOM 6103 O O . SER B 1 414 ? -23.185 4.165 60.564 1.00 58.25 429 SER B O 1
ATOM 6106 N N . PHE B 1 415 ? -24.090 5.786 59.307 1.00 60.57 430 PHE B N 1
ATOM 6107 C CA . PHE B 1 415 ? -23.852 5.132 58.040 1.00 59.41 430 PHE B CA 1
ATOM 6108 C C . PHE B 1 415 ? -23.504 6.244 57.083 1.00 58.67 430 PHE B C 1
ATOM 6109 O O . PHE B 1 415 ? -24.367 7.037 56.695 1.00 58.17 430 PHE B O 1
ATOM 6117 N N . LEU B 1 416 ? -22.213 6.332 56.779 1.00 56.22 431 LEU B N 1
ATOM 6118 C CA . LEU B 1 416 ? -21.674 7.353 55.910 1.00 55.56 431 LEU B CA 1
ATOM 6119 C C . LEU B 1 416 ? -20.651 6.748 54.959 1.00 54.68 431 LEU B C 1
ATOM 6120 O O . LEU B 1 416 ? -19.447 6.864 55.174 1.00 53.55 431 LEU B O 1
ATOM 6125 N N . PRO B 1 417 ? -21.131 6.113 53.879 1.00 54.82 432 PRO B N 1
ATOM 6126 C CA . PRO B 1 417 ? -20.235 5.421 52.957 1.00 51.93 432 PRO B CA 1
ATOM 6127 C C . PRO B 1 417 ? -19.417 6.364 52.070 1.00 50.52 432 PRO B C 1
ATOM 6128 O O . PRO B 1 417 ? -18.307 6.012 51.640 1.00 51.63 432 PRO B O 1
ATOM 6132 N N . PHE B 1 418 ? -19.948 7.549 51.807 1.00 49.69 433 PHE B N 1
ATOM 6133 C CA . PHE B 1 418 ? -19.295 8.512 50.928 1.00 48.61 433 PHE B CA 1
ATOM 6134 C C . PHE B 1 418 ? -18.830 9.731 51.709 1.00 47.52 433 PHE B C 1
ATOM 6135 O O . PHE B 1 418 ? -18.388 10.723 51.105 1.00 47.95 433 PHE B O 1
ATOM 6143 N N . GLY B 1 419 ? -18.947 9.674 53.039 1.00 45.87 434 GLY B N 1
ATOM 6144 C CA . GLY B 1 419 ? -18.515 10.776 53.892 1.00 45.17 434 GLY B CA 1
ATOM 6145 C C . GLY B 1 419 ? -19.672 11.739 54.093 1.00 46.91 434 GLY B C 1
ATOM 6146 O O . GLY B 1 419 ? -20.834 11.390 53.840 1.00 48.74 434 GLY B O 1
ATOM 6147 N N . ALA B 1 420 ? -19.354 12.948 54.551 1.00 45.79 435 ALA B N 1
ATOM 6148 C CA . ALA B 1 420 ? -20.357 13.939 54.869 1.00 45.91 435 ALA B CA 1
ATOM 6149 C C . ALA B 1 420 ? -19.755 15.334 55.033 1.00 46.30 435 ALA B C 1
ATOM 6150 O O . ALA B 1 420 ? -18.521 15.516 55.263 1.00 45.82 435 ALA B O 1
ATOM 6152 N N . GLY B 1 421 ? -20.636 16.326 54.933 1.00 46.79 436 GLY B N 1
ATOM 6153 C CA . GLY B 1 421 ? -20.228 17.715 55.085 1.00 46.64 436 GLY B CA 1
ATOM 6154 C C . GLY B 1 421 ? -19.426 18.114 53.874 1.00 45.26 436 GLY B C 1
ATOM 6155 O O . GLY B 1 421 ? -19.526 17.462 52.865 1.00 43.85 436 GLY B O 1
ATOM 6156 N N . PRO B 1 422 ? -18.587 19.154 53.990 1.00 45.43 437 PRO B N 1
ATOM 6157 C CA . PRO B 1 422 ? -18.029 19.834 52.824 1.00 46.50 437 PRO B CA 1
ATOM 6158 C C . PRO B 1 422 ? -17.166 18.966 51.901 1.00 46.35 437 PRO B C 1
ATOM 6159 O O . PRO B 1 422 ? -17.073 19.271 50.733 1.00 48.06 437 PRO B O 1
ATOM 6163 N N . ARG B 1 423 ? -16.557 17.918 52.458 1.00 45.42 438 ARG B N 1
ATOM 6164 C CA . ARG B 1 423 ? -15.662 17.017 51.787 1.00 44.32 438 ARG B CA 1
ATOM 6165 C C . ARG B 1 423 ? -16.336 15.731 51.384 1.00 44.26 438 ARG B C 1
ATOM 6166 O O . ARG B 1 423 ? -15.673 14.709 51.159 1.00 44.03 438 ARG B O 1
ATOM 6174 N N . VAL B 1 424 ? -17.644 15.773 51.221 1.00 45.32 439 VAL B N 1
ATOM 6175 C CA . VAL B 1 424 ? -18.366 14.585 50.772 1.00 45.71 439 VAL B CA 1
ATOM 6176 C C . VAL B 1 424 ? -17.904 14.182 49.359 1.00 45.76 439 VAL B C 1
ATOM 6177 O O . VAL B 1 424 ? -17.363 15.006 48.584 1.00 45.79 439 VAL B O 1
ATOM 6181 N N . CYS B 1 425 ? -18.093 12.906 49.051 1.00 45.73 440 CYS B N 1
ATOM 6182 C CA . CYS B 1 425 ? -17.739 12.391 47.750 1.00 47.20 440 CYS B CA 1
ATOM 6183 C C . CYS B 1 425 ? -18.406 13.205 46.643 1.00 50.17 440 CYS B C 1
ATOM 6184 O O . CYS B 1 425 ? -19.630 13.299 46.599 1.00 54.39 440 CYS B O 1
ATOM 6187 N N . VAL B 1 426 ? -17.626 13.810 45.752 1.00 51.03 441 VAL B N 1
ATOM 6188 C CA . VAL B 1 426 ? -18.232 14.468 44.571 1.00 53.56 441 VAL B CA 1
ATOM 6189 C C . VAL B 1 426 ? -18.775 13.470 43.550 1.00 53.39 441 VAL B C 1
ATOM 6190 O O . VAL B 1 426 ? -19.589 13.847 42.721 1.00 53.96 441 VAL B O 1
ATOM 6194 N N . GLY B 1 427 ? -18.303 12.223 43.600 1.00 52.00 442 GLY B N 1
ATOM 6195 C CA . GLY B 1 427 ? -18.794 11.164 42.723 1.00 52.62 442 GLY B CA 1
ATOM 6196 C C . GLY B 1 427 ? -19.994 10.370 43.230 1.00 53.60 442 GLY B C 1
ATOM 6197 O O . GLY B 1 427 ? -20.424 9.408 42.592 1.00 53.77 442 GLY B O 1
ATOM 6198 N N . GLU B 1 428 ? -20.552 10.747 44.370 1.00 54.37 443 GLU B N 1
ATOM 6199 C CA . GLU B 1 428 ? -21.533 9.878 44.984 1.00 55.66 443 GLU B CA 1
ATOM 6200 C C . GLU B 1 428 ? -22.632 9.513 43.972 1.00 56.67 443 GLU B C 1
ATOM 6201 O O . GLU B 1 428 ? -22.904 8.335 43.780 1.00 55.09 443 GLU B O 1
ATOM 6207 N N . SER B 1 429 ? -23.245 10.503 43.323 1.00 59.60 444 SER B N 1
ATOM 6208 C CA . SER B 1 429 ? -24.254 10.215 42.267 1.00 63.35 444 SER B CA 1
ATOM 6209 C C . SER B 1 429 ? -23.688 9.270 41.231 1.00 64.29 444 SER B C 1
ATOM 6210 O O . SER B 1 429 ? -24.256 8.207 40.932 1.00 66.51 444 SER B O 1
ATOM 6213 N N . LEU B 1 430 ? -22.564 9.679 40.665 1.00 62.32 445 LEU B N 1
ATOM 6214 C CA . LEU B 1 430 ? -21.933 8.876 39.654 1.00 62.08 445 LEU B CA 1
ATOM 6215 C C . LEU B 1 430 ? -21.870 7.424 40.121 1.00 58.49 445 LEU B C 1
ATOM 6216 O O . LEU B 1 430 ? -22.425 6.530 39.476 1.00 58.43 445 LEU B O 1
ATOM 6221 N N . ALA B 1 431 ? -21.244 7.203 41.271 1.00 55.13 446 ALA B N 1
ATOM 6222 C CA . ALA B 1 431 ? -20.961 5.843 41.725 1.00 53.28 446 ALA B CA 1
ATOM 6223 C C . ALA B 1 431 ? -22.228 5.042 42.019 1.00 53.88 446 ALA B C 1
ATOM 6224 O O . ALA B 1 431 ? -22.349 3.863 41.686 1.00 51.06 446 ALA B O 1
ATOM 6226 N N . ARG B 1 432 ? -23.187 5.691 42.642 1.00 57.75 447 ARG B N 1
ATOM 6227 C CA . ARG B 1 432 ? -24.425 5.010 42.980 1.00 60.91 447 ARG B CA 1
ATOM 6228 C C . ARG B 1 432 ? -25.066 4.436 41.725 1.00 63.45 447 ARG B C 1
ATOM 6229 O O . ARG B 1 432 ? -25.325 3.234 41.641 1.00 67.25 447 ARG B O 1
ATOM 6237 N N . ILE B 1 433 ? -25.283 5.302 40.743 1.00 63.39 448 ILE B N 1
ATOM 6238 C CA . ILE B 1 433 ? -25.849 4.904 39.463 1.00 63.47 448 ILE B CA 1
ATOM 6239 C C . ILE B 1 433 ? -25.017 3.791 38.861 1.00 63.03 448 ILE B C 1
ATOM 6240 O O . ILE B 1 433 ? -25.533 2.734 38.497 1.00 64.42 448 ILE B O 1
ATOM 6245 N N . GLU B 1 434 ? -23.720 4.065 38.750 1.00 61.07 449 GLU B N 1
ATOM 6246 C CA . GLU B 1 434 ? -22.781 3.175 38.102 1.00 60.22 449 GLU B CA 1
ATOM 6247 C C . GLU B 1 434 ? -22.962 1.758 38.665 1.00 58.92 449 GLU B C 1
ATOM 6248 O O . GLU B 1 434 ? -23.061 0.791 37.919 1.00 59.45 449 GLU B O 1
ATOM 6254 N N . LEU B 1 435 ? -23.064 1.659 39.986 1.00 56.91 450 LEU B N 1
ATOM 6255 C CA . LEU B 1 435 ? -23.087 0.376 40.663 1.00 55.52 450 LEU B CA 1
ATOM 6256 C C . LEU B 1 435 ? -24.385 -0.340 40.493 1.00 56.62 450 LEU B C 1
ATOM 6257 O O . LEU B 1 435 ? -24.396 -1.549 40.388 1.00 55.49 450 LEU B O 1
ATOM 6262 N N . PHE B 1 436 ? -25.482 0.406 40.547 1.00 59.05 451 PHE B N 1
ATOM 6263 C CA . PHE B 1 436 ? -26.805 -0.138 40.243 1.00 62.10 451 PHE B CA 1
ATOM 6264 C C . PHE B 1 436 ? -26.794 -0.812 38.869 1.00 62.27 451 PHE B C 1
ATOM 6265 O O . PHE B 1 436 ? -27.004 -2.032 38.752 1.00 61.60 451 PHE B O 1
ATOM 6273 N N . LEU B 1 437 ? -26.503 -0.010 37.845 1.00 61.91 452 LEU B N 1
ATOM 6274 C CA . LEU B 1 437 ? -26.499 -0.485 36.469 1.00 62.59 452 LEU B CA 1
ATOM 6275 C C . LEU B 1 437 ? -25.589 -1.685 36.315 1.00 61.31 452 LEU B C 1
ATOM 6276 O O . LEU B 1 437 ? -25.940 -2.662 35.660 1.00 60.30 452 LEU B O 1
ATOM 6281 N N . PHE B 1 438 ? -24.429 -1.633 36.955 1.00 60.24 453 PHE B N 1
ATOM 6282 C CA . PHE B 1 438 ? -23.534 -2.759 36.860 1.00 59.92 453 PHE B CA 1
ATOM 6283 C C . PHE B 1 438 ? -24.101 -3.998 37.506 1.00 60.44 453 PHE B C 1
ATOM 6284 O O . PHE B 1 438 ? -24.157 -5.002 36.858 1.00 61.48 453 PHE B O 1
ATOM 6292 N N . VAL B 1 439 ? -24.551 -3.939 38.747 1.00 60.60 454 VAL B N 1
ATOM 6293 C CA . VAL B 1 439 ? -24.934 -5.171 39.450 1.00 62.03 454 VAL B CA 1
ATOM 6294 C C . VAL B 1 439 ? -26.233 -5.824 38.932 1.00 64.32 454 VAL B C 1
ATOM 6295 O O . VAL B 1 439 ? -26.324 -7.059 38.813 1.00 63.71 454 VAL B O 1
ATOM 6299 N N . SER B 1 440 ? -27.241 -5.013 38.632 1.00 66.27 455 SER B N 1
ATOM 6300 C CA . SER B 1 440 ? -28.493 -5.555 38.105 1.00 68.19 455 SER B CA 1
ATOM 6301 C C . SER B 1 440 ? -28.230 -6.445 36.903 1.00 69.59 455 SER B C 1
ATOM 6302 O O . SER B 1 440 ? -28.647 -7.595 36.894 1.00 70.62 455 SER B O 1
ATOM 6305 N N . ARG B 1 441 ? -27.490 -5.927 35.926 1.00 71.47 456 ARG B N 1
ATOM 6306 C CA . ARG B 1 441 ? -27.244 -6.634 34.659 1.00 74.58 456 ARG B CA 1
ATOM 6307 C C . ARG B 1 441 ? -26.533 -7.981 34.727 1.00 73.93 456 ARG B C 1
ATOM 6308 O O . ARG B 1 441 ? -27.001 -8.935 34.109 1.00 76.80 456 ARG B O 1
ATOM 6316 N N . PRO B 1 442 ? -25.398 -8.065 35.438 1.00 72.05 457 PRO B N 1
ATOM 6317 C CA . PRO B 1 442 ? -24.778 -9.353 35.592 1.00 72.28 457 PRO B CA 1
ATOM 6318 C C . PRO B 1 442 ? -25.641 -10.296 36.369 1.00 72.31 457 PRO B C 1
ATOM 6319 O O . PRO B 1 442 ? -25.627 -11.482 36.076 1.00 73.46 457 PRO B O 1
ATOM 6323 N N . LEU B 1 443 ? -26.396 -9.784 37.338 1.00 72.96 458 LEU B N 1
ATOM 6324 C CA . LEU B 1 443 ? -27.344 -10.623 38.059 1.00 72.40 458 LEU B CA 1
ATOM 6325 C C . LEU B 1 443 ? -28.501 -10.967 37.136 1.00 75.27 458 LEU B C 1
ATOM 6326 O O . LEU B 1 443 ? -28.890 -12.121 37.044 1.00 78.40 458 LEU B O 1
ATOM 6331 N N . GLN B 1 444 ? -29.013 -9.980 36.411 1.00 76.73 459 GLN B N 1
ATOM 6332 C CA . GLN B 1 444 ? -29.999 -10.231 35.351 1.00 80.97 459 GLN B CA 1
ATOM 6333 C C . GLN B 1 444 ? -29.533 -11.359 34.422 1.00 82.27 459 GLN B C 1
ATOM 6334 O O . GLN B 1 444 ? -30.156 -12.411 34.374 1.00 83.77 459 GLN B O 1
ATOM 6340 N N . ARG B 1 445 ? -28.408 -11.143 33.739 1.00 82.11 460 ARG B N 1
ATOM 6341 C CA . ARG B 1 445 ? -27.887 -12.082 32.736 1.00 83.39 460 ARG B CA 1
ATOM 6342 C C . ARG B 1 445 ? -27.253 -13.346 33.334 1.00 80.19 460 ARG B C 1
ATOM 6343 O O . ARG B 1 445 ? -27.372 -14.426 32.754 1.00 80.48 460 ARG B O 1
ATOM 6351 N N . PHE B 1 446 ? -26.575 -13.212 34.476 1.00 75.57 461 PHE B N 1
ATOM 6352 C CA . PHE B 1 446 ? -25.693 -14.271 34.980 1.00 72.52 461 PHE B CA 1
ATOM 6353 C C . PHE B 1 446 ? -25.899 -14.709 36.440 1.00 69.61 461 PHE B C 1
ATOM 6354 O O . PHE B 1 446 ? -26.461 -14.001 37.276 1.00 66.77 461 PHE B O 1
ATOM 6362 N N . SER B 1 447 ? -25.328 -15.875 36.720 1.00 68.37 462 SER B N 1
ATOM 6363 C CA . SER B 1 447 ? -25.288 -16.494 38.023 1.00 66.11 462 SER B CA 1
ATOM 6364 C C . SER B 1 447 ? -23.824 -16.876 38.270 1.00 64.18 462 SER B C 1
ATOM 6365 O O . SER B 1 447 ? -23.121 -17.349 37.347 1.00 61.00 462 SER B O 1
ATOM 6368 N N . PHE B 1 448 ? -23.375 -16.670 39.512 1.00 62.17 463 PHE B N 1
ATOM 6369 C CA . PHE B 1 448 ? -21.964 -16.765 39.841 1.00 60.47 463 PHE B CA 1
ATOM 6370 C C . PHE B 1 448 ? -21.728 -17.802 40.933 1.00 61.30 463 PHE B C 1
ATOM 6371 O O . PHE B 1 448 ? -22.228 -17.650 42.050 1.00 62.48 463 PHE B O 1
ATOM 6379 N N . SER B 1 449 ? -20.974 -18.853 40.629 1.00 61.33 464 SER B N 1
ATOM 6380 C CA . SER B 1 449 ? -20.673 -19.855 41.641 1.00 63.01 464 SER B CA 1
ATOM 6381 C C . SER B 1 449 ? -19.175 -20.053 41.794 1.00 64.82 464 SER B C 1
ATOM 6382 O O . SER B 1 449 ? -18.379 -19.617 40.958 1.00 62.82 464 SER B O 1
ATOM 6385 N N . CYS B 1 450 ? -18.800 -20.707 42.888 1.00 67.43 465 CYS B N 1
ATOM 6386 C CA . CYS B 1 450 ? -17.399 -20.917 43.201 1.00 68.31 465 CYS B CA 1
ATOM 6387 C C . CYS B 1 450 ? -16.877 -22.221 42.591 1.00 69.86 465 CYS B C 1
ATOM 6388 O O . CYS B 1 450 ? -17.219 -23.306 43.068 1.00 71.29 465 CYS B O 1
ATOM 6391 N N . PRO B 1 451 ? -16.021 -22.113 41.558 1.00 70.41 466 PRO B N 1
ATOM 6392 C CA . PRO B 1 451 ? -15.525 -23.243 40.795 1.00 73.09 466 PRO B CA 1
ATOM 6393 C C . PRO B 1 451 ? -15.356 -24.505 41.605 1.00 75.32 466 PRO B C 1
ATOM 6394 O O . PRO B 1 451 ? -14.839 -24.458 42.702 1.00 74.61 466 PRO B O 1
ATOM 6398 N N . SER B 1 452 ? -15.767 -25.630 41.035 1.00 80.52 467 SER B N 1
ATOM 6399 C CA . SER B 1 452 ? -15.554 -26.945 41.627 1.00 83.54 467 SER B CA 1
ATOM 6400 C C . SER B 1 452 ? -14.375 -26.964 42.605 1.00 81.73 467 SER B C 1
ATOM 6401 O O . SER B 1 452 ? -14.506 -27.465 43.721 1.00 83.23 467 SER B O 1
ATOM 6404 N N . GLU B 1 453 ? -13.237 -26.406 42.197 1.00 79.96 468 GLU B N 1
ATOM 6405 C CA . GLU B 1 453 ? -12.033 -26.497 43.014 1.00 80.25 468 GLU B CA 1
ATOM 6406 C C . GLU B 1 453 ? -11.182 -25.215 43.106 1.00 74.19 468 GLU B C 1
ATOM 6407 O O . GLU B 1 453 ? -9.958 -25.259 43.070 1.00 71.66 468 GLU B O 1
ATOM 6413 N N . ALA B 1 454 ? -11.853 -24.078 43.258 1.00 69.87 469 ALA B N 1
ATOM 6414 C CA . ALA B 1 454 ? -11.234 -22.882 43.825 1.00 66.78 469 ALA B CA 1
ATOM 6415 C C . ALA B 1 454 ? -11.854 -22.592 45.211 1.00 65.36 469 ALA B C 1
ATOM 6416 O O . ALA B 1 454 ? -12.934 -23.109 45.561 1.00 64.84 469 ALA B O 1
ATOM 6418 N N . SER B 1 455 ? -11.148 -21.794 46.012 1.00 62.07 470 SER B N 1
ATOM 6419 C CA . SER B 1 455 ? -11.609 -21.470 47.351 1.00 59.67 470 SER B CA 1
ATOM 6420 C C . SER B 1 455 ? -12.709 -20.450 47.294 1.00 59.07 470 SER B C 1
ATOM 6421 O O . SER B 1 455 ? -12.736 -19.607 46.403 1.00 58.29 470 SER B O 1
ATOM 6424 N N . LEU B 1 456 ? -13.630 -20.524 48.246 1.00 60.80 471 LEU B N 1
ATOM 6425 C CA . LEU B 1 456 ? -14.547 -19.422 48.443 1.00 60.39 471 LEU B CA 1
ATOM 6426 C C . LEU B 1 456 ? -13.661 -18.208 48.620 1.00 58.48 471 LEU B C 1
ATOM 6427 O O . LEU B 1 456 ? -12.609 -18.314 49.244 1.00 58.78 471 LEU B O 1
ATOM 6432 N N . PRO B 1 457 ? -14.046 -17.068 48.037 1.00 57.75 472 PRO B N 1
ATOM 6433 C CA . PRO B 1 457 ? -13.173 -15.908 48.170 1.00 56.43 472 PRO B CA 1
ATOM 6434 C C . PRO B 1 457 ? -12.960 -15.502 49.631 1.00 58.45 472 PRO B C 1
ATOM 6435 O O . PRO B 1 457 ? -13.881 -15.625 50.476 1.00 61.16 472 PRO B O 1
ATOM 6439 N N . ASP B 1 458 ? -11.752 -15.020 49.918 1.00 55.96 473 ASP B N 1
ATOM 6440 C CA . ASP B 1 458 ? -11.421 -14.570 51.245 1.00 54.06 473 ASP B CA 1
ATOM 6441 C C . ASP B 1 458 ? -11.984 -13.184 51.500 1.00 51.54 473 ASP B C 1
ATOM 6442 O O . ASP B 1 458 ? -11.686 -12.211 50.785 1.00 48.64 473 ASP B O 1
ATOM 6447 N N . LEU B 1 459 ? -12.753 -13.098 52.574 1.00 51.25 474 LEU B N 1
ATOM 6448 C CA . LEU B 1 459 ? -13.405 -11.870 52.940 1.00 50.04 474 LEU B CA 1
ATOM 6449 C C . LEU B 1 459 ? -12.589 -11.040 53.935 1.00 50.03 474 LEU B C 1
ATOM 6450 O O . LEU B 1 459 ? -13.109 -10.047 54.460 1.00 48.38 474 LEU B O 1
ATOM 6455 N N . GLN B 1 460 ? -11.328 -11.432 54.197 1.00 52.49 475 GLN B N 1
ATOM 6456 C CA . GLN B 1 460 ? -10.457 -10.650 55.115 1.00 54.29 475 GLN B CA 1
ATOM 6457 C C . GLN B 1 460 ? -10.154 -9.340 54.432 1.00 54.59 475 GLN B C 1
ATOM 6458 O O . GLN B 1 460 ? -10.418 -8.282 54.981 1.00 53.99 475 GLN B O 1
ATOM 6464 N N . GLY B 1 461 ? -9.654 -9.423 53.203 1.00 56.69 476 GLY B N 1
ATOM 6465 C CA . GLY B 1 461 ? -9.405 -8.243 52.409 1.00 57.62 476 GLY B CA 1
ATOM 6466 C C . GLY B 1 461 ? -8.036 -7.689 52.700 1.00 60.34 476 GLY B C 1
ATOM 6467 O O . GLY B 1 461 ? -7.456 -7.943 53.755 1.00 61.78 476 GLY B O 1
ATOM 6468 N N . ARG B 1 462 ? -7.520 -6.928 51.751 1.00 63.17 477 ARG B N 1
ATOM 6469 C CA . ARG B 1 462 ? -6.153 -6.443 51.797 1.00 66.24 477 ARG B CA 1
ATOM 6470 C C . ARG B 1 462 ? -6.207 -4.984 51.425 1.00 63.70 477 ARG B C 1
ATOM 6471 O O . ARG B 1 462 ? -7.160 -4.533 50.791 1.00 61.98 477 ARG B O 1
ATOM 6479 N N . PHE B 1 463 ? -5.200 -4.233 51.845 1.00 64.13 478 PHE B N 1
ATOM 6480 C CA . PHE B 1 463 ? -5.161 -2.821 51.532 1.00 63.59 478 PHE B CA 1
ATOM 6481 C C . PHE B 1 463 ? -4.138 -2.573 50.456 1.00 64.36 478 PHE B C 1
ATOM 6482 O O . PHE B 1 463 ? -2.955 -2.822 50.647 1.00 69.55 478 PHE B O 1
ATOM 6490 N N . GLY B 1 464 ? -4.614 -2.131 49.302 1.00 64.00 479 GLY B N 1
ATOM 6491 C CA . GLY B 1 464 ? -3.754 -1.523 48.314 1.00 60.92 479 GLY B CA 1
ATOM 6492 C C . GLY B 1 464 ? -3.874 -0.037 48.545 1.00 57.23 479 GLY B C 1
ATOM 6493 O O . GLY B 1 464 ? -3.370 0.503 49.523 1.00 58.99 479 GLY B O 1
ATOM 6494 N N . VAL B 1 465 ? -4.553 0.626 47.634 1.00 53.21 480 VAL B N 1
ATOM 6495 C CA . VAL B 1 465 ? -4.964 1.997 47.851 1.00 50.67 480 VAL B CA 1
ATOM 6496 C C . VAL B 1 465 ? -6.439 2.032 48.306 1.00 49.05 480 VAL B C 1
ATOM 6497 O O . VAL B 1 465 ? -6.984 3.096 48.574 1.00 49.20 480 VAL B O 1
ATOM 6501 N N . VAL B 1 466 ? -7.076 0.859 48.355 1.00 46.17 481 VAL B N 1
ATOM 6502 C CA . VAL B 1 466 ? -8.378 0.682 48.957 1.00 43.89 481 VAL B CA 1
ATOM 6503 C C . VAL B 1 466 ? -8.439 -0.689 49.576 1.00 42.65 481 VAL B C 1
ATOM 6504 O O . VAL B 1 466 ? -7.611 -1.560 49.306 1.00 41.76 481 VAL B O 1
ATOM 6508 N N . LEU B 1 467 ? -9.449 -0.886 50.399 1.00 41.04 482 LEU B N 1
ATOM 6509 C CA . LEU B 1 467 ? -9.602 -2.142 51.072 1.00 41.29 482 LEU B CA 1
ATOM 6510 C C . LEU B 1 467 ? -10.326 -3.055 50.104 1.00 42.03 482 LEU B C 1
ATOM 6511 O O . LEU B 1 467 ? -11.491 -2.825 49.817 1.00 41.78 482 LEU B O 1
ATOM 6516 N N . GLN B 1 468 ? -9.639 -4.076 49.593 1.00 44.50 483 GLN B N 1
ATOM 6517 C CA . GLN B 1 468 ? -10.155 -4.881 48.459 1.00 46.55 483 GLN B CA 1
ATOM 6518 C C . GLN B 1 468 ? -10.011 -6.373 48.718 1.00 47.37 483 GLN B C 1
ATOM 6519 O O . GLN B 1 468 ? -9.101 -6.792 49.434 1.00 47.13 483 GLN B O 1
ATOM 6525 N N . PRO B 1 469 ? -10.904 -7.190 48.140 1.00 49.57 484 PRO B N 1
ATOM 6526 C CA . PRO B 1 469 ? -10.723 -8.626 48.344 1.00 51.65 484 PRO B CA 1
ATOM 6527 C C . PRO B 1 469 ? -9.438 -9.090 47.692 1.00 53.19 484 PRO B C 1
ATOM 6528 O O . PRO B 1 469 ? -9.034 -8.495 46.695 1.00 54.17 484 PRO B O 1
ATOM 6532 N N . GLU B 1 470 ? -8.814 -10.134 48.241 1.00 55.52 485 GLU B N 1
ATOM 6533 C CA . GLU B 1 470 ? -7.756 -10.862 47.523 1.00 59.00 485 GLU B CA 1
ATOM 6534 C C . GLU B 1 470 ? -8.358 -11.329 46.190 1.00 60.45 485 GLU B C 1
ATOM 6535 O O . GLU B 1 470 ? -9.571 -11.535 46.108 1.00 59.76 485 GLU B O 1
ATOM 6541 N N . ARG B 1 471 ? -7.545 -11.498 45.152 1.00 60.56 486 ARG B N 1
ATOM 6542 C CA . ARG B 1 471 ? -8.072 -11.990 43.869 1.00 60.96 486 ARG B CA 1
ATOM 6543 C C . ARG B 1 471 ? -8.768 -13.353 44.083 1.00 59.90 486 ARG B C 1
ATOM 6544 O O . ARG B 1 471 ? -8.369 -14.120 44.966 1.00 60.83 486 ARG B O 1
ATOM 6552 N N . TYR B 1 472 ? -9.812 -13.636 43.297 1.00 57.24 487 TYR B N 1
ATOM 6553 C CA . TYR B 1 472 ? -10.549 -14.903 43.407 1.00 56.93 487 TYR B CA 1
ATOM 6554 C C . TYR B 1 472 ? -11.223 -15.279 42.091 1.00 57.28 487 TYR B C 1
ATOM 6555 O O . TYR B 1 472 ? -11.462 -14.403 41.270 1.00 57.51 487 TYR B O 1
ATOM 6564 N N . THR B 1 473 ? -11.552 -16.565 41.919 1.00 58.38 488 THR B N 1
ATOM 6565 C CA . THR B 1 473 ? -12.125 -17.085 40.663 1.00 60.05 488 THR B CA 1
ATOM 6566 C C . THR B 1 473 ? -13.634 -17.348 40.723 1.00 62.37 488 THR B C 1
ATOM 6567 O O . THR B 1 473 ? -14.124 -18.026 41.626 1.00 66.69 488 THR B O 1
ATOM 6571 N N . VAL B 1 474 ? -14.371 -16.835 39.750 1.00 61.46 489 VAL B N 1
ATOM 6572 C CA . VAL B 1 474 ? -15.805 -17.092 39.682 1.00 61.78 489 VAL B CA 1
ATOM 6573 C C . VAL B 1 474 ? -16.189 -17.923 38.467 1.00 62.38 489 VAL B C 1
ATOM 6574 O O . VAL B 1 474 ? -15.597 -17.789 37.379 1.00 63.53 489 VAL B O 1
ATOM 6578 N N . THR B 1 475 ? -17.184 -18.783 38.672 1.00 62.92 490 THR B N 1
ATOM 6579 C CA . THR B 1 475 ? -17.832 -19.510 37.592 1.00 63.49 490 THR B CA 1
ATOM 6580 C C . THR B 1 475 ? -19.097 -18.756 37.226 1.00 64.38 490 THR B C 1
ATOM 6581 O O . THR B 1 475 ? -19.937 -18.498 38.084 1.00 66.50 490 THR B O 1
ATOM 6585 N N . VAL B 1 476 ? -19.208 -18.407 35.947 1.00 65.55 491 VAL B N 1
ATOM 6586 C CA . VAL B 1 476 ?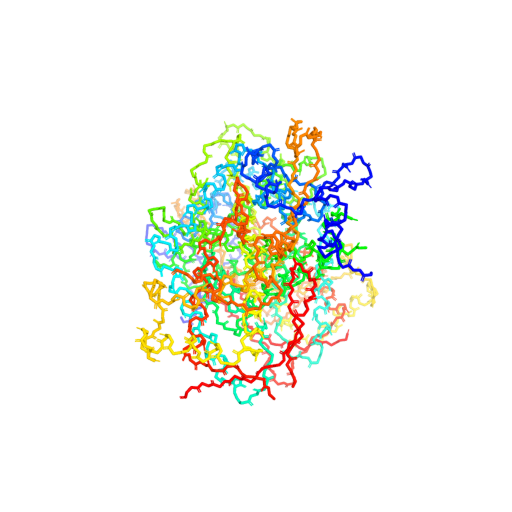 -20.316 -17.634 35.383 1.00 66.76 491 VAL B CA 1
ATOM 6587 C C . VAL B 1 476 ? -21.110 -18.543 34.461 1.00 68.90 491 VAL B C 1
ATOM 6588 O O . VAL B 1 476 ? -20.499 -19.228 33.659 1.00 70.66 491 VAL B O 1
ATOM 6592 N N . THR B 1 477 ? -22.445 -18.554 34.531 1.00 72.53 492 THR B N 1
ATOM 6593 C CA . THR B 1 477 ? -23.212 -19.554 33.751 1.00 75.37 492 THR B CA 1
ATOM 6594 C C . THR B 1 477 ? -24.272 -19.081 32.723 1.00 79.79 492 THR B C 1
ATOM 6595 O O . THR B 1 477 ? -23.991 -19.044 31.505 1.00 81.32 492 THR B O 1
ATOM 6599 N N . PRO B 1 478 ? -25.499 -18.767 33.181 1.00 83.32 493 PRO B N 1
ATOM 6600 C CA . PRO B 1 478 ? -26.677 -18.852 32.288 1.00 84.03 493 PRO B CA 1
ATOM 6601 C C . PRO B 1 478 ? -26.816 -17.609 31.445 1.00 83.43 493 PRO B C 1
ATOM 6602 O O . PRO B 1 478 ? -27.569 -16.717 31.834 1.00 83.04 493 PRO B O 1
#

Radius of gyration: 33.7 Å; Cα contacts (8 Å, |Δi|>4): 1330; chains: 2; bounding box: 79×66×107 Å

Sequence (845 aa):
NLPPHLLFTQLSSQYGPLFGLYAGPHLTLVVSEIGLVREVLLQRGREFAGRPKMVTTDLLTQGGKDIAFADYSPLWKNHRRLVHSSFTLFGEGSNKLQTIVQEAADSLCEELQACRGQSSDLSVVLMRAVTNVICRLVFSSSYQPSDPELQTVIQYNDGIVQTIARGGLVDIKDLKRLKECVSIRDQLLYKKLLEHKKSLTPGEPRDLLDALLIGQQRGSGGADDITEDHVLMTAAEAFGAGVETTSTTLLWTIAFLLHHPQLQERVQAELDECVGVDRPPCLSDRPHLPLLDAVLCEVMRIRPVSPILIPHVAMQDTSLGGHSVPKGTRVLVNMWAIHHDPKHWDQPEQFNPERFLESSFLPFGAGPRVCVGESLARIELFLFVSRPLQRFSFSCPSLPDLQGRFGVVLQPERYTVTVTPRNLPPHLLFTQLSSQYGPLFGLYAGPHLTLVVSEIGLVREVLLQRGREFAGRPKMVTTDLLTQGGKDIAFADYSPLWKNHRRLVHSSFTLFGEGSNKLQTIVQEAADSLCEELQACRGQSSDLSVVLMRAVTNVICRLVFSSSYQPSDPELQTVIQYNDGIVQTIARGGNKDLKRLKECVSIRDQLLYKKLLEHKKSLTPGEPRDLLDALLIGQQRGSGGADDITEDHVLMTAAEAFGAGVETTSTTLLWTIAFLLHHPQLQERVQAELDECVGVDRPPCLSDRPHLPLLDAVLCEVMRIRPVSPILIPHVAMQDTSLGGHSVPKGTRVLVNMWAIHHDPKHWDQPEQFNPERFLEPQSSFLPFGAGPRVCVGESLARIELFLFVSRPLQRFSFSCPSEASLPDLQGRFGVVLQPERYTVTVTP

Foldseek 3Di:
DDDPLVVLLVVCVPPNQWDWDDDDPFIAIEGQALVLLCCCCPVPNLQLQAADFDDLVCLQQVHQLEQQRHGDDLQNVLLLVLLLVLLCCCFVVDCVLVCLLLVLLVLLLVVVVVCPQPLDFDLVSLLLSQLSSLCCQALVDDDHSVDVVSVLLSVLLVQLLQQVQVDDVPPVPVSVSNSVSSVVLLVVLVVSLVVDVVPADLVYDDHSLNSSVSSLVPADDDDNGRDVSHSSSHSSVCCVVPRVQLSQLVQLLLLVCQVVVVLLVVLLVQCVVQPPLPDQDTDVCVVSRLLVVLSSLLSCLQFPFAQKGRWRFRCAFAATPNGTRHGGHTYIYGSNSLSQPVVVDPPSNDRDSCVSPPGSRQSQGHHPSGDSCPSVSSRSNVRSVSVQSSFWRKYACPRFDNPFDCRVTTHGPTDGIGIGGD/DDPPLVVLLVCCVPPNQWDWDDDPPAIAIEHQALVQQCCCCPVPNLQLQAADDDPLVCLLQVRQLEQQRHGDDLLNVLLLVLLLVLLCCCVPCDPLLVVLLLVLLVLLVVVAQVQFVHFAWPLVSLLLSQLSSLCCQALNDPDDPVDVVSVLSVVLLVQLQQQCQVDVPPSVVSNNVSSVSLLVVLVVSLVVAVPPADLPSARHSLRSLVSSLVPDDPDDNRRDVSSSSSHSSVCSNVPRQQLSQLLQLLLLVCQVVVVLLVVLLVLLCVQPPLDDADAPVSVLSRLLVLLSSQLSLLLFQFCQKGRWRFRCAFDAGDHGIHGGGYTYIYRSNSLSQPVVPDPPSNDRDSCSSPVSDPSGQRQTHHPSGHSCPSVSSRSNVSNPSVCSSNWDKYAPPDWDSWDPPADCRVTGGTDTGTIRIHD

CATH classification: 1.10.630.10

B-factor: mean 60.1, std 19.71, range [18.05, 135.88]

Solvent-accessible surface area: 37070 Å² total; per-residue (Å²): 165,71,54,54,14,49,58,16,34,101,41,27,102,122,144,37,48,48,49,36,56,173,83,76,128,88,34,18,17,0,0,8,51,15,37,23,0,92,16,0,3,85,128,67,3,156,30,0,0,0,26,6,152,22,106,21,6,35,50,26,5,65,39,24,62,3,14,21,39,12,76,50,34,72,52,12,83,54,2,35,142,32,1,91,59,3,20,54,76,8,3,146,48,64,88,68,1,33,59,3,0,30,88,14,1,44,44,4,0,116,51,4,71,87,23,141,64,110,47,22,26,2,27,76,23,5,32,47,10,0,0,20,0,4,0,76,1,0,1,50,5,106,28,133,44,105,38,104,55,0,73,52,0,22,100,10,18,75,3,21,34,100,7,41,42,151,50,20,62,118,27,113,178,58,38,126,110,2,90,114,8,11,46,46,18,30,16,8,1,21,40,42,1,1,32,8,76,72,49,44,82,75,72,109,74,77,0,0,1,0,15,0,4,26,17,41,101,203,34,124,42,66,97,57,39,16,60,48,56,9,0,12,2,6,0,4,31,16,5,61,59,15,7,32,40,9,3,1,10,8,18,1,1,13,0,5,0,3,58,42,69,99,6,8,114,101,0,25,43,18,1,67,139,53,2,28,80,128,92,49,1,28,35,86,14,61,104,121,1,69,14,1,57,2,0,10,15,0,1,28,0,3,34,7,35,36,4,29,34,49,0,6,20,1,64,95,109,20,30,0,26,83,118,97,3,68,141,24,2,42,0,0,0,0,5,28,4,0,0,11,27,106,177,81,28,124,101,12,146,95,13,45,2,77,61,59,68,223,128,3,42,18,34,28,14,15,18,38,24,42,53,36,17,52,60,14,13,70,14,0,6,4,2,2,6,0,26,12,5,12,77,5,50,3,53,48,86,143,84,12,80,29,127,7,141,115,13,43,6,4,40,10,70,175,16,77,0,35,3,56,33,198,188,72,61,78,14,55,54,24,37,100,36,23,99,128,144,38,52,49,47,37,68,180,78,67,131,64,33,26,15,2,0,7,53,16,39,24,0,90,24,0,2,84,127,55,3,135,39,0,0,1,25,7,148,74,87,13,9,36,50,28,6,70,40,20,68,2,14,19,50,11,77,42,32,84,49,10,90,61,1,34,155,35,2,86,64,9,18,55,71,18,64,107,4,69,80,76,1,18,59,31,0,27,95,2,1,60,47,6,0,111,55,2,88,89,27,160,60,106,69,20,45,1,18,92,21,7,34,56,8,0,0,11,0,2,0,46,4,0,3,60,10,99,12,124,56,80,24,17,15,3,79,4,13,26,91,34,18,70,3,16,31,95,17,35,45,164,50,76,144,145,103,35,94,103,1,95,70,1,10,31,1,26,26,29,10,7,101,54,38,0,85,68,6,92,159,56,46,64,77,62,135,25,92,6,2,3,0,15,0,4,31,19,43,106,207,47,89,93,41,99,51,53,18,63,47,52,13,0,12,3,8,1,0,28,15,7,55,63,15,3,29,38,7,4,3,9,8,20,1,1,18,0,3,1,10,55,43,71,100,8,7,110,97,0,31,55,26,0,74,155,55,6,29,121,100,141,64,0,23,39,85,14,62,107,118,0,64,16,0,52,3,1,11,16,0,1,26,0,2,37,5,34,39,3,38,30,56,25,6,20,1,65,78,103,20,34,1,25,78,116,94,2,69,142,17,4,67,0,31,0,0,3,26,5,1,0,22,25,113,177,72,6,122,102,11,116,106,15,68,1,75,38,36,63,189,114,101,90,3,36,18,36,32,15,10,26,43,23,45,50,31,13,55,44,15,15,69,11,2,3,3,0,2,10,0,7,12,2,22,82,2,37,6,59,35,11,119,171,37,94,99,6,84,35,153,11,99,110,12,45,9,6,39,6,64,171,14,36,0,25,1,63,106

Organism: Danio rerio (NCBI:txid7955)

GO terms:
  GO:0042448 progesterone metabolic process (P, IDA)
  GO:0004508 steroid 17-alpha-monooxygenase activity (F, IDA)

Nearest PDB structures (foldseek):
  4r21-assembly2_B  TM=1.002E+00  e=1.387E-67  Danio rerio
  5irq-assembly1_A  TM=9.473E-01  e=1.280E-33  Homo sapiens
  6chi-assembly4_D  TM=9.400E-01  e=1.536E-33  Homo sapiens
  4nkv-assembly2_B  TM=9.467E-01  e=3.653E-33  Homo sapiens
  6iq5-assembly2_B  TM=8.894E-01  e=1.521E-23  Homo sapiens

Secondary structure (DSSP, 8-state):
---HHHHHHHHHHHS-SEEEEEETTEEEEEE-SHHHHHIIIIITTTTT-B----HHHHHHTTTT-SSTTS--SHHHHHHHHHHHHHHHHHHTSSSHHHHHHHHHHHHHHHHHHHHTTS-PPPSHHHHHHHHHHHHHHHH-----TT-HHHHHHHHHHHHHHHHHHHS-------HHHHHHHHHHHHHHHHHHHHHHHHS--SS----HHHHHHHHHHS---TTT---HHHHHHHHHHHHHHHHHHHHHHHHHHHHHHHH-HHHHHHHHHHHHHHS-SSSPP-GGGGGG-HHHHHHHHHHHHHS-SSSBPSPEE-SSSEEETTEEE-TT-EEEEBHHHHHH-TTTSSSTTS--GGGG------TT--GGG--TTHHHHHHHHHHHHHHHHHHEEEE---PPP-S-EESSSEE------EEEE-/---HHHHHHHHHHHS-SEEEEEETTEEEEEE-SHHHHHIIIIITTTTT-B----HHHHHHHTTT-SSTTSPPSHHHHHHHHHHHHHHHTTTSSTTHHHHHHHHHHHHHHHHHHTTTTS-EETTHHHHHHHHHHHHHHHH-----TT-HHHHHHHHHHHHHHHHHHS-----SHHHHHHHHHHHHHHHHHHHHHHHS--SSS---HHHHHHHHHHS--S-SS---SHHHHHHHHHHHHTTTTHHHHHHHHHHHHHHH-HHHHHHHHHHHHHHS-SSS---GGGSTT-HHHHHHHHHHHHHS-S-SB-S-EE-SSSEEETTEEE-TT-EEEEBHHHHHH-TTTSSSTTS--GGGG-----S--SS--GGG--TTHHHHHHHHHHHHHHHHHH--EE--TTSPPPPSS-EESSSEEPPP-EEEE--